Protein 3RHF (pdb70)

Sequence (1104 aa):
VAAVEFAKSPAEVLRVGSGFSLAGVDPESTPGYTGVKADGKALLAAQDARLAELQEKLFAEGKFGNPKRLLLILQADTAGKGGIVSHVVGADPQGVQLTAFKAPTDEEKSHDFLWRIEKQVPAAGVGVFDRSQYEDVLIHRVHGWADAAELERRYAAINDFESRLTEQGTTIVKVLNISKDEQKKRLIARLDDPSKHWKYSRGDLAERAYWDDYDAYSVAFEKTSTEIAPWHVVPANKKWYARIAVQQLLLDALGGLQLDWPKADFDVAAERALVVESAVEFAKSPAEVLRVGSGFSLAGVDPESTPGYTGVKADGKALLAAQDARLAELQEKLFAEGKFGNPKRLLLILQADTAGKGGIVSHVVGADPQGVQLTAFKAPTDEEKSHDFLWRIEKQVPAAGVGVFDRSQYEDVLIHRVHGWADAAELERRYAAINDFESRLTEQGTTIVKVLNISKDEQKKRLIARLDDPSKHWKYSRGDLAERAYWDDYDAYSVAFEKTSTEIAPWHVVPANKKWYARIAVQQLLLDALGGLQLDWPKADFDVAAERALVVESAVEFAKSPAEVLRVGSGFSLAGVDPESTPGYTGVKADGKALLAAQDARLAELQEKLFAEGKFGNPKRLLLILQADTAGKGGIVSHVVGADPQGVQLTAFKAPTDEEKSHDFLWRIEKQVPAAGVGVFDRSQYEDVLIHRVHGWADAAELERRYAAINDFESRLTEQGTTIVKVLNISKDEQKKRLIARLDDPSKHWKYSRGDLAERAYWDDYDAYSVAFEKTSTEIAPWHVVPANKKWYARIAVQQLLLDALGGLQLDWPKADFDVAAERALVVESAVEFAKSPAEVLRVGSGFSLAGVDPESTPGYTGVKADGKALLAAQDARLAELQEKLFAEGKFGNPKRLLLILQADTAGKGGIVSHVVGADPQGVQLTAFKAPTDEEKSHDFLWRIEKQVPAAGVGVFDRSQYEDVLIHRVWADAAELERRYAAINDFESRLTEQGTTIVKVLNISKDEQKKRLIARLDDPSKHWKYSRGDLAERAYWDDYDAYSVAFEKTSTEIAPWHVVPANKKWYARIAVQQLLLDALGGLQLDWPKADFDVAAERALVVES

Secondary structure (DSSP, 8-state):
---PPPSS-HHHHSB--TT--TTS--TT--TT--S-HHHHHHHHHHHHHHHHHHHHHHHHHHHTT---EEEEEE----SSHHHHHHHHHH--GGG-EEEE--SPPHHHHTS-TTHHHHTTPPP---EEEES-GGGGGTHHHHTTSS-HHHHHHHHHHHHHHHHHHHHTTEEEEE--B--HHHHHHHHHHHHH-GGGGGG--HHHHHHHTTTTT--HHHHHHHHH--SSS-BB--B-SSHHHHHHHHHHHHHHHHHTT---PPPPSS-HHHHHHHHHT-/----SS-HHHHSB--TT--GGG--TT--TT--S-HHHHHHHHHHHHHHHHHHHHHHHHHHHTT---EEEEEE----SSHHHHHHHHHH--GGG-EEEE--SPPHHHHTS-TTHHHHTTSPPP--EEEES-GGGGGTHHHHTT-S-HHHHHHHHHHHHHHHHHHHHTTEEEEE--B--HHHHHHHHHHHHH-GGGGGG--HHHHHHHTTTTT--HHHHHHHHH--SSS-BB--B-SSHHHHHHHHHHHHHHHHHTTT--PPPPSS-HHHHHHHHHH-/-PPPSS-HHHHTB--TT--GGG--TT--TT----HHHHHHHHHHHHHHHHHHHHHHHHHHHTT---EEEEEE----SSHHHHHHHHHH--GGG-EEEE--SPPHHHHTS-TTHHHHTTPPP---EEEES-GGGGGSTTTS-TTTTHHHHHHHHHHHHHHHHHHHHTTEEEEE--B--HHHHHHHHHHHHH-GGGGGG--THHHHHHHTTTT--HHHHHHHHH--SSS-BB--B-SSHHHHHHHHHHHHHHHHHHT---PPPPSS-HHHHHHHHHH-/----SS-HHHHTB--TT--TTT--TT--TT--S-HHHHHHHHHHHHHHHHHHHHHHHHHHHTT---EEEEEE----SSHHHHHHHHHH--GGG-EEEE--SPPHHHHTS-TTHHHHTTPPPP--EEEES-GGGGGSTTT--TTHHHHHHHHHHHHHHHHHHHHTTEEEEE--B--HHHHHHHHHHHHH-GGGGGG--HHHHHHHHTTTT--HHHHHHHHH--SSS-BB--B-SSHHHHHHHHHHHHHHHHHTT---PPPPSS-HHHHHHHHHT-

Organism: Paenarthrobacter aurescens (strain TC1) (NCBI:txid290340)

CATH classification: 3.40.50.300

Nearest PDB structures (foldseek):
  3rhf-assembly3_D  TM=9.835E-01  e=1.429E-41  Paenarthrobacter aurescens TC1
  5o6k-assembly1_D  TM=9.361E-01  e=7.328E-24  Meiothermus ruber H328
  5o6k-assembly1_C  TM=9.234E-01  e=4.549E-23  Meiothermus ruber H328
  5o6m-assembly1_C  TM=9.388E-01  e=1.624E-22  Meiothermus ruber H328
  7plj-assembly1_B  TM=8.748E-01  e=2.616E-23  Deinococcus radiodurans R1 = ATCC 13939 = DSM 20539

B-factor: mean 33.6, std 11.19, range [18.37, 85.61]

Structure (mmCIF, N/CA/C/O backbone):
data_3RHF
#
_entry.id   3RHF
#
_cell.length_a   126.353
_cell.length_b   126.353
_cell.length_c   199.064
_cell.angle_alpha   90.00
_cell.angle_beta   90.00
_cell.angle_gamma   90.00
#
_symmetry.space_group_name_H-M   'P 41 21 2'
#
loop_
_entity.id
_entity.type
_entity.pdbx_description
1 polymer 'Putative polyphosphate kinase 2 family protein'
2 non-polymer 'TRIETHYLENE GLYCOL'
3 non-polymer 'CITRATE ANION'
4 non-polymer 'PHOSPHATE ION'
5 non-polymer 'TETRAETHYLENE GLYCOL'
6 non-polymer 'CHLORIDE ION'
7 non-polymer 1,2-ETHANEDIOL
8 water water
#
loop_
_atom_site.group_PDB
_atom_site.id
_atom_site.type_symbol
_atom_site.label_atom_id
_atom_site.label_alt_id
_atom_site.label_comp_id
_atom_site.label_asym_id
_atom_site.label_entity_id
_atom_site.label_seq_id
_atom_site.pdbx_PDB_ins_code
_atom_site.Cartn_x
_atom_site.Cartn_y
_atom_site.Cartn_z
_atom_site.occupancy
_atom_site.B_iso_or_equiv
_atom_site.auth_seq_id
_atom_site.auth_comp_id
_atom_site.auth_asym_id
_atom_site.auth_atom_id
_atom_site.pdbx_PDB_model_num
ATOM 1 N N . VAL A 1 7 ? 52.832 47.377 76.742 1.00 65.06 4 VAL A N 1
ATOM 2 C CA . VAL A 1 7 ? 51.853 46.237 76.900 1.00 62.17 4 VAL A CA 1
ATOM 3 C C . VAL A 1 7 ? 51.862 45.586 78.334 1.00 60.25 4 VAL A C 1
ATOM 4 O O . VAL A 1 7 ? 52.838 45.707 79.084 1.00 60.96 4 VAL A O 1
ATOM 8 N N . ALA A 1 8 ? 50.745 44.920 78.684 1.00 58.06 5 ALA A N 1
ATOM 9 C CA . ALA A 1 8 ? 50.433 44.433 80.048 1.00 56.00 5 ALA A CA 1
ATOM 10 C C . ALA A 1 8 ? 50.657 42.900 80.230 1.00 54.54 5 ALA A C 1
ATOM 11 O O . ALA A 1 8 ? 50.740 42.121 79.219 1.00 55.40 5 ALA A O 1
ATOM 13 N N . ALA A 1 9 ? 50.743 42.479 81.510 1.00 51.87 6 ALA A N 1
ATOM 14 C CA . ALA A 1 9 ? 51.120 41.118 81.861 1.00 48.32 6 ALA A CA 1
ATOM 15 C C . ALA A 1 9 ? 49.975 40.156 81.607 1.00 45.10 6 ALA A C 1
ATOM 16 O O . ALA A 1 9 ? 48.960 40.230 82.270 1.00 45.27 6 ALA A O 1
ATOM 18 N N . VAL A 1 10 ? 50.198 39.256 80.645 1.00 41.57 7 VAL A N 1
ATOM 19 C CA . VAL A 1 10 ? 49.386 38.103 80.395 1.00 38.52 7 VAL A CA 1
ATOM 20 C C . VAL A 1 10 ? 50.072 36.940 81.113 1.00 36.76 7 VAL A C 1
ATOM 21 O O . VAL A 1 10 ? 51.225 36.608 80.846 1.00 35.95 7 VAL A O 1
ATOM 25 N N . GLU A 1 11 ? 49.352 36.353 82.056 1.00 35.59 8 GLU A N 1
ATOM 26 C CA . GLU A 1 11 ? 49.827 35.261 82.876 1.00 33.90 8 GLU A CA 1
ATOM 27 C C . GLU A 1 11 ? 49.617 33.949 82.176 1.00 33.01 8 GLU A C 1
ATOM 28 O O . GLU A 1 11 ? 48.869 33.861 81.219 1.00 33.37 8 GLU A O 1
ATOM 34 N N . PHE A 1 12 ? 50.227 32.901 82.694 1.00 32.30 9 PHE A N 1
ATOM 35 C CA . PHE A 1 12 ? 50.012 31.582 82.153 1.00 31.92 9 PHE A CA 1
ATOM 36 C C . PHE A 1 12 ? 48.536 31.192 82.295 1.00 34.34 9 PHE A C 1
ATOM 37 O O . PHE A 1 12 ? 47.944 31.385 83.363 1.00 35.24 9 PHE A O 1
ATOM 45 N N . ALA A 1 13 ? 47.962 30.641 81.225 1.00 35.93 10 ALA A N 1
ATOM 46 C CA . ALA A 1 13 ? 46.589 30.121 81.263 1.00 39.71 10 ALA A CA 1
ATOM 47 C C . ALA A 1 13 ? 46.611 28.798 81.972 1.00 41.76 10 ALA A C 1
ATOM 48 O O . ALA A 1 13 ? 45.736 28.531 82.771 1.00 45.82 10 ALA A O 1
ATOM 50 N N . LYS A 1 14 ? 47.582 27.950 81.674 1.00 41.04 11 LYS A N 1
ATOM 51 C CA . LYS A 1 14 ? 47.752 26.743 82.458 1.00 42.66 11 LYS A CA 1
ATOM 52 C C . LYS A 1 14 ? 49.195 26.706 83.009 1.00 40.47 11 LYS A C 1
ATOM 53 O O . LYS A 1 14 ? 50.152 27.149 82.343 1.00 39.02 11 LYS A O 1
ATOM 55 N N . SER A 1 15 ? 49.340 26.206 84.233 1.00 40.82 12 SER A N 1
ATOM 56 C CA . SER A 1 15 ? 50.633 26.138 84.888 1.00 39.64 12 SER A CA 1
ATOM 57 C C . SER A 1 15 ? 51.622 25.216 84.164 1.00 37.62 12 SER A C 1
ATOM 58 O O . SER A 1 15 ? 51.277 24.113 83.782 1.00 37.72 12 SER A O 1
ATOM 61 N N . PRO A 1 16 ? 52.873 25.659 84.008 1.00 36.18 13 PRO A N 1
ATOM 62 C CA . PRO A 1 16 ? 53.878 24.788 83.449 1.00 36.13 13 PRO A CA 1
ATOM 63 C C . PRO A 1 16 ? 54.214 23.574 84.317 1.00 38.07 13 PRO A C 1
ATOM 64 O O . PRO A 1 16 ? 54.794 22.634 83.824 1.00 39.15 13 PRO A O 1
ATOM 68 N N . ALA A 1 17 ? 53.885 23.574 85.601 1.00 40.69 14 ALA A N 1
ATOM 69 C CA . ALA A 1 17 ? 54.098 22.364 86.398 1.00 42.55 14 ALA A CA 1
ATOM 70 C C . ALA A 1 17 ? 53.230 21.244 85.812 1.00 43.36 14 ALA A C 1
ATOM 71 O O . ALA A 1 17 ? 53.446 20.069 86.082 1.00 45.05 14 ALA A O 1
ATOM 73 N N . GLU A 1 18 ? 52.263 21.627 84.988 1.00 43.33 15 GLU A N 1
ATOM 74 C CA . GLU A 1 18 ? 51.239 20.721 84.493 1.00 45.47 15 GLU A CA 1
ATOM 75 C C . GLU A 1 18 ? 51.515 20.369 83.058 1.00 43.13 15 GLU A C 1
ATOM 76 O O . GLU A 1 18 ? 51.682 19.211 82.752 1.00 45.08 15 GLU A O 1
ATOM 82 N N . VAL A 1 19 ? 51.592 21.354 82.175 1.00 39.99 16 VAL A N 1
ATOM 83 C CA . VAL A 1 19 ? 51.700 21.062 80.762 1.00 38.04 16 VAL A CA 1
ATOM 84 C C . VAL A 1 19 ? 53.110 20.618 80.393 1.00 37.12 16 VAL A C 1
ATOM 85 O O . VAL A 1 19 ? 53.265 19.920 79.394 1.00 38.27 16 VAL A O 1
ATOM 89 N N . LEU A 1 20 ? 54.142 20.995 81.167 1.00 35.22 17 LEU A N 1
ATOM 90 C CA . LEU A 1 20 ? 55.538 20.689 80.767 1.00 33.98 17 LEU A CA 1
ATOM 91 C C . LEU A 1 20 ? 56.114 19.485 81.480 1.00 34.37 17 LEU A C 1
ATOM 92 O O . LEU A 1 20 ? 57.230 19.070 81.185 1.00 32.01 17 LEU A O 1
ATOM 97 N N . ARG A 1 21 ? 55.331 18.925 82.395 1.00 37.04 18 ARG A N 1
ATOM 98 C CA . ARG A 1 21 ? 55.732 17.752 83.210 1.00 39.87 18 ARG A CA 1
ATOM 99 C C . ARG A 1 21 ? 56.002 16.532 82.336 1.00 40.37 18 ARG A C 1
ATOM 100 O O . ARG A 1 21 ? 55.337 16.336 81.336 1.00 40.75 18 ARG A O 1
ATOM 108 N N . VAL A 1 22 ? 56.986 15.730 82.705 1.00 40.70 19 VAL A N 1
ATOM 109 C CA . VAL A 1 22 ? 57.202 14.437 82.073 1.00 42.41 19 VAL A CA 1
ATOM 110 C C . VAL A 1 22 ? 56.503 13.332 82.879 1.00 44.70 19 VAL A C 1
ATOM 111 O O . VAL A 1 22 ? 56.968 12.917 83.941 1.00 43.82 19 VAL A O 1
ATOM 115 N N . GLY A 1 23 ? 55.368 12.884 82.359 1.00 47.99 20 GLY A N 1
ATOM 116 C CA . GLY A 1 23 ? 54.517 11.921 83.052 1.00 50.80 20 GLY A CA 1
ATOM 117 C C . GLY A 1 23 ? 54.599 10.565 82.400 1.00 53.19 20 GLY A C 1
ATOM 118 O O . GLY A 1 23 ? 55.367 10.360 81.469 1.00 52.55 20 GLY A O 1
ATOM 119 N N . SER A 1 24 ? 53.802 9.622 82.889 1.00 56.32 21 SER A N 1
ATOM 120 C CA . SER A 1 24 ? 53.853 8.257 82.357 1.00 58.49 21 SER A CA 1
ATOM 121 C C . SER A 1 24 ? 53.631 8.252 80.827 1.00 59.26 21 SER A C 1
ATOM 122 O O . SER A 1 24 ? 54.274 7.476 80.101 1.00 59.10 21 SER A O 1
ATOM 125 N N . GLY A 1 25 ? 52.754 9.143 80.343 1.00 59.62 22 GLY A N 1
ATOM 126 C CA . GLY A 1 25 ? 52.502 9.276 78.897 1.00 60.03 22 GLY A CA 1
ATOM 127 C C . GLY A 1 25 ? 53.687 9.724 78.024 1.00 58.48 22 GLY A C 1
ATOM 128 O O . GLY A 1 25 ? 53.691 9.462 76.827 1.00 59.39 22 GLY A O 1
ATOM 129 N N . PHE A 1 26 ? 54.701 10.369 78.629 1.00 56.01 23 PHE A N 1
ATOM 130 C CA . PHE A 1 26 ? 55.636 11.257 77.911 1.00 53.28 23 PHE A CA 1
ATOM 131 C C . PHE A 1 26 ? 56.445 10.618 76.817 1.00 53.18 23 PHE A C 1
ATOM 132 O O . PHE A 1 26 ? 57.016 9.533 77.019 1.00 53.05 23 PHE A O 1
ATOM 140 N N . SER A 1 27 ? 56.539 11.349 75.701 1.00 51.97 24 SER A N 1
ATOM 141 C CA . SER A 1 27 ? 57.585 11.124 74.722 1.00 51.80 24 SER A CA 1
ATOM 142 C C . SER A 1 27 ? 58.205 12.438 74.207 1.00 49.94 24 SER A C 1
ATOM 143 O O . SER A 1 27 ? 57.499 13.399 73.890 1.00 49.44 24 SER A O 1
ATOM 146 N N . LEU A 1 28 ? 59.528 12.455 74.102 1.00 48.44 25 LEU A N 1
ATOM 147 C CA . LEU A 1 28 ? 60.253 13.668 73.742 1.00 47.49 25 LEU A CA 1
ATOM 148 C C . LEU A 1 28 ? 60.088 14.070 72.254 1.00 48.66 25 LEU A C 1
ATOM 149 O O . LEU A 1 28 ? 60.352 15.230 71.873 1.00 47.28 25 LEU A O 1
ATOM 154 N N . ALA A 1 29 ? 59.616 13.137 71.427 1.00 50.50 26 ALA A N 1
ATOM 155 C CA . ALA A 1 29 ? 59.336 13.450 70.018 1.00 51.80 26 ALA A CA 1
ATOM 156 C C . ALA A 1 29 ? 57.994 14.165 69.856 1.00 52.16 26 ALA A C 1
ATOM 157 O O . ALA A 1 29 ? 57.830 14.943 68.931 1.00 52.89 26 ALA A O 1
ATOM 159 N N . GLY A 1 30 ? 57.035 13.914 70.750 1.00 52.30 27 GLY A N 1
ATOM 160 C CA . GLY A 1 30 ? 55.771 14.689 70.782 1.00 52.05 27 GLY A CA 1
ATOM 161 C C . GLY A 1 30 ? 55.962 16.170 71.152 1.00 50.49 27 GLY A C 1
ATOM 162 O O . GLY A 1 30 ? 55.068 16.979 70.939 1.00 51.41 27 GLY A O 1
ATOM 163 N N . VAL A 1 31 ? 57.129 16.537 71.691 1.00 48.03 28 VAL A N 1
ATOM 164 C CA . VAL A 1 31 ? 57.401 17.927 72.057 1.00 45.88 28 VAL A CA 1
ATOM 165 C C . VAL A 1 31 ? 57.802 18.760 70.838 1.00 44.93 28 VAL A C 1
ATOM 166 O O . VAL A 1 31 ? 58.694 18.382 70.094 1.00 44.35 28 VAL A O 1
ATOM 170 N N . ASP A 1 32 ? 57.120 19.890 70.668 1.00 43.87 29 ASP A N 1
ATOM 171 C CA . ASP A 1 32 ? 57.433 20.859 69.649 1.00 43.62 29 ASP A CA 1
ATOM 172 C C . ASP A 1 32 ? 58.251 22.040 70.233 1.00 42.03 29 ASP A C 1
ATOM 173 O O . ASP A 1 32 ? 57.748 22.875 71.018 1.00 41.01 29 ASP A O 1
ATOM 178 N N . PRO A 1 33 ? 59.513 22.144 69.827 1.00 41.00 30 PRO A N 1
ATOM 179 C CA . PRO A 1 33 ? 60.397 23.141 70.387 1.00 39.49 30 PRO A CA 1
ATOM 180 C C . PRO A 1 33 ? 59.956 24.565 70.109 1.00 38.85 30 PRO A C 1
ATOM 181 O O . PRO A 1 33 ? 60.565 25.483 70.646 1.00 38.11 30 PRO A O 1
ATOM 185 N N . GLU A 1 34 ? 58.973 24.740 69.223 1.00 38.50 31 GLU A N 1
ATOM 186 C CA . GLU A 1 34 ? 58.509 26.053 68.797 1.00 37.69 31 GLU A CA 1
ATOM 187 C C . GLU A 1 34 ? 57.276 26.470 69.583 1.00 36.46 31 GLU A C 1
ATOM 188 O O . GLU A 1 34 ? 56.966 27.642 69.637 1.00 36.74 31 GLU A O 1
ATOM 194 N N . SER A 1 35 ? 56.580 25.522 70.203 1.00 35.00 32 SER A N 1
ATOM 195 C CA . SER A 1 35 ? 55.381 25.822 70.992 1.00 33.91 32 SER A CA 1
ATOM 196 C C . SER A 1 35 ? 55.684 26.657 72.252 1.00 31.94 32 SER A C 1
ATOM 197 O O . SER A 1 35 ? 56.861 26.770 72.649 1.00 31.13 32 SER A O 1
ATOM 200 N N . THR A 1 36 ? 54.611 27.234 72.827 1.00 30.50 33 THR A N 1
ATOM 201 C CA . THR A 1 36 ? 54.615 28.025 74.083 1.00 28.98 33 THR A CA 1
ATOM 202 C C . THR A 1 36 ? 53.554 27.457 75.040 1.00 28.94 33 THR A C 1
ATOM 203 O O . THR A 1 36 ? 52.596 28.134 75.422 1.00 28.98 33 THR A O 1
ATOM 207 N N . PRO A 1 37 ? 53.707 26.187 75.421 1.00 28.62 34 PRO A N 1
ATOM 208 C CA . PRO A 1 37 ? 52.647 25.502 76.129 1.00 28.65 34 PRO A CA 1
ATOM 209 C C . PRO A 1 37 ? 52.186 26.184 77.390 1.00 28.72 34 PRO A C 1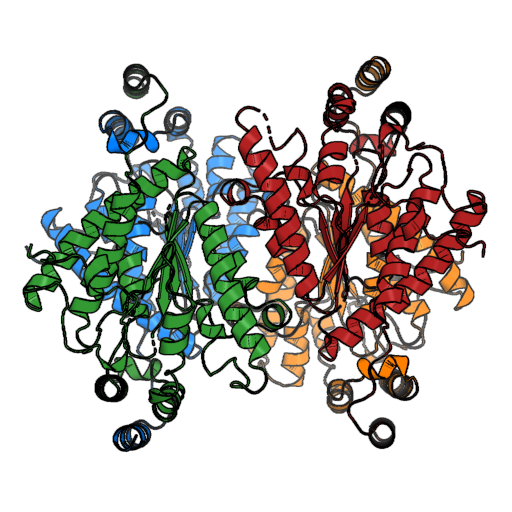
ATOM 210 O O . PRO A 1 37 ? 52.992 26.615 78.210 1.00 27.75 34 PRO A O 1
ATOM 214 N N . GLY A 1 38 ? 50.877 26.249 77.532 1.00 30.05 35 GLY A N 1
ATOM 215 C CA . GLY A 1 38 ? 50.226 26.894 78.648 1.00 30.07 35 GLY A CA 1
ATOM 216 C C . GLY A 1 38 ? 50.131 28.400 78.517 1.00 29.96 35 GLY A C 1
ATOM 217 O O . GLY A 1 38 ? 49.492 29.022 79.366 1.00 31.27 35 GLY A O 1
ATOM 218 N N . TYR A 1 39 ? 50.758 28.995 77.493 1.00 28.69 36 TYR A N 1
ATOM 219 C CA . TYR A 1 39 ? 50.844 30.448 77.423 1.00 28.18 36 TYR A CA 1
ATOM 220 C C . TYR A 1 39 ? 50.132 30.910 76.188 1.00 29.56 36 TYR A C 1
ATOM 221 O O . TYR A 1 39 ? 50.475 30.485 75.083 1.00 28.79 36 TYR A O 1
ATOM 230 N N . THR A 1 40 ? 49.171 31.807 76.374 1.00 30.40 37 THR A N 1
ATOM 231 C CA . THR A 1 40 ? 48.331 32.232 75.290 1.00 31.64 37 THR A CA 1
ATOM 232 C C . THR A 1 40 ? 48.759 33.560 74.753 1.00 31.41 37 THR A C 1
ATOM 233 O O . THR A 1 40 ? 48.120 34.044 73.870 1.00 33.38 37 THR A O 1
ATOM 237 N N . GLY A 1 41 ? 49.778 34.194 75.310 1.00 30.06 38 GLY A N 1
ATOM 238 C CA . GLY A 1 41 ? 50.212 35.502 74.803 1.00 28.83 38 GLY A CA 1
ATOM 239 C C . GLY A 1 41 ? 51.366 35.322 73.840 1.00 28.44 38 GLY A C 1
ATOM 240 O O . GLY A 1 41 ? 51.813 34.204 73.605 1.00 28.59 38 GLY A O 1
ATOM 241 N N . VAL A 1 42 ? 51.898 36.416 73.320 1.00 28.44 39 VAL A N 1
ATOM 242 C CA . VAL A 1 42 ? 53.061 36.354 72.429 1.00 28.71 39 VAL A CA 1
ATOM 243 C C . VAL A 1 42 ? 54.263 37.076 73.078 1.00 28.52 39 VAL A C 1
ATOM 244 O O . VAL A 1 42 ? 54.191 37.497 74.211 1.00 27.27 39 VAL A O 1
ATOM 248 N N . LYS A 1 43 ? 55.353 37.221 72.340 1.00 29.21 40 LYS A N 1
ATOM 249 C CA . LYS A 1 43 ? 56.580 37.790 72.853 1.00 29.26 40 LYS A CA 1
ATOM 250 C C . LYS A 1 43 ? 56.413 39.100 73.622 1.00 28.92 40 LYS A C 1
ATOM 251 O O . LYS A 1 43 ? 56.897 39.211 74.724 1.00 29.01 40 LYS A O 1
ATOM 257 N N . ALA A 1 44 ? 55.721 40.090 73.069 1.00 29.12 41 ALA A N 1
ATOM 258 C CA . ALA A 1 44 ? 55.549 41.362 73.771 1.00 28.54 41 ALA A CA 1
ATOM 259 C C . ALA A 1 44 ? 54.919 41.154 75.148 1.00 28.39 41 ALA A C 1
ATOM 260 O O . ALA A 1 44 ? 55.292 41.844 76.102 1.00 28.25 41 ALA A O 1
ATOM 262 N N . ASP A 1 45 ? 53.971 40.215 75.237 1.00 28.18 42 ASP A N 1
ATOM 263 C CA . ASP A 1 45 ? 53.268 39.904 76.485 1.00 28.35 42 ASP A CA 1
ATOM 264 C C . ASP A 1 45 ? 54.169 39.156 77.485 1.00 28.53 42 ASP A C 1
ATOM 265 O O . ASP A 1 45 ? 54.055 39.278 78.713 1.00 26.69 42 ASP A O 1
ATOM 270 N N . GLY A 1 46 ? 55.044 38.339 76.909 1.00 29.79 43 GLY A N 1
ATOM 271 C CA . GLY A 1 46 ? 55.989 37.518 77.656 1.00 29.76 43 GLY A CA 1
ATOM 272 C C . GLY A 1 46 ? 57.074 38.400 78.251 1.00 29.78 43 GLY A C 1
ATOM 273 O O . GLY A 1 46 ? 57.469 38.189 79.375 1.00 29.13 43 GLY A O 1
ATOM 274 N N . LYS A 1 47 ? 57.569 39.370 77.484 1.00 29.98 44 LYS A N 1
ATOM 275 C CA . LYS A 1 47 ? 58.529 40.310 78.033 1.00 30.27 44 LYS A CA 1
ATOM 276 C C . LYS A 1 47 ? 57.902 41.067 79.166 1.00 28.69 44 LYS A C 1
ATOM 277 O O . LYS A 1 47 ? 58.554 41.358 80.115 1.00 29.95 44 LYS A O 1
ATOM 283 N N . ALA A 1 48 ? 56.631 41.378 79.082 1.00 27.54 45 ALA A N 1
ATOM 284 C CA . ALA A 1 48 ? 56.009 42.102 80.163 1.00 27.00 45 ALA A CA 1
ATOM 285 C C . ALA A 1 48 ? 55.731 41.185 81.360 1.00 25.48 45 ALA A C 1
ATOM 286 O O . ALA A 1 48 ? 55.829 41.622 82.488 1.00 27.17 45 ALA A O 1
ATOM 288 N N . LEU A 1 49 ? 55.411 39.919 81.132 1.00 24.07 46 LEU A N 1
ATOM 289 C CA . LEU A 1 49 ? 55.302 38.970 82.238 1.00 22.90 46 LEU A CA 1
ATOM 290 C C . LEU A 1 49 ? 56.630 38.768 82.922 1.00 22.87 46 LEU A C 1
ATOM 291 O O . LEU A 1 49 ? 56.678 38.687 84.116 1.00 23.36 46 LEU A O 1
ATOM 296 N N . LEU A 1 50 ? 57.705 38.696 82.156 1.00 22.90 47 LEU A N 1
ATOM 297 C CA . LEU A 1 50 ? 58.997 38.459 82.708 1.00 23.24 47 LEU A CA 1
ATOM 298 C C . LEU A 1 50 ? 59.344 39.500 83.768 1.00 24.56 47 LEU A C 1
ATOM 299 O O . LEU A 1 50 ? 59.935 39.154 84.770 1.00 24.32 47 LEU A O 1
ATOM 304 N N . ALA A 1 51 ? 58.990 40.760 83.542 1.00 25.19 48 ALA A N 1
ATOM 305 C CA . ALA A 1 51 ? 59.414 41.831 84.445 1.00 26.63 48 ALA A CA 1
ATOM 306 C C . ALA A 1 51 ? 58.591 41.750 85.722 1.00 27.03 48 ALA A C 1
ATOM 307 O O . ALA A 1 51 ? 59.044 42.124 86.798 1.00 28.18 48 ALA A O 1
ATOM 309 N N . ALA A 1 52 ? 57.361 41.248 85.600 1.00 26.42 49 ALA A N 1
ATOM 310 C CA . ALA A 1 52 ? 56.513 41.110 86.750 1.00 25.15 49 ALA A CA 1
ATOM 311 C C . ALA A 1 52 ? 56.993 39.895 87.564 1.00 24.35 49 ALA A C 1
ATOM 312 O O . ALA A 1 52 ? 56.982 39.898 88.810 1.00 23.74 49 ALA A O 1
ATOM 314 N N . GLN A 1 53 ? 57.371 38.840 86.837 1.00 23.75 50 GLN A N 1
ATOM 315 C CA . GLN A 1 53 ? 57.880 37.613 87.444 1.00 22.66 50 GLN A CA 1
ATOM 316 C C . GLN A 1 53 ? 59.081 37.925 88.307 1.00 23.34 50 GLN A C 1
ATOM 317 O O . GLN A 1 53 ? 59.187 37.382 89.387 1.00 22.45 50 GLN A O 1
ATOM 323 N N . ASP A 1 54 ? 59.942 38.843 87.832 1.00 24.30 51 ASP A N 1
ATOM 324 C CA . ASP A 1 54 ? 61.184 39.197 88.502 1.00 25.71 51 ASP A CA 1
ATOM 325 C C . ASP A 1 54 ? 60.900 39.741 89.904 1.00 26.04 51 ASP A C 1
ATOM 326 O O . ASP A 1 54 ? 61.572 39.362 90.837 1.00 25.52 51 ASP A O 1
ATOM 331 N N . ALA A 1 55 ? 59.958 40.689 89.999 1.00 26.49 52 ALA A N 1
ATOM 332 C CA . ALA A 1 55 ? 59.536 41.266 91.257 1.00 27.58 52 ALA A CA 1
ATOM 333 C C . ALA A 1 55 ? 58.931 40.199 92.143 1.00 27.74 52 ALA A C 1
ATOM 334 O O . ALA A 1 55 ? 59.247 40.124 93.338 1.00 29.49 52 ALA A O 1
ATOM 336 N N . ARG A 1 56 ? 58.079 39.355 91.584 1.00 28.80 53 ARG A N 1
ATOM 337 C CA . ARG A 1 56 ? 57.526 38.260 92.375 1.00 28.17 53 ARG A CA 1
ATOM 338 C C . ARG A 1 56 ? 58.596 37.305 92.952 1.00 27.27 53 ARG A C 1
ATOM 339 O O . ARG A 1 56 ? 58.513 36.907 94.129 1.00 26.36 53 ARG A O 1
ATOM 347 N N . LEU A 1 57 ? 59.565 36.923 92.102 1.00 25.72 54 LEU A N 1
ATOM 348 C CA . LEU A 1 57 ? 60.637 36.035 92.478 1.00 24.94 54 LEU A CA 1
ATOM 349 C C . LEU A 1 57 ? 61.515 36.686 93.564 1.00 24.91 54 LEU A C 1
ATOM 350 O O . LEU A 1 57 ? 61.834 36.042 94.538 1.00 23.55 54 LEU A O 1
ATOM 355 N N . ALA A 1 58 ? 61.854 37.968 93.404 1.00 25.09 55 ALA A N 1
ATOM 356 C CA . ALA A 1 58 ? 62.627 38.700 94.420 1.00 25.90 55 ALA A CA 1
ATOM 357 C C . ALA A 1 58 ? 61.918 38.639 95.791 1.00 25.97 55 ALA A C 1
ATOM 358 O O . ALA A 1 58 ? 62.516 38.350 96.795 1.00 25.31 55 ALA A O 1
ATOM 360 N N . GLU A 1 59 ? 60.622 38.858 95.816 1.00 27.51 56 GLU A N 1
ATOM 361 C CA . GLU A 1 59 ? 59.904 38.776 97.067 1.00 28.98 56 GLU A CA 1
ATOM 362 C C . GLU A 1 59 ? 59.941 37.359 97.599 1.00 27.23 56 GLU A C 1
ATOM 363 O O . GLU A 1 59 ? 60.218 37.154 98.750 1.00 26.78 56 GLU A O 1
ATOM 369 N N . LEU A 1 60 ? 59.661 36.369 96.782 1.00 26.33 57 LEU A N 1
ATOM 370 C CA . LEU A 1 60 ? 59.512 35.036 97.328 1.00 26.35 57 LEU A CA 1
ATOM 371 C C . LEU A 1 60 ? 60.854 34.375 97.729 1.00 26.13 57 LEU A C 1
ATOM 372 O O . LEU A 1 60 ? 60.900 33.562 98.620 1.00 26.21 57 LEU A O 1
ATOM 377 N N . GLN A 1 61 ? 61.937 34.761 97.102 1.00 25.72 58 GLN A N 1
ATOM 378 C CA . GLN A 1 61 ? 63.224 34.255 97.480 1.00 26.97 58 GLN A CA 1
ATOM 379 C C . GLN A 1 61 ? 63.641 34.912 98.790 1.00 27.09 58 GLN A C 1
ATOM 380 O O . GLN A 1 61 ? 64.219 34.289 99.644 1.00 27.50 58 GLN A O 1
ATOM 386 N N . GLU A 1 62 ? 63.335 36.181 98.935 1.00 28.16 59 GLU A N 1
ATOM 387 C CA . GLU A 1 62 ? 63.703 36.901 100.115 1.00 28.93 59 GLU A CA 1
ATOM 388 C C . GLU A 1 62 ? 62.992 36.320 101.304 1.00 27.21 59 GLU A C 1
ATOM 389 O O . GLU A 1 62 ? 63.583 36.233 102.348 1.00 26.64 59 GLU A O 1
ATOM 395 N N . LYS A 1 63 ? 61.759 35.874 101.133 1.00 26.45 60 LYS A N 1
ATOM 396 C CA . LYS A 1 63 ? 61.063 35.157 102.186 1.00 26.67 60 LYS A CA 1
ATOM 397 C C . LYS A 1 63 ? 61.658 33.814 102.502 1.00 25.81 60 LYS A C 1
ATOM 398 O O . LYS A 1 63 ? 61.866 33.499 103.658 1.00 25.69 60 LYS A O 1
ATOM 404 N N . LEU A 1 64 ? 61.938 33.005 101.488 1.00 26.21 61 LEU A N 1
ATOM 405 C CA . LEU A 1 64 ? 62.692 31.747 101.713 1.00 25.18 61 LEU A CA 1
ATOM 406 C C . LEU A 1 64 ? 63.891 31.990 102.606 1.00 23.88 61 LEU A C 1
ATOM 407 O O . LEU A 1 64 ? 64.096 31.330 103.599 1.00 23.00 61 LEU A O 1
ATOM 412 N N . PHE A 1 65 ? 64.692 32.967 102.227 1.00 24.62 62 PHE A N 1
ATOM 413 C CA . PHE A 1 65 ? 65.886 33.344 102.983 1.00 24.51 62 PHE A CA 1
ATOM 414 C C . PHE A 1 65 ? 65.596 33.756 104.429 1.00 24.90 62 PHE A C 1
ATOM 415 O O . PHE A 1 65 ? 66.237 33.317 105.338 1.00 23.54 62 PHE A O 1
ATOM 423 N N . ALA A 1 66 ? 64.609 34.615 104.618 1.00 27.04 63 ALA A N 1
ATOM 424 C CA . ALA A 1 66 ? 64.275 35.159 105.935 1.00 27.50 63 ALA A CA 1
ATOM 425 C C . ALA A 1 66 ? 63.858 34.009 106.799 1.00 28.71 63 ALA A C 1
ATOM 426 O O . ALA A 1 66 ? 64.280 33.910 107.958 1.00 28.33 63 ALA A O 1
ATOM 428 N N . GLU A 1 67 ? 63.041 33.129 106.230 1.00 29.99 64 GLU A N 1
ATOM 429 C CA . GLU A 1 67 ? 62.578 31.950 106.959 1.00 31.76 64 GLU A CA 1
ATOM 430 C C . GLU A 1 67 ? 63.753 31.076 107.333 1.00 31.77 64 GLU A C 1
ATOM 431 O O . GLU A 1 67 ? 63.843 30.584 108.460 1.00 32.78 64 GLU A O 1
ATOM 437 N N . GLY A 1 68 ? 64.648 30.857 106.389 1.00 32.32 65 GLY A N 1
ATOM 438 C CA . GLY A 1 68 ? 65.835 30.075 106.690 1.00 33.52 65 GLY A CA 1
ATOM 439 C C . GLY A 1 68 ? 66.666 30.671 107.832 1.00 34.14 65 GLY A C 1
ATOM 440 O O . GLY A 1 68 ? 67.149 29.950 108.678 1.00 34.77 65 GLY A O 1
ATOM 441 N N . LYS A 1 69 ? 66.813 31.992 107.863 1.00 34.86 66 LYS A N 1
ATOM 442 C CA . LYS A 1 69 ? 67.582 32.667 108.914 1.00 36.15 66 LYS A CA 1
ATOM 443 C C . LYS A 1 69 ? 66.903 32.440 110.266 1.00 35.95 66 LYS A C 1
ATOM 444 O O . LYS A 1 69 ? 67.516 32.593 111.277 1.00 36.67 66 LYS A O 1
ATOM 450 N N . PHE A 1 70 ? 65.651 32.034 110.273 1.00 35.51 67 PHE A N 1
ATOM 451 C CA . PHE A 1 70 ? 64.905 31.875 111.511 1.00 36.33 67 PHE A CA 1
ATOM 452 C C . PHE A 1 70 ? 64.631 30.413 111.795 1.00 36.27 67 PHE A C 1
ATOM 453 O O . PHE A 1 70 ? 63.712 30.093 112.526 1.00 37.05 67 PHE A O 1
ATOM 461 N N . GLY A 1 71 ? 65.428 29.526 111.213 1.00 35.61 68 GLY A N 1
ATOM 462 C CA . GLY A 1 71 ? 65.255 28.075 111.434 1.00 35.44 68 GLY A CA 1
ATOM 463 C C . GLY A 1 71 ? 64.382 27.232 110.511 1.00 34.70 68 GLY A C 1
ATOM 464 O O . GLY A 1 71 ? 64.260 26.031 110.708 1.00 34.44 68 GLY A O 1
ATOM 465 N N . ASN A 1 72 ? 63.779 27.816 109.489 1.00 34.22 69 ASN A N 1
ATOM 466 C CA . ASN A 1 72 ? 63.048 27.000 108.509 1.00 33.90 69 ASN A CA 1
ATOM 467 C C . ASN A 1 72 ? 64.010 26.141 107.702 1.00 32.79 69 ASN A C 1
ATOM 468 O O . ASN A 1 72 ? 65.037 26.623 107.253 1.00 32.47 69 ASN A O 1
ATOM 473 N N . PRO A 1 73 ? 63.696 24.859 107.525 1.00 32.97 70 PRO A N 1
ATOM 474 C CA . PRO A 1 73 ? 64.663 24.095 106.750 1.00 32.25 70 PRO A CA 1
ATOM 475 C C . PRO A 1 73 ? 64.459 24.126 105.239 1.00 31.39 70 PRO A C 1
ATOM 476 O O . PRO A 1 73 ? 65.276 23.553 104.508 1.00 31.76 70 PRO A O 1
ATOM 480 N N . LYS A 1 74 ? 63.422 24.777 104.742 1.00 30.63 71 LYS A N 1
ATOM 481 C CA . LYS A 1 74 ? 63.109 24.627 103.343 1.00 30.42 71 LYS A CA 1
ATOM 482 C C . LYS A 1 74 ? 64.088 25.373 102.468 1.00 29.11 71 LYS A C 1
ATOM 483 O O . LYS A 1 74 ? 64.642 26.370 102.861 1.00 28.11 71 LYS A O 1
ATOM 489 N N . ARG A 1 75 ? 64.313 24.854 101.267 1.00 29.32 72 ARG A N 1
ATOM 490 C CA . ARG A 1 75 ? 65.227 25.447 100.312 1.00 28.91 72 ARG A CA 1
ATOM 491 C C . ARG A 1 75 ? 64.821 24.958 98.936 1.00 28.54 72 ARG A C 1
ATOM 492 O O . ARG A 1 75 ? 63.909 24.170 98.817 1.00 28.94 72 ARG A O 1
ATOM 500 N N . LEU A 1 76 ? 65.506 25.415 97.906 1.00 26.03 73 LEU A N 1
ATOM 501 C CA . LEU A 1 76 ? 65.116 25.109 96.565 1.00 25.22 73 LEU A CA 1
ATOM 502 C C . LEU A 1 76 ? 66.322 24.880 95.687 1.00 23.40 73 LEU A C 1
ATOM 503 O O . LEU A 1 76 ? 67.357 25.467 95.878 1.00 22.51 73 LEU A O 1
ATOM 508 N N . LEU A 1 77 ? 66.168 24.011 94.702 1.00 23.47 74 LEU A N 1
ATOM 509 C CA . LEU A 1 77 ? 67.249 23.620 93.789 1.00 22.69 74 LEU A CA 1
ATOM 510 C C . LEU A 1 77 ? 66.675 23.523 92.373 1.00 23.15 74 LEU A C 1
ATOM 511 O O . LEU A 1 77 ? 65.839 22.642 92.076 1.00 22.46 74 LEU A O 1
ATOM 516 N N . LEU A 1 78 ? 67.135 24.460 91.530 1.00 22.67 75 LEU A N 1
ATOM 517 C CA . LEU A 1 78 ? 66.853 24.492 90.135 1.00 21.77 75 LEU A CA 1
ATOM 518 C C . LEU A 1 78 ? 67.976 23.799 89.400 1.00 22.75 75 LEU A C 1
ATOM 519 O O . LEU A 1 78 ? 69.146 24.220 89.516 1.00 23.12 75 LEU A O 1
ATOM 524 N N . ILE A 1 79 ? 67.620 22.736 88.658 1.00 22.60 76 ILE A N 1
ATOM 525 C CA . ILE A 1 79 ? 68.527 22.025 87.773 1.00 22.43 76 ILE A CA 1
ATOM 526 C C . ILE A 1 79 ? 68.184 22.304 86.322 1.00 23.15 76 ILE A C 1
ATOM 527 O O . ILE A 1 79 ? 67.091 21.941 85.853 1.00 22.83 76 ILE A O 1
ATOM 532 N N . LEU A 1 80 ? 69.155 22.877 85.610 1.00 23.94 77 LEU A N 1
ATOM 533 C CA . LEU A 1 80 ? 69.059 23.050 84.158 1.00 25.50 77 LEU A CA 1
ATOM 534 C C . LEU A 1 80 ? 69.956 22.124 83.349 1.00 26.15 77 LEU A C 1
ATOM 535 O O . LEU A 1 80 ? 71.153 22.087 83.571 1.00 26.70 77 LEU A O 1
ATOM 540 N N . GLN A 1 81 ? 69.363 21.396 82.407 1.00 28.09 78 GLN A N 1
ATOM 541 C CA . GLN A 1 81 ? 70.128 20.688 81.364 1.00 29.47 78 GLN A CA 1
ATOM 542 C C . GLN A 1 81 ? 69.642 21.127 80.010 1.00 30.48 78 GLN A C 1
ATOM 543 O O . GLN A 1 81 ? 68.433 21.393 79.827 1.00 31.82 78 GLN A O 1
ATOM 549 N N . ALA A 1 82 ? 70.576 21.198 79.063 1.00 31.10 79 ALA A N 1
ATOM 550 C CA . ALA A 1 82 ? 70.270 21.499 77.677 1.00 31.78 79 ALA A CA 1
ATOM 551 C C . ALA A 1 82 ? 71.503 21.360 76.799 1.00 32.86 79 ALA A C 1
ATOM 552 O O . ALA A 1 82 ? 72.599 21.468 77.281 1.00 33.89 79 ALA A O 1
ATOM 562 N N . ASP A 1 84 ? 74.162 22.760 73.933 1.00 34.04 81 ASP A N 1
ATOM 563 C CA . ASP A 1 84 ? 74.807 24.060 73.899 1.00 34.94 81 ASP A CA 1
ATOM 564 C C . ASP A 1 84 ? 74.032 24.927 72.963 1.00 34.68 81 ASP A C 1
ATOM 565 O O . ASP A 1 84 ? 73.446 24.415 72.014 1.00 35.61 81 ASP A O 1
ATOM 570 N N . THR A 1 85 ? 73.995 26.242 73.226 1.00 33.59 82 THR A N 1
ATOM 571 C CA . THR A 1 85 ? 73.199 27.136 72.406 1.00 32.42 82 THR A CA 1
ATOM 572 C C . THR A 1 85 ? 71.753 27.239 72.908 1.00 31.82 82 THR A C 1
ATOM 573 O O . THR A 1 85 ? 71.073 28.222 72.616 1.00 32.80 82 THR A O 1
ATOM 577 N N . ALA A 1 86 ? 71.264 26.257 73.668 1.00 31.00 83 ALA A N 1
ATOM 578 C CA . ALA A 1 86 ? 69.823 26.225 74.070 1.00 30.73 83 ALA A CA 1
ATOM 579 C C . ALA A 1 86 ? 69.440 27.351 75.046 1.00 30.83 83 ALA A C 1
ATOM 580 O O . ALA A 1 86 ? 68.259 27.575 75.325 1.00 30.35 83 ALA A O 1
ATOM 582 N N . GLY A 1 87 ? 70.450 28.027 75.599 1.00 30.90 84 GLY A N 1
ATOM 583 C CA . GLY A 1 87 ? 70.230 29.167 76.470 1.00 30.81 84 GLY A CA 1
ATOM 584 C C . GLY A 1 87 ? 70.217 28.925 77.972 1.00 29.84 84 GLY A C 1
ATOM 585 O O . GLY A 1 87 ? 69.544 29.666 78.682 1.00 29.01 84 GLY A O 1
ATOM 586 N N . LYS A 1 88 ? 70.960 27.935 78.481 1.00 29.53 85 LYS A N 1
ATOM 587 C CA . LYS A 1 88 ? 71.004 27.750 79.960 1.00 28.69 85 LYS A CA 1
ATOM 588 C C . LYS A 1 88 ? 71.654 28.983 80.597 1.00 27.49 85 LYS A C 1
ATOM 589 O O . LYS A 1 88 ? 71.164 29.536 81.591 1.00 27.38 85 LYS A O 1
ATOM 595 N N . GLY A 1 89 ? 72.785 29.384 80.025 1.00 26.17 86 GLY A N 1
ATOM 596 C CA . GLY A 1 89 ? 73.541 30.503 80.552 1.00 25.36 86 GLY A CA 1
ATOM 597 C C . GLY A 1 89 ? 72.673 31.727 80.768 1.00 24.37 86 GLY A C 1
ATOM 598 O O . GLY A 1 89 ? 72.695 32.356 81.818 1.00 25.32 86 GLY A O 1
ATOM 599 N N . GLY A 1 90 ? 71.899 32.066 79.759 1.00 23.19 87 GLY A N 1
ATOM 600 C CA . GLY A 1 90 ? 71.043 33.222 79.809 1.00 21.73 87 GLY A CA 1
ATOM 601 C C . GLY A 1 90 ? 69.918 33.070 80.800 1.00 20.34 87 GLY A C 1
ATOM 602 O O . GLY A 1 90 ? 69.534 34.022 81.454 1.00 21.38 87 GLY A O 1
ATOM 603 N N . ILE A 1 91 ? 69.333 31.911 80.879 1.00 20.31 88 ILE A N 1
ATOM 604 C CA . ILE A 1 91 ? 68.275 31.729 81.845 1.00 20.26 88 ILE A CA 1
ATOM 605 C C . ILE A 1 91 ? 68.833 31.818 83.278 1.00 20.25 88 ILE A C 1
ATOM 606 O O . ILE A 1 91 ? 68.214 32.501 84.127 1.00 20.05 88 ILE A O 1
ATOM 611 N N . VAL A 1 92 ? 69.994 31.185 83.527 1.00 20.04 89 VAL A N 1
ATOM 612 C CA . VAL A 1 92 ? 70.595 31.194 84.811 1.00 21.23 89 VAL A CA 1
ATOM 613 C C . VAL A 1 92 ? 70.835 32.605 85.204 1.00 22.84 89 VAL A C 1
ATOM 614 O O . VAL A 1 92 ? 70.411 33.045 86.294 1.00 24.86 89 VAL A O 1
ATOM 618 N N . SER A 1 93 ? 71.451 33.357 84.298 1.00 23.42 90 SER A N 1
ATOM 619 C CA . SER A 1 93 ? 71.721 34.758 84.545 1.00 24.07 90 SER A CA 1
ATOM 620 C C . SER A 1 93 ? 70.484 35.537 84.817 1.00 25.53 90 SER A C 1
ATOM 621 O O . SER A 1 93 ? 70.497 36.491 85.612 1.00 27.08 90 SER A O 1
ATOM 624 N N . HIS A 1 94 ? 69.406 35.224 84.133 1.00 25.59 91 HIS A N 1
ATOM 625 C CA . HIS A 1 94 ? 68.242 36.043 84.373 1.00 26.97 91 HIS A CA 1
ATOM 626 C C . HIS A 1 94 ? 67.631 35.751 85.781 1.00 27.31 91 HIS A C 1
ATOM 627 O O . HIS A 1 94 ? 67.316 36.675 86.558 1.00 27.18 91 HIS A O 1
ATOM 634 N N . VAL A 1 95 ? 67.480 34.464 86.090 1.00 27.00 92 VAL A N 1
ATOM 635 C CA . VAL A 1 95 ? 66.875 34.007 87.326 1.00 26.67 92 VAL A CA 1
ATOM 636 C C . VAL A 1 95 ? 67.710 34.475 88.512 1.00 26.14 92 VAL A C 1
ATOM 637 O O . VAL A 1 95 ? 67.217 35.032 89.460 1.00 26.56 92 VAL A O 1
ATOM 641 N N . VAL A 1 96 ? 69.002 34.252 88.453 1.00 25.77 93 VAL A N 1
ATOM 642 C CA . VAL A 1 96 ? 69.871 34.719 89.506 1.00 25.33 93 VAL A CA 1
ATOM 643 C C . VAL A 1 96 ? 69.820 36.218 89.693 1.00 25.67 93 VAL A C 1
ATOM 644 O O . VAL A 1 96 ? 69.764 36.718 90.832 1.00 27.35 93 VAL A O 1
ATOM 648 N N . GLY A 1 97 ? 69.758 36.947 88.602 1.00 25.15 94 GLY A N 1
ATOM 649 C CA . GLY A 1 97 ? 69.703 38.389 88.679 1.00 25.11 94 GLY A CA 1
ATOM 650 C C . GLY A 1 97 ? 68.421 38.965 89.180 1.00 25.26 94 GLY A C 1
ATOM 651 O O . GLY A 1 97 ? 68.352 40.132 89.491 1.00 27.12 94 GLY A O 1
ATOM 652 N N . ALA A 1 98 ? 67.365 38.186 89.213 1.00 25.83 95 ALA A N 1
ATOM 653 C CA . ALA A 1 98 ? 66.106 38.667 89.788 1.00 25.53 95 ALA A CA 1
ATOM 654 C C . ALA A 1 98 ? 66.198 38.500 91.282 1.00 26.04 95 ALA A C 1
ATOM 655 O O . ALA A 1 98 ? 65.379 39.064 91.990 1.00 26.96 95 ALA A O 1
ATOM 665 N N . ASP A 1 100 ? 68.370 38.139 95.242 1.00 28.20 97 ASP A N 1
ATOM 666 C CA . ASP A 1 100 ? 69.520 38.648 95.978 1.00 29.60 97 ASP A CA 1
ATOM 667 C C . ASP A 1 100 ? 70.586 37.564 95.977 1.00 28.42 97 ASP A C 1
ATOM 668 O O . ASP A 1 100 ? 70.322 36.493 96.451 1.00 26.87 97 ASP A O 1
ATOM 673 N N . PRO A 1 101 ? 71.790 37.866 95.448 1.00 28.81 98 PRO A N 1
ATOM 674 C CA . PRO A 1 101 ? 72.877 36.886 95.312 1.00 29.11 98 PRO A CA 1
ATOM 675 C C . PRO A 1 101 ? 73.336 36.271 96.616 1.00 29.77 98 PRO A C 1
ATOM 676 O O . PRO A 1 101 ? 73.834 35.163 96.617 1.00 30.71 98 PRO A O 1
ATOM 680 N N . GLN A 1 102 ? 73.145 36.953 97.731 1.00 30.87 99 GLN A N 1
ATOM 681 C CA . GLN A 1 102 ? 73.490 36.370 99.004 1.00 31.18 99 GLN A CA 1
ATOM 682 C C . GLN A 1 102 ? 72.506 35.297 99.399 1.00 30.21 99 GLN A C 1
ATOM 683 O O . GLN A 1 102 ? 72.755 34.561 100.342 1.00 31.30 99 GLN A O 1
ATOM 689 N N . GLY A 1 103 ? 71.451 35.124 98.601 1.00 28.56 100 GLY A N 1
ATOM 690 C CA . GLY A 1 103 ? 70.408 34.085 98.829 1.00 27.10 100 GLY A CA 1
ATOM 691 C C . GLY A 1 103 ? 70.453 32.939 97.818 1.00 25.30 100 GLY A C 1
ATOM 692 O O . GLY A 1 103 ? 69.607 32.056 97.854 1.00 21.69 100 GLY A O 1
ATOM 693 N N . VAL A 1 104 ? 71.500 32.946 96.979 1.00 24.64 101 VAL A N 1
ATOM 694 C CA . VAL A 1 104 ? 71.636 32.025 95.844 1.00 24.99 101 VAL A CA 1
ATOM 695 C C . VAL A 1 104 ? 72.962 31.344 95.814 1.00 24.90 101 VAL A C 1
ATOM 696 O O . VAL A 1 104 ? 73.971 31.990 96.044 1.00 26.43 101 VAL A O 1
ATOM 700 N N . GLN A 1 105 ? 72.971 30.047 95.536 1.00 24.99 102 GLN A N 1
ATOM 701 C CA . GLN A 1 105 ? 74.250 29.253 95.393 1.00 25.31 102 GLN A CA 1
ATOM 702 C C . GLN A 1 105 ? 74.187 28.691 93.980 1.00 23.97 102 GLN A C 1
ATOM 703 O O . GLN A 1 105 ? 73.432 27.763 93.706 1.00 23.45 102 GLN A O 1
ATOM 709 N N . LEU A 1 106 ? 74.894 29.346 93.069 1.00 22.37 103 LEU A N 1
ATOM 710 C CA . LEU A 1 106 ? 74.997 28.895 91.709 1.00 21.56 103 LEU A CA 1
ATOM 711 C C . LEU A 1 106 ? 76.263 28.018 91.538 1.00 21.98 103 LEU A C 1
ATOM 712 O O . LEU A 1 106 ? 77.343 28.392 91.969 1.00 21.19 103 LEU A O 1
ATOM 717 N N . THR A 1 107 ? 76.110 26.862 90.901 1.00 21.79 104 THR A N 1
ATOM 718 C CA . THR A 1 107 ? 77.230 26.094 90.418 1.00 22.51 104 THR A CA 1
ATOM 719 C C . THR A 1 107 ? 77.023 25.740 88.924 1.00 22.15 104 THR A C 1
ATOM 720 O O . THR A 1 107 ? 76.003 25.191 88.549 1.00 21.75 104 THR A O 1
ATOM 724 N N . ALA A 1 108 ? 77.993 26.087 88.093 1.00 22.47 105 ALA A N 1
ATOM 725 C CA . ALA A 1 108 ? 78.102 25.612 86.711 1.00 23.38 105 ALA A CA 1
ATOM 726 C C . ALA A 1 108 ? 79.160 24.505 86.683 1.00 24.43 105 ALA A C 1
ATOM 727 O O . ALA A 1 108 ? 80.384 24.770 86.670 1.00 23.19 105 ALA A O 1
ATOM 729 N N . PHE A 1 109 ? 78.683 23.268 86.724 1.00 26.63 106 PHE A N 1
ATOM 730 C CA . PHE A 1 109 ? 79.543 22.084 86.671 1.00 28.50 106 PHE A CA 1
ATOM 731 C C . PHE A 1 109 ? 80.284 22.004 85.339 1.00 30.44 106 PHE A C 1
ATOM 732 O O . PHE A 1 109 ? 79.688 22.059 84.267 1.00 31.06 106 PHE A O 1
ATOM 740 N N . LYS A 1 110 ? 81.608 21.936 85.432 1.00 33.04 107 LYS A N 1
ATOM 741 C CA . LYS A 1 110 ? 82.520 21.898 84.277 1.00 34.72 107 LYS A CA 1
ATOM 742 C C . LYS A 1 110 ? 82.978 20.434 84.167 1.00 35.24 107 LYS A C 1
ATOM 743 O O . LYS A 1 110 ? 82.446 19.593 84.885 1.00 35.25 107 LYS A O 1
ATOM 745 N N . ALA A 1 111 ? 83.958 20.107 83.319 1.00 35.55 108 ALA A N 1
ATOM 746 C CA . ALA A 1 111 ? 84.417 18.682 83.256 1.00 35.81 108 ALA A CA 1
ATOM 747 C C . ALA A 1 111 ? 85.048 18.334 84.608 1.00 34.94 108 ALA A C 1
ATOM 748 O O . ALA A 1 111 ? 85.605 19.186 85.263 1.00 34.44 108 ALA A O 1
ATOM 750 N N . PRO A 1 112 ? 84.940 17.088 85.030 1.00 34.76 109 PRO A N 1
ATOM 751 C CA . PRO A 1 112 ? 85.439 16.757 86.348 1.00 35.01 109 PRO A CA 1
ATOM 752 C C . PRO A 1 112 ? 86.946 16.872 86.455 1.00 35.69 109 PRO A C 1
ATOM 753 O O . PRO A 1 112 ? 87.655 16.471 85.507 1.00 36.08 109 PRO A O 1
ATOM 757 N N . THR A 1 113 ? 87.413 17.371 87.603 1.00 35.61 110 THR A N 1
ATOM 758 C CA . THR A 1 113 ? 88.824 17.301 87.961 1.00 36.65 110 THR A CA 1
ATOM 759 C C . THR A 1 113 ? 89.229 15.868 88.303 1.00 37.25 110 THR A C 1
ATOM 760 O O . THR A 1 113 ? 88.398 15.006 88.541 1.00 34.46 110 THR A O 1
ATOM 764 N N . ASP A 1 114 ? 90.540 15.633 88.286 1.00 40.20 111 ASP A N 1
ATOM 765 C CA . ASP A 1 114 ? 91.108 14.318 88.664 1.00 42.41 111 ASP A CA 1
ATOM 766 C C . ASP A 1 114 ? 90.619 13.919 90.082 1.00 40.96 111 ASP A C 1
ATOM 767 O O . ASP A 1 114 ? 90.056 12.838 90.255 1.00 39.90 111 ASP A O 1
ATOM 772 N N . GLU A 1 115 ? 90.751 14.820 91.061 1.00 39.66 112 GLU A N 1
ATOM 773 C CA . GLU A 1 115 ? 90.084 14.603 92.361 1.00 38.84 112 GLU A CA 1
ATOM 774 C C . GLU A 1 115 ? 88.627 14.146 92.156 1.00 37.39 112 GLU A C 1
ATOM 775 O O . GLU A 1 115 ? 88.220 13.072 92.627 1.00 37.39 112 GLU A O 1
ATOM 781 N N . GLU A 1 116 ? 87.852 14.911 91.406 1.00 35.66 113 GLU A N 1
ATOM 782 C CA . GLU A 1 116 ? 86.463 14.525 91.186 1.00 34.83 113 GLU A CA 1
ATOM 783 C C . GLU A 1 116 ? 86.303 13.178 90.479 1.00 34.61 113 GLU A C 1
ATOM 784 O O . GLU A 1 116 ? 85.417 12.398 90.841 1.00 33.14 113 GLU A O 1
ATOM 790 N N . LYS A 1 117 ? 87.156 12.871 89.501 1.00 35.48 114 LYS A N 1
ATOM 791 C CA . LYS A 1 117 ? 86.992 11.608 88.766 1.00 36.65 114 LYS A CA 1
ATOM 792 C C . LYS A 1 117 ? 87.272 10.401 89.697 1.00 36.81 114 LYS A C 1
ATOM 793 O O . LYS A 1 117 ? 86.853 9.257 89.431 1.00 37.60 114 LYS A O 1
ATOM 799 N N . SER A 1 118 ? 87.974 10.640 90.791 1.00 35.57 115 SER A N 1
ATOM 800 C CA . SER A 1 118 ? 88.358 9.532 91.633 1.00 35.91 115 SER A CA 1
ATOM 801 C C . SER A 1 118 ? 87.339 9.326 92.793 1.00 34.26 115 SER A C 1
ATOM 802 O O . SER A 1 118 ? 87.512 8.450 93.628 1.00 32.93 115 SER A O 1
ATOM 805 N N . HIS A 1 119 ? 86.261 10.120 92.798 1.00 32.71 116 HIS A N 1
ATOM 806 C CA . HIS A 1 119 ? 85.104 9.852 93.650 1.00 31.65 116 HIS A CA 1
ATOM 807 C C . HIS A 1 119 ? 83.932 9.337 92.832 1.00 31.91 116 HIS A C 1
ATOM 808 O O . HIS A 1 119 ? 83.922 9.444 91.619 1.00 31.71 116 HIS A O 1
ATOM 815 N N . ASP A 1 120 ? 82.932 8.811 93.537 1.00 32.02 117 ASP A N 1
ATOM 816 C CA . ASP A 1 120 ? 81.640 8.528 92.961 1.00 31.70 117 ASP A CA 1
ATOM 817 C C . ASP A 1 120 ? 81.093 9.818 92.349 1.00 30.56 117 ASP A C 1
ATOM 818 O O . ASP A 1 120 ? 81.423 10.896 92.795 1.00 29.59 117 ASP A O 1
ATOM 823 N N . PHE A 1 121 ? 80.264 9.686 91.316 1.00 30.08 118 PHE A N 1
ATOM 824 C CA . PHE A 1 121 ? 79.904 10.823 90.475 1.00 28.31 118 PHE A CA 1
ATOM 825 C C . PHE A 1 121 ? 79.069 11.848 91.210 1.00 27.46 118 PHE A C 1
ATOM 826 O O . PHE A 1 121 ? 79.164 13.007 90.884 1.00 28.46 118 PHE A O 1
ATOM 834 N N . LEU A 1 122 ? 78.311 11.433 92.225 1.00 26.55 119 LEU A N 1
ATOM 835 C CA . LEU A 1 122 ? 77.580 12.363 93.103 1.00 25.10 119 LEU A CA 1
ATOM 836 C C . LEU A 1 122 ? 78.386 13.134 94.152 1.00 24.37 119 LEU A C 1
ATOM 837 O O . LEU A 1 122 ? 77.859 14.056 94.769 1.00 24.83 119 LEU A O 1
ATOM 842 N N . TRP A 1 123 ? 79.636 12.799 94.372 1.00 23.76 120 TRP A N 1
ATOM 843 C CA . TRP A 1 123 ? 80.348 13.441 95.458 1.00 23.79 120 TRP A CA 1
ATOM 844 C C . TRP A 1 123 ? 80.408 14.940 95.176 1.00 24.69 120 TRP A C 1
ATOM 845 O O . TRP A 1 123 ? 80.054 15.746 96.023 1.00 25.40 120 TRP A O 1
ATOM 856 N N . ARG A 1 124 ? 80.795 15.332 93.960 1.00 24.56 121 ARG A N 1
ATOM 857 C CA . ARG A 1 124 ? 80.947 16.760 93.668 1.00 23.73 121 ARG A CA 1
ATOM 858 C C . ARG A 1 124 ? 79.637 17.513 93.651 1.00 22.42 121 ARG A C 1
ATOM 859 O O . ARG A 1 124 ? 79.615 18.708 93.890 1.00 21.09 121 ARG A O 1
ATOM 867 N N . ILE A 1 125 ? 78.550 16.797 93.417 1.00 22.36 122 ILE A N 1
ATOM 868 C CA . ILE A 1 125 ? 77.261 17.399 93.353 1.00 22.69 122 ILE A CA 1
ATOM 869 C C . ILE A 1 125 ? 76.704 17.684 94.740 1.00 23.55 122 ILE A C 1
ATOM 870 O O . ILE A 1 125 ? 76.172 18.794 94.984 1.00 23.83 122 ILE A O 1
ATOM 875 N N . GLU A 1 126 ? 76.806 16.682 95.626 1.00 26.40 123 GLU A N 1
ATOM 876 C CA . GLU A 1 126 ? 76.395 16.783 97.029 1.00 27.49 123 GLU A CA 1
ATOM 877 C C . GLU A 1 126 ? 77.093 17.922 97.743 1.00 26.79 123 GLU A C 1
ATOM 878 O O . GLU A 1 126 ? 76.479 18.563 98.586 1.00 25.32 123 GLU A O 1
ATOM 884 N N . LYS A 1 127 ? 78.362 18.161 97.429 1.00 25.93 124 LYS A N 1
ATOM 885 C CA . LYS A 1 127 ? 79.019 19.280 98.032 1.00 27.45 124 LYS A CA 1
ATOM 886 C C . LYS A 1 127 ? 78.267 20.570 97.807 1.00 25.77 124 LYS A C 1
ATOM 887 O O . LYS A 1 127 ? 78.341 21.434 98.632 1.00 25.63 124 LYS A O 1
ATOM 893 N N . GLN A 1 128 ? 77.590 20.710 96.670 1.00 24.58 125 GLN A N 1
ATOM 894 C CA . GLN A 1 128 ? 77.064 22.011 96.253 1.00 23.94 125 GLN A CA 1
ATOM 895 C C . GLN A 1 128 ? 75.587 22.204 96.490 1.00 22.78 125 GLN A C 1
ATOM 896 O O . GLN A 1 128 ? 75.108 23.218 96.157 1.00 21.97 125 GLN A O 1
ATOM 902 N N . VAL A 1 129 ? 74.876 21.247 97.084 1.00 22.82 126 VAL A N 1
ATOM 903 C CA . VAL A 1 129 ? 73.465 21.379 97.318 1.00 22.01 126 VAL A CA 1
ATOM 904 C C . VAL A 1 129 ? 73.150 22.582 98.199 1.00 22.29 126 VAL A C 1
ATOM 905 O O . VAL A 1 129 ? 73.925 22.940 99.058 1.00 23.23 126 VAL A O 1
ATOM 909 N N . PRO A 1 130 ? 72.020 23.254 97.962 1.00 22.51 127 PRO A N 1
ATOM 910 C CA . PRO A 1 130 ? 71.861 24.504 98.659 1.00 22.80 127 PRO A CA 1
ATOM 911 C C . PRO A 1 130 ? 71.611 24.294 100.174 1.00 24.06 127 PRO A C 1
ATOM 912 O O . PRO A 1 130 ? 71.111 23.243 100.603 1.00 23.03 127 PRO A O 1
ATOM 916 N N . ALA A 1 131 ? 72.019 25.278 100.960 1.00 23.77 128 ALA A N 1
ATOM 917 C CA . ALA A 1 131 ? 71.773 25.247 102.386 1.00 25.21 128 ALA A CA 1
ATOM 918 C C . ALA A 1 131 ? 70.319 25.723 102.644 1.00 24.78 128 ALA A C 1
ATOM 919 O O . ALA A 1 131 ? 69.677 26.298 101.751 1.00 23.01 128 ALA A O 1
ATOM 921 N N . ALA A 1 132 ? 69.829 25.462 103.860 1.00 25.09 129 ALA A N 1
ATOM 922 C CA . ALA A 1 132 ? 68.560 26.031 104.370 1.00 25.81 129 ALA A CA 1
ATOM 923 C C . ALA A 1 132 ? 68.355 27.494 103.976 1.00 24.92 129 ALA A C 1
ATOM 924 O O . ALA A 1 132 ? 69.228 28.315 104.121 1.00 25.13 129 ALA A O 1
ATOM 926 N N . GLY A 1 133 ? 67.189 27.801 103.453 1.00 24.21 130 GLY A N 1
ATOM 927 C CA . GLY A 1 133 ? 66.893 29.150 103.062 1.00 24.48 130 GLY A CA 1
ATOM 928 C C . GLY A 1 133 ? 67.523 29.603 101.763 1.00 24.29 130 GLY A C 1
ATOM 929 O O . GLY A 1 133 ? 67.361 30.770 101.387 1.00 24.34 130 GLY A O 1
ATOM 938 N N . VAL A 1 135 ? 68.396 29.374 97.507 1.00 21.34 132 VAL A N 1
ATOM 939 C CA . VAL A 1 135 ? 68.013 28.885 96.176 1.00 20.57 132 VAL A CA 1
ATOM 940 C C . VAL A 1 135 ? 69.262 28.439 95.502 1.00 20.22 132 VAL A C 1
ATOM 941 O O . VAL A 1 135 ? 70.172 29.213 95.265 1.00 20.47 132 VAL A O 1
ATOM 945 N N . GLY A 1 136 ? 69.339 27.176 95.216 1.00 19.99 133 GLY A N 1
ATOM 946 C CA . GLY A 1 136 ? 70.513 26.653 94.515 1.00 20.47 133 GLY A CA 1
ATOM 947 C C . GLY A 1 136 ? 70.226 26.546 93.037 1.00 21.03 133 GLY A C 1
ATOM 948 O O . GLY A 1 136 ? 69.108 26.119 92.630 1.00 22.01 133 GLY A O 1
ATOM 949 N N . VAL A 1 137 ? 71.202 26.942 92.218 1.00 20.91 134 VAL A N 1
ATOM 950 C CA . VAL A 1 137 ? 71.068 26.758 90.775 1.00 20.83 134 VAL A CA 1
ATOM 951 C C . VAL A 1 137 ? 72.221 25.945 90.246 1.00 21.04 134 VAL A C 1
ATOM 952 O O . VAL A 1 137 ? 73.391 26.319 90.408 1.00 19.86 134 VAL A O 1
ATOM 956 N N . PHE A 1 138 ? 71.858 24.823 89.615 1.00 22.06 135 PHE A N 1
ATOM 957 C CA . PHE A 1 138 ? 72.790 23.939 88.899 1.00 22.21 135 PHE A CA 1
ATOM 958 C C . PHE A 1 138 ? 72.673 24.139 87.364 1.00 23.49 135 PHE A C 1
ATOM 959 O O . PHE A 1 138 ? 71.708 23.671 86.719 1.00 21.90 135 PHE A O 1
ATOM 967 N N . ASP A 1 139 ? 73.644 24.880 86.817 1.00 24.39 136 ASP A N 1
ATOM 968 C CA . ASP A 1 139 ? 73.901 24.900 85.378 1.00 26.80 136 ASP A CA 1
ATOM 969 C C . ASP A 1 139 ? 74.740 23.658 85.000 1.00 27.09 136 ASP A C 1
ATOM 970 O O . ASP A 1 139 ? 75.942 23.597 85.246 1.00 25.55 136 ASP A O 1
ATOM 975 N N . ARG A 1 140 ? 74.048 22.706 84.363 1.00 29.07 137 ARG A N 1
ATOM 976 C CA . ARG A 1 140 ? 74.433 21.299 84.278 1.00 29.34 137 ARG A CA 1
ATOM 977 C C . ARG A 1 140 ? 74.429 20.690 85.677 1.00 27.99 137 ARG A C 1
ATOM 978 O O . ARG A 1 140 ? 74.391 21.420 86.656 1.00 28.32 137 ARG A O 1
ATOM 986 N N . SER A 1 141 ? 74.420 19.368 85.746 1.00 26.47 138 SER A N 1
ATOM 987 C CA . SER A 1 141 ? 74.141 18.675 86.981 1.00 25.93 138 SER A CA 1
ATOM 988 C C . SER A 1 141 ? 74.673 17.231 87.034 1.00 25.36 138 SER A C 1
ATOM 989 O O . SER A 1 141 ? 75.604 16.845 86.298 1.00 25.24 138 SER A O 1
ATOM 992 N N . GLN A 1 142 ? 74.098 16.459 87.948 1.00 25.19 139 GLN A N 1
ATOM 993 C CA . GLN A 1 142 ? 74.422 15.044 88.094 1.00 26.27 139 GLN A CA 1
ATOM 994 C C . GLN A 1 142 ? 74.034 14.215 86.846 1.00 27.47 139 GLN A C 1
ATOM 995 O O . GLN A 1 142 ? 74.613 13.154 86.596 1.00 29.32 139 GLN A O 1
ATOM 1001 N N . TYR A 1 143 ? 73.092 14.732 86.066 1.00 27.17 140 TYR A N 1
ATOM 1002 C CA . TYR A 1 143 ? 72.642 14.096 84.863 1.00 27.47 140 TYR A CA 1
ATOM 1003 C C . TYR A 1 143 ? 73.698 14.024 83.772 1.00 28.93 140 TYR A C 1
ATOM 1004 O O . TYR A 1 143 ? 73.639 13.116 82.929 1.00 29.11 140 TYR A O 1
ATOM 1013 N N . GLU A 1 144 ? 74.673 14.925 83.788 1.00 29.83 141 GLU A N 1
ATOM 1014 C CA . GLU A 1 144 ? 75.726 14.863 82.790 1.00 32.03 141 GLU A CA 1
ATOM 1015 C C . GLU A 1 144 ? 76.300 13.460 82.752 1.00 33.45 141 GLU A C 1
ATOM 1016 O O . GLU A 1 144 ? 76.671 12.956 81.653 1.00 32.90 141 GLU A O 1
ATOM 1022 N N . ASP A 1 145 ? 76.330 12.813 83.934 1.00 34.05 142 ASP A N 1
ATOM 1023 C CA . ASP A 1 145 ? 76.945 11.501 84.051 1.00 34.94 142 ASP A CA 1
ATOM 1024 C C . ASP A 1 145 ? 76.074 10.370 83.535 1.00 35.03 142 ASP A C 1
ATOM 1025 O O . ASP A 1 145 ? 76.527 9.256 83.521 1.00 36.23 142 ASP A O 1
ATOM 1030 N N . VAL A 1 146 ? 74.837 10.640 83.122 1.00 34.16 143 VAL A N 1
ATOM 1031 C CA . VAL A 1 146 ? 74.088 9.676 82.313 1.00 33.79 143 VAL A CA 1
ATOM 1032 C C . VAL A 1 146 ? 73.708 10.168 80.906 1.00 34.31 143 VAL A C 1
ATOM 1033 O O . VAL A 1 146 ? 72.825 9.580 80.270 1.00 34.11 143 VAL A O 1
ATOM 1037 N N . LEU A 1 147 ? 74.354 11.231 80.434 1.00 35.11 144 LEU A N 1
ATOM 1038 C CA . LEU A 1 147 ? 74.074 11.772 79.095 1.00 36.82 144 LEU A CA 1
ATOM 1039 C C . LEU A 1 147 ? 75.328 11.670 78.220 1.00 39.11 144 LEU A C 1
ATOM 1040 O O . LEU A 1 147 ? 75.407 10.836 77.364 1.00 39.38 144 LEU A O 1
ATOM 1045 N N . ILE A 1 148 ? 76.305 12.532 78.455 1.00 41.58 145 ILE A N 1
ATOM 1046 C CA . ILE A 1 148 ? 77.489 12.548 77.663 1.00 44.12 145 ILE A CA 1
ATOM 1047 C C . ILE A 1 148 ? 78.110 11.138 77.768 1.00 45.79 145 ILE A C 1
ATOM 1048 O O . ILE A 1 148 ? 78.429 10.512 76.763 1.00 46.08 145 ILE A O 1
ATOM 1053 N N . HIS A 1 149 ? 78.186 10.603 78.978 1.00 47.19 146 HIS A N 1
ATOM 1054 C CA . HIS A 1 149 ? 78.801 9.295 79.202 1.00 49.02 146 HIS A CA 1
ATOM 1055 C C . HIS A 1 149 ? 78.068 8.203 78.433 1.00 49.43 146 HIS A C 1
ATOM 1056 O O . HIS A 1 149 ? 78.674 7.272 77.936 1.00 50.61 146 HIS A O 1
ATOM 1063 N N . ARG A 1 150 ? 76.756 8.311 78.325 1.00 49.11 147 ARG A N 1
ATOM 1064 C CA . ARG A 1 150 ? 76.015 7.325 77.569 1.00 49.31 147 ARG A CA 1
ATOM 1065 C C . ARG A 1 150 ? 76.379 7.393 76.088 1.00 50.66 147 ARG A C 1
ATOM 1066 O O . ARG A 1 150 ? 76.910 6.438 75.528 1.00 52.15 147 ARG A O 1
ATOM 1074 N N . VAL A 1 151 ? 76.108 8.544 75.482 1.00 50.93 148 VAL A N 1
ATOM 1075 C CA . VAL A 1 151 ? 76.410 8.816 74.092 1.00 51.77 148 VAL A CA 1
ATOM 1076 C C . VAL A 1 151 ? 77.755 8.254 73.660 1.00 53.88 148 VAL A C 1
ATOM 1077 O O . VAL A 1 151 ? 77.840 7.576 72.643 1.00 54.95 148 VAL A O 1
ATOM 1081 N N . HIS A 1 152 ? 78.793 8.537 74.430 1.00 55.39 149 HIS A N 1
ATOM 1082 C CA . HIS A 1 152 ? 80.157 8.174 74.057 1.00 57.90 149 HIS A CA 1
ATOM 1083 C C . HIS A 1 152 ? 80.677 6.830 74.615 1.00 59.44 149 HIS A C 1
ATOM 1084 O O . HIS A 1 152 ? 81.876 6.560 74.587 1.00 59.94 149 HIS A O 1
ATOM 1091 N N . GLY A 1 153 ? 79.763 5.978 75.071 1.00 60.61 150 GLY A N 1
ATOM 1092 C CA . GLY A 1 153 ? 80.121 4.651 75.585 1.00 62.38 150 GLY A CA 1
ATOM 1093 C C . GLY A 1 153 ? 81.082 4.640 76.763 1.00 63.31 150 GLY A C 1
ATOM 1094 O O . GLY A 1 153 ? 81.802 3.659 76.962 1.00 64.76 150 GLY A O 1
ATOM 1095 N N . TRP A 1 154 ? 81.099 5.716 77.552 1.00 63.25 151 TRP A N 1
ATOM 1096 C CA . TRP A 1 154 ? 82.019 5.824 78.686 1.00 63.87 151 TRP A CA 1
ATOM 1097 C C . TRP A 1 154 ? 81.476 5.149 79.943 1.00 63.77 151 TRP A C 1
ATOM 1098 O O . TRP A 1 154 ? 82.108 5.210 80.988 1.00 64.18 151 TRP A O 1
ATOM 1109 N N . ALA A 1 155 ? 80.312 4.507 79.854 1.00 63.56 152 ALA A N 1
ATOM 1110 C CA . ALA A 1 155 ? 79.828 3.655 80.942 1.00 63.69 152 ALA A CA 1
ATOM 1111 C C . ALA A 1 155 ? 78.832 2.603 80.389 1.00 64.27 152 ALA A C 1
ATOM 1112 O O . ALA A 1 155 ? 78.032 2.924 79.510 1.00 64.16 152 ALA A O 1
ATOM 1114 N N . ASP A 1 156 ? 78.887 1.357 80.868 1.00 65.18 153 ASP A N 1
ATOM 1115 C CA . ASP A 1 156 ? 78.027 0.284 80.309 1.00 66.00 153 ASP A CA 1
ATOM 1116 C C . ASP A 1 156 ? 76.598 0.349 80.837 1.00 64.88 153 ASP A C 1
ATOM 1117 O O . ASP A 1 156 ? 76.326 1.032 81.829 1.00 64.50 153 ASP A O 1
ATOM 1122 N N . ALA A 1 157 ? 75.693 -0.378 80.185 1.00 64.72 154 ALA A N 1
ATOM 1123 C CA . ALA A 1 157 ? 74.264 -0.384 80.563 1.00 63.97 154 ALA A CA 1
ATOM 1124 C C . ALA A 1 157 ? 74.035 -0.583 82.070 1.00 63.06 154 ALA A C 1
ATOM 1125 O O . ALA A 1 157 ? 73.084 -0.048 82.636 1.00 61.69 154 ALA A O 1
ATOM 1127 N N . ALA A 1 158 ? 74.925 -1.358 82.692 1.00 63.40 155 ALA A N 1
ATOM 1128 C CA . ALA A 1 158 ? 74.865 -1.681 84.131 1.00 63.05 155 ALA A CA 1
ATOM 1129 C C . ALA A 1 158 ? 75.100 -0.438 85.002 1.00 60.59 155 ALA A C 1
ATOM 1130 O O . ALA A 1 158 ? 74.275 -0.125 85.876 1.00 59.36 155 ALA A O 1
ATOM 1132 N N . GLU A 1 159 ? 76.225 0.241 84.742 1.00 58.86 156 GLU A N 1
ATOM 1133 C CA . GLU A 1 159 ? 76.641 1.428 85.500 1.00 57.07 156 GLU A CA 1
ATOM 1134 C C . GLU A 1 159 ? 75.585 2.517 85.328 1.00 54.35 156 GLU A C 1
ATOM 1135 O O . GLU A 1 159 ? 75.076 3.072 86.305 1.00 52.89 156 GLU A O 1
ATOM 1141 N N . LEU A 1 160 ? 75.217 2.767 84.082 1.00 52.39 157 LEU A N 1
ATOM 1142 C CA . LEU A 1 160 ? 74.143 3.682 83.803 1.00 50.60 157 LEU A CA 1
ATOM 1143 C C . LEU A 1 160 ? 72.934 3.369 84.664 1.00 50.25 157 LEU A C 1
ATOM 1144 O O . LEU A 1 160 ? 72.393 4.235 85.342 1.00 49.14 157 LEU A O 1
ATOM 1149 N N . GLU A 1 161 ? 72.513 2.120 84.663 1.00 51.12 158 GLU A N 1
ATOM 1150 C CA . GLU A 1 161 ? 71.382 1.729 85.482 1.00 51.24 158 GLU A CA 1
ATOM 1151 C C . GLU A 1 161 ? 71.607 2.086 86.959 1.00 49.46 158 GLU A C 1
ATOM 1152 O O . GLU A 1 161 ? 70.708 2.629 87.596 1.00 48.37 158 GLU A O 1
ATOM 1158 N N . ARG A 1 162 ? 72.788 1.799 87.500 1.00 47.91 159 ARG A N 1
ATOM 1159 C CA . ARG A 1 162 ? 73.037 2.132 88.887 1.00 47.39 159 ARG A CA 1
ATOM 1160 C C . ARG A 1 162 ? 73.031 3.652 89.092 1.00 44.03 159 ARG A C 1
ATOM 1161 O O . ARG A 1 162 ? 72.616 4.151 90.136 1.00 43.29 159 ARG A O 1
ATOM 1169 N N . ARG A 1 163 ? 73.478 4.393 88.099 1.00 41.88 160 ARG A N 1
ATOM 1170 C CA . ARG 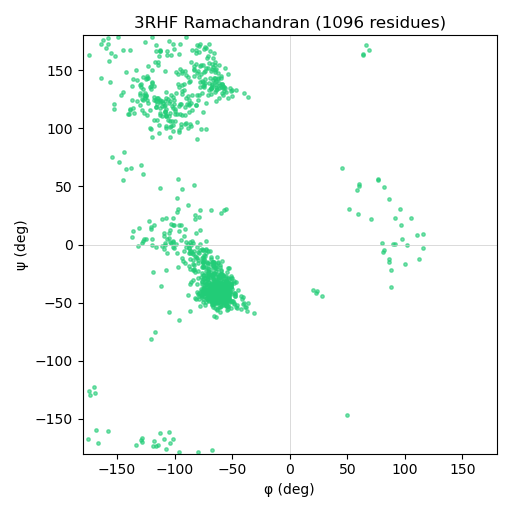A 1 163 ? 73.498 5.833 88.219 1.00 39.72 160 ARG A CA 1
ATOM 1171 C C . ARG A 1 163 ? 72.116 6.432 88.266 1.0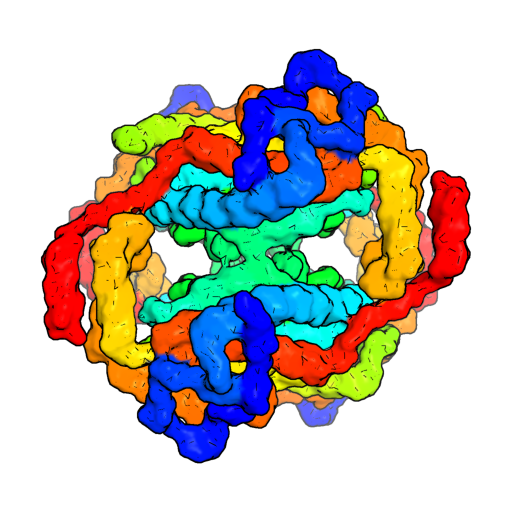0 38.24 160 ARG A C 1
ATOM 1172 O O . ARG A 1 163 ? 71.858 7.344 89.040 1.00 37.61 160 ARG A O 1
ATOM 1180 N N . TYR A 1 164 ? 71.219 5.886 87.471 1.00 37.68 161 TYR A N 1
ATOM 1181 C CA . TYR A 1 164 ? 69.843 6.314 87.506 1.00 36.86 161 TYR A CA 1
ATOM 1182 C C . TYR A 1 164 ? 69.256 6.107 88.897 1.00 36.84 161 TYR A C 1
ATOM 1183 O O . TYR A 1 164 ? 68.542 6.988 89.419 1.00 36.77 161 TYR A O 1
ATOM 1192 N N . ALA A 1 165 ? 69.518 4.939 89.474 1.00 36.27 162 ALA A N 1
ATOM 1193 C CA . ALA A 1 165 ? 68.981 4.625 90.784 1.00 36.30 162 ALA A CA 1
ATOM 1194 C C . ALA A 1 165 ? 69.649 5.511 91.835 1.00 34.46 162 ALA A C 1
ATOM 1195 O O . ALA A 1 165 ? 68.984 5.938 92.764 1.00 34.24 162 ALA A O 1
ATOM 1197 N N . ALA A 1 166 ? 70.931 5.824 91.676 1.00 32.88 163 ALA A N 1
ATOM 1198 C CA . ALA A 1 166 ? 71.606 6.682 92.667 1.00 31.49 163 ALA A CA 1
ATOM 1199 C C . ALA A 1 166 ? 71.049 8.127 92.680 1.00 30.31 163 ALA A C 1
ATOM 1200 O O . ALA A 1 166 ? 70.810 8.734 93.750 1.00 29.45 163 ALA A O 1
ATOM 1202 N N . ILE A 1 167 ? 70.832 8.656 91.475 1.00 29.20 164 ILE A N 1
ATOM 1203 C CA . ILE A 1 167 ? 70.253 9.962 91.272 1.00 27.88 164 ILE A CA 1
ATOM 1204 C C . ILE A 1 167 ? 68.907 10.024 92.004 1.00 27.83 164 ILE A C 1
ATOM 1205 O O . ILE A 1 167 ? 68.681 10.887 92.828 1.00 27.96 164 ILE A O 1
ATOM 1210 N N . ASN A 1 168 ? 68.028 9.074 91.754 1.00 28.37 165 ASN A N 1
ATOM 1211 C CA . ASN A 1 168 ? 66.741 9.064 92.399 1.00 28.71 165 ASN A CA 1
ATOM 1212 C C . ASN A 1 168 ? 66.817 9.006 93.921 1.00 29.59 165 ASN A C 1
ATOM 1213 O O . ASN A 1 168 ? 66.018 9.662 94.604 1.00 30.15 165 ASN A O 1
ATOM 1218 N N . ASP A 1 169 ? 67.782 8.252 94.442 1.00 30.40 166 ASP A N 1
ATOM 1219 C CA . ASP A 1 169 ? 68.002 8.121 95.882 1.00 31.56 166 ASP A CA 1
ATOM 1220 C C . ASP A 1 169 ? 68.510 9.416 96.455 1.00 29.31 166 ASP A C 1
ATOM 1221 O O . ASP A 1 169 ? 68.007 9.873 97.479 1.00 28.82 166 ASP A O 1
ATOM 1226 N N . PHE A 1 170 ? 69.473 10.009 95.761 1.00 27.72 167 PHE A N 1
ATOM 1227 C CA . PHE A 1 170 ? 69.949 11.361 96.023 1.00 26.69 167 PHE A CA 1
ATOM 1228 C C . PHE A 1 170 ? 68.867 12.405 96.020 1.00 26.69 167 PHE A C 1
ATOM 1229 O O . PHE A 1 170 ? 68.667 13.141 97.020 1.00 27.82 167 PHE A O 1
ATOM 1237 N N . GLU A 1 171 ? 68.126 12.505 94.936 1.00 26.14 168 GLU A N 1
ATOM 1238 C CA . GLU A 1 171 ? 67.046 13.509 94.930 1.00 25.62 168 GLU A CA 1
ATOM 1239 C C . GLU A 1 171 ? 66.037 13.247 96.070 1.00 26.69 168 GLU A C 1
ATOM 1240 O O . GLU A 1 171 ? 65.475 14.148 96.654 1.00 26.03 168 GLU A O 1
ATOM 1246 N N . SER A 1 172 ? 65.816 11.982 96.378 1.00 28.47 169 SER A N 1
ATOM 1247 C CA . SER A 1 172 ? 64.920 11.625 97.447 1.00 30.43 169 SER A CA 1
ATOM 1248 C C . SER A 1 172 ? 65.490 12.062 98.824 1.00 30.14 169 SER A C 1
ATOM 1249 O O . SER A 1 172 ? 64.757 12.499 99.703 1.00 30.63 169 SER A O 1
ATOM 1252 N N . ARG A 1 173 ? 66.799 11.989 98.998 1.00 30.15 170 ARG A N 1
ATOM 1253 C CA . ARG A 1 173 ? 67.388 12.423 100.255 1.00 29.65 170 ARG A CA 1
ATOM 1254 C C . ARG A 1 173 ? 67.229 13.931 100.374 1.00 28.63 170 ARG A C 1
ATOM 1255 O O . ARG A 1 173 ? 66.859 14.449 101.442 1.00 27.59 170 ARG A O 1
ATOM 1263 N N . LEU A 1 174 ? 67.496 14.639 99.278 1.00 27.91 171 LEU A N 1
ATOM 1264 C CA . LEU A 1 174 ? 67.432 16.102 99.315 1.00 28.25 171 LEU A CA 1
ATOM 1265 C C . LEU A 1 174 ? 66.035 16.614 99.625 1.00 28.33 171 LEU A C 1
ATOM 1266 O O . LEU A 1 174 ? 65.862 17.557 100.387 1.00 27.81 171 LEU A O 1
ATOM 1271 N N . THR A 1 175 ? 65.053 15.970 99.027 1.00 30.64 172 THR A N 1
ATOM 1272 C CA . THR A 1 175 ? 63.652 16.324 99.215 1.00 31.58 172 THR A CA 1
ATOM 1273 C C . THR A 1 175 ? 63.229 16.095 100.665 1.00 32.58 172 THR A C 1
ATOM 1274 O O . THR A 1 175 ? 62.599 16.906 101.256 1.00 32.74 172 THR A O 1
ATOM 1278 N N . GLU A 1 176 ? 63.649 14.999 101.238 1.00 34.13 173 GLU A N 1
ATOM 1279 C CA . GLU A 1 176 ? 63.372 14.720 102.628 1.00 35.85 173 GLU A CA 1
ATOM 1280 C C . GLU A 1 176 ? 64.037 15.729 103.566 1.00 34.21 173 GLU A C 1
ATOM 1281 O O . GLU A 1 176 ? 63.470 16.119 104.536 1.00 32.95 173 GLU A O 1
ATOM 1287 N N . GLN A 1 177 ? 65.244 16.174 103.225 1.00 33.91 174 GLN A N 1
ATOM 1288 C CA . GLN A 1 177 ? 65.952 17.188 103.997 1.00 32.56 174 GLN A CA 1
ATOM 1289 C C . GLN A 1 177 ? 65.360 18.629 103.833 1.00 31.51 174 GLN A C 1
ATOM 1290 O O . GLN A 1 177 ? 65.896 19.593 104.361 1.00 30.65 174 GLN A O 1
ATOM 1296 N N . GLY A 1 178 ? 64.269 18.797 103.086 1.00 30.77 175 GLY A N 1
ATOM 1297 C CA . GLY A 1 178 ? 63.738 20.166 102.856 1.00 30.69 175 GLY A CA 1
ATOM 1298 C C . GLY A 1 178 ? 63.797 20.799 101.457 1.00 29.67 175 GLY A C 1
ATOM 1299 O O . GLY A 1 178 ? 63.119 21.795 101.206 1.00 29.22 175 GLY A O 1
ATOM 1300 N N . THR A 1 179 ? 64.558 20.198 100.546 1.00 28.73 176 THR A N 1
ATOM 1301 C CA . THR A 1 179 ? 64.777 20.748 99.226 1.00 28.54 176 THR A CA 1
ATOM 1302 C C . THR A 1 179 ? 63.631 20.481 98.301 1.00 27.32 176 THR A C 1
ATOM 1303 O O . THR A 1 179 ? 63.253 19.349 98.145 1.00 28.41 176 THR A O 1
ATOM 1307 N N . THR A 1 180 ? 63.051 21.514 97.712 1.00 25.91 177 THR A N 1
ATOM 1308 C CA . THR A 1 180 ? 62.182 21.318 96.559 1.00 25.44 177 THR A CA 1
ATOM 1309 C C . THR A 1 180 ? 62.996 21.360 95.273 1.00 24.82 177 THR A C 1
ATOM 1310 O O . THR A 1 180 ? 63.630 22.385 94.960 1.00 23.33 177 THR A O 1
ATOM 1314 N N . ILE A 1 181 ? 62.949 20.271 94.499 1.00 24.84 178 ILE A N 1
ATOM 1315 C CA . ILE A 1 181 ? 63.816 20.160 93.319 1.00 24.15 178 ILE A CA 1
ATOM 1316 C C . ILE A 1 181 ? 63.044 20.456 92.083 1.00 23.14 178 ILE A C 1
ATOM 1317 O O . ILE A 1 181 ? 62.129 19.734 91.752 1.00 22.76 178 ILE A O 1
ATOM 1322 N N . VAL A 1 182 ? 63.444 21.507 91.383 1.00 22.52 179 VAL A N 1
ATOM 1323 C CA . VAL A 1 182 ? 62.845 21.868 90.093 1.00 22.20 179 VAL A CA 1
ATOM 1324 C C . VAL A 1 182 ? 63.772 21.520 88.924 1.00 22.60 179 VAL A C 1
ATOM 1325 O O . VAL A 1 182 ? 64.777 22.227 88.712 1.00 22.90 179 VAL A O 1
ATOM 1329 N N . LYS A 1 183 ? 63.439 20.473 88.158 1.00 22.18 180 LYS A N 1
ATOM 1330 C CA . LYS A 1 183 ? 64.304 20.018 87.072 1.00 23.31 180 LYS A CA 1
ATOM 1331 C C . LYS A 1 183 ? 63.769 20.498 85.709 1.00 24.11 180 LYS A C 1
ATOM 1332 O O . LYS A 1 183 ? 62.597 20.304 85.380 1.00 26.05 180 LYS A O 1
ATOM 1338 N N . VAL A 1 184 ? 64.622 21.148 84.937 1.00 24.01 181 VAL A N 1
ATOM 1339 C CA . VAL A 1 184 ? 64.209 21.731 83.681 1.00 25.24 181 VAL A CA 1
ATOM 1340 C C . VAL A 1 184 ? 65.148 21.287 82.577 1.00 26.49 181 VAL A C 1
ATOM 1341 O O . VAL A 1 184 ? 66.395 21.341 82.699 1.00 25.37 181 VAL A O 1
ATOM 1353 N N . LEU A 1 186 ? 65.836 22.353 78.726 1.00 28.31 183 LEU A N 1
ATOM 1354 C CA . LEU A 1 186 ? 65.547 23.279 77.637 1.00 28.42 183 LEU A CA 1
ATOM 1355 C C . LEU A 1 186 ? 65.738 22.589 76.292 1.00 29.04 183 LEU A C 1
ATOM 1356 O O . LEU A 1 186 ? 66.847 22.228 75.943 1.00 30.50 183 LEU A O 1
ATOM 1361 N N . ASN A 1 187 ? 64.666 22.463 75.527 1.00 29.71 184 ASN A N 1
ATOM 1362 C CA . ASN A 1 187 ? 64.660 21.649 74.325 1.00 30.82 184 ASN A CA 1
ATOM 1363 C C . ASN A 1 187 ? 64.624 22.553 73.059 1.00 31.26 184 ASN A C 1
ATOM 1364 O O . ASN A 1 187 ? 63.663 23.302 72.793 1.00 30.72 184 ASN A O 1
ATOM 1369 N N . ILE A 1 188 ? 65.698 22.517 72.296 1.00 31.22 185 ILE A N 1
ATOM 1370 C CA . ILE A 1 188 ? 65.691 23.177 70.996 1.00 31.77 185 ILE A CA 1
ATOM 1371 C C . ILE A 1 188 ? 65.825 22.123 69.932 1.00 32.76 185 ILE A C 1
ATOM 1372 O O . ILE A 1 188 ? 66.344 21.023 70.191 1.00 32.91 185 ILE A O 1
ATOM 1377 N N . SER A 1 189 ? 65.322 22.454 68.749 1.00 33.34 186 SER A N 1
ATOM 1378 C CA . SER A 1 189 ? 65.427 21.577 67.583 1.00 34.65 186 SER A CA 1
ATOM 1379 C C . SER A 1 189 ? 66.850 21.568 67.047 1.00 34.66 186 SER A C 1
ATOM 1380 O O . SER A 1 189 ? 67.595 22.539 67.222 1.00 33.26 186 SER A O 1
ATOM 1383 N N . LYS A 1 190 ? 67.245 20.457 66.416 1.00 36.78 187 LYS A N 1
ATOM 1384 C CA . LYS A 1 190 ? 68.572 20.381 65.736 1.00 37.44 187 LYS A CA 1
ATOM 1385 C C . LYS A 1 190 ? 68.807 21.557 64.769 1.00 36.72 187 LYS A C 1
ATOM 1386 O O . LYS A 1 190 ? 69.915 22.069 64.687 1.00 35.98 187 LYS A O 1
ATOM 1392 N N . ASP A 1 191 ? 67.771 22.052 64.107 1.00 37.18 188 ASP A N 1
ATOM 1393 C CA . ASP A 1 191 ? 67.972 23.223 63.237 1.00 38.13 188 ASP A CA 1
ATOM 1394 C C . ASP A 1 191 ? 68.180 24.544 63.952 1.00 36.88 188 ASP A C 1
ATOM 1395 O O . ASP A 1 191 ? 68.989 25.368 63.513 1.00 36.74 188 ASP A O 1
ATOM 1400 N N . GLU A 1 192 ? 67.419 24.757 65.026 1.00 35.98 189 GLU A N 1
ATOM 1401 C CA . GLU A 1 192 ? 67.639 25.908 65.914 1.00 35.04 189 GLU A CA 1
ATOM 1402 C C . GLU A 1 192 ? 69.093 25.991 66.398 1.00 33.56 189 GLU A C 1
ATOM 1403 O O . GLU A 1 192 ? 69.659 27.084 66.435 1.00 32.38 189 GLU A O 1
ATOM 1409 N N . GLN A 1 193 ? 69.692 24.856 66.758 1.00 32.63 190 GLN A N 1
ATOM 1410 C CA . GLN A 1 193 ? 71.089 24.881 67.166 1.00 32.07 190 GLN A CA 1
ATOM 1411 C C . GLN A 1 193 ? 71.976 25.404 66.021 1.00 32.56 190 GLN A C 1
ATOM 1412 O O . GLN A 1 193 ? 72.862 26.248 66.225 1.00 32.29 190 GLN A O 1
ATOM 1418 N N . LYS A 1 194 ? 71.727 24.882 64.825 1.00 33.77 191 LYS A N 1
ATOM 1419 C CA . LYS A 1 194 ? 72.445 25.302 63.625 1.00 35.01 191 LYS A CA 1
ATOM 1420 C C . LYS A 1 194 ? 72.276 26.801 63.406 1.00 33.85 191 LYS A C 1
ATOM 1421 O O . LYS A 1 194 ? 73.248 27.513 63.206 1.00 32.95 191 LYS A O 1
ATOM 1427 N N . LYS A 1 195 ? 71.040 27.272 63.485 1.00 34.02 192 LYS A N 1
ATOM 1428 C CA . LYS A 1 195 ? 70.754 28.698 63.355 1.00 34.77 192 LYS A CA 1
ATOM 1429 C C . LYS A 1 195 ? 71.541 29.505 64.396 1.00 33.25 192 LYS A C 1
ATOM 1430 O O . LYS A 1 195 ? 72.062 30.573 64.113 1.00 33.64 192 LYS A O 1
ATOM 1436 N N . ARG A 1 196 ? 71.651 28.974 65.606 1.00 32.10 193 ARG A N 1
ATOM 1437 C CA . ARG A 1 196 ? 72.353 29.678 66.654 1.00 31.68 193 ARG A CA 1
ATOM 1438 C C . ARG A 1 196 ? 73.878 29.677 66.466 1.00 31.43 193 ARG A C 1
ATOM 1439 O O . ARG A 1 196 ? 74.505 30.713 66.696 1.00 30.41 193 ARG A O 1
ATOM 1447 N N . LEU A 1 197 ? 74.472 28.556 66.059 1.00 31.93 194 LEU A N 1
ATOM 1448 C CA . LEU A 1 197 ? 75.926 28.538 65.846 1.00 32.62 194 LEU A CA 1
ATOM 1449 C C . LEU A 1 197 ? 76.287 29.451 64.686 1.00 33.57 194 LEU A C 1
ATOM 1450 O O . LEU A 1 197 ? 77.299 30.172 64.734 1.00 34.21 194 LEU A O 1
ATOM 1455 N N . ILE A 1 198 ? 75.448 29.455 63.657 1.00 34.18 195 ILE A N 1
ATOM 1456 C CA . ILE A 1 198 ? 75.676 30.351 62.534 1.00 35.42 195 ILE A CA 1
ATOM 1457 C C . ILE A 1 198 ? 75.638 31.798 62.982 1.00 34.93 195 ILE A C 1
ATOM 1458 O O . ILE A 1 198 ? 76.478 32.595 62.586 1.00 33.89 195 ILE A O 1
ATOM 1463 N N . ALA A 1 199 ? 74.646 32.136 63.811 1.00 35.14 196 ALA A N 1
ATOM 1464 C CA . ALA A 1 199 ? 74.564 33.502 64.373 1.00 35.50 196 ALA A CA 1
ATOM 1465 C C . ALA A 1 199 ? 75.819 33.869 65.191 1.00 36.12 196 ALA A C 1
ATOM 1466 O O . ALA A 1 199 ? 76.299 35.001 65.126 1.00 37.03 196 ALA A O 1
ATOM 1468 N N . ARG A 1 200 ? 76.432 32.923 65.879 1.00 34.74 197 ARG A N 1
ATOM 1469 C CA . ARG A 1 200 ? 77.685 33.288 66.552 1.00 35.32 197 ARG A CA 1
ATOM 1470 C C . ARG A 1 200 ? 78.790 33.643 65.570 1.00 36.87 197 ARG A C 1
ATOM 1471 O O . ARG A 1 200 ? 79.567 34.598 65.788 1.00 37.76 197 ARG A O 1
ATOM 1479 N N . LEU A 1 201 ? 78.876 32.884 64.484 1.00 37.60 198 LEU A N 1
ATOM 1480 C CA . LEU A 1 201 ? 79.899 33.166 63.473 1.00 38.86 198 LEU A CA 1
ATOM 1481 C C . LEU A 1 201 ? 79.631 34.488 62.714 1.00 41.15 198 LEU A C 1
ATOM 1482 O O . LEU A 1 201 ? 80.558 35.218 62.414 1.00 42.63 198 LEU A O 1
ATOM 1487 N N . ASP A 1 202 ? 78.357 34.814 62.470 1.00 42.49 199 ASP A N 1
ATOM 1488 C CA . ASP A 1 202 ? 77.963 36.069 61.808 1.00 45.00 199 ASP A CA 1
ATOM 1489 C C . ASP A 1 202 ? 78.060 37.333 62.709 1.00 45.30 199 ASP A C 1
ATOM 1490 O O . ASP A 1 202 ? 78.052 38.444 62.215 1.00 46.64 199 ASP A O 1
ATOM 1495 N N . ASP A 1 203 ? 78.154 37.185 64.026 1.00 44.02 200 ASP A N 1
ATOM 1496 C CA . ASP A 1 203 ? 78.265 38.360 64.885 1.00 44.70 200 ASP A CA 1
ATOM 1497 C C . ASP A 1 203 ? 79.629 38.378 65.506 1.00 43.66 200 ASP A C 1
ATOM 1498 O O . ASP A 1 203 ? 79.932 37.502 66.284 1.00 41.57 200 ASP A O 1
ATOM 1503 N N . PRO A 1 204 ? 80.465 39.375 65.144 1.00 45.59 201 PRO A N 1
ATOM 1504 C CA . PRO A 1 204 ? 81.831 39.562 65.682 1.00 45.41 201 PRO A CA 1
ATOM 1505 C C . PRO A 1 204 ? 81.878 39.626 67.193 1.00 43.57 201 PRO A C 1
ATOM 1506 O O . PRO A 1 204 ? 82.818 39.143 67.809 1.00 43.48 201 PRO A O 1
ATOM 1510 N N . SER A 1 205 ? 80.880 40.253 67.777 1.00 43.31 202 SER A N 1
ATOM 1511 C CA . SER A 1 205 ? 80.776 40.302 69.215 1.00 42.93 202 SER A CA 1
ATOM 1512 C C . SER A 1 205 ? 80.662 38.901 69.810 1.00 40.79 202 SER A C 1
ATOM 1513 O O . SER A 1 205 ? 80.885 38.736 70.996 1.00 40.65 202 SER A O 1
ATOM 1516 N N . LYS A 1 206 ? 80.314 37.906 69.003 1.00 39.54 203 LYS A N 1
ATOM 1517 C CA . LYS A 1 206 ? 80.137 36.531 69.518 1.00 38.65 203 LYS A CA 1
ATOM 1518 C C . LYS A 1 206 ? 81.160 35.494 69.098 1.00 36.87 203 LYS A C 1
ATOM 1519 O O . LYS A 1 206 ? 81.061 34.363 69.522 1.00 35.88 203 LYS A O 1
ATOM 1525 N N . HIS A 1 207 ? 82.144 35.858 68.280 1.00 37.24 204 HIS A N 1
ATOM 1526 C CA . HIS A 1 207 ? 83.209 34.921 67.916 1.00 36.55 204 HIS A CA 1
ATOM 1527 C C . HIS A 1 207 ? 83.892 34.292 69.116 1.00 36.29 204 HIS A C 1
ATOM 1528 O O . HIS A 1 207 ? 84.130 33.106 69.112 1.00 35.26 204 HIS A O 1
ATOM 1535 N N . TRP A 1 208 ? 84.175 35.076 70.166 1.00 37.15 205 TRP A N 1
ATOM 1536 C CA . TRP A 1 208 ? 84.837 34.514 71.355 1.00 37.53 205 TRP A CA 1
ATOM 1537 C C . TRP A 1 208 ? 84.102 33.298 71.948 1.00 37.70 205 TRP A C 1
ATOM 1538 O O . TRP A 1 208 ? 84.729 32.486 72.623 1.00 38.04 205 TRP A O 1
ATOM 1549 N N . LYS A 1 209 ? 82.800 33.173 71.704 1.00 37.08 206 LYS A N 1
ATOM 1550 C CA . LYS A 1 209 ? 82.035 32.065 72.275 1.00 38.79 206 LYS A CA 1
ATOM 1551 C C . LYS A 1 209 ? 81.984 30.842 71.394 1.00 38.84 206 LYS A C 1
ATOM 1552 O O . LYS A 1 209 ? 81.547 29.808 71.849 1.00 39.47 206 LYS A O 1
ATOM 1558 N N . TYR A 1 210 ? 82.320 30.959 70.117 1.00 39.03 207 TYR A N 1
ATOM 1559 C CA . TYR A 1 210 ? 82.096 29.828 69.220 1.00 39.14 207 TYR A CA 1
ATOM 1560 C C . TYR A 1 210 ? 83.054 28.689 69.586 1.00 40.79 207 TYR A C 1
ATOM 1561 O O . TYR A 1 210 ? 84.227 28.917 69.833 1.00 40.90 207 TYR A O 1
ATOM 1570 N N . SER A 1 211 ? 82.539 27.472 69.646 1.00 41.87 208 SER A N 1
ATOM 1571 C CA . SER A 1 211 ? 83.377 26.325 69.957 1.00 44.16 208 SER A CA 1
ATOM 1572 C C . SER A 1 211 ? 83.199 25.235 68.909 1.00 44.62 208 SER A C 1
ATOM 1573 O O . SER A 1 211 ? 82.073 24.799 68.644 1.00 43.91 208 SER A O 1
ATOM 1576 N N . ARG A 1 212 ? 84.305 24.813 68.303 1.00 46.48 209 ARG A N 1
ATOM 1577 C CA . ARG A 1 212 ? 84.264 23.714 67.360 1.00 47.72 209 ARG A CA 1
ATOM 1578 C C . ARG A 1 212 ? 83.600 22.497 68.001 1.00 48.63 209 ARG A C 1
ATOM 1579 O O . ARG A 1 212 ? 82.887 21.755 67.321 1.00 48.18 209 ARG A O 1
ATOM 1587 N N . GLY A 1 213 ? 83.856 22.289 69.297 1.00 49.82 210 GLY A N 1
ATOM 1588 C CA . GLY A 1 213 ? 83.230 21.221 70.053 1.00 51.30 210 GLY A CA 1
ATOM 1589 C C . GLY A 1 213 ? 81.715 21.114 69.907 1.00 51.11 210 GLY A C 1
ATOM 1590 O O . GLY A 1 213 ? 81.158 20.005 69.993 1.00 52.41 210 GLY A O 1
ATOM 1591 N N . ASP A 1 214 ? 81.034 22.239 69.695 1.00 49.63 211 ASP A N 1
ATOM 1592 C CA . ASP A 1 214 ? 79.589 22.206 69.484 1.00 49.61 211 ASP A CA 1
ATOM 1593 C C . ASP A 1 214 ? 79.223 21.653 68.115 1.00 49.39 211 ASP A C 1
ATOM 1594 O O . ASP A 1 214 ? 78.170 21.050 67.944 1.00 50.20 211 ASP A O 1
ATOM 1599 N N . LEU A 1 215 ? 80.074 21.877 67.133 1.00 49.43 212 LEU A N 1
ATOM 1600 C CA . LEU A 1 215 ? 79.841 21.331 65.809 1.00 49.85 212 LEU A CA 1
ATOM 1601 C C . LEU A 1 215 ? 80.098 19.801 65.846 1.00 51.98 212 LEU A C 1
ATOM 1602 O O . LEU A 1 215 ? 79.254 19.017 65.399 1.00 51.54 212 LEU A O 1
ATOM 1607 N N . ALA A 1 216 ? 81.250 19.399 66.407 1.00 53.96 213 ALA A N 1
ATOM 1608 C CA . ALA A 1 216 ? 81.558 17.988 66.674 1.00 56.19 213 ALA A CA 1
ATOM 1609 C C . ALA A 1 216 ? 80.311 17.239 67.127 1.00 56.29 213 ALA A C 1
ATOM 1610 O O . ALA A 1 216 ? 79.895 16.283 66.497 1.00 57.73 213 ALA A O 1
ATOM 1612 N N . GLU A 1 217 ? 79.682 17.704 68.192 1.00 56.19 214 GLU A N 1
ATOM 1613 C CA . GLU A 1 217 ? 78.635 16.927 68.841 1.00 57.07 214 GLU A CA 1
ATOM 1614 C C . GLU A 1 217 ? 77.300 16.921 68.099 1.00 54.95 214 GLU A C 1
ATOM 1615 O O . GLU A 1 217 ? 76.447 16.113 68.438 1.00 56.32 214 GLU A O 1
ATOM 1621 N N . ARG A 1 218 ? 77.108 17.780 67.093 1.00 52.27 215 ARG A N 1
ATOM 1622 C CA . ARG A 1 218 ? 75.895 17.693 66.257 1.00 50.50 215 ARG A CA 1
ATOM 1623 C C . ARG A 1 218 ? 75.805 16.313 65.610 1.00 50.83 215 ARG A C 1
ATOM 1624 O O . ARG A 1 218 ? 74.722 15.769 65.416 1.00 50.66 215 ARG A O 1
ATOM 1632 N N . ALA A 1 219 ? 76.961 15.758 65.268 1.00 51.05 216 ALA A N 1
ATOM 1633 C CA . ALA A 1 219 ? 77.034 14.424 64.714 1.00 50.93 216 ALA A CA 1
ATOM 1634 C C . ALA A 1 219 ? 76.359 13.426 65.674 1.00 50.55 216 ALA A C 1
ATOM 1635 O O . ALA A 1 219 ? 75.795 12.434 65.235 1.00 50.60 216 ALA A O 1
ATOM 1637 N N . TYR A 1 220 ? 76.362 13.722 66.976 1.00 49.20 217 TYR A N 1
ATOM 1638 C CA . TYR A 1 220 ? 75.758 12.835 67.943 1.00 48.67 217 TYR A CA 1
ATOM 1639 C C . TYR A 1 220 ? 74.381 13.268 68.425 1.00 46.85 217 TYR A C 1
ATOM 1640 O O . TYR A 1 220 ? 73.852 12.715 69.392 1.00 46.44 217 TYR A O 1
ATOM 1649 N N . TRP A 1 221 ? 73.749 14.172 67.700 1.00 45.37 218 TRP A N 1
ATOM 1650 C CA . TRP A 1 221 ? 72.508 14.768 68.171 1.00 44.59 218 TRP A CA 1
ATOM 1651 C C . TRP A 1 221 ? 71.392 13.785 68.564 1.00 45.18 218 TRP A C 1
ATOM 1652 O O . TRP A 1 221 ? 70.705 13.996 69.567 1.00 44.79 218 TRP A O 1
ATOM 1663 N N . ASP A 1 222 ? 71.163 12.744 67.775 1.00 45.97 219 ASP A N 1
ATOM 1664 C CA . ASP A 1 222 ? 70.015 11.890 68.058 1.00 46.30 219 ASP A CA 1
ATOM 1665 C C . ASP A 1 222 ? 70.332 10.969 69.225 1.00 45.13 219 ASP A C 1
ATOM 1666 O O . ASP A 1 222 ? 69.413 10.569 69.918 1.00 45.02 219 ASP A O 1
ATOM 1671 N N . ASP A 1 223 ? 71.613 10.635 69.423 1.00 44.30 220 ASP A N 1
ATOM 1672 C CA . ASP A 1 223 ? 72.058 9.824 70.567 1.00 44.08 220 ASP A CA 1
ATOM 1673 C C . ASP A 1 223 ? 71.756 10.613 71.881 1.00 43.15 220 ASP A C 1
ATOM 1674 O O . ASP A 1 223 ? 71.139 10.082 72.833 1.00 42.94 220 ASP A O 1
ATOM 1679 N N . TYR A 1 224 ? 72.135 11.899 71.895 1.00 42.00 221 TYR A N 1
ATOM 1680 C CA . TYR A 1 224 ? 71.762 12.790 72.978 1.00 40.32 221 TYR A CA 1
ATOM 1681 C C . TYR A 1 224 ? 70.274 12.857 73.202 1.00 39.82 221 TYR A C 1
ATOM 1682 O O . TYR A 1 224 ? 69.860 12.761 74.317 1.00 39.41 221 TYR A O 1
ATOM 1699 N N . ASP A 1 226 ? 68.171 10.582 72.687 1.00 43.02 223 ASP A N 1
ATOM 1700 C CA . ASP A 1 226 ? 67.834 9.261 73.248 1.00 43.67 223 ASP A CA 1
ATOM 1701 C C . ASP A 1 226 ? 68.249 9.194 74.754 1.00 41.40 223 ASP A C 1
ATOM 1702 O O . ASP A 1 226 ? 67.500 8.703 75.619 1.00 39.91 223 ASP A O 1
ATOM 1707 N N . ALA A 1 227 ? 69.449 9.691 75.032 1.00 39.41 224 ALA A N 1
ATOM 1708 C CA . ALA A 1 227 ? 69.968 9.728 76.379 1.00 38.55 224 ALA A CA 1
ATOM 1709 C C . ALA A 1 227 ? 69.013 10.487 77.291 1.00 37.49 224 ALA A C 1
ATOM 1710 O O . ALA A 1 227 ? 68.708 10.045 78.400 1.00 36.56 224 ALA A O 1
ATOM 1712 N N . TYR A 1 228 ? 68.541 11.626 76.805 1.00 36.59 225 TYR A N 1
ATOM 1713 C CA . TYR A 1 228 ? 67.650 12.447 77.578 1.00 36.41 225 TYR A CA 1
ATOM 1714 C C . TYR A 1 228 ? 66.377 11.684 77.836 1.00 37.33 225 TYR A C 1
ATOM 1715 O O . TYR A 1 228 ? 65.891 11.634 78.964 1.00 37.31 225 TYR A O 1
ATOM 1724 N N . SER A 1 229 ? 65.823 11.096 76.780 1.00 38.30 226 SER A N 1
ATOM 1725 C CA . SER A 1 229 ? 64.508 10.516 76.884 1.00 38.99 226 SER A CA 1
ATOM 1726 C C . SER A 1 229 ? 64.561 9.333 77.808 1.00 38.65 226 SER A C 1
ATOM 1727 O O . SER A 1 229 ? 63.646 9.132 78.567 1.00 38.16 226 SER A O 1
ATOM 1730 N N . VAL A 1 230 ? 65.654 8.577 77.781 1.00 39.49 227 VAL A N 1
ATOM 1731 C CA . VAL A 1 230 ? 65.809 7.450 78.699 1.00 39.96 227 VAL A CA 1
ATOM 1732 C C . VAL A 1 230 ? 65.956 7.953 80.128 1.00 39.12 227 VAL A C 1
ATOM 1733 O O . VAL A 1 230 ? 65.201 7.525 81.021 1.00 39.52 227 VAL A O 1
ATOM 1737 N N . ALA A 1 231 ? 66.889 8.877 80.323 1.00 38.14 228 ALA A N 1
ATOM 1738 C CA . ALA A 1 231 ? 67.033 9.623 81.590 1.00 37.62 228 ALA A CA 1
ATOM 1739 C C . ALA A 1 231 ? 65.698 10.066 82.171 1.00 37.70 228 ALA A C 1
ATOM 1740 O O . ALA A 1 231 ? 65.491 9.929 83.375 1.00 36.68 228 ALA A O 1
ATOM 1742 N N . PHE A 1 232 ? 64.797 10.587 81.333 1.00 38.66 229 PHE A N 1
ATOM 1743 C CA . PHE A 1 232 ? 63.473 11.002 81.833 1.00 39.97 229 PHE A CA 1
ATOM 1744 C C . PHE A 1 232 ? 62.594 9.814 82.205 1.00 42.21 229 PHE A C 1
ATOM 1745 O O . PHE A 1 232 ? 61.857 9.898 83.176 1.00 43.34 229 PHE A O 1
ATOM 1753 N N . GLU A 1 233 ? 62.635 8.720 81.454 1.00 44.27 230 GLU A N 1
ATOM 1754 C CA . GLU A 1 233 ? 61.851 7.540 81.844 1.00 46.11 230 GLU A CA 1
ATOM 1755 C C . GLU A 1 233 ? 62.366 7.029 83.165 1.00 45.17 230 GLU A C 1
ATOM 1756 O O . GLU A 1 233 ? 61.625 6.475 83.931 1.00 45.27 230 GLU A O 1
ATOM 1762 N N . LYS A 1 234 ? 63.658 7.182 83.412 1.00 44.57 231 LYS A N 1
ATOM 1763 C CA . LYS A 1 234 ? 64.279 6.582 84.590 1.00 44.45 231 LYS A CA 1
ATOM 1764 C C . LYS A 1 234 ? 64.167 7.463 85.834 1.00 43.30 231 LYS A C 1
ATOM 1765 O O . LYS A 1 234 ? 64.052 6.915 86.920 1.00 43.26 231 LYS A O 1
ATOM 1771 N N . THR A 1 235 ? 64.175 8.803 85.671 1.00 41.68 232 THR A N 1
ATOM 1772 C CA . THR A 1 235 ? 64.413 9.743 86.785 1.00 40.20 232 THR A CA 1
ATOM 1773 C C . THR A 1 235 ? 63.379 10.852 86.997 1.00 39.35 232 THR A C 1
ATOM 1774 O O . THR A 1 235 ? 63.556 11.692 87.901 1.00 38.67 232 THR A O 1
ATOM 1778 N N . SER A 1 236 ? 62.303 10.851 86.200 1.00 38.19 233 SER A N 1
ATOM 1779 C CA . SER A 1 236 ? 61.188 11.737 86.445 1.00 36.68 233 SER A CA 1
ATOM 1780 C C . SER A 1 236 ? 60.205 11.113 87.454 1.00 36.59 233 SER A C 1
ATOM 1781 O O . SER A 1 236 ? 59.378 10.278 87.108 1.00 36.21 233 SER A O 1
ATOM 1784 N N . THR A 1 237 ? 60.271 11.575 88.703 1.00 35.69 234 THR A N 1
ATOM 1785 C CA . THR A 1 237 ? 59.469 11.027 89.770 1.00 35.37 234 THR A CA 1
ATOM 1786 C C . THR A 1 237 ? 58.414 11.997 90.312 1.00 35.40 234 THR A C 1
ATOM 1787 O O . THR A 1 237 ? 58.414 13.179 89.996 1.00 35.48 234 THR A O 1
ATOM 1791 N N . GLU A 1 238 ? 57.490 11.474 91.106 1.00 35.49 235 GLU A N 1
ATOM 1792 C CA . GLU A 1 238 ? 56.532 12.300 91.808 1.00 35.75 235 GLU A CA 1
ATOM 1793 C C . GLU A 1 238 ? 57.215 13.414 92.661 1.00 34.97 235 GLU A C 1
ATOM 1794 O O . GLU A 1 238 ? 56.765 14.538 92.632 1.00 35.39 235 GLU A O 1
ATOM 1796 N N . ILE A 1 239 ? 58.290 13.114 93.397 1.00 34.51 236 ILE A N 1
ATOM 1797 C CA . ILE A 1 239 ? 58.955 14.142 94.220 1.00 33.80 236 ILE A CA 1
ATOM 1798 C C . ILE A 1 239 ? 59.953 15.018 93.434 1.00 32.53 236 ILE A C 1
ATOM 1799 O O . ILE A 1 239 ? 60.294 16.123 93.877 1.00 31.98 236 ILE A O 1
ATOM 1804 N N . ALA A 1 240 ? 60.439 14.542 92.287 1.00 30.84 237 ALA A N 1
ATOM 1805 C CA . ALA A 1 240 ? 61.278 15.379 91.477 1.00 29.35 237 ALA A CA 1
ATOM 1806 C C . ALA A 1 240 ? 60.990 15.113 89.994 1.00 29.30 237 ALA A C 1
ATOM 1807 O O . ALA A 1 240 ? 61.739 14.405 89.303 1.00 28.42 237 ALA A O 1
ATOM 1809 N N . PRO A 1 241 ? 59.897 15.708 89.499 1.00 28.65 238 PRO A N 1
ATOM 1810 C CA . PRO A 1 241 ? 59.510 15.549 88.131 1.00 28.68 238 PRO A CA 1
ATOM 1811 C C . PRO A 1 241 ? 60.496 16.230 87.240 1.00 28.25 238 PRO A C 1
ATOM 1812 O O . PRO A 1 241 ? 61.062 17.249 87.654 1.00 28.58 238 PRO A O 1
ATOM 1816 N N . TRP A 1 242 ? 60.674 15.698 86.024 1.00 27.67 239 TRP A N 1
ATOM 1817 C CA . TRP A 1 242 ? 61.346 16.447 84.959 1.00 27.27 239 TRP A CA 1
ATOM 1818 C C . TRP A 1 242 ? 60.370 17.383 84.248 1.00 26.54 239 TRP A C 1
ATOM 1819 O O . TRP A 1 242 ? 59.198 17.117 84.200 1.00 26.84 239 TRP A O 1
ATOM 1830 N N . HIS A 1 243 ? 60.853 18.492 83.737 1.00 25.25 240 HIS A N 1
ATOM 1831 C CA . HIS A 1 243 ? 60.049 19.316 82.893 1.00 25.57 240 HIS A CA 1
ATOM 1832 C C . HIS A 1 243 ? 60.859 19.590 81.655 1.00 25.54 240 HIS A C 1
ATOM 1833 O O . HIS A 1 243 ? 62.032 19.890 81.743 1.00 25.15 240 HIS A O 1
ATOM 1840 N N . VAL A 1 244 ? 60.220 19.488 80.508 1.00 26.51 241 VAL A N 1
ATOM 1841 C CA . VAL A 1 244 ? 60.854 19.760 79.236 1.00 26.65 241 VAL A CA 1
ATOM 1842 C C . VAL A 1 244 ? 60.126 20.970 78.653 1.00 26.80 241 VAL A C 1
ATOM 1843 O O . VAL A 1 244 ? 58.919 20.920 78.422 1.00 26.00 241 VAL A O 1
ATOM 1847 N N . VAL A 1 245 ? 60.895 22.045 78.469 1.00 26.47 242 VAL A N 1
ATOM 1848 C CA . VAL A 1 245 ? 60.428 23.365 78.174 1.00 25.92 242 VAL A CA 1
ATOM 1849 C C . VAL A 1 245 ? 60.876 23.704 76.752 1.00 26.91 242 VAL A C 1
ATOM 1850 O O . VAL A 1 245 ? 62.083 23.871 76.486 1.00 26.94 242 VAL A O 1
ATOM 1854 N N . PRO A 1 246 ? 59.921 23.808 75.815 1.00 27.01 243 PRO A N 1
ATOM 1855 C CA . PRO A 1 246 ? 60.235 24.215 74.457 1.00 27.12 243 PRO A CA 1
ATOM 1856 C C . PRO A 1 246 ? 61.003 25.533 74.490 1.00 26.57 243 PRO A C 1
ATOM 1857 O O . PRO A 1 246 ? 60.556 26.473 75.137 1.00 26.64 243 PRO A O 1
ATOM 1861 N N . ALA A 1 247 ? 62.176 25.573 73.861 1.00 25.94 244 ALA A N 1
ATOM 1862 C CA . ALA A 1 247 ? 63.102 26.689 74.056 1.00 25.30 244 ALA A CA 1
ATOM 1863 C C . ALA A 1 247 ? 63.559 27.360 72.762 1.00 25.47 244 ALA A C 1
ATOM 1864 O O . ALA A 1 247 ? 64.408 28.246 72.808 1.00 24.08 244 ALA A O 1
ATOM 1866 N N . ASN A 1 248 ? 63.025 26.946 71.619 1.00 26.36 245 ASN A N 1
ATOM 1867 C CA . ASN A 1 248 ? 63.351 27.645 70.365 1.00 28.08 245 ASN A CA 1
ATOM 1868 C C . ASN A 1 248 ? 63.045 29.132 70.490 1.00 27.39 245 ASN A C 1
ATOM 1869 O O . ASN A 1 248 ? 63.745 29.929 69.923 1.00 27.10 245 ASN A O 1
ATOM 1874 N N . LYS A 1 249 ? 61.998 29.474 71.239 1.00 27.46 246 LYS A N 1
ATOM 1875 C CA . LYS A 1 249 ? 61.746 30.852 71.592 1.00 27.69 246 LYS A CA 1
ATOM 1876 C C . LYS A 1 249 ? 62.365 31.192 72.933 1.00 27.31 246 LYS A C 1
ATOM 1877 O O . LYS A 1 249 ? 61.894 30.723 73.950 1.00 27.16 246 LYS A O 1
ATOM 1883 N N . LYS A 1 250 ? 63.402 32.028 72.958 1.00 27.66 247 LYS A N 1
ATOM 1884 C CA . LYS A 1 250 ? 64.060 32.324 74.222 1.00 27.35 247 LYS A CA 1
ATOM 1885 C C . LYS A 1 250 ? 63.101 32.958 75.224 1.00 26.65 247 LYS A C 1
ATOM 1886 O O . LYS A 1 250 ? 63.086 32.594 76.391 1.00 26.11 247 LYS A O 1
ATOM 1892 N N . TRP A 1 251 ? 62.269 33.885 74.756 1.00 26.74 248 TRP A N 1
ATOM 1893 C CA . TRP A 1 251 ? 61.347 34.596 75.620 1.00 25.83 248 TRP A CA 1
ATOM 1894 C C . TRP A 1 251 ? 60.435 33.640 76.309 1.00 24.60 248 TRP A C 1
ATOM 1895 O O . TRP A 1 251 ? 60.084 33.864 77.458 1.00 25.06 248 TRP A O 1
ATOM 1906 N N . TYR A 1 252 ? 60.012 32.584 75.633 1.00 23.73 249 TYR A N 1
ATOM 1907 C CA . TYR A 1 252 ? 59.068 31.646 76.295 1.00 22.60 249 TYR A CA 1
ATOM 1908 C C . TYR A 1 252 ? 59.748 30.807 77.382 1.00 21.88 249 TYR A C 1
ATOM 1909 O O . TYR A 1 252 ? 59.199 30.614 78.479 1.00 20.49 249 TYR A O 1
ATOM 1918 N N . ALA A 1 253 ? 60.915 30.278 77.044 1.00 21.91 250 ALA A N 1
ATOM 1919 C CA . ALA A 1 253 ? 61.696 29.506 78.012 1.00 22.88 250 ALA A CA 1
ATOM 1920 C C . ALA A 1 253 ? 61.972 30.345 79.259 1.00 23.23 250 ALA A C 1
ATOM 1921 O O . ALA A 1 253 ? 61.862 29.841 80.359 1.00 25.05 250 ALA A O 1
ATOM 1923 N N . ARG A 1 254 ? 62.300 31.618 79.106 1.00 22.91 251 ARG A N 1
ATOM 1924 C CA . ARG A 1 254 ? 62.537 32.417 80.269 1.00 23.18 251 ARG A CA 1
ATOM 1925 C C . ARG A 1 254 ? 61.327 32.465 81.194 1.00 23.90 251 ARG A C 1
ATOM 1926 O O . ARG A 1 254 ? 61.507 32.338 82.413 1.00 25.86 251 ARG A O 1
ATOM 1934 N N . ILE A 1 255 ? 60.126 32.710 80.665 1.00 22.97 252 ILE A N 1
ATOM 1935 C CA . ILE A 1 255 ? 58.960 32.799 81.517 1.00 22.59 252 ILE A CA 1
ATOM 1936 C C . ILE A 1 255 ? 58.471 31.443 81.999 1.00 22.66 252 ILE A C 1
ATOM 1937 O O . ILE A 1 255 ? 57.760 31.355 82.984 1.00 21.27 252 ILE A O 1
ATOM 1942 N N . ALA A 1 256 ? 58.859 30.377 81.317 1.00 23.09 253 ALA A N 1
ATOM 1943 C CA . ALA A 1 256 ? 58.397 29.040 81.727 1.00 23.18 253 ALA A CA 1
ATOM 1944 C C . ALA A 1 256 ? 59.269 28.596 82.905 1.00 22.38 253 ALA A C 1
ATOM 1945 O O . ALA A 1 256 ? 58.770 28.085 83.913 1.00 21.49 253 ALA A O 1
ATOM 1947 N N . VAL A 1 257 ? 60.568 28.849 82.788 1.00 22.38 254 VAL A N 1
ATOM 1948 C CA . VAL A 1 257 ? 61.464 28.551 83.875 1.00 22.10 254 VAL A CA 1
ATOM 1949 C C . VAL A 1 257 ? 61.068 29.389 85.057 1.00 22.83 254 VAL A C 1
ATOM 1950 O O . VAL A 1 257 ? 60.843 28.859 86.160 1.00 22.49 254 VAL A O 1
ATOM 1954 N N . GLN A 1 258 ? 60.895 30.686 84.851 1.00 23.54 255 GLN A N 1
ATOM 1955 C CA . GLN A 1 258 ? 60.524 31.507 86.008 1.00 24.23 255 GLN A CA 1
ATOM 1956 C C . GLN A 1 258 ? 59.222 31.111 86.671 1.00 23.09 255 GLN A C 1
ATOM 1957 O O . GLN A 1 258 ? 59.145 31.097 87.906 1.00 22.56 255 GLN A O 1
ATOM 1963 N N . GLN A 1 259 ? 58.216 30.738 85.894 1.00 22.95 256 GLN A N 1
ATOM 1964 C CA . GLN A 1 259 ? 56.908 30.414 86.506 1.00 23.12 256 GLN A CA 1
ATOM 1965 C C . GLN A 1 259 ? 57.015 29.123 87.254 1.00 22.81 256 GLN A C 1
ATOM 1966 O O . GLN A 1 259 ? 56.374 28.942 88.274 1.00 24.54 256 GLN A O 1
ATOM 1972 N N . LEU A 1 260 ? 57.884 28.241 86.798 1.00 23.21 257 LEU A N 1
ATOM 1973 C CA . LEU A 1 260 ? 58.134 26.967 87.510 1.00 23.12 257 LEU A CA 1
ATOM 1974 C C . LEU A 1 260 ? 58.703 27.189 88.897 1.00 21.65 257 LEU A C 1
ATOM 1975 O O . LEU A 1 260 ? 58.259 26.566 89.874 1.00 20.19 257 LEU A O 1
ATOM 1980 N N . LEU A 1 261 ? 59.702 28.071 88.940 1.00 22.92 258 LEU A N 1
ATOM 1981 C CA . LEU A 1 261 ? 60.274 28.572 90.180 1.00 23.14 258 LEU A CA 1
ATOM 1982 C C . LEU A 1 261 ? 59.269 29.186 91.103 1.00 22.65 258 LEU A C 1
ATOM 1983 O O . LEU A 1 261 ? 59.246 28.852 92.269 1.00 21.94 258 LEU A O 1
ATOM 1988 N N . LEU A 1 262 ? 58.461 30.111 90.586 1.00 23.84 259 LEU A N 1
ATOM 1989 C CA . LEU A 1 262 ? 57.458 30.819 91.440 1.00 25.49 259 LEU A CA 1
ATOM 1990 C C . LEU A 1 262 ? 56.403 29.872 91.996 1.00 26.48 259 LEU A C 1
ATOM 1991 O O . LEU A 1 262 ? 55.989 30.032 93.133 1.00 26.56 259 LEU A O 1
ATOM 1996 N N . ASP A 1 263 ? 55.951 28.928 91.156 1.00 27.53 260 ASP A N 1
ATOM 1997 C CA . ASP A 1 263 ? 54.919 27.985 91.544 1.00 28.44 260 ASP A CA 1
ATOM 1998 C C . ASP A 1 263 ? 55.489 26.997 92.592 1.00 27.55 260 ASP A C 1
ATOM 1999 O O . ASP A 1 263 ? 54.799 26.643 93.518 1.00 28.45 260 ASP A O 1
ATOM 2004 N N . ALA A 1 264 ? 56.747 26.576 92.436 1.00 25.98 261 ALA A N 1
ATOM 2005 C CA . ALA A 1 264 ? 57.447 25.744 93.434 1.00 25.71 261 ALA A CA 1
ATOM 2006 C C . ALA A 1 264 ? 57.590 26.499 94.782 1.00 25.53 261 ALA A C 1
ATOM 2007 O O . ALA A 1 264 ? 57.323 25.945 95.840 1.00 25.75 261 ALA A O 1
ATOM 2009 N N . LEU A 1 265 ? 57.982 27.762 94.712 1.00 24.86 262 LEU A N 1
ATOM 2010 C CA . LEU A 1 265 ? 58.122 28.587 95.875 1.00 25.34 262 LEU A CA 1
ATOM 2011 C C . LEU A 1 265 ? 56.796 28.913 96.519 1.00 27.16 262 LEU A C 1
ATOM 2012 O O . LEU A 1 265 ? 56.719 29.027 97.723 1.00 28.03 262 LEU A O 1
ATOM 2017 N N . GLY A 1 266 ? 55.754 29.077 95.718 1.00 29.87 263 GLY A N 1
ATOM 2018 C CA . GLY A 1 266 ? 54.392 29.355 96.219 1.00 31.79 263 GLY A CA 1
ATOM 2019 C C . GLY A 1 266 ? 53.790 28.147 96.919 1.00 33.90 263 GLY A C 1
ATOM 2020 O O . GLY A 1 266 ? 52.900 28.272 97.749 1.00 35.75 263 GLY A O 1
ATOM 2021 N N . GLY A 1 267 ? 54.295 26.967 96.578 1.00 34.92 264 GLY A N 1
ATOM 2022 C CA . GLY A 1 267 ? 53.870 25.734 97.198 1.00 36.29 264 GLY A CA 1
ATOM 2023 C C . GLY A 1 267 ? 54.524 25.580 98.550 1.00 36.94 264 GLY A C 1
ATOM 2024 O O . GLY A 1 267 ? 54.195 24.672 99.277 1.00 39.71 264 GLY A O 1
ATOM 2025 N N . LEU A 1 268 ? 55.453 26.448 98.923 1.00 36.06 265 LEU A N 1
ATOM 2026 C CA . LEU A 1 268 ? 56.104 26.276 100.221 1.00 35.94 265 LEU A CA 1
ATOM 2027 C C . LEU A 1 268 ? 55.447 27.027 101.386 1.00 36.01 265 LEU A C 1
ATOM 2028 O O . LEU A 1 268 ? 55.856 26.821 102.489 1.00 36.23 265 LEU A O 1
ATOM 2033 N N . GLN A 1 269 ? 54.432 27.862 101.137 1.00 36.47 266 GLN A N 1
ATOM 2034 C CA . GLN A 1 269 ? 53.687 28.572 102.186 1.00 37.63 266 GLN A CA 1
ATOM 2035 C C . GLN A 1 269 ? 54.633 29.449 103.016 1.00 35.66 266 GLN A C 1
ATOM 2036 O O . GLN A 1 269 ? 54.597 29.446 104.235 1.00 34.25 266 GLN A O 1
ATOM 2042 N N . LEU A 1 270 ? 55.476 30.188 102.316 1.00 34.36 267 LEU A N 1
ATOM 2043 C CA . LEU A 1 270 ? 56.434 31.104 102.912 1.00 33.54 267 LEU A CA 1
ATOM 2044 C C . LEU A 1 270 ? 55.695 32.392 103.342 1.00 33.67 267 LEU A C 1
ATOM 2045 O O . LEU A 1 270 ? 54.797 32.852 102.677 1.00 32.73 267 LEU A O 1
ATOM 2050 N N . ASP A 1 271 ? 56.061 32.906 104.503 1.00 34.35 268 ASP A N 1
ATOM 2051 C CA . ASP A 1 271 ? 55.705 34.232 104.906 1.00 35.00 268 ASP A CA 1
ATOM 2052 C C . ASP A 1 271 ? 56.857 34.782 105.694 1.00 33.20 268 ASP A C 1
ATOM 2053 O O . ASP A 1 271 ? 57.740 34.059 106.097 1.00 34.03 268 ASP A O 1
ATOM 2058 N N . TRP A 1 272 ? 56.806 36.069 105.928 1.00 31.81 269 TRP A N 1
ATOM 2059 C CA . TRP A 1 272 ? 57.807 36.760 106.687 1.00 30.81 269 TRP A CA 1
ATOM 2060 C C . TRP A 1 272 ? 57.778 36.325 108.124 1.00 30.24 269 TRP A C 1
ATOM 2061 O O . TRP A 1 272 ? 56.708 36.224 108.726 1.00 29.30 269 TRP A O 1
ATOM 2072 N N . PRO A 1 273 ? 58.959 36.110 108.694 1.00 30.00 270 PRO A N 1
ATOM 2073 C CA . PRO A 1 273 ? 59.053 35.797 110.129 1.00 31.19 270 PRO A CA 1
ATOM 2074 C C . PRO A 1 273 ? 58.596 36.931 111.036 1.00 31.18 270 PRO A C 1
ATOM 2075 O O . PRO A 1 273 ? 58.843 38.105 110.747 1.00 30.57 270 PRO A O 1
ATOM 2079 N N . LYS A 1 274 ? 57.901 36.557 112.093 1.00 33.00 271 LYS A N 1
ATOM 2080 C CA . LYS A 1 274 ? 57.601 37.451 113.216 1.00 34.12 271 LYS A CA 1
ATOM 2081 C C . LYS A 1 274 ? 58.890 37.867 113.920 1.00 32.08 271 LYS A C 1
ATOM 2082 O O . LYS A 1 274 ? 59.843 37.138 113.954 1.00 32.78 271 LYS A O 1
ATOM 2088 N N . ALA A 1 275 ? 58.890 39.038 114.516 1.00 31.07 272 ALA A N 1
ATOM 2089 C CA . ALA A 1 275 ? 60.009 39.500 115.329 1.00 29.75 272 ALA A CA 1
ATOM 2090 C C . ALA A 1 275 ? 60.259 38.520 116.456 1.00 30.69 272 ALA A C 1
ATOM 2091 O O . ALA A 1 275 ? 59.341 38.075 117.088 1.00 31.37 272 ALA A O 1
ATOM 2093 N N . ASP A 1 276 ? 61.512 38.162 116.692 1.00 32.75 273 ASP A N 1
ATOM 2094 C CA . ASP A 1 276 ? 61.934 37.446 117.919 1.00 35.03 273 ASP A CA 1
ATOM 2095 C C . ASP A 1 276 ? 62.287 38.398 119.062 1.00 33.60 273 ASP A C 1
ATOM 2096 O O . ASP A 1 276 ? 63.162 38.094 119.854 1.00 34.19 273 ASP A O 1
ATOM 2101 N N . PHE A 1 277 ? 61.597 39.533 119.145 1.00 30.85 274 PHE A N 1
ATOM 2102 C CA . PHE A 1 277 ? 61.831 40.532 120.171 1.00 29.74 274 PHE A CA 1
ATOM 2103 C C . PHE A 1 277 ? 60.604 41.455 120.177 1.00 28.09 274 PHE A C 1
ATOM 2104 O O . PHE A 1 277 ? 59.741 41.345 119.330 1.00 26.44 274 PHE A O 1
ATOM 2112 N N . ASP A 1 278 ? 60.542 42.361 121.146 1.00 27.85 275 ASP A N 1
ATOM 2113 C CA . ASP A 1 278 ? 59.428 43.273 121.267 1.00 26.89 275 ASP A CA 1
ATOM 2114 C C . ASP A 1 278 ? 59.702 44.580 120.489 1.00 25.06 275 ASP A C 1
ATOM 2115 O O . ASP A 1 278 ? 60.636 45.332 120.790 1.00 23.40 275 ASP A O 1
ATOM 2120 N N . VAL A 1 279 ? 58.838 44.804 119.505 1.00 23.88 276 VAL A N 1
ATOM 2121 C CA . VAL A 1 279 ? 58.974 45.830 118.484 1.00 22.19 276 VAL A CA 1
ATOM 2122 C C . VAL A 1 279 ? 58.584 47.151 119.074 1.00 22.46 276 VAL A C 1
ATOM 2123 O O . VAL A 1 279 ? 59.363 48.118 119.024 1.00 21.27 276 VAL A O 1
ATOM 2127 N N . ALA A 1 280 ? 57.391 47.195 119.667 1.00 22.74 277 ALA A N 1
ATOM 2128 C CA . ALA A 1 280 ? 56.969 48.438 120.309 1.00 24.48 277 ALA A CA 1
ATOM 2129 C C . ALA A 1 280 ? 58.094 48.984 121.192 1.00 24.52 277 ALA A C 1
ATOM 2130 O O . ALA A 1 280 ? 58.395 50.184 121.111 1.00 25.23 277 ALA A O 1
ATOM 2132 N N . ALA A 1 281 ? 58.768 48.100 121.944 1.00 24.31 278 ALA A N 1
ATOM 2133 C CA . ALA A 1 281 ? 59.764 48.547 122.901 1.00 24.03 278 ALA A CA 1
ATOM 2134 C C . ALA A 1 281 ? 61.014 48.946 122.164 1.00 23.30 278 ALA A C 1
ATOM 2135 O O . ALA A 1 281 ? 61.645 49.995 122.445 1.00 23.26 278 ALA A O 1
ATOM 2137 N N . GLU A 1 282 ? 61.357 48.156 121.172 1.00 23.63 279 GLU A N 1
ATOM 2138 C CA . GLU A 1 282 ? 62.586 48.418 120.431 1.00 24.00 279 GLU A CA 1
ATOM 2139 C C . GLU A 1 282 ? 62.459 49.726 119.627 1.00 24.46 279 GLU A C 1
ATOM 2140 O O . GLU A 1 282 ? 63.415 50.536 119.510 1.00 24.63 279 GLU A O 1
ATOM 2146 N N . ARG A 1 283 ? 61.251 49.974 119.124 1.00 25.45 280 ARG A N 1
ATOM 2147 C CA . ARG A 1 283 ? 60.966 51.239 118.431 1.00 26.46 280 ARG A CA 1
ATOM 2148 C C . ARG A 1 283 ? 61.178 52.413 119.346 1.00 27.02 280 ARG A C 1
ATOM 2149 O O . ARG A 1 283 ? 61.730 53.423 118.934 1.00 29.24 280 ARG A O 1
ATOM 2157 N N . ALA A 1 284 ? 60.766 52.309 120.595 1.00 26.39 281 ALA A N 1
ATOM 2158 C CA . ALA A 1 284 ? 60.970 53.417 121.500 1.00 26.46 281 ALA A CA 1
ATOM 2159 C C . ALA A 1 284 ? 62.476 53.622 121.772 1.00 26.15 281 ALA A C 1
ATOM 2160 O O . ALA A 1 284 ? 62.971 54.764 121.847 1.00 27.22 281 ALA A O 1
ATOM 2162 N N . LEU A 1 285 ? 63.200 52.523 121.939 1.00 24.07 282 LEU A N 1
ATOM 2163 C CA . LEU A 1 285 ? 64.614 52.615 122.182 1.00 24.23 282 LEU A CA 1
ATOM 2164 C C . LEU A 1 285 ? 65.322 53.329 121.018 1.00 24.34 282 LEU A C 1
ATOM 2165 O O . LEU A 1 285 ? 66.205 54.165 121.210 1.00 24.87 282 LEU A O 1
ATOM 2170 N N . VAL A 1 286 ? 64.932 53.001 119.809 1.00 23.79 283 VAL A N 1
ATOM 2171 C CA . VAL A 1 286 ? 65.517 53.672 118.677 1.00 24.19 283 VAL A CA 1
ATOM 2172 C C . VAL A 1 286 ? 65.119 55.129 118.694 1.00 25.43 283 VAL A C 1
ATOM 2173 O O . VAL A 1 286 ? 65.934 55.984 118.491 1.00 25.03 283 VAL A O 1
ATOM 2177 N N . VAL A 1 287 ? 63.865 55.418 118.993 1.00 27.56 284 VAL A N 1
ATOM 2178 C CA . VAL A 1 287 ? 63.413 56.783 118.923 1.00 29.91 284 VAL A CA 1
ATOM 2179 C C . VAL A 1 287 ? 64.145 57.596 119.952 1.00 32.26 284 VAL A C 1
ATOM 2180 O O . VAL A 1 287 ? 64.313 58.753 119.752 1.00 34.23 284 VAL A O 1
ATOM 2184 N N . GLU A 1 288 ? 64.624 57.003 121.032 1.00 34.31 285 GLU A N 1
ATOM 2185 C CA . GLU A 1 288 ? 65.493 57.744 121.973 1.00 37.22 285 GLU A CA 1
ATOM 2186 C C . GLU A 1 288 ? 66.985 57.657 121.672 1.00 37.55 285 GLU A C 1
ATOM 2187 O O . GLU A 1 288 ? 67.751 58.256 122.404 1.00 37.54 285 GLU A O 1
ATOM 2193 N N . SER A 1 289 ? 67.383 56.899 120.629 1.00 37.28 286 SER A N 1
ATOM 2194 C CA . SER A 1 289 ? 68.801 56.670 120.272 1.00 37.17 286 SER A CA 1
ATOM 2195 C C . SER A 1 289 ? 69.519 57.914 119.695 1.00 39.13 286 SER A C 1
ATOM 2196 O O . SER A 1 289 ? 68.907 58.757 118.994 1.00 41.33 286 SER A O 1
ATOM 2198 N N . ALA B 1 9 ? 108.124 -11.469 116.640 1.00 44.47 6 ALA B N 1
ATOM 2199 C CA . ALA B 1 9 ? 106.938 -10.702 117.149 1.00 43.44 6 ALA B CA 1
ATOM 2200 C C . ALA B 1 9 ? 105.809 -11.671 117.552 1.00 40.97 6 ALA B C 1
ATOM 2201 O O . ALA B 1 9 ? 105.569 -12.666 116.839 1.00 42.29 6 ALA B O 1
ATOM 2203 N N . VAL B 1 10 ? 105.094 -11.389 118.648 1.00 38.30 7 VAL B N 1
ATOM 2204 C CA . VAL B 1 10 ? 103.916 -12.187 118.998 1.00 34.96 7 VAL B CA 1
ATOM 2205 C C . VAL B 1 10 ? 102.663 -11.644 118.320 1.00 33.28 7 VAL B C 1
ATOM 2206 O O . VAL B 1 10 ? 102.201 -10.571 118.634 1.00 32.21 7 VAL B O 1
ATOM 2210 N N . GLU B 1 11 ? 102.100 -12.436 117.410 1.00 31.93 8 GLU B N 1
ATOM 2211 C CA . GLU B 1 11 ? 100.931 -12.053 116.657 1.00 30.70 8 GLU B CA 1
ATOM 2212 C C . GLU B 1 11 ? 99.621 -12.251 117.434 1.00 29.56 8 GLU B C 1
ATOM 2213 O O . GLU B 1 11 ? 99.574 -12.890 118.467 1.00 28.69 8 GLU B O 1
ATOM 2219 N N . PHE B 1 12 ? 98.533 -11.752 116.858 1.00 29.19 9 PHE B N 1
ATOM 2220 C CA . PHE B 1 12 ? 97.216 -12.016 117.383 1.00 28.54 9 PHE B CA 1
ATOM 2221 C C . PHE B 1 12 ? 96.941 -13.497 117.295 1.00 30.22 9 PHE B C 1
ATOM 2222 O O . PHE B 1 12 ? 97.192 -14.131 116.272 1.00 30.52 9 PHE B O 1
ATOM 2230 N N . ALA B 1 13 ? 96.425 -14.042 118.388 1.00 31.03 10 ALA B N 1
ATOM 2231 C CA . ALA B 1 13 ? 96.024 -15.424 118.416 1.00 34.11 10 ALA B CA 1
ATOM 2232 C C . ALA B 1 13 ? 94.714 -15.528 117.674 1.00 35.08 10 ALA B C 1
ATOM 2233 O O . ALA B 1 13 ? 94.519 -16.451 116.942 1.00 36.84 10 ALA B O 1
ATOM 2235 N N . LYS B 1 14 ? 93.805 -14.591 117.930 1.00 34.98 11 LYS B N 1
ATOM 2236 C CA . LYS B 1 14 ? 92.486 -14.506 117.254 1.00 36.68 11 LYS B CA 1
ATOM 2237 C C . LYS B 1 14 ? 92.347 -13.118 116.653 1.00 33.36 11 LYS B C 1
ATOM 2238 O O . LYS B 1 14 ? 92.594 -12.147 117.306 1.00 31.36 11 LYS B O 1
ATOM 2244 N N . SER B 1 15 ? 92.020 -13.034 115.383 1.00 34.40 12 SER B N 1
ATOM 2245 C CA . SER B 1 15 ? 91.934 -11.747 114.717 1.00 34.13 12 SER B CA 1
ATOM 2246 C C . SER B 1 15 ? 90.930 -10.837 115.380 1.00 32.55 12 SER B C 1
ATOM 2247 O O . SER B 1 15 ? 89.837 -11.238 115.756 1.00 31.76 12 SER B O 1
ATOM 2250 N N . PRO B 1 16 ? 91.286 -9.584 115.522 1.00 32.17 13 PRO B N 1
ATOM 2251 C CA . PRO B 1 16 ? 90.366 -8.745 116.245 1.00 32.26 13 PRO B CA 1
ATOM 2252 C C . PRO B 1 16 ? 89.029 -8.493 115.563 1.00 33.10 13 PRO B C 1
ATOM 2253 O O . PRO B 1 16 ? 88.127 -8.033 116.234 1.00 33.02 13 PRO B O 1
ATOM 2257 N N . ALA B 1 17 ? 88.915 -8.779 114.268 1.00 35.31 14 ALA B N 1
ATOM 2258 C CA . ALA B 1 17 ? 87.672 -8.644 113.544 1.00 37.44 14 ALA B CA 1
ATOM 2259 C C . ALA B 1 17 ? 86.664 -9.630 114.068 1.00 38.86 14 ALA B C 1
ATOM 2260 O O . ALA B 1 17 ? 85.449 -9.398 114.027 1.00 39.88 14 ALA B O 1
ATOM 2262 N N . GLU B 1 18 ? 87.180 -10.747 114.537 1.00 40.11 15 GLU B N 1
ATOM 2263 C CA . GLU B 1 18 ? 86.358 -11.795 115.094 1.00 42.42 15 GLU B CA 1
ATOM 2264 C C . GLU B 1 18 ? 85.990 -11.452 116.528 1.00 39.84 15 GLU B C 1
ATOM 2265 O O . GLU B 1 18 ? 84.909 -11.788 116.977 1.00 41.63 15 GLU B O 1
ATOM 2271 N N . VAL B 1 19 ? 86.882 -10.798 117.258 1.00 35.92 16 VAL B N 1
ATOM 2272 C CA . VAL B 1 19 ? 86.760 -10.812 118.719 1.00 35.08 16 VAL B CA 1
ATOM 2273 C C . VAL B 1 19 ? 86.296 -9.497 119.352 1.00 33.40 16 VAL B C 1
ATOM 2274 O O . VAL B 1 19 ? 85.719 -9.513 120.443 1.00 34.09 16 VAL B O 1
ATOM 2278 N N . LEU B 1 20 ? 86.480 -8.385 118.643 1.00 30.33 17 LEU B N 1
ATOM 2279 C CA . LEU B 1 20 ? 86.005 -7.119 119.104 1.00 29.59 17 LEU B CA 1
ATOM 2280 C C . LEU B 1 20 ? 84.754 -6.693 118.394 1.00 29.80 17 LEU B C 1
ATOM 2281 O O . LEU B 1 20 ? 84.222 -5.649 118.660 1.00 28.84 17 LEU B O 1
ATOM 2286 N N . ARG B 1 21 ? 84.272 -7.524 117.500 1.00 32.36 18 ARG B N 1
ATOM 2287 C CA . ARG B 1 21 ? 83.089 -7.228 116.679 1.00 34.02 18 ARG B CA 1
ATOM 2288 C C . ARG B 1 21 ? 81.852 -7.113 117.543 1.00 34.77 18 ARG B C 1
ATOM 2289 O O . ARG B 1 21 ? 81.724 -7.845 118.499 1.00 35.63 18 ARG B O 1
ATOM 2297 N N . VAL B 1 22 ? 80.938 -6.204 117.205 1.00 35.53 19 VAL B N 1
ATOM 2298 C CA . VAL B 1 22 ? 79.646 -6.126 117.856 1.00 36.75 19 VAL B CA 1
ATOM 2299 C C . VAL B 1 22 ? 78.600 -6.898 117.055 1.00 39.80 19 VAL B C 1
ATOM 2300 O O . VAL B 1 22 ? 78.241 -6.496 115.948 1.00 40.38 19 VAL B O 1
ATOM 2304 N N . GLY B 1 23 ? 78.105 -7.999 117.615 1.00 47.56 20 GLY B N 1
ATOM 2305 C CA . GLY B 1 23 ? 77.166 -8.873 116.933 1.00 50.47 20 GLY B CA 1
ATOM 2306 C C . GLY B 1 23 ? 75.834 -8.853 117.638 1.00 53.28 20 GLY B C 1
ATOM 2307 O O . GLY B 1 23 ? 75.614 -8.078 118.564 1.00 52.75 20 GLY B O 1
ATOM 2308 N N . SER B 1 24 ? 74.961 -9.732 117.182 1.00 57.05 21 SER B N 1
ATOM 2309 C CA . SER B 1 24 ? 73.627 -9.945 117.742 1.00 60.43 21 SER B CA 1
ATOM 2310 C C . SER B 1 24 ? 73.451 -9.693 119.260 1.00 61.04 21 SER B C 1
ATOM 2311 O O . SER B 1 24 ? 72.605 -8.873 119.653 1.00 62.44 21 SER B O 1
ATOM 2314 N N . GLY B 1 25 ? 74.199 -10.408 120.100 1.00 60.69 22 GLY B N 1
ATOM 2315 C CA . GLY B 1 25 ? 73.973 -10.357 121.547 1.00 60.86 22 GLY B CA 1
ATOM 2316 C C . GLY B 1 25 ? 75.106 -9.715 122.304 1.00 58.95 22 GLY B C 1
ATOM 2317 O O . GLY B 1 25 ? 75.584 -10.252 123.278 1.00 59.43 22 GLY B O 1
ATOM 2318 N N . PHE B 1 26 ? 75.533 -8.555 121.829 1.00 56.56 23 PHE B N 1
ATOM 2319 C CA . PHE B 1 26 ? 76.656 -7.809 122.394 1.00 53.87 23 PHE B CA 1
ATOM 2320 C C . PHE B 1 26 ? 76.188 -6.886 123.497 1.00 53.08 23 PHE B C 1
ATOM 2321 O O . PHE B 1 26 ? 75.147 -6.266 123.389 1.00 52.92 23 PHE B O 1
ATOM 2329 N N . SER B 1 27 ? 77.003 -6.730 124.525 1.00 51.87 24 SER B N 1
ATOM 2330 C CA . SER B 1 27 ? 76.703 -5.770 125.564 1.00 51.23 24 SER B CA 1
ATOM 2331 C C . SER B 1 27 ? 77.956 -5.026 125.941 1.00 49.01 24 SER B C 1
ATOM 2332 O O . SER B 1 27 ? 78.965 -5.643 126.323 1.00 49.18 24 SER B O 1
ATOM 2335 N N . LEU B 1 28 ? 77.886 -3.701 125.851 1.00 46.91 25 LEU B N 1
ATOM 2336 C CA . LEU B 1 28 ? 78.989 -2.837 126.290 1.00 45.01 25 LEU B CA 1
ATOM 2337 C C . LEU B 1 28 ? 79.345 -3.006 127.787 1.00 46.04 25 LEU B C 1
ATOM 2338 O O . LEU B 1 28 ? 80.486 -2.776 128.194 1.00 45.27 25 LEU B O 1
ATOM 2343 N N . ALA B 1 29 ? 78.376 -3.416 128.607 1.00 47.92 26 ALA B N 1
ATOM 2344 C CA . ALA B 1 29 ? 78.668 -3.660 130.006 1.00 48.69 26 ALA B CA 1
ATOM 2345 C C . ALA B 1 29 ? 79.541 -4.916 130.117 1.00 48.62 26 ALA B C 1
ATOM 2346 O O . ALA B 1 29 ? 80.413 -4.998 130.969 1.00 48.88 26 ALA B O 1
ATOM 2348 N N . GLY B 1 30 ? 79.344 -5.868 129.213 1.00 48.37 27 GLY B N 1
ATOM 2349 C CA . GLY B 1 30 ? 80.138 -7.089 129.201 1.00 48.14 27 GLY B CA 1
ATOM 2350 C C . GLY B 1 30 ? 81.597 -6.941 128.806 1.00 46.00 27 GLY B C 1
ATOM 2351 O O . GLY B 1 30 ? 82.329 -7.901 128.864 1.00 46.36 27 GLY B O 1
ATOM 2352 N N . VAL B 1 31 ? 82.027 -5.756 128.388 1.00 43.96 28 VAL B N 1
ATOM 2353 C CA . VAL B 1 31 ? 83.423 -5.550 127.996 1.00 41.56 28 VAL B CA 1
ATOM 2354 C C . VAL B 1 31 ? 84.354 -5.144 129.146 1.00 40.53 28 VAL B C 1
ATOM 2355 O O . VAL B 1 31 ? 84.087 -4.193 129.863 1.00 40.90 28 VAL B O 1
ATOM 2359 N N . ASP B 1 32 ? 85.460 -5.857 129.304 1.00 39.53 29 ASP B N 1
ATOM 2360 C CA . ASP B 1 32 ? 86.486 -5.493 130.275 1.00 38.76 29 ASP B CA 1
ATOM 2361 C C . ASP B 1 32 ? 87.499 -4.581 129.558 1.00 35.80 29 ASP B C 1
ATOM 2362 O O . ASP B 1 32 ? 88.246 -5.050 128.717 1.00 34.15 29 ASP B O 1
ATOM 2367 N N . PRO B 1 33 ? 87.547 -3.286 129.927 1.00 34.80 30 PRO B N 1
ATOM 2368 C CA . PRO B 1 33 ? 88.469 -2.332 129.323 1.00 32.88 30 PRO B CA 1
ATOM 2369 C C . PRO B 1 33 ? 89.904 -2.653 129.629 1.00 32.51 30 PRO B C 1
ATOM 2370 O O . PRO B 1 33 ? 90.803 -2.097 129.008 1.00 32.11 30 PRO B O 1
ATOM 2374 N N . GLU B 1 34 ? 90.138 -3.502 130.628 1.00 33.04 31 GLU B N 1
ATOM 2375 C CA . GLU B 1 34 ? 91.507 -3.957 130.932 1.00 31.89 31 GLU B CA 1
ATOM 2376 C C . GLU B 1 34 ? 91.915 -5.178 130.099 1.00 29.95 31 GLU B C 1
ATOM 2377 O O . GLU B 1 34 ? 93.050 -5.547 130.132 1.00 30.14 31 GLU B O 1
ATOM 2383 N N . SER B 1 35 ? 91.014 -5.755 129.356 1.00 28.44 32 SER B N 1
ATOM 2384 C CA . SER B 1 35 ? 91.346 -6.892 128.547 1.00 27.64 32 SER B CA 1
ATOM 2385 C C . SER B 1 35 ? 92.080 -6.667 127.244 1.00 25.61 32 SER B C 1
ATOM 2386 O O . SER B 1 35 ? 92.277 -5.593 126.767 1.00 25.93 32 SER B O 1
ATOM 2389 N N . THR B 1 36 ? 92.459 -7.757 126.662 1.00 25.44 33 THR B N 1
ATOM 2390 C CA . THR B 1 36 ? 93.398 -7.754 125.611 1.00 24.00 33 THR B CA 1
ATOM 2391 C C . THR B 1 36 ? 92.987 -8.843 124.656 1.00 24.11 33 THR B C 1
ATOM 2392 O O . THR B 1 36 ? 93.713 -9.709 124.381 1.00 24.30 33 THR B O 1
ATOM 2396 N N . PRO B 1 37 ? 91.778 -8.800 124.170 1.00 22.68 34 PRO B N 1
ATOM 2397 C CA . PRO B 1 37 ? 91.230 -9.924 123.426 1.00 23.41 34 PRO B CA 1
ATOM 2398 C C . PRO B 1 37 ? 91.913 -10.280 122.120 1.00 22.33 34 PRO B C 1
ATOM 2399 O O . PRO B 1 37 ? 92.272 -9.402 121.421 1.00 22.16 34 PRO B O 1
ATOM 2403 N N . GLY B 1 38 ? 92.085 -11.539 121.773 1.00 22.94 35 GLY B N 1
ATOM 2404 C CA . GLY B 1 38 ? 92.810 -11.782 120.540 1.00 23.62 35 GLY B CA 1
ATOM 2405 C C . GLY B 1 38 ? 94.309 -11.868 120.754 1.00 24.05 35 GLY B C 1
ATOM 2406 O O . GLY B 1 38 ? 94.993 -12.662 120.110 1.00 24.15 35 GLY B O 1
ATOM 2407 N N . TYR B 1 39 ? 94.820 -11.045 121.664 1.00 24.35 36 TYR B N 1
ATOM 2408 C CA . TYR B 1 39 ? 96.246 -11.026 121.965 1.00 23.88 36 TYR B CA 1
ATOM 2409 C C . TYR B 1 39 ? 96.563 -11.866 123.197 1.00 24.73 36 TYR B C 1
ATOM 2410 O O . TYR B 1 39 ? 95.758 -11.955 124.124 1.00 23.71 36 TYR B O 1
ATOM 2419 N N . THR B 1 40 ? 97.741 -12.482 123.201 1.00 26.06 37 THR B N 1
ATOM 2420 C CA . THR B 1 40 ? 98.168 -13.314 124.319 1.00 26.58 37 THR B CA 1
ATOM 2421 C C . THR B 1 40 ? 99.434 -12.762 124.964 1.00 26.15 37 THR B C 1
ATOM 2422 O O . THR B 1 40 ? 99.716 -13.031 126.132 1.00 26.75 37 THR B O 1
ATOM 2426 N N . GLY B 1 41 ? 100.194 -11.988 124.196 1.00 25.45 38 GLY B N 1
ATOM 2427 C CA . GLY B 1 41 ? 101.418 -11.401 124.685 1.00 24.89 38 GLY B CA 1
ATOM 2428 C C . GLY B 1 41 ? 101.158 -10.357 125.762 1.00 24.41 38 GLY B C 1
ATOM 2429 O O . GLY B 1 41 ? 100.019 -10.107 126.135 1.00 25.19 38 GLY B O 1
ATOM 2430 N N . VAL B 1 42 ? 102.226 -9.716 126.220 1.00 24.18 39 VAL B N 1
ATOM 2431 C CA . VAL B 1 42 ? 102.129 -8.556 127.112 1.00 23.32 39 VAL B CA 1
ATOM 2432 C C . VAL B 1 42 ? 102.738 -7.294 126.501 1.00 23.56 39 VAL B C 1
ATOM 2433 O O . VAL B 1 42 ? 103.165 -7.303 125.365 1.00 22.66 39 VAL B O 1
ATOM 2437 N N . LYS B 1 43 ? 102.819 -6.218 127.283 1.00 24.63 40 LYS B N 1
ATOM 2438 C CA . LYS B 1 43 ? 103.207 -4.924 126.740 1.00 26.07 40 LYS B CA 1
ATOM 2439 C C . LYS B 1 43 ? 104.513 -4.953 125.908 1.00 26.32 40 LYS B C 1
ATOM 2440 O O . LYS B 1 43 ? 104.582 -4.297 124.917 1.00 27.39 40 LYS B O 1
ATOM 2446 N N . ALA B 1 44 ? 105.509 -5.741 126.277 1.00 26.92 41 ALA B N 1
ATOM 2447 C CA . ALA B 1 44 ? 106.801 -5.757 125.569 1.00 26.46 41 ALA B CA 1
ATOM 2448 C C . ALA B 1 44 ? 106.623 -6.419 124.198 1.00 26.37 41 ALA B C 1
ATOM 2449 O O . ALA B 1 44 ? 107.193 -5.975 123.182 1.00 26.64 41 ALA B O 1
ATOM 2451 N N . ASP B 1 45 ? 105.809 -7.459 124.177 1.00 26.88 42 ASP B N 1
ATOM 2452 C CA . ASP B 1 45 ? 105.438 -8.139 122.955 1.00 26.60 42 ASP B CA 1
ATOM 2453 C C . ASP B 1 45 ? 104.612 -7.187 122.091 1.00 26.93 42 ASP B C 1
ATOM 2454 O O . ASP B 1 45 ? 104.928 -6.989 120.929 1.00 27.27 42 ASP B O 1
ATOM 2459 N N . GLY B 1 46 ? 103.560 -6.580 122.665 1.00 27.13 43 GLY B N 1
ATOM 2460 C CA . GLY B 1 46 ? 102.810 -5.526 122.003 1.00 26.99 43 GLY B CA 1
ATOM 2461 C C . GLY B 1 46 ? 103.646 -4.483 121.242 1.00 28.10 43 GLY B C 1
ATOM 2462 O O . GLY B 1 46 ? 103.325 -4.151 120.082 1.00 27.48 43 GLY B O 1
ATOM 2463 N N . LYS B 1 47 ? 104.708 -3.985 121.888 1.00 28.39 44 LYS B N 1
ATOM 2464 C CA . LYS B 1 47 ? 105.523 -2.925 121.359 1.00 29.46 44 LYS B CA 1
ATOM 2465 C C . LYS B 1 47 ? 106.292 -3.407 120.148 1.00 29.07 44 LYS B C 1
ATOM 2466 O O . LYS B 1 47 ? 106.353 -2.726 119.112 1.00 28.34 44 LYS B O 1
ATOM 2472 N N . ALA B 1 48 ? 106.901 -4.579 120.289 1.00 28.63 45 ALA B N 1
ATOM 2473 C CA . ALA B 1 48 ? 107.516 -5.267 119.146 1.00 28.17 45 ALA B CA 1
ATOM 2474 C C . ALA B 1 48 ? 106.492 -5.505 118.000 1.00 26.52 45 ALA B C 1
ATOM 2475 O O . ALA B 1 48 ? 106.809 -5.269 116.847 1.00 28.09 45 ALA B O 1
ATOM 2477 N N . LEU B 1 49 ? 105.276 -5.933 118.292 1.00 24.82 46 LEU B N 1
ATOM 2478 C CA . LEU B 1 49 ? 104.310 -6.174 117.196 1.00 24.38 46 LEU B CA 1
ATOM 2479 C C . LEU B 1 49 ? 103.924 -4.880 116.494 1.00 24.10 46 LEU B C 1
ATOM 2480 O O . LEU B 1 49 ? 103.720 -4.878 115.293 1.00 24.22 46 LEU B O 1
ATOM 2485 N N . LEU B 1 50 ? 103.814 -3.791 117.259 1.00 24.25 47 LEU B N 1
ATOM 2486 C CA . LEU B 1 50 ? 103.465 -2.503 116.700 1.00 24.62 47 LEU B CA 1
ATOM 2487 C C . LEU B 1 50 ? 104.511 -2.136 115.682 1.00 25.78 47 LEU B C 1
ATOM 2488 O O . LEU B 1 50 ? 104.173 -1.719 114.594 1.00 27.01 47 LEU B O 1
ATOM 2493 N N . ALA B 1 51 ? 105.783 -2.301 116.016 1.00 26.70 48 ALA B N 1
ATOM 2494 C CA . ALA B 1 51 ? 106.843 -1.977 115.047 1.00 27.25 48 ALA B CA 1
ATOM 2495 C C . ALA B 1 51 ? 106.759 -2.848 113.799 1.00 26.55 48 ALA B C 1
ATOM 2496 O O . ALA B 1 51 ? 107.049 -2.348 112.717 1.00 27.45 48 ALA B O 1
ATOM 2498 N N . ALA B 1 52 ? 106.388 -4.128 113.919 1.00 25.88 49 ALA B N 1
ATOM 2499 C CA . ALA B 1 52 ? 106.203 -4.971 112.676 1.00 25.53 49 ALA B CA 1
ATOM 2500 C C . ALA B 1 52 ? 104.956 -4.510 111.882 1.00 25.23 49 ALA B C 1
ATOM 2501 O O . ALA B 1 52 ? 104.990 -4.439 110.659 1.00 25.99 49 ALA B O 1
ATOM 2503 N N . GLN B 1 53 ? 103.858 -4.221 112.580 1.00 24.85 50 GLN B N 1
ATOM 2504 C CA . GLN B 1 53 ? 102.629 -3.728 111.901 1.00 23.90 50 GLN B CA 1
ATOM 2505 C C . GLN B 1 53 ? 102.910 -2.473 111.094 1.00 23.39 50 GLN B C 1
ATOM 2506 O O . GLN B 1 53 ? 102.453 -2.330 109.997 1.00 23.38 50 GLN B O 1
ATOM 2512 N N . ASP B 1 54 ? 103.720 -1.587 111.622 1.00 24.25 51 ASP B N 1
ATOM 2513 C CA . ASP B 1 54 ? 104.039 -0.343 110.932 1.00 25.60 51 ASP B CA 1
ATOM 2514 C C . ASP B 1 54 ? 104.560 -0.559 109.521 1.00 25.45 51 ASP B C 1
ATOM 2515 O O . ASP B 1 54 ? 104.005 -0.022 108.593 1.00 26.11 51 ASP B O 1
ATOM 2520 N N . ALA B 1 55 ? 105.618 -1.340 109.370 1.00 25.22 52 ALA B N 1
ATOM 2521 C CA . ALA B 1 55 ? 106.126 -1.705 108.065 1.00 25.09 52 ALA B CA 1
ATOM 2522 C C . ALA B 1 55 ? 105.088 -2.431 107.209 1.00 24.70 52 ALA B C 1
ATOM 2523 O O . ALA B 1 55 ? 105.046 -2.250 105.978 1.00 25.21 52 ALA B O 1
ATOM 2525 N N . ARG B 1 56 ? 104.258 -3.257 107.827 1.00 23.31 53 ARG B N 1
ATOM 2526 C CA . ARG B 1 56 ? 103.294 -3.982 107.038 1.00 23.89 53 ARG B CA 1
ATOM 2527 C C . ARG B 1 56 ? 102.283 -3.013 106.488 1.00 23.10 53 ARG B C 1
ATOM 2528 O O . ARG B 1 56 ? 101.861 -3.082 105.362 1.00 21.68 53 ARG B O 1
ATOM 2536 N N . LEU B 1 57 ? 101.897 -2.091 107.335 1.00 23.62 54 LEU B N 1
ATOM 2537 C CA . LEU B 1 57 ? 100.897 -1.159 106.972 1.00 23.72 54 LEU B CA 1
ATOM 2538 C C . LEU B 1 57 ? 101.433 -0.218 105.917 1.00 23.71 54 LEU B C 1
ATOM 2539 O O . LEU B 1 57 ? 100.715 0.080 104.968 1.00 24.30 54 LEU B O 1
ATOM 2544 N N . ALA B 1 58 ? 102.664 0.248 106.047 1.00 23.24 55 ALA B N 1
ATOM 2545 C CA . ALA B 1 58 ? 103.211 1.118 104.977 1.00 24.71 55 ALA B CA 1
ATOM 2546 C C . ALA B 1 58 ? 103.074 0.410 103.604 1.00 25.51 55 ALA B C 1
ATOM 2547 O O . ALA B 1 58 ? 102.667 1.027 102.596 1.00 25.49 55 ALA B O 1
ATOM 2549 N N . GLU B 1 59 ? 103.421 -0.873 103.577 1.00 25.66 56 GLU B N 1
ATOM 2550 C CA . GLU B 1 59 ? 103.397 -1.602 102.342 1.00 26.98 56 GLU B CA 1
ATOM 2551 C C . GLU B 1 59 ? 101.965 -1.717 101.802 1.00 26.40 56 GLU B C 1
ATOM 2552 O O . GLU B 1 59 ? 101.702 -1.325 100.657 1.00 28.14 56 GLU B O 1
ATOM 2558 N N . LEU B 1 60 ? 101.033 -2.228 102.596 1.00 24.94 57 LEU B N 1
ATOM 2559 C CA . LEU B 1 60 ? 99.637 -2.366 102.116 1.00 24.08 57 LEU B CA 1
ATOM 2560 C C . LEU B 1 60 ? 98.979 -1.041 101.700 1.00 22.82 57 LEU B C 1
ATOM 2561 O O . LEU B 1 60 ? 98.227 -1.007 100.770 1.00 21.22 57 LEU B O 1
ATOM 2566 N N . GLN B 1 61 ? 99.231 0.041 102.412 1.00 22.96 58 GLN B N 1
ATOM 2567 C CA . GLN B 1 61 ? 98.623 1.330 102.062 1.00 23.70 58 GLN B CA 1
ATOM 2568 C C . GLN B 1 61 ? 99.157 1.838 100.713 1.00 24.59 58 GLN B C 1
ATOM 2569 O O . GLN B 1 61 ? 98.415 2.371 99.876 1.00 24.18 58 GLN B O 1
ATOM 2575 N N . GLU B 1 62 ? 100.454 1.691 100.512 1.00 24.83 59 GLU B N 1
ATOM 2576 C CA . GLU B 1 62 ? 101.038 2.101 99.262 1.00 25.88 59 GLU B CA 1
ATOM 2577 C C . GLU B 1 62 ? 100.480 1.273 98.129 1.00 25.29 59 GLU B C 1
ATOM 2578 O O . GLU B 1 62 ? 100.211 1.792 97.060 1.00 24.14 59 GLU B O 1
ATOM 2584 N N . LYS B 1 63 ? 100.311 -0.019 98.361 1.00 25.33 60 LYS B N 1
ATOM 2585 C CA . LYS B 1 63 ? 99.619 -0.860 97.389 1.00 26.17 60 LYS B CA 1
ATOM 2586 C C . LYS B 1 63 ? 98.239 -0.349 97.088 1.00 25.53 60 LYS B C 1
ATOM 2587 O O . LYS B 1 63 ? 97.841 -0.323 95.918 1.00 25.75 60 LYS B O 1
ATOM 2593 N N . LEU B 1 64 ? 97.496 0.058 98.116 1.00 23.72 61 LEU B N 1
ATOM 2594 C CA . LEU B 1 64 ? 96.135 0.562 97.882 1.00 22.24 61 LEU B CA 1
ATOM 2595 C C . LEU B 1 64 ? 96.195 1.781 96.977 1.00 22.35 61 LEU B C 1
ATOM 2596 O O . LEU B 1 64 ? 95.401 1.934 96.069 1.00 21.89 61 LEU B O 1
ATOM 2601 N N . PHE B 1 65 ? 97.128 2.674 97.277 1.00 22.29 62 PHE B N 1
ATOM 2602 C CA . PHE B 1 65 ? 97.333 3.869 96.533 1.00 22.24 62 PHE B CA 1
ATOM 2603 C C . PHE B 1 65 ? 97.772 3.563 95.108 1.00 23.36 62 PHE B C 1
ATOM 2604 O O . PHE B 1 65 ? 97.230 4.126 94.192 1.00 23.87 62 PHE B O 1
ATOM 2612 N N . ALA B 1 66 ? 98.760 2.697 94.915 1.00 23.20 63 ALA B N 1
ATOM 2613 C CA . ALA B 1 66 ? 99.219 2.356 93.574 1.00 23.81 63 ALA B CA 1
ATOM 2614 C C . ALA B 1 66 ? 98.067 1.811 92.758 1.00 24.61 63 ALA B C 1
ATOM 2615 O O . ALA B 1 66 ? 97.825 2.262 91.623 1.00 25.30 63 ALA B O 1
ATOM 2617 N N . GLU B 1 67 ? 97.327 0.878 93.326 1.00 25.55 64 GLU B N 1
ATOM 2618 C CA . GLU B 1 67 ? 96.167 0.335 92.662 1.00 27.13 64 GLU B CA 1
ATOM 2619 C C . GLU B 1 67 ? 95.147 1.441 92.323 1.00 27.93 64 GLU B C 1
ATOM 2620 O O . GLU B 1 67 ? 94.542 1.408 91.248 1.00 28.80 64 GLU B O 1
ATOM 2626 N N . GLY B 1 68 ? 94.975 2.428 93.198 1.00 27.60 65 GLY B N 1
ATOM 2627 C CA . GLY B 1 68 ? 94.077 3.538 92.883 1.00 28.56 65 GLY B CA 1
ATOM 2628 C C . GLY B 1 68 ? 94.554 4.369 91.711 1.00 29.87 65 GLY B C 1
ATOM 2629 O O . GLY B 1 68 ? 93.807 4.677 90.813 1.00 29.97 65 GLY B O 1
ATOM 2630 N N . LYS B 1 69 ? 95.827 4.704 91.702 1.00 31.98 66 LYS B N 1
ATOM 2631 C CA . LYS B 1 69 ? 96.415 5.475 90.617 1.00 34.20 66 LYS B CA 1
ATOM 2632 C C . LYS B 1 69 ? 96.067 4.848 89.258 1.00 34.58 66 LYS B C 1
ATOM 2633 O O . LYS B 1 69 ? 95.902 5.550 88.282 1.00 34.85 66 LYS B O 1
ATOM 2639 N N . PHE B 1 70 ? 95.936 3.520 89.223 1.00 34.63 67 PHE B N 1
ATOM 2640 C CA . PHE B 1 70 ? 95.707 2.748 87.990 1.00 34.45 67 PHE B CA 1
ATOM 2641 C C . PHE B 1 70 ? 94.274 2.311 87.866 1.00 33.68 67 PHE B C 1
ATOM 2642 O O . PHE B 1 70 ? 93.959 1.359 87.172 1.00 33.25 67 PHE B O 1
ATOM 2650 N N . GLY B 1 71 ? 93.402 2.955 88.615 1.00 33.29 68 GLY B N 1
ATOM 2651 C CA . GLY B 1 71 ? 91.983 2.778 88.383 1.00 33.46 68 GLY B CA 1
ATOM 2652 C C . GLY B 1 71 ? 91.259 1.794 89.248 1.00 32.97 68 GLY B C 1
ATOM 2653 O O . GLY B 1 71 ? 90.110 1.565 89.026 1.00 33.06 68 GLY B O 1
ATOM 2654 N N . ASN B 1 72 ? 91.908 1.213 90.239 1.00 33.02 69 ASN B N 1
ATOM 2655 C CA . ASN B 1 72 ? 91.180 0.410 91.207 1.00 32.79 69 ASN B CA 1
ATOM 2656 C C . ASN B 1 72 ? 90.266 1.304 92.084 1.00 31.37 69 ASN B C 1
ATOM 2657 O O . ASN B 1 72 ? 90.681 2.360 92.531 1.00 30.27 69 ASN B O 1
ATOM 2662 N N . PRO B 1 73 ? 89.013 0.896 92.298 1.00 31.73 70 PRO B N 1
ATOM 2663 C CA . PRO B 1 73 ? 88.145 1.750 93.136 1.00 31.58 70 PRO B CA 1
ATOM 2664 C C . PRO B 1 73 ? 88.196 1.526 94.659 1.00 30.26 70 PRO B C 1
ATOM 2665 O O . PRO B 1 73 ? 87.498 2.188 95.384 1.00 30.22 70 PRO B O 1
ATOM 2669 N N . LYS B 1 74 ? 89.022 0.624 95.140 1.00 29.84 71 LYS B N 1
ATOM 2670 C CA . LYS B 1 74 ? 89.025 0.309 96.549 1.00 28.49 71 LYS B CA 1
ATOM 2671 C C . LYS B 1 74 ? 89.669 1.421 97.352 1.00 27.28 71 LYS B C 1
ATOM 2672 O O . LYS B 1 74 ? 90.639 2.078 96.909 1.00 26.78 71 LYS B O 1
ATOM 2678 N N . ARG B 1 75 ? 89.088 1.647 98.514 1.00 25.37 72 ARG B N 1
ATOM 2679 C CA . ARG B 1 75 ? 89.614 2.577 99.443 1.00 25.46 72 ARG B CA 1
ATOM 2680 C C . ARG B 1 75 ? 89.150 2.206 100.825 1.00 24.89 72 ARG B C 1
ATOM 2681 O O . ARG B 1 75 ? 88.207 1.437 100.994 1.00 26.77 72 ARG B O 1
ATOM 2689 N N . LEU B 1 76 ? 89.781 2.765 101.835 1.00 23.06 73 LEU B N 1
ATOM 2690 C CA . LEU B 1 76 ? 89.474 2.354 103.177 1.00 21.72 73 LEU B CA 1
ATOM 2691 C C . LEU B 1 76 ? 89.144 3.578 104.041 1.00 21.13 73 LEU B C 1
ATOM 2692 O O . LEU B 1 76 ? 89.705 4.668 103.846 1.00 20.81 73 LEU B O 1
ATOM 2697 N N . LEU B 1 77 ? 88.201 3.395 104.954 1.00 20.30 74 LEU B N 1
ATOM 2698 C CA . LEU B 1 77 ? 87.789 4.431 105.883 1.00 20.37 74 LEU B CA 1
ATOM 2699 C C . LEU B 1 77 ? 87.834 3.904 107.325 1.00 20.35 74 LEU B C 1
ATOM 2700 O O . LEU B 1 77 ? 87.110 3.001 107.698 1.00 20.40 74 LEU B O 1
ATOM 2705 N N . LEU B 1 78 ? 88.703 4.503 108.119 1.00 20.31 75 LEU B N 1
ATOM 2706 C CA . LEU B 1 78 ? 88.850 4.166 109.528 1.00 20.80 75 LEU B CA 1
ATOM 2707 C C . LEU B 1 78 ? 88.105 5.228 110.313 1.00 21.01 75 LEU B C 1
ATOM 2708 O O . LEU B 1 78 ? 88.412 6.404 110.149 1.00 21.48 75 LEU B O 1
ATOM 2713 N N . ILE B 1 79 ? 87.114 4.812 111.092 1.00 21.08 76 ILE B N 1
ATOM 2714 C CA . ILE B 1 79 ? 86.349 5.716 111.920 1.00 22.46 76 ILE B CA 1
ATOM 2715 C C . ILE B 1 79 ? 86.605 5.380 113.393 1.00 22.98 76 ILE B C 1
ATOM 2716 O O . ILE B 1 79 ? 86.398 4.239 113.813 1.00 22.90 76 ILE B O 1
ATOM 2721 N N . LEU B 1 80 ? 87.006 6.391 114.149 1.00 24.06 77 LEU B N 1
ATOM 2722 C CA . LEU B 1 80 ? 87.332 6.293 115.572 1.00 24.84 77 LEU B CA 1
ATOM 2723 C C . LEU B 1 80 ? 86.399 7.157 116.381 1.00 25.94 77 LEU B C 1
ATOM 2724 O O . LEU B 1 80 ? 86.250 8.379 116.105 1.00 27.04 77 LEU B O 1
ATOM 2729 N N . GLN B 1 81 ? 85.779 6.553 117.384 1.00 26.71 78 GLN B N 1
ATOM 2730 C CA . GLN B 1 81 ? 84.973 7.273 118.367 1.00 27.06 78 GLN B CA 1
ATOM 2731 C C . GLN B 1 81 ? 85.464 6.838 119.738 1.00 27.77 78 GLN B C 1
ATOM 2732 O O . GLN B 1 81 ? 85.727 5.644 119.939 1.00 28.96 78 GLN B O 1
ATOM 2738 N N . ALA B 1 82 ? 85.599 7.780 120.670 1.00 27.91 79 ALA B N 1
ATOM 2739 C CA . ALA B 1 82 ? 85.968 7.472 122.055 1.00 28.87 79 ALA B CA 1
ATOM 2740 C C . ALA B 1 82 ? 85.796 8.674 122.991 1.00 30.13 79 ALA B C 1
ATOM 2741 O O . ALA B 1 82 ? 85.865 9.833 122.567 1.00 29.23 79 ALA B O 1
ATOM 2751 N N . ASP B 1 84 ? 86.900 11.376 125.755 1.00 33.13 81 ASP B N 1
ATOM 2752 C CA . ASP B 1 84 ? 88.106 12.116 125.858 1.00 33.36 81 ASP B CA 1
ATOM 2753 C C . ASP B 1 84 ? 89.039 11.433 126.794 1.00 32.37 81 ASP B C 1
ATOM 2754 O O . ASP B 1 84 ? 88.662 10.984 127.828 1.00 33.58 81 ASP B O 1
ATOM 2759 N N . THR B 1 85 ? 90.279 11.355 126.400 1.00 31.40 82 THR B N 1
ATOM 2760 C CA . THR B 1 85 ? 91.282 10.730 127.191 1.00 30.61 82 THR B CA 1
ATOM 2761 C C . THR B 1 85 ? 91.592 9.307 126.732 1.00 30.07 82 THR B C 1
ATOM 2762 O O . THR B 1 85 ? 92.614 8.780 127.042 1.00 29.28 82 THR B O 1
ATOM 2766 N N . ALA B 1 86 ? 90.718 8.711 125.948 1.00 29.39 83 ALA B N 1
ATOM 2767 C CA . ALA B 1 86 ? 90.882 7.330 125.561 1.00 29.16 83 ALA B CA 1
ATOM 2768 C C . ALA B 1 86 ? 91.976 7.024 124.551 1.00 30.38 83 ALA B C 1
ATOM 2769 O O . ALA B 1 86 ? 92.228 5.902 124.288 1.00 29.32 83 ALA B O 1
ATOM 2771 N N . GLY B 1 87 ? 92.644 8.047 124.050 1.00 32.10 84 GLY B N 1
ATOM 2772 C CA . GLY B 1 87 ? 93.799 7.925 123.111 1.00 32.14 84 GLY B CA 1
ATOM 2773 C C . GLY B 1 87 ? 93.511 7.934 121.595 1.00 31.62 84 GLY B C 1
ATOM 2774 O O . GLY B 1 87 ? 94.288 7.416 120.815 1.00 32.71 84 GLY B O 1
ATOM 2775 N N . LYS B 1 88 ? 92.393 8.496 121.188 1.00 30.30 85 LYS B N 1
ATOM 2776 C CA . LYS B 1 88 ? 92.038 8.634 119.784 1.00 29.69 85 LYS B CA 1
ATOM 2777 C C . LYS B 1 88 ? 93.144 9.365 119.020 1.00 27.99 85 LYS B C 1
ATOM 2778 O O . LYS B 1 88 ? 93.618 8.935 117.962 1.00 28.01 85 LYS B O 1
ATOM 2784 N N . GLY B 1 89 ? 93.578 10.462 119.576 1.00 26.95 86 GLY B N 1
ATOM 2785 C CA . GLY B 1 89 ? 94.481 11.378 118.890 1.00 26.11 86 GLY B CA 1
ATOM 2786 C C . GLY B 1 89 ? 95.806 10.679 118.702 1.00 26.50 86 GLY B C 1
ATOM 2787 O O . GLY B 1 89 ? 96.413 10.806 117.640 1.00 26.67 86 GLY B O 1
ATOM 2788 N N . GLY B 1 90 ? 96.209 9.878 119.702 1.00 25.88 87 GLY B N 1
ATOM 2789 C CA . GLY B 1 90 ? 97.495 9.186 119.699 1.00 24.98 87 GLY B CA 1
ATOM 2790 C C . GLY B 1 90 ? 97.529 7.985 118.753 1.00 24.65 87 GLY B C 1
ATOM 2791 O O . GLY B 1 90 ? 98.556 7.703 118.111 1.00 24.92 87 GLY B O 1
ATOM 2792 N N . ILE B 1 91 ? 96.419 7.263 118.680 1.00 23.59 88 ILE B N 1
ATOM 2793 C CA . ILE B 1 91 ? 96.276 6.222 117.701 1.00 23.95 88 ILE B CA 1
ATOM 2794 C C . ILE B 1 91 ? 96.207 6.769 116.269 1.00 24.12 88 ILE B C 1
ATOM 2795 O O . ILE B 1 91 ? 96.951 6.292 115.426 1.00 25.47 88 ILE B O 1
ATOM 2800 N N . VAL B 1 92 ? 95.358 7.765 116.016 1.00 24.10 89 VAL B N 1
ATOM 2801 C CA . VAL B 1 92 ? 95.322 8.467 114.757 1.00 24.98 89 VAL B CA 1
ATOM 2802 C C . VAL B 1 92 ? 96.721 8.839 114.363 1.00 25.21 89 VAL B C 1
ATOM 2803 O O . VAL B 1 92 ? 97.117 8.659 113.238 1.00 25.43 89 VAL B O 1
ATOM 2807 N N . SER B 1 93 ? 97.491 9.333 115.308 1.00 25.77 90 SER B N 1
ATOM 2808 C CA . SER B 1 93 ? 98.747 9.904 114.951 1.00 26.08 90 SER B CA 1
ATOM 2809 C C . SER B 1 93 ? 99.676 8.800 114.589 1.00 26.41 90 SER B C 1
ATOM 2810 O O . SER B 1 93 ? 100.529 8.948 113.701 1.00 28.42 90 SER B O 1
ATOM 2813 N N . HIS B 1 94 ? 99.527 7.674 115.262 1.00 25.86 91 HIS B N 1
ATOM 2814 C CA . HIS B 1 94 ? 100.410 6.572 115.020 1.00 24.85 91 HIS B CA 1
ATOM 2815 C C . HIS B 1 94 ? 100.092 5.886 113.684 1.00 24.30 91 HIS B C 1
ATOM 2816 O O . HIS B 1 94 ? 100.975 5.536 112.915 1.00 23.70 91 HIS B O 1
ATOM 2823 N N . VAL B 1 95 ? 98.829 5.679 113.431 1.00 22.94 92 VAL B N 1
ATOM 2824 C CA . VAL B 1 95 ? 98.432 4.982 112.258 1.00 23.22 92 VAL B CA 1
ATOM 2825 C C . VAL B 1 95 ? 98.783 5.804 111.013 1.00 24.11 92 VAL B C 1
ATOM 2826 O O . VAL B 1 95 ? 99.399 5.329 110.028 1.00 24.87 92 VAL B O 1
ATOM 2830 N N . VAL B 1 96 ? 98.361 7.047 111.035 1.00 24.19 93 VAL B N 1
ATOM 2831 C CA . VAL B 1 96 ? 98.659 7.943 109.952 1.00 25.04 93 VAL B CA 1
ATOM 2832 C C . VAL B 1 96 ? 100.161 8.089 109.719 1.00 25.46 93 VAL B C 1
ATOM 2833 O O . VAL B 1 96 ? 100.590 8.263 108.587 1.00 25.95 93 VAL B O 1
ATOM 2837 N N . GLY B 1 97 ? 100.948 8.040 110.788 1.00 25.71 94 GLY B N 1
ATOM 2838 C CA . GLY B 1 97 ? 102.405 8.182 110.690 1.00 25.76 94 GLY B CA 1
ATOM 2839 C C . GLY B 1 97 ? 103.135 6.965 110.160 1.00 25.40 94 GLY B C 1
ATOM 2840 O O . GLY B 1 97 ? 104.273 7.060 109.706 1.00 25.62 94 GLY B O 1
ATOM 2841 N N . ALA B 1 98 ? 102.479 5.820 110.205 1.00 24.41 95 ALA B N 1
ATOM 2842 C CA . ALA B 1 98 ? 103.017 4.619 109.614 1.00 24.88 95 ALA B CA 1
ATOM 2843 C C . ALA B 1 98 ? 102.791 4.676 108.089 1.00 25.62 95 ALA B C 1
ATOM 2844 O O . ALA B 1 98 ? 103.377 3.907 107.361 1.00 24.48 95 ALA B O 1
ATOM 2854 N N . ASP B 1 100 ? 102.085 6.817 104.156 1.00 29.79 97 ASP B N 1
ATOM 2855 C CA . ASP B 1 100 ? 102.570 7.952 103.338 1.00 30.42 97 ASP B CA 1
ATOM 2856 C C . ASP B 1 100 ? 101.466 8.993 103.368 1.00 29.53 97 ASP B C 1
ATOM 2857 O O . ASP B 1 100 ? 100.360 8.701 102.980 1.00 27.97 97 ASP B O 1
ATOM 2862 N N . PRO B 1 101 ? 101.769 10.204 103.833 1.00 29.83 98 PRO B N 1
ATOM 2863 C CA . PRO B 1 101 ? 100.689 11.169 104.060 1.00 29.90 98 PRO B CA 1
ATOM 2864 C C . PRO B 1 101 ? 99.991 11.579 102.778 1.00 29.81 98 PRO B C 1
ATOM 2865 O O . PRO B 1 101 ? 98.830 11.991 102.826 1.00 31.34 98 PRO B O 1
ATOM 2869 N N . GLN B 1 102 ? 100.640 11.390 101.644 1.00 29.07 99 GLN B N 1
ATOM 2870 C CA . GLN B 1 102 ? 99.991 11.651 100.380 1.00 29.18 99 GLN B CA 1
ATOM 2871 C C . GLN B 1 102 ? 98.938 10.632 100.027 1.00 28.34 99 GLN B C 1
ATOM 2872 O O . GLN B 1 102 ? 98.063 10.907 99.172 1.00 29.73 99 GLN B O 1
ATOM 2878 N N . GLY B 1 103 ? 98.947 9.499 100.715 1.00 26.37 100 GLY B N 1
ATOM 2879 C CA . GLY B 1 103 ? 97.859 8.545 100.570 1.00 25.60 100 GLY B CA 1
ATOM 2880 C C . GLY B 1 103 ? 96.821 8.479 101.705 1.00 24.81 100 GLY B C 1
ATOM 2881 O O . GLY B 1 103 ? 95.992 7.551 101.719 1.00 22.87 100 GLY B O 1
ATOM 2882 N N . VAL B 1 104 ? 96.830 9.463 102.606 1.00 23.95 101 VAL B N 1
ATOM 2883 C CA . VAL B 1 104 ? 95.841 9.520 103.701 1.00 24.43 101 VAL B CA 1
ATOM 2884 C C . VAL B 1 104 ? 94.973 10.809 103.713 1.00 24.44 101 VAL B C 1
ATOM 2885 O O . VAL B 1 104 ? 95.514 11.887 103.529 1.00 26.11 101 VAL B O 1
ATOM 2889 N N . GLN B 1 105 ? 93.663 10.697 103.936 1.00 26.28 102 GLN B N 1
ATOM 2890 C CA . GLN B 1 105 ? 92.773 11.850 104.122 1.00 26.71 102 GLN B CA 1
ATOM 2891 C C . GLN B 1 105 ? 92.273 11.799 105.563 1.00 25.80 102 GLN B C 1
ATOM 2892 O O . GLN B 1 105 ? 91.370 10.991 105.913 1.00 25.72 102 GLN B O 1
ATOM 2898 N N . LEU B 1 106 ? 92.864 12.649 106.407 1.00 24.39 103 LEU B N 1
ATOM 2899 C CA . LEU B 1 106 ? 92.556 12.650 107.816 1.00 22.64 103 LEU B CA 1
ATOM 2900 C C . LEU B 1 106 ? 91.675 13.819 108.048 1.00 23.15 103 LEU B C 1
ATOM 2901 O O . LEU B 1 106 ? 92.056 14.939 107.688 1.00 24.10 103 LEU B O 1
ATOM 2906 N N . THR B 1 107 ? 90.538 13.595 108.702 1.00 22.48 104 THR B N 1
ATOM 2907 C CA . THR B 1 107 ? 89.704 14.705 109.191 1.00 22.44 104 THR B CA 1
ATOM 2908 C C . THR B 1 107 ? 89.336 14.496 110.651 1.00 21.89 104 THR B C 1
ATOM 2909 O O . THR B 1 107 ? 88.859 13.483 111.020 1.00 20.29 104 THR B O 1
ATOM 2913 N N . ALA B 1 108 ? 89.544 15.511 111.448 1.00 24.04 105 ALA B N 1
ATOM 2914 C CA . ALA B 1 108 ? 89.110 15.523 112.849 1.00 25.53 105 ALA B CA 1
ATOM 2915 C C . ALA B 1 108 ? 87.921 16.468 112.956 1.00 26.10 105 ALA B C 1
ATOM 2916 O O . ALA B 1 108 ? 88.076 17.675 112.987 1.00 26.23 105 ALA B O 1
ATOM 2918 N N . PHE B 1 109 ? 86.737 15.891 113.028 1.00 27.66 106 PHE B N 1
ATOM 2919 C CA . PHE B 1 109 ? 85.503 16.657 113.074 1.00 28.63 106 PHE B CA 1
ATOM 2920 C C . PHE B 1 109 ? 85.290 17.343 114.389 1.00 30.83 106 PHE B C 1
ATOM 2921 O O . PHE B 1 109 ? 85.194 16.717 115.436 1.00 33.78 106 PHE B O 1
ATOM 2929 N N . LYS B 1 110 ? 85.164 18.652 114.310 1.00 33.39 107 LYS B N 1
ATOM 2930 C CA . LYS B 1 110 ? 84.911 19.513 115.462 1.00 36.04 107 LYS B CA 1
ATOM 2931 C C . LYS B 1 110 ? 83.443 19.922 115.547 1.00 35.28 107 LYS B C 1
ATOM 2932 O O . LYS B 1 110 ? 82.586 19.333 114.887 1.00 34.09 107 LYS B O 1
ATOM 2938 N N . ALA B 1 111 ? 83.126 20.904 116.380 1.00 36.83 108 ALA B N 1
ATOM 2939 C CA . ALA B 1 111 ? 81.737 21.404 116.406 1.00 36.43 108 ALA B CA 1
ATOM 2940 C C . ALA B 1 111 ? 81.392 22.072 115.068 1.00 34.54 108 ALA B C 1
ATOM 2941 O O . ALA B 1 111 ? 82.221 22.737 114.439 1.00 33.01 108 ALA B O 1
ATOM 2943 N N . PRO B 1 112 ? 80.160 21.883 114.640 1.00 34.64 109 PRO B N 1
ATOM 2944 C CA . PRO B 1 112 ? 79.727 22.323 113.340 1.00 34.26 109 PRO B CA 1
ATOM 2945 C C . PRO B 1 112 ? 79.682 23.841 113.180 1.00 35.24 109 PRO B C 1
ATOM 2946 O O . PRO B 1 112 ? 79.241 24.556 114.090 1.00 35.47 109 PRO B O 1
ATOM 2950 N N . THR B 1 113 ? 80.139 24.304 112.019 1.00 35.66 110 THR B N 1
ATOM 2951 C CA . THR B 1 113 ? 80.063 25.720 111.648 1.00 37.53 110 THR B CA 1
ATOM 2952 C C . THR B 1 113 ? 78.639 26.082 111.328 1.00 36.79 110 THR B C 1
ATOM 2953 O O . THR B 1 113 ? 77.797 25.238 111.180 1.00 35.06 110 THR B O 1
ATOM 2957 N N . ASP B 1 114 ? 78.372 27.355 111.188 1.00 39.76 111 ASP B N 1
ATOM 2958 C CA . ASP B 1 114 ? 77.006 27.802 110.902 1.00 40.43 111 ASP B CA 1
ATOM 2959 C C . ASP B 1 114 ? 76.569 27.217 109.582 1.00 39.00 111 ASP B C 1
ATOM 2960 O O . ASP B 1 114 ? 75.437 26.745 109.458 1.00 38.75 111 ASP B O 1
ATOM 2965 N N . GLU B 1 115 ? 77.479 27.221 108.607 1.00 39.32 112 GLU B N 1
ATOM 2966 C CA . GLU B 1 115 ? 77.189 26.663 107.295 1.00 38.75 112 GLU B CA 1
ATOM 2967 C C . GLU B 1 115 ? 76.772 25.212 107.435 1.00 36.24 112 GLU B C 1
ATOM 2968 O O . GLU B 1 115 ? 75.700 24.837 106.928 1.00 36.47 112 GLU B O 1
ATOM 2974 N N . GLU B 1 116 ? 77.566 24.421 108.167 1.00 33.79 113 GLU B N 1
ATOM 2975 C CA . GLU B 1 116 ? 77.270 22.996 108.337 1.00 32.06 113 GLU B CA 1
ATOM 2976 C C . GLU B 1 116 ? 75.970 22.777 109.118 1.00 30.26 113 GLU B C 1
ATOM 2977 O O . GLU B 1 116 ? 75.208 21.866 108.857 1.00 29.40 113 GLU B O 1
ATOM 2983 N N . LYS B 1 117 ? 75.715 23.611 110.092 1.00 30.82 114 LYS B N 1
ATOM 2984 C CA . LYS B 1 117 ? 74.469 23.497 110.846 1.00 32.00 114 LYS B CA 1
ATOM 2985 C C . LYS B 1 117 ? 73.293 23.835 109.913 1.00 30.69 114 LYS B C 1
ATOM 2986 O O . LYS B 1 117 ? 72.162 23.498 110.189 1.00 29.71 114 LYS B O 1
ATOM 2992 N N . SER B 1 118 ? 73.532 24.505 108.801 1.00 29.57 115 SER B N 1
ATOM 2993 C CA . SER B 1 118 ? 72.402 24.732 107.922 1.00 29.67 115 SER B CA 1
ATOM 2994 C C . SER B 1 118 ? 72.281 23.689 106.758 1.00 28.15 115 SER B C 1
ATOM 2995 O O . SER B 1 118 ? 71.492 23.866 105.849 1.00 27.57 115 SER B O 1
ATOM 2998 N N . HIS B 1 119 ? 73.044 22.598 106.826 1.00 27.39 116 HIS B N 1
ATOM 2999 C CA . HIS B 1 119 ? 72.800 21.403 106.009 1.00 26.99 116 HIS B CA 1
ATOM 3000 C C . HIS B 1 119 ? 72.445 20.202 106.858 1.00 27.17 116 HIS B C 1
ATOM 3001 O O . HIS B 1 119 ? 72.677 20.182 108.063 1.00 28.03 116 HIS B O 1
ATOM 3008 N N . ASP B 1 120 ? 71.937 19.168 106.205 1.00 27.26 117 ASP B N 1
ATOM 3009 C CA . ASP B 1 120 ? 71.774 17.884 106.823 1.00 27.72 117 ASP B CA 1
ATOM 3010 C C . ASP B 1 120 ? 73.129 17.430 107.416 1.00 27.07 117 ASP B C 1
ATOM 3011 O O . ASP B 1 120 ? 74.207 17.769 106.895 1.00 26.27 117 ASP B O 1
ATOM 3016 N N . PHE B 1 121 ? 73.043 16.697 108.533 1.00 26.07 118 PHE B N 1
ATOM 3017 C CA . PHE B 1 121 ? 74.208 16.357 109.347 1.00 23.92 118 PHE B CA 1
ATOM 3018 C C . PHE B 1 121 ? 75.270 15.590 108.608 1.00 22.65 118 PHE B C 1
ATOM 3019 O O . PHE B 1 121 ? 76.414 15.758 108.969 1.00 23.60 118 PHE B O 1
ATOM 3027 N N . LEU B 1 122 ? 74.907 14.802 107.588 1.00 20.83 119 LEU B N 1
ATOM 3028 C CA . LEU B 1 122 ? 75.871 13.988 106.798 1.00 20.69 119 LEU B CA 1
ATOM 3029 C C . LEU B 1 122 ? 76.578 14.738 105.657 1.00 20.88 119 LEU B C 1
ATOM 3030 O O . LEU B 1 122 ? 77.519 14.220 105.077 1.00 21.16 119 LEU B O 1
ATOM 3035 N N . TRP B 1 123 ? 76.151 15.961 105.370 1.00 21.60 120 TRP B N 1
ATOM 3036 C CA . TRP B 1 123 ? 76.680 16.735 104.245 1.00 21.77 120 TRP B CA 1
ATOM 3037 C C . TRP B 1 123 ? 78.187 16.950 104.428 1.00 22.46 120 TRP B C 1
ATOM 3038 O O . TRP B 1 123 ? 79.014 16.644 103.556 1.00 21.80 120 TRP B O 1
ATOM 3049 N N . ARG B 1 124 ? 78.519 17.493 105.591 1.00 22.58 121 ARG B N 1
ATOM 3050 C CA . ARG B 1 124 ? 79.898 17.779 105.918 1.00 22.43 121 ARG B CA 1
ATOM 3051 C C . ARG B 1 124 ? 80.675 16.479 106.114 1.00 22.61 121 ARG B C 1
ATOM 3052 O O . ARG B 1 124 ? 81.899 16.510 106.091 1.00 22.64 121 ARG B O 1
ATOM 3060 N N . ILE B 1 125 ? 79.990 15.358 106.310 1.00 22.53 122 ILE B N 1
ATOM 3061 C CA . ILE B 1 125 ? 80.718 14.104 106.402 1.00 24.86 122 ILE B CA 1
ATOM 3062 C C . ILE B 1 125 ? 81.047 13.585 105.005 1.00 26.25 122 ILE B C 1
ATOM 3063 O O . ILE B 1 125 ? 82.151 13.154 104.727 1.00 26.11 122 ILE B O 1
ATOM 3068 N N . GLU B 1 126 ? 80.034 13.619 104.163 1.00 27.74 123 GLU B N 1
ATOM 3069 C CA . GLU B 1 126 ? 80.139 13.248 102.779 1.00 30.10 123 GLU B CA 1
ATOM 3070 C C . GLU B 1 126 ? 81.227 14.000 102.061 1.00 30.22 123 GLU B C 1
ATOM 3071 O O . GLU B 1 126 ? 81.963 13.385 101.327 1.00 32.24 123 GLU B O 1
ATOM 3077 N N . LYS B 1 127 ? 81.437 15.279 102.326 1.00 27.45 124 LYS B N 1
ATOM 3078 C CA . LYS B 1 127 ? 82.590 15.980 101.698 1.00 28.42 124 LYS B CA 1
ATOM 3079 C C . LYS B 1 127 ? 83.953 15.325 101.887 1.00 27.58 124 LYS B C 1
ATOM 3080 O O . LYS B 1 127 ? 84.853 15.470 101.058 1.00 28.35 124 LYS B O 1
ATOM 3086 N N . GLN B 1 128 ? 84.109 14.615 102.987 1.00 26.35 125 GLN B N 1
ATOM 3087 C CA . GLN B 1 128 ? 85.409 14.240 103.460 1.00 25.09 125 GLN B CA 1
ATOM 3088 C C . GLN B 1 128 ? 85.683 12.778 103.271 1.00 23.16 125 GLN B C 1
ATOM 3089 O O . GLN B 1 128 ? 86.749 12.316 103.631 1.00 22.57 125 GLN B O 1
ATOM 3095 N N . VAL B 1 129 ? 84.750 12.010 102.727 1.00 22.57 126 VAL B N 1
ATOM 3096 C CA . VAL B 1 129 ? 85.003 10.569 102.545 1.00 20.87 126 VAL B CA 1
ATOM 3097 C C . VAL B 1 129 ? 86.193 10.432 101.607 1.00 21.85 126 VAL B C 1
ATOM 3098 O O . VAL B 1 129 ? 86.432 11.307 100.826 1.00 22.37 126 VAL B O 1
ATOM 3102 N N . PRO B 1 130 ? 86.951 9.332 101.666 1.00 22.69 127 PRO B N 1
ATOM 3103 C CA . PRO B 1 130 ? 88.156 9.241 100.813 1.00 22.82 127 PRO B CA 1
ATOM 3104 C C . PRO B 1 130 ? 87.906 8.873 99.383 1.00 23.00 127 PRO B C 1
ATOM 3105 O O . PRO B 1 130 ? 86.977 8.107 99.085 1.00 22.68 127 PRO B O 1
ATOM 3109 N N . ALA B 1 131 ? 88.771 9.373 98.516 1.00 23.42 128 ALA B N 1
ATOM 3110 C CA . ALA B 1 131 ? 88.826 8.971 97.095 1.00 24.42 128 ALA B CA 1
ATOM 3111 C C . ALA B 1 131 ? 89.441 7.586 96.857 1.00 24.84 128 ALA B C 1
ATOM 3112 O O . ALA B 1 131 ? 90.075 6.997 97.752 1.00 25.13 128 ALA B O 1
ATOM 3114 N N . ALA B 1 132 ? 89.291 7.085 95.628 1.00 24.99 129 ALA B N 1
ATOM 3115 C CA . ALA B 1 132 ? 89.916 5.832 95.212 1.00 24.26 129 ALA B CA 1
ATOM 3116 C C . ALA B 1 132 ? 91.368 5.820 95.643 1.00 24.29 129 ALA B C 1
ATOM 3117 O O . ALA B 1 132 ? 92.103 6.814 95.490 1.00 24.69 129 ALA B O 1
ATOM 3119 N N . GLY B 1 133 ? 91.778 4.702 96.241 1.00 24.16 130 GLY B N 1
ATOM 3120 C CA . GLY B 1 133 ? 93.215 4.465 96.546 1.00 23.48 130 GLY B CA 1
ATOM 3121 C C . GLY B 1 133 ? 93.691 5.130 97.824 1.00 22.50 130 GLY B C 1
ATOM 3122 O O . GLY B 1 133 ? 94.883 4.989 98.210 1.00 21.23 130 GLY B O 1
ATOM 3131 N N . VAL B 1 135 ? 93.456 6.142 102.071 1.00 20.24 132 VAL B N 1
ATOM 3132 C CA . VAL B 1 135 ? 93.001 5.687 103.383 1.00 19.90 132 VAL B CA 1
ATOM 3133 C C . VAL B 1 135 ? 92.403 6.880 104.055 1.00 19.90 132 VAL B C 1
ATOM 3134 O O . VAL B 1 135 ? 93.090 7.863 104.333 1.00 20.18 132 VAL B O 1
ATOM 3138 N N . GLY B 1 136 ? 91.115 6.835 104.327 1.00 19.67 133 GLY B N 1
ATOM 3139 C CA . GLY B 1 136 ? 90.517 7.915 105.108 1.00 19.69 133 GLY B CA 1
ATOM 3140 C C . GLY B 1 136 ? 90.508 7.649 106.596 1.00 20.25 133 GLY B C 1
ATOM 3141 O O . GLY B 1 136 ? 90.216 6.538 107.024 1.00 22.28 133 GLY B O 1
ATOM 3142 N N . VAL B 1 137 ? 90.810 8.646 107.409 1.00 20.92 134 VAL B N 1
ATOM 3143 C CA . VAL B 1 137 ? 90.661 8.488 108.845 1.00 20.65 134 VAL B CA 1
ATOM 3144 C C . VAL B 1 137 ? 89.784 9.615 109.382 1.00 21.06 134 VAL B C 1
ATOM 3145 O O . VAL B 1 137 ? 90.076 10.762 109.095 1.00 21.23 134 VAL B O 1
ATOM 3149 N N . PHE B 1 138 ? 88.718 9.255 110.111 1.00 20.40 135 PHE B N 1
ATOM 3150 C CA . PHE B 1 138 ? 87.807 10.168 110.754 1.00 20.55 135 PHE B CA 1
ATOM 3151 C C . PHE B 1 138 ? 88.046 10.129 112.260 1.00 22.44 135 PHE B C 1
ATOM 3152 O O . PHE B 1 138 ? 87.838 9.095 112.937 1.00 21.78 135 PHE B O 1
ATOM 3160 N N . ASP B 1 139 ? 88.466 11.253 112.803 1.00 23.74 136 ASP B N 1
ATOM 3161 C CA . ASP B 1 139 ? 88.587 11.345 114.209 1.00 26.24 136 ASP B CA 1
ATOM 3162 C C . ASP B 1 139 ? 87.343 12.073 114.646 1.00 27.16 136 ASP B C 1
ATOM 3163 O O . ASP B 1 139 ? 87.219 13.287 114.474 1.00 27.14 136 ASP B O 1
ATOM 3168 N N . ARG B 1 140 ? 86.439 11.285 115.237 1.00 27.55 137 ARG B N 1
ATOM 3169 C CA . ARG B 1 140 ? 85.021 11.623 115.384 1.00 27.47 137 ARG B CA 1
ATOM 3170 C C . ARG B 1 140 ? 84.444 11.574 113.976 1.00 26.77 137 ARG B C 1
ATOM 3171 O O . ARG B 1 140 ? 85.200 11.495 112.970 1.00 26.02 137 ARG B O 1
ATOM 3179 N N . SER B 1 141 ? 83.118 11.596 113.881 1.00 25.90 138 SER B N 1
ATOM 3180 C CA . SER B 1 141 ? 82.483 11.204 112.644 1.00 24.77 138 SER B CA 1
ATOM 3181 C C . SER B 1 141 ? 80.993 11.562 112.606 1.00 24.71 138 SER B C 1
ATOM 3182 O O . SER B 1 141 ? 80.514 12.396 113.369 1.00 25.36 138 SER B O 1
ATOM 3185 N N . GLN B 1 142 ? 80.253 10.895 111.736 1.00 24.03 139 GLN B N 1
ATOM 3186 C CA . GLN B 1 142 ? 78.800 11.044 111.701 1.00 23.54 139 GLN B CA 1
ATOM 3187 C C . GLN B 1 142 ? 78.125 10.629 113.007 1.00 24.11 139 GLN B C 1
ATOM 3188 O O . GLN B 1 142 ? 76.996 11.063 113.291 1.00 24.72 139 GLN B O 1
ATOM 3194 N N . TYR B 1 143 ? 78.823 9.846 113.827 1.00 24.65 140 TYR B N 1
ATOM 3195 C CA . TYR B 1 143 ? 78.218 9.320 115.021 1.00 25.16 140 TYR B CA 1
ATOM 3196 C C . TYR B 1 143 ? 78.029 10.368 116.091 1.00 26.98 140 TYR B C 1
ATOM 3197 O O . TYR B 1 143 ? 77.167 10.229 116.940 1.00 29.21 140 TYR B O 1
ATOM 3206 N N . GLU B 1 144 ? 78.777 11.440 116.056 1.00 28.45 141 GLU B N 1
ATOM 3207 C CA . GLU B 1 144 ? 78.619 12.492 117.072 1.00 30.15 141 GLU B CA 1
ATOM 3208 C C . GLU B 1 144 ? 77.195 13.008 117.155 1.00 31.03 141 GLU B C 1
ATOM 3209 O O . GLU B 1 144 ? 76.695 13.378 118.235 1.00 31.77 141 GLU B O 1
ATOM 3215 N N . ASP B 1 145 ? 76.521 12.987 116.016 1.00 30.84 142 ASP B N 1
ATOM 3216 C CA . ASP B 1 145 ? 75.160 13.468 115.951 1.00 31.10 142 ASP B CA 1
ATOM 3217 C C . ASP B 1 145 ? 74.126 12.493 116.533 1.00 31.73 142 ASP B C 1
ATOM 3218 O O . ASP B 1 145 ? 72.948 12.816 116.613 1.00 30.96 142 ASP B O 1
ATOM 3223 N N . VAL B 1 146 ? 74.554 11.307 116.946 1.00 31.55 143 VAL B N 1
ATOM 3224 C CA . VAL B 1 146 ? 73.657 10.435 117.664 1.00 32.42 143 VAL B CA 1
ATOM 3225 C C . VAL B 1 146 ? 74.220 10.114 119.057 1.00 33.45 143 VAL B C 1
ATOM 3226 O O . VAL B 1 146 ? 73.772 9.205 119.709 1.00 33.03 143 VAL B O 1
ATOM 3230 N N . LEU B 1 147 ? 75.202 10.887 119.491 1.00 34.66 144 LEU B N 1
ATOM 3231 C CA . LEU B 1 147 ? 75.884 10.632 120.735 1.00 36.03 144 LEU B CA 1
ATOM 3232 C C . LEU B 1 147 ? 75.714 11.859 121.630 1.00 37.95 144 LEU B C 1
ATOM 3233 O O . LEU B 1 147 ? 74.820 11.859 122.431 1.00 38.10 144 LEU B O 1
ATOM 3238 N N . ILE B 1 148 ? 76.499 12.919 121.469 1.00 40.01 145 ILE B N 1
ATOM 3239 C CA . ILE B 1 148 ? 76.262 14.129 122.239 1.00 43.13 145 ILE B CA 1
ATOM 3240 C C . ILE B 1 148 ? 74.804 14.624 122.115 1.00 44.87 145 ILE B C 1
ATOM 3241 O O . ILE B 1 148 ? 74.213 15.155 123.059 1.00 45.90 145 ILE B O 1
ATOM 3246 N N . HIS B 1 149 ? 74.223 14.470 120.944 1.00 45.97 146 HIS B N 1
ATOM 3247 C CA . HIS B 1 149 ? 72.886 14.998 120.716 1.00 47.40 146 HIS B CA 1
ATOM 3248 C C . HIS B 1 149 ? 71.832 14.156 121.454 1.00 47.72 146 HIS B C 1
ATOM 3249 O O . HIS B 1 149 ? 70.725 14.616 121.657 1.00 48.03 146 HIS B O 1
ATOM 3256 N N . ARG B 1 150 ? 72.163 12.922 121.826 1.00 47.69 147 ARG B N 1
ATOM 3257 C CA . ARG B 1 150 ? 71.235 12.100 122.585 1.00 48.01 147 ARG B CA 1
ATOM 3258 C C . ARG B 1 150 ? 71.427 12.366 124.056 1.00 49.03 147 ARG B C 1
ATOM 3259 O O . ARG B 1 150 ? 70.451 12.507 124.782 1.00 49.49 147 ARG B O 1
ATOM 3267 N N . VAL B 1 151 ? 72.678 12.454 124.497 1.00 49.43 148 VAL B N 1
ATOM 3268 C CA . VAL B 1 151 ? 72.966 12.698 125.909 1.00 50.56 148 VAL B CA 1
ATOM 3269 C C . VAL B 1 151 ? 72.391 14.029 126.377 1.00 51.98 148 VAL B C 1
ATOM 3270 O O . VAL B 1 151 ? 71.859 14.120 127.460 1.00 52.13 148 VAL B O 1
ATOM 3274 N N . HIS B 1 152 ? 72.498 15.053 125.553 1.00 53.13 149 HIS B N 1
ATOM 3275 C CA . HIS B 1 152 ? 71.969 16.353 125.915 1.00 55.13 149 HIS B CA 1
ATOM 3276 C C . HIS B 1 152 ? 70.571 16.610 125.358 1.00 55.96 149 HIS B C 1
ATOM 3277 O O . HIS B 1 152 ? 70.126 17.740 125.322 1.00 57.55 149 HIS B O 1
ATOM 3284 N N . GLY B 1 153 ? 69.867 15.565 124.935 1.00 56.61 150 GLY B N 1
ATOM 3285 C CA . GLY B 1 153 ? 68.501 15.715 124.420 1.00 56.84 150 GLY B CA 1
ATOM 3286 C C . GLY B 1 153 ? 68.297 16.766 123.332 1.00 56.58 150 GLY B C 1
ATOM 3287 O O . GLY B 1 153 ? 67.221 17.340 123.248 1.00 56.58 150 GLY B O 1
ATOM 3288 N N . TRP B 1 154 ? 69.314 17.013 122.500 1.00 56.13 151 TRP B N 1
ATOM 3289 C CA . TRP B 1 154 ? 69.196 17.983 121.380 1.00 56.43 151 TRP B CA 1
ATOM 3290 C C . TRP B 1 154 ? 68.386 17.474 120.178 1.00 55.42 151 TRP B C 1
ATOM 3291 O O . TRP B 1 154 ? 67.987 18.254 119.330 1.00 55.09 151 TRP B O 1
ATOM 3302 N N . ALA B 1 155 ? 68.145 16.176 120.111 1.00 55.06 152 ALA B N 1
ATOM 3303 C CA . ALA B 1 155 ? 67.257 15.596 119.096 1.00 54.89 152 ALA B CA 1
ATOM 3304 C C . ALA B 1 155 ? 66.301 14.598 119.773 1.00 55.40 152 ALA B C 1
ATOM 3305 O O . ALA B 1 155 ? 66.6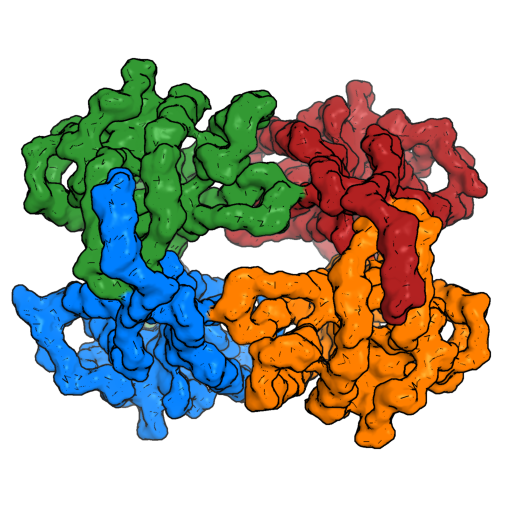37 13.995 120.806 1.00 56.26 152 ALA B O 1
ATOM 3307 N N . ASP B 1 156 ? 65.103 14.443 119.228 1.00 55.23 153 ASP B N 1
ATOM 3308 C CA . ASP B 1 156 ? 64.105 13.575 119.873 1.00 55.48 153 ASP B CA 1
ATOM 3309 C C . ASP B 1 156 ? 64.130 12.188 119.253 1.00 53.55 153 ASP B C 1
ATOM 3310 O O . ASP B 1 156 ? 64.665 12.008 118.181 1.00 52.68 153 ASP B O 1
ATOM 3315 N N . ALA B 1 157 ? 63.540 11.210 119.922 1.00 52.66 154 ALA B N 1
ATOM 3316 C CA . ALA B 1 157 ? 63.609 9.820 119.439 1.00 51.38 154 ALA B CA 1
ATOM 3317 C C . ALA B 1 157 ? 63.450 9.721 117.920 1.00 49.54 154 ALA B C 1
ATOM 3318 O O . ALA B 1 157 ? 64.203 9.020 117.248 1.00 48.25 154 ALA B O 1
ATOM 3320 N N . ALA B 1 158 ? 62.481 10.450 117.391 1.00 48.78 155 ALA B N 1
ATOM 3321 C CA . ALA B 1 158 ? 62.184 10.425 115.961 1.00 47.97 155 ALA B CA 1
ATOM 3322 C C . ALA B 1 158 ? 63.377 10.873 115.103 1.00 46.23 155 ALA B C 1
ATOM 3323 O O . ALA B 1 158 ? 63.688 10.216 114.117 1.00 45.74 155 ALA B O 1
ATOM 3325 N N . GLU B 1 159 ? 64.007 11.985 115.474 1.00 45.30 156 GLU B N 1
ATOM 3326 C CA . GLU B 1 159 ? 65.126 12.539 114.724 1.00 45.16 156 GLU B CA 1
ATOM 3327 C C . GLU B 1 159 ? 66.338 11.631 114.881 1.00 44.52 156 GLU B C 1
ATOM 3328 O O . GLU B 1 159 ? 67.013 11.298 113.906 1.00 43.33 156 GLU B O 1
ATOM 3334 N N . LEU B 1 160 ? 66.564 11.190 116.110 1.00 44.52 157 LEU B N 1
ATOM 3335 C CA . LEU B 1 160 ? 67.594 10.186 116.373 1.00 44.83 157 LEU B CA 1
ATOM 3336 C C . LEU B 1 160 ? 67.360 8.964 115.531 1.00 44.49 157 LEU B C 1
ATOM 3337 O O . LEU B 1 160 ? 68.293 8.404 114.972 1.00 45.57 157 LEU B O 1
ATOM 3342 N N . GLU B 1 161 ? 66.115 8.559 115.419 1.00 44.47 158 GLU B N 1
ATOM 3343 C CA . GLU B 1 161 ? 65.834 7.341 114.719 1.00 44.38 158 GLU B CA 1
ATOM 3344 C C . GLU B 1 161 ? 66.061 7.512 113.217 1.00 42.62 158 GLU B C 1
ATOM 3345 O O . GLU B 1 161 ? 66.549 6.587 112.575 1.00 42.90 158 GLU B O 1
ATOM 3351 N N . ARG B 1 162 ? 65.774 8.678 112.659 1.00 40.90 159 ARG B N 1
ATOM 3352 C CA . ARG B 1 162 ? 66.039 8.877 111.240 1.00 39.85 159 ARG B CA 1
ATOM 3353 C C . ARG B 1 162 ? 67.547 8.995 110.940 1.00 36.61 159 ARG B C 1
ATOM 3354 O O . ARG B 1 162 ? 67.989 8.585 109.868 1.00 34.21 159 ARG B O 1
ATOM 3362 N N . ARG B 1 163 ? 68.324 9.505 111.902 1.00 34.51 160 ARG B N 1
ATOM 3363 C CA . ARG B 1 163 ? 69.776 9.616 111.734 1.00 33.03 160 ARG B CA 1
ATOM 3364 C C . ARG B 1 163 ? 70.458 8.238 111.719 1.00 31.43 160 ARG B C 1
ATOM 3365 O O . ARG B 1 163 ? 71.295 7.960 110.860 1.00 31.24 160 ARG B O 1
ATOM 3373 N N . TYR B 1 164 ? 70.088 7.362 112.632 1.00 29.41 161 TYR B N 1
ATOM 3374 C CA . TYR B 1 164 ? 70.578 5.984 112.512 1.00 28.06 161 TYR B CA 1
ATOM 3375 C C . TYR B 1 164 ? 70.340 5.469 111.095 1.00 27.52 161 TYR B C 1
ATOM 3376 O O . TYR B 1 164 ? 71.217 4.877 110.471 1.00 27.15 161 TYR B O 1
ATOM 3385 N N . ALA B 1 165 ? 69.127 5.653 110.598 1.00 27.38 162 ALA B N 1
ATOM 3386 C CA . ALA B 1 165 ? 68.773 5.150 109.291 1.00 27.59 162 ALA B CA 1
ATOM 3387 C C . ALA B 1 165 ? 69.692 5.788 108.247 1.00 26.52 162 ALA B C 1
ATOM 3388 O O . ALA B 1 165 ? 70.279 5.088 107.429 1.00 25.85 162 ALA B O 1
ATOM 3390 N N . ALA B 1 166 ? 69.853 7.114 108.324 1.00 27.05 163 ALA B N 1
ATOM 3391 C CA . ALA B 1 166 ? 70.722 7.871 107.405 1.00 25.95 163 ALA B CA 1
ATOM 3392 C C . ALA B 1 166 ? 72.173 7.367 107.494 1.00 25.96 163 ALA B C 1
ATOM 3393 O O . ALA B 1 166 ? 72.835 7.241 106.485 1.00 25.50 163 ALA B O 1
ATOM 3395 N N . ILE B 1 167 ? 72.642 7.059 108.704 1.00 25.85 164 ILE B N 1
ATOM 3396 C CA . ILE B 1 167 ? 74.010 6.608 108.884 1.00 25.90 164 ILE B CA 1
ATOM 3397 C C . ILE B 1 167 ? 74.240 5.276 108.155 1.00 26.79 164 ILE B C 1
ATOM 3398 O O . ILE B 1 167 ? 75.173 5.157 107.359 1.00 26.29 164 ILE B O 1
ATOM 3403 N N . ASN B 1 168 ? 73.367 4.309 108.391 1.00 28.36 165 ASN B N 1
ATOM 3404 C CA . ASN B 1 168 ? 73.416 3.014 107.694 1.00 29.47 165 ASN B CA 1
ATOM 3405 C C . ASN B 1 168 ? 73.340 3.113 106.182 1.00 30.15 165 ASN B C 1
ATOM 3406 O O . ASN B 1 168 ? 74.067 2.400 105.521 1.00 30.39 165 ASN B O 1
ATOM 3411 N N . ASP B 1 169 ? 72.430 3.952 105.653 1.00 30.87 166 ASP B N 1
ATOM 3412 C CA . ASP B 1 169 ? 72.247 4.134 104.208 1.00 31.71 166 ASP B CA 1
ATOM 3413 C C . ASP B 1 169 ? 73.552 4.721 103.573 1.00 30.42 166 ASP B C 1
ATOM 3414 O O . ASP B 1 169 ? 74.063 4.214 102.539 1.00 31.24 166 ASP B O 1
ATOM 3419 N N . PHE B 1 170 ? 74.073 5.771 104.207 1.00 28.09 167 PHE B N 1
ATOM 3420 C CA . PHE B 1 170 ? 75.345 6.400 103.860 1.00 26.94 167 PHE B CA 1
ATOM 3421 C C . PHE B 1 170 ? 76.486 5.404 103.816 1.00 25.83 167 PHE B C 1
ATOM 3422 O O . PHE B 1 170 ? 77.151 5.306 102.818 1.00 24.52 167 PHE B O 1
ATOM 3430 N N . GLU B 1 171 ? 76.656 4.649 104.893 1.00 25.30 168 GLU B N 1
ATOM 3431 C CA . GLU B 1 171 ? 77.680 3.621 104.976 1.00 25.14 168 GLU B CA 1
ATOM 3432 C C . GLU B 1 171 ? 77.483 2.585 103.902 1.00 25.62 168 GLU B C 1
ATOM 3433 O O . GLU B 1 171 ? 78.432 2.141 103.272 1.00 24.34 168 GLU B O 1
ATOM 3439 N N . SER B 1 172 ? 76.238 2.262 103.614 1.00 27.21 169 SER B N 1
ATOM 3440 C CA . SER B 1 172 ? 75.971 1.269 102.600 1.00 28.39 169 SER B CA 1
ATOM 3441 C C . SER B 1 172 ? 76.337 1.875 101.229 1.00 28.52 169 SER B C 1
ATOM 3442 O O . SER B 1 172 ? 76.904 1.206 100.372 1.00 29.59 169 SER B O 1
ATOM 3445 N N . ARG B 1 173 ? 76.073 3.146 101.028 1.00 27.90 170 ARG B N 1
ATOM 3446 C CA . ARG B 1 173 ? 76.460 3.778 99.745 1.00 28.23 170 ARG B CA 1
ATOM 3447 C C . ARG B 1 173 ? 77.966 3.814 99.559 1.00 27.53 170 ARG B C 1
ATOM 3448 O O . ARG B 1 173 ? 78.442 3.527 98.478 1.00 27.02 170 ARG B O 1
ATOM 3456 N N . LEU B 1 174 ? 78.704 4.214 100.591 1.00 26.90 171 LEU B N 1
ATOM 3457 C CA . LEU B 1 174 ? 80.161 4.221 100.510 1.00 27.84 171 LEU B CA 1
ATOM 3458 C C . LEU B 1 174 ? 80.754 2.832 100.255 1.00 27.77 171 LEU B C 1
ATOM 3459 O O . LEU B 1 174 ? 81.739 2.708 99.575 1.00 28.22 171 LEU B O 1
ATOM 3464 N N . THR B 1 175 ? 80.175 1.796 100.841 1.00 28.10 172 THR B N 1
ATOM 3465 C CA . THR B 1 175 ? 80.623 0.444 100.585 1.00 29.20 172 THR B CA 1
ATOM 3466 C C . THR B 1 175 ? 80.386 0.019 99.131 1.00 30.04 172 THR B C 1
ATOM 3467 O O . THR B 1 175 ? 81.239 -0.580 98.546 1.00 29.88 172 THR B O 1
ATOM 3471 N N . GLU B 1 176 ? 79.246 0.354 98.574 1.00 31.24 173 GLU B N 1
ATOM 3472 C CA . GLU B 1 176 ? 78.929 0.038 97.182 1.00 34.31 173 GLU B CA 1
ATOM 3473 C C . GLU B 1 176 ? 79.880 0.775 96.253 1.00 33.04 173 GLU B C 1
ATOM 3474 O O . GLU B 1 176 ? 80.262 0.262 95.201 1.00 33.13 173 GLU B O 1
ATOM 3480 N N . GLN B 1 177 ? 80.273 1.967 96.666 1.00 31.42 174 GLN B N 1
ATOM 3481 C CA . GLN B 1 177 ? 81.226 2.775 95.899 1.00 30.82 174 GLN B CA 1
ATOM 3482 C C . GLN B 1 177 ? 82.680 2.307 95.991 1.00 30.13 174 GLN B C 1
ATOM 3483 O O . GLN B 1 177 ? 83.532 2.912 95.347 1.00 30.65 174 GLN B O 1
ATOM 3489 N N . GLY B 1 178 ? 82.972 1.289 96.809 1.00 29.51 175 GLY B N 1
ATOM 3490 C CA . GLY B 1 178 ? 84.350 0.736 96.963 1.00 29.09 175 GLY B CA 1
ATOM 3491 C C . GLY B 1 178 ? 85.040 0.852 98.319 1.00 28.19 175 GLY B C 1
ATOM 3492 O O . GLY B 1 178 ? 86.129 0.328 98.493 1.00 27.67 175 GLY B O 1
ATOM 3493 N N . THR B 1 179 ? 84.399 1.499 99.289 1.00 27.51 176 THR B N 1
ATOM 3494 C CA . THR B 1 179 ? 85.027 1.786 100.577 1.00 27.24 176 THR B CA 1
ATOM 3495 C C . THR B 1 179 ? 84.833 0.615 101.558 1.00 27.49 176 THR B C 1
ATOM 3496 O O . THR B 1 179 ? 83.690 0.211 101.797 1.00 28.45 176 THR B O 1
ATOM 3500 N N . THR B 1 180 ? 85.928 0.081 102.108 1.00 26.03 177 THR B N 1
ATOM 3501 C CA . THR B 1 180 ? 85.864 -0.813 103.264 1.00 25.20 177 THR B CA 1
ATOM 3502 C C . THR B 1 180 ? 85.847 0.103 104.485 1.00 23.92 177 THR B C 1
ATOM 3503 O O . THR B 1 180 ? 86.771 0.945 104.651 1.00 23.66 177 THR B O 1
ATOM 3507 N N . ILE B 1 181 ? 84.804 -0.012 105.310 1.00 22.10 178 ILE B N 1
ATOM 3508 C CA . ILE B 1 181 ? 84.623 0.891 106.469 1.00 20.90 178 ILE B CA 1
ATOM 3509 C C . ILE B 1 181 ? 85.004 0.129 107.725 1.00 20.35 178 ILE B C 1
ATOM 3510 O O . ILE B 1 181 ? 84.450 -0.975 108.020 1.00 20.24 178 ILE B O 1
ATOM 3515 N N . VAL B 1 182 ? 85.952 0.706 108.463 1.00 19.80 179 VAL B N 1
ATOM 3516 C CA . VAL B 1 182 ? 86.435 0.095 109.703 1.00 19.35 179 VAL B CA 1
ATOM 3517 C C . VAL B 1 182 ? 86.083 0.978 110.879 1.00 19.37 179 VAL B C 1
ATOM 3518 O O . VAL B 1 182 ? 86.688 2.033 111.056 1.00 20.14 179 VAL B O 1
ATOM 3522 N N . LYS B 1 183 ? 85.104 0.553 111.689 1.00 19.52 180 LYS B N 1
ATOM 3523 C CA . LYS B 1 183 ? 84.663 1.364 112.839 1.00 19.59 180 LYS B CA 1
ATOM 3524 C C . LYS B 1 183 ? 85.106 0.778 114.161 1.00 20.11 180 LYS B C 1
ATOM 3525 O O . LYS B 1 183 ? 84.869 -0.432 114.477 1.00 20.12 180 LYS B O 1
ATOM 3531 N N . VAL B 1 184 ? 85.684 1.677 114.961 1.00 20.51 181 VAL B N 1
ATOM 3532 C CA . VAL B 1 184 ? 86.361 1.338 116.162 1.00 20.81 181 VAL B CA 1
ATOM 3533 C C . VAL B 1 184 ? 85.894 2.285 117.259 1.00 23.48 181 VAL B C 1
ATOM 3534 O O . VAL B 1 184 ? 86.011 3.511 117.124 1.00 23.88 181 VAL B O 1
ATOM 3546 N N . LEU B 1 186 ? 87.018 3.012 121.096 1.00 26.80 183 LEU B N 1
ATOM 3547 C CA . LEU B 1 186 ? 87.982 2.777 122.161 1.00 26.61 183 LEU B CA 1
ATOM 3548 C C . LEU B 1 186 ? 87.259 2.941 123.502 1.00 28.05 183 LEU B C 1
ATOM 3549 O O . LEU B 1 186 ? 86.685 4.002 123.793 1.00 28.21 183 LEU B O 1
ATOM 3554 N N . ASN B 1 187 ? 87.268 1.877 124.296 1.00 29.03 184 ASN B N 1
ATOM 3555 C CA . ASN B 1 187 ? 86.511 1.780 125.531 1.00 29.24 184 ASN B CA 1
ATOM 3556 C C . ASN B 1 187 ? 87.430 1.874 126.707 1.00 28.58 184 ASN B C 1
ATOM 3557 O O . ASN B 1 187 ? 88.271 0.951 126.923 1.00 27.55 184 ASN B O 1
ATOM 3562 N N . ILE B 1 188 ? 87.311 2.983 127.448 1.00 27.77 185 ILE B N 1
ATOM 3563 C CA . ILE B 1 188 ? 88.006 3.086 128.721 1.00 28.23 185 ILE B CA 1
ATOM 3564 C C . ILE B 1 188 ? 87.012 3.146 129.874 1.00 29.22 185 ILE B C 1
ATOM 3565 O O . ILE B 1 188 ? 85.847 3.486 129.688 1.00 31.34 185 ILE B O 1
ATOM 3570 N N . SER B 1 189 ? 87.464 2.784 131.061 1.00 29.69 186 SER B N 1
ATOM 3571 C CA . SER B 1 189 ? 86.574 2.746 132.193 1.00 30.64 186 SER B CA 1
ATOM 3572 C C . SER B 1 189 ? 86.476 4.143 132.689 1.00 30.91 186 SER B C 1
ATOM 3573 O O . SER B 1 189 ? 87.393 4.926 132.498 1.00 30.07 186 SER B O 1
ATOM 3576 N N . LYS B 1 190 ? 85.388 4.451 133.362 1.00 33.00 187 LYS B N 1
ATOM 3577 C CA . LYS B 1 190 ? 85.273 5.759 134.008 1.00 34.87 187 LYS B CA 1
ATOM 3578 C C . LYS B 1 190 ? 86.433 6.057 135.006 1.00 34.22 187 LYS B C 1
ATOM 3579 O O . LYS B 1 190 ? 86.880 7.193 135.099 1.00 32.87 187 LYS B O 1
ATOM 3585 N N . ASP B 1 191 ? 86.952 5.046 135.691 1.00 35.20 188 ASP B N 1
ATOM 3586 C CA . ASP B 1 191 ? 88.150 5.242 136.536 1.00 36.73 188 ASP B CA 1
ATOM 3587 C C . ASP B 1 191 ? 89.406 5.549 135.724 1.00 35.22 188 ASP B C 1
ATOM 3588 O O . ASP B 1 191 ? 90.274 6.326 136.151 1.00 35.10 188 ASP B O 1
ATOM 3593 N N . GLU B 1 192 ? 89.541 4.902 134.573 1.00 34.50 189 GLU B N 1
ATOM 3594 C CA . GLU B 1 192 ? 90.750 5.092 133.768 1.00 34.11 189 GLU B CA 1
ATOM 3595 C C . GLU B 1 192 ? 90.778 6.537 133.264 1.00 32.94 189 GLU B C 1
ATOM 3596 O O . GLU B 1 192 ? 91.817 7.156 133.162 1.00 32.42 189 GLU B O 1
ATOM 3602 N N . GLN B 1 193 ? 89.599 7.070 133.005 1.00 32.89 190 GLN B N 1
ATOM 3603 C CA . GLN B 1 193 ? 89.471 8.446 132.590 1.00 33.27 190 GLN B CA 1
ATOM 3604 C C . GLN B 1 193 ? 89.941 9.387 133.668 1.00 33.42 190 GLN B C 1
ATOM 3605 O O . GLN B 1 193 ? 90.705 10.318 133.382 1.00 34.23 190 GLN B O 1
ATOM 3611 N N . LYS B 1 194 ? 89.475 9.161 134.890 1.00 33.83 191 LYS B N 1
ATOM 3612 C CA . LYS B 1 194 ? 89.872 9.978 136.016 1.00 34.41 191 LYS B CA 1
ATOM 3613 C C . LYS B 1 194 ? 91.358 9.979 136.184 1.00 33.90 191 LYS B C 1
ATOM 3614 O O . LYS B 1 194 ? 91.976 11.034 136.378 1.00 33.19 191 LYS B O 1
ATOM 3620 N N . LYS B 1 195 ? 91.936 8.796 136.072 1.00 34.54 192 LYS B N 1
ATOM 3621 C CA . LYS B 1 195 ? 93.358 8.612 136.297 1.00 35.99 192 LYS B CA 1
ATOM 3622 C C . LYS B 1 195 ? 94.099 9.464 135.280 1.00 34.77 192 LYS B C 1
ATOM 3623 O O . LYS B 1 195 ? 95.080 10.106 135.590 1.00 35.14 192 LYS B O 1
ATOM 3629 N N . ARG B 1 196 ? 93.586 9.484 134.064 1.00 33.70 193 ARG B N 1
ATOM 3630 C CA . ARG B 1 196 ? 94.284 10.111 132.965 1.00 33.30 193 ARG B CA 1
ATOM 3631 C C . ARG B 1 196 ? 94.209 11.638 133.027 1.00 33.18 193 ARG B C 1
ATOM 3632 O O . ARG B 1 196 ? 95.153 12.324 132.573 1.00 32.36 193 ARG B O 1
ATOM 3640 N N . LEU B 1 197 ? 93.104 12.146 133.608 1.00 32.53 194 LEU B N 1
ATOM 3641 C CA . LEU B 1 197 ? 92.931 13.573 133.844 1.00 32.53 194 LEU B CA 1
ATOM 3642 C C . LEU B 1 197 ? 93.792 14.042 135.021 1.00 32.36 194 LEU B C 1
ATOM 3643 O O . LEU B 1 197 ? 94.350 15.133 135.008 1.00 31.64 194 LEU B O 1
ATOM 3648 N N . ILE B 1 198 ? 93.903 13.201 136.042 1.00 32.92 195 ILE B N 1
ATOM 3649 C CA . ILE B 1 198 ? 94.835 13.474 137.126 1.00 33.19 195 ILE B CA 1
ATOM 3650 C C . ILE B 1 198 ? 96.221 13.562 136.518 1.00 33.68 195 ILE B C 1
ATOM 3651 O O . ILE B 1 198 ? 96.870 14.611 136.636 1.00 33.59 195 ILE B O 1
ATOM 3656 N N . ALA B 1 199 ? 96.615 12.530 135.752 1.00 33.73 196 ALA B N 1
ATOM 3657 C CA . ALA B 1 199 ? 97.944 12.494 135.126 1.00 34.62 196 ALA B CA 1
ATOM 3658 C C . ALA B 1 199 ? 98.198 13.752 134.292 1.00 34.98 196 ALA B C 1
ATOM 3659 O O . ALA B 1 199 ? 99.304 14.273 134.255 1.00 36.22 196 ALA B O 1
ATOM 3661 N N . ARG B 1 200 ? 97.158 14.253 133.645 1.00 35.24 197 ARG B N 1
ATOM 3662 C CA . ARG B 1 200 ? 97.299 15.454 132.855 1.00 35.95 197 ARG B CA 1
ATOM 3663 C C . ARG B 1 200 ? 97.584 16.623 133.734 1.00 36.92 197 ARG B C 1
ATOM 3664 O O . ARG B 1 200 ? 98.321 17.506 133.322 1.00 37.07 197 ARG B O 1
ATOM 3672 N N . LEU B 1 201 ? 96.969 16.643 134.925 1.00 37.57 198 LEU B N 1
ATOM 3673 C CA . LEU B 1 201 ? 97.207 17.723 135.899 1.00 38.83 198 LEU B CA 1
ATOM 3674 C C . LEU B 1 201 ? 98.546 17.570 136.653 1.00 40.38 198 LEU B C 1
ATOM 3675 O O . LEU B 1 201 ? 99.249 18.550 136.883 1.00 41.14 198 LEU B O 1
ATOM 3680 N N . ASP B 1 202 ? 98.911 16.345 136.996 1.00 41.75 199 ASP B N 1
ATOM 3681 C CA . ASP B 1 202 ? 100.228 16.083 137.595 1.00 44.55 199 ASP B CA 1
ATOM 3682 C C . ASP B 1 202 ? 101.447 16.316 136.697 1.00 46.52 199 ASP B C 1
ATOM 3683 O O . ASP B 1 202 ? 102.551 16.422 137.205 1.00 47.66 199 ASP B O 1
ATOM 3688 N N . ASP B 1 203 ? 101.247 16.383 135.383 1.00 48.41 200 ASP B N 1
ATOM 3689 C CA . ASP B 1 203 ? 102.347 16.567 134.452 1.00 50.47 200 ASP B CA 1
ATOM 3690 C C . ASP B 1 203 ? 102.313 17.971 133.855 1.00 49.39 200 ASP B C 1
ATOM 3691 O O . ASP B 1 203 ? 101.393 18.282 133.116 1.00 49.03 200 ASP B O 1
ATOM 3696 N N . PRO B 1 204 ? 103.321 18.808 134.140 1.00 50.25 201 PRO B N 1
ATOM 3697 C CA . PRO B 1 204 ? 103.231 20.204 133.675 1.00 49.35 201 PRO B CA 1
ATOM 3698 C C . PRO B 1 204 ? 103.276 20.334 132.192 1.00 47.87 201 PRO B C 1
ATOM 3699 O O . PRO B 1 204 ? 102.734 21.272 131.661 1.00 47.85 201 PRO B O 1
ATOM 3703 N N . SER B 1 205 ? 103.906 19.388 131.529 1.00 47.78 202 SER B N 1
ATOM 3704 C CA . SER B 1 205 ? 103.952 19.383 130.095 1.00 47.10 202 SER B CA 1
ATOM 3705 C C . SER B 1 205 ? 102.609 18.958 129.482 1.00 46.11 202 SER B C 1
ATOM 3706 O O . SER B 1 205 ? 102.437 19.034 128.261 1.00 46.57 202 SER B O 1
ATOM 3709 N N . LYS B 1 206 ? 101.674 18.483 130.302 1.00 44.99 203 LYS B N 1
ATOM 3710 C CA . LYS B 1 206 ? 100.355 18.145 129.795 1.00 44.22 203 LYS B CA 1
ATOM 3711 C C . LYS B 1 206 ? 99.248 19.143 130.240 1.00 42.09 203 LYS B C 1
ATOM 3712 O O . LYS B 1 206 ? 98.094 18.983 129.825 1.00 41.67 203 LYS B O 1
ATOM 3718 N N . HIS B 1 207 ? 99.594 20.199 130.999 1.00 40.51 204 HIS B N 1
ATOM 3719 C CA . HIS B 1 207 ? 98.592 21.193 131.495 1.00 38.78 204 HIS B CA 1
ATOM 3720 C C . HIS B 1 207 ? 97.844 21.914 130.392 1.00 37.15 204 HIS B C 1
ATOM 3721 O O . HIS B 1 207 ? 96.697 22.290 130.546 1.00 36.28 204 HIS B O 1
ATOM 3728 N N . TRP B 1 208 ? 98.539 22.181 129.307 1.00 36.93 205 TRP B N 1
ATOM 3729 C CA . TRP B 1 208 ? 97.963 22.886 128.186 1.00 36.86 205 TRP B CA 1
ATOM 3730 C C . TRP B 1 208 ? 96.792 22.133 127.546 1.00 37.32 205 TRP B C 1
ATOM 3731 O O . TRP B 1 208 ? 95.896 22.755 126.969 1.00 37.07 205 TRP B O 1
ATOM 3742 N N . LYS B 1 209 ? 96.799 20.807 127.674 1.00 38.73 206 LYS B N 1
ATOM 3743 C CA . LYS B 1 209 ? 95.757 19.940 127.120 1.00 40.84 206 LYS B CA 1
ATOM 3744 C C . LYS B 1 209 ? 94.545 19.834 128.029 1.00 41.08 206 LYS B C 1
ATOM 3745 O O . LYS B 1 209 ? 93.470 19.447 127.554 1.00 41.54 206 LYS B O 1
ATOM 3751 N N . TYR B 1 210 ? 94.715 20.110 129.332 1.00 40.82 207 TYR B N 1
ATOM 3752 C CA . TYR B 1 210 ? 93.641 19.846 130.283 1.00 40.97 207 TYR B CA 1
ATOM 3753 C C . TYR B 1 210 ? 92.484 20.795 130.034 1.00 41.74 207 TYR B C 1
ATOM 3754 O O . TYR B 1 210 ? 92.667 22.015 129.953 1.00 41.30 207 TYR B O 1
ATOM 3763 N N . SER B 1 211 ? 91.301 20.196 129.930 1.00 42.60 208 SER B N 1
ATOM 3764 C CA . SER B 1 211 ? 90.077 20.900 129.646 1.00 43.97 208 SER B CA 1
ATOM 3765 C C . SER B 1 211 ? 89.004 20.587 130.679 1.00 44.32 208 SER B C 1
ATOM 3766 O O . SER B 1 211 ? 88.676 19.424 130.913 1.00 44.59 208 SER B O 1
ATOM 3769 N N . ARG B 1 212 ? 88.414 21.646 131.223 1.00 45.16 209 ARG B N 1
ATOM 3770 C CA . ARG B 1 212 ? 87.330 21.543 132.183 1.00 45.54 209 ARG B CA 1
ATOM 3771 C C . ARG B 1 212 ? 86.140 20.814 131.557 1.00 45.50 209 ARG B C 1
ATOM 3772 O O . ARG B 1 212 ? 85.442 20.057 132.231 1.00 45.57 209 ARG B O 1
ATOM 3780 N N . GLY B 1 213 ? 85.930 21.052 130.269 1.00 45.74 210 GLY B N 1
ATOM 3781 C CA . GLY B 1 213 ? 84.935 20.362 129.499 1.00 46.69 210 GLY B CA 1
ATOM 3782 C C . GLY B 1 213 ? 84.956 18.866 129.718 1.00 46.86 210 GLY B C 1
ATOM 3783 O O . GLY B 1 213 ? 83.915 18.238 129.670 1.00 47.71 210 GLY B O 1
ATOM 3784 N N . ASP B 1 214 ? 86.117 18.273 129.985 1.00 46.30 211 ASP B N 1
ATOM 3785 C CA . ASP B 1 214 ? 86.161 16.826 130.175 1.00 46.80 211 ASP B CA 1
ATOM 3786 C C . ASP B 1 214 ? 85.647 16.411 131.530 1.00 46.45 211 ASP B C 1
ATOM 3787 O O . ASP B 1 214 ? 84.948 15.419 131.650 1.00 47.41 211 ASP B O 1
ATOM 3792 N N . LEU B 1 215 ? 86.000 17.181 132.543 1.00 46.17 212 LEU B N 1
ATOM 3793 C CA . LEU B 1 215 ? 85.452 17.031 133.893 1.00 46.03 212 LEU B CA 1
ATOM 3794 C C . LEU B 1 215 ? 83.940 17.209 133.922 1.00 46.65 212 LEU B C 1
ATOM 3795 O O . LEU B 1 215 ? 83.250 16.444 134.582 1.00 46.11 212 LEU B O 1
ATOM 3800 N N . ALA B 1 216 ? 83.434 18.200 133.189 1.00 47.69 213 ALA B N 1
ATOM 3801 C CA . ALA B 1 216 ? 81.979 18.402 133.061 1.00 49.49 213 ALA B CA 1
ATOM 3802 C C . ALA B 1 216 ? 81.310 17.132 132.566 1.00 50.28 213 ALA B C 1
ATOM 3803 O O . ALA B 1 216 ? 80.352 16.666 133.165 1.00 51.34 213 ALA B O 1
ATOM 3805 N N . GLU B 1 217 ? 81.839 16.544 131.498 1.00 50.92 214 GLU B N 1
ATOM 3806 C CA . GLU B 1 217 ? 81.187 15.383 130.895 1.00 52.44 214 GLU B CA 1
ATOM 3807 C C . GLU B 1 217 ? 81.248 14.054 131.728 1.00 51.18 214 GLU B C 1
ATOM 3808 O O . GLU B 1 217 ? 80.421 13.159 131.500 1.00 52.17 214 GLU B O 1
ATOM 3814 N N . ARG B 1 218 ? 82.179 13.916 132.677 1.00 48.85 215 ARG B N 1
ATOM 3815 C CA . ARG B 1 218 ? 82.179 12.736 133.555 1.00 47.66 215 ARG B CA 1
ATOM 3816 C C . ARG B 1 218 ? 80.829 12.597 134.193 1.00 47.83 215 ARG B C 1
ATOM 3817 O O . ARG B 1 218 ? 80.313 11.508 134.356 1.00 47.66 215 ARG B O 1
ATOM 3825 N N . ALA B 1 219 ? 80.252 13.728 134.562 1.00 48.47 216 ALA B N 1
ATOM 3826 C CA . ALA B 1 219 ? 78.895 13.754 135.110 1.00 49.49 216 ALA B CA 1
ATOM 3827 C C . ALA B 1 219 ? 77.866 12.973 134.238 1.00 49.79 216 ALA B C 1
ATOM 3828 O O . ALA B 1 219 ? 76.904 12.449 134.759 1.00 51.31 216 ALA B O 1
ATOM 3830 N N . TYR B 1 220 ? 78.101 12.888 132.930 1.00 47.95 217 TYR B N 1
ATOM 3831 C CA . TYR B 1 220 ? 77.165 12.287 131.963 1.00 47.05 217 TYR B CA 1
ATOM 3832 C C . TYR B 1 220 ? 77.650 10.940 131.403 1.00 44.55 217 TYR B C 1
ATOM 3833 O O . TYR B 1 220 ? 77.085 10.374 130.459 1.00 44.16 217 TYR B O 1
ATOM 3842 N N . TRP B 1 221 ? 78.700 10.422 132.004 1.00 42.40 218 TRP B N 1
ATOM 3843 C CA . TRP B 1 221 ? 79.378 9.267 131.500 1.00 40.47 218 TRP B CA 1
ATOM 3844 C C . TRP B 1 221 ? 78.452 8.127 131.142 1.00 40.48 218 TRP B C 1
ATOM 3845 O O . TRP B 1 221 ? 78.664 7.445 130.133 1.00 40.49 218 TRP B O 1
ATOM 3856 N N . ASP B 1 222 ? 77.457 7.882 131.975 1.00 40.56 219 ASP B N 1
ATOM 3857 C CA . ASP B 1 222 ? 76.607 6.744 131.784 1.00 40.72 219 ASP B CA 1
ATOM 3858 C C . ASP B 1 222 ? 75.602 6.951 130.670 1.00 40.13 219 ASP B C 1
ATOM 3859 O O . ASP B 1 222 ? 75.194 6.014 130.026 1.00 39.35 219 ASP B O 1
ATOM 3864 N N . ASP B 1 223 ? 75.173 8.178 130.469 1.00 40.60 220 ASP B N 1
ATOM 3865 C CA . ASP B 1 223 ? 74.290 8.494 129.363 1.00 41.37 220 ASP B CA 1
ATOM 3866 C C . ASP B 1 223 ? 75.031 8.231 128.006 1.00 39.36 220 ASP B C 1
ATOM 3867 O O . ASP B 1 223 ? 74.488 7.612 127.086 1.00 38.84 220 ASP 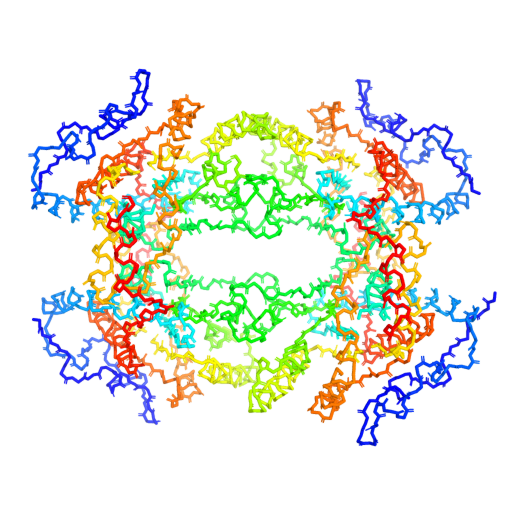B O 1
ATOM 3872 N N . TYR B 1 224 ? 76.287 8.653 127.932 1.00 37.90 221 TYR B N 1
ATOM 3873 C CA . TYR B 1 224 ? 77.158 8.331 126.786 1.00 37.13 221 TYR B CA 1
ATOM 3874 C C . TYR B 1 224 ? 77.280 6.858 126.577 1.00 36.19 221 TYR B C 1
ATOM 3875 O O . TYR B 1 224 ? 77.184 6.378 125.478 1.00 35.52 221 TYR B O 1
ATOM 3892 N N . ASP B 1 226 ? 75.215 4.689 127.229 1.00 36.86 223 ASP B N 1
ATOM 3893 C CA . ASP B 1 226 ? 73.936 4.203 126.750 1.00 36.59 223 ASP B CA 1
ATOM 3894 C C . ASP B 1 226 ? 73.758 4.604 125.295 1.00 34.29 223 ASP B C 1
ATOM 3895 O O . ASP B 1 226 ? 73.298 3.777 124.489 1.00 32.84 223 ASP B O 1
ATOM 3900 N N . ALA B 1 227 ? 74.150 5.842 124.968 1.00 31.53 224 ALA B N 1
ATOM 3901 C CA . ALA B 1 227 ? 74.132 6.318 123.564 1.00 30.77 224 ALA B CA 1
ATOM 3902 C C . ALA B 1 227 ? 74.970 5.420 122.623 1.00 29.09 224 ALA B C 1
ATOM 3903 O O . ALA B 1 227 ? 74.529 5.066 121.522 1.00 27.83 224 ALA B O 1
ATOM 3905 N N . TYR B 1 228 ? 76.179 5.070 123.069 1.00 28.31 225 TYR B N 1
ATOM 3906 C CA . TYR B 1 228 ? 77.048 4.147 122.312 1.00 28.35 225 TYR B CA 1
ATOM 3907 C C . TYR B 1 228 ? 76.292 2.805 122.174 1.00 29.17 225 TYR B C 1
ATOM 3908 O O . TYR B 1 228 ? 76.217 2.174 121.100 1.00 28.60 225 TYR B O 1
ATOM 3917 N N . SER B 1 229 ? 75.659 2.407 123.260 1.00 29.78 226 SER B N 1
ATOM 3918 C CA . SER B 1 229 ? 75.082 1.094 123.286 1.00 30.86 226 SER B CA 1
ATOM 3919 C C . SER B 1 229 ? 73.969 1.060 122.279 1.00 30.57 226 SER B C 1
ATOM 3920 O O . SER B 1 229 ? 73.866 0.126 121.486 1.00 30.51 226 SER B O 1
ATOM 3923 N N . VAL B 1 230 ? 73.141 2.095 122.294 1.00 30.50 227 VAL B N 1
ATOM 3924 C CA . VAL B 1 230 ? 72.051 2.165 121.341 1.00 30.23 227 VAL B CA 1
ATOM 3925 C C . VAL B 1 230 ? 72.624 2.295 119.922 1.00 29.46 227 VAL B C 1
ATOM 3926 O O . VAL B 1 230 ? 72.218 1.556 119.021 1.00 28.12 227 VAL B O 1
ATOM 3930 N N . ALA B 1 231 ? 73.604 3.192 119.753 1.00 28.67 228 ALA B N 1
ATOM 3931 C CA . ALA B 1 231 ? 74.256 3.375 118.472 1.00 28.46 228 ALA B CA 1
ATOM 3932 C C . ALA B 1 231 ? 74.749 2.061 117.847 1.00 28.98 228 ALA B C 1
ATOM 3933 O O . ALA B 1 231 ? 74.520 1.828 116.648 1.00 29.42 228 ALA B O 1
ATOM 3935 N N . PHE B 1 232 ? 75.346 1.188 118.666 1.00 29.62 229 PHE B N 1
ATOM 3936 C CA . PHE B 1 232 ? 75.857 -0.097 118.215 1.00 30.01 229 PHE B CA 1
ATOM 3937 C C . PHE B 1 232 ? 74.750 -1.053 117.825 1.00 32.03 229 PHE B C 1
ATOM 3938 O O . PHE B 1 232 ? 74.843 -1.819 116.853 1.00 32.28 229 PHE B O 1
ATOM 3946 N N . GLU B 1 233 ? 73.690 -1.034 118.591 1.00 34.11 230 GLU B N 1
ATOM 3947 C CA . GLU B 1 233 ? 72.536 -1.898 118.302 1.00 36.36 230 GLU B CA 1
ATOM 3948 C C . GLU B 1 233 ? 71.901 -1.435 116.972 1.00 35.63 230 GLU B C 1
ATOM 3949 O O . GLU B 1 233 ? 71.433 -2.245 116.165 1.00 34.96 230 GLU B O 1
ATOM 3955 N N . LYS B 1 234 ? 71.915 -0.131 116.728 1.00 34.90 231 LYS B N 1
ATOM 3956 C CA . LYS B 1 234 ? 71.188 0.414 115.574 1.00 35.65 231 LYS B CA 1
ATOM 3957 C C . LYS B 1 234 ? 72.038 0.371 114.328 1.00 34.44 231 LYS B C 1
ATOM 3958 O O . LYS B 1 234 ? 71.498 0.183 113.234 1.00 34.55 231 LYS B O 1
ATOM 3964 N N . THR B 1 235 ? 73.357 0.555 114.482 1.00 32.52 232 THR B N 1
ATOM 3965 C CA . THR B 1 235 ? 74.207 0.672 113.316 1.00 31.39 232 THR B CA 1
ATOM 3966 C C . THR B 1 235 ? 75.343 -0.368 113.165 1.00 32.01 232 THR B C 1
ATOM 3967 O O . THR B 1 235 ? 76.229 -0.176 112.334 1.00 32.12 232 THR B O 1
ATOM 3971 N N . SER B 1 236 ? 75.359 -1.471 113.914 1.00 32.10 233 SER B N 1
ATOM 3972 C CA . SER B 1 236 ? 76.423 -2.412 113.638 1.00 32.27 233 SER B CA 1
ATOM 3973 C C . SER B 1 236 ? 75.941 -3.412 112.611 1.00 33.14 233 SER B C 1
ATOM 3974 O O . SER B 1 236 ? 75.214 -4.364 112.908 1.00 33.36 233 SER B O 1
ATOM 3977 N N . THR B 1 237 ? 76.397 -3.213 111.396 1.00 33.11 234 THR B N 1
ATOM 3978 C CA . THR B 1 237 ? 75.841 -3.896 110.282 1.00 34.03 234 THR B CA 1
ATOM 3979 C C . THR B 1 237 ? 76.891 -4.856 109.712 1.00 35.13 234 THR B C 1
ATOM 3980 O O . THR B 1 237 ? 78.097 -4.744 109.983 1.00 33.91 234 THR B O 1
ATOM 3984 N N . GLU B 1 238 ? 76.409 -5.807 108.925 1.00 36.45 235 GLU B N 1
ATOM 3985 C CA . GLU B 1 238 ? 77.260 -6.794 108.291 1.00 37.80 235 GLU B CA 1
ATOM 3986 C C . GLU B 1 238 ? 78.314 -6.114 107.419 1.00 36.21 235 GLU B C 1
ATOM 3987 O O . GLU B 1 238 ? 79.451 -6.537 107.414 1.00 35.83 235 GLU B O 1
ATOM 3993 N N . ILE B 1 239 ? 77.934 -5.074 106.674 1.00 34.81 236 ILE B N 1
ATOM 3994 C CA . ILE B 1 239 ? 78.882 -4.414 105.780 1.00 34.56 236 ILE B CA 1
ATOM 3995 C C . ILE B 1 239 ? 79.775 -3.375 106.470 1.00 32.97 236 ILE B C 1
ATOM 3996 O O . ILE B 1 239 ? 80.808 -2.979 105.912 1.00 31.91 236 ILE B O 1
ATOM 4001 N N . ALA B 1 240 ? 79.370 -2.938 107.665 1.00 30.84 237 ALA B N 1
ATOM 4002 C CA . ALA B 1 240 ? 80.127 -1.970 108.443 1.00 29.38 237 ALA B CA 1
ATOM 4003 C C . ALA B 1 240 ? 79.924 -2.252 109.957 1.00 27.73 237 ALA B C 1
ATOM 4004 O O . ALA B 1 240 ? 79.266 -1.512 110.680 1.00 26.13 237 ALA B O 1
ATOM 4006 N N . PRO B 1 241 ? 80.513 -3.343 110.430 1.00 26.94 238 PRO B N 1
ATOM 4007 C CA . PRO B 1 241 ? 80.364 -3.725 111.820 1.00 26.62 238 PRO B CA 1
ATOM 4008 C C . PRO B 1 241 ? 81.102 -2.781 112.726 1.00 26.26 238 PRO B C 1
ATOM 4009 O O . PRO B 1 241 ? 82.039 -2.055 112.279 1.00 28.15 238 PRO B O 1
ATOM 4013 N N . TRP B 1 242 ? 80.657 -2.734 113.968 1.00 24.77 239 TRP B N 1
ATOM 4014 C CA . TRP B 1 242 ? 81.333 -1.953 114.959 1.00 24.30 239 TRP B CA 1
ATOM 4015 C C . TRP B 1 242 ? 82.370 -2.837 115.637 1.00 23.92 239 TRP B C 1
ATOM 4016 O O . TRP B 1 242 ? 82.162 -4.049 115.763 1.00 23.87 239 TRP B O 1
ATOM 4027 N N . HIS B 1 243 ? 83.470 -2.226 116.077 1.00 22.80 240 HIS B N 1
ATOM 4028 C CA . HIS B 1 243 ? 84.423 -2.912 116.936 1.00 22.13 240 HIS B CA 1
ATOM 4029 C C . HIS B 1 243 ? 84.639 -2.089 118.181 1.00 22.39 240 HIS B C 1
ATOM 4030 O O . HIS B 1 243 ? 84.859 -0.874 118.101 1.00 21.16 240 HIS B O 1
ATOM 4037 N N . VAL B 1 244 ? 84.537 -2.764 119.328 1.00 22.53 241 VAL B N 1
ATOM 4038 C CA . VAL B 1 244 ? 84.769 -2.139 120.578 1.00 22.57 241 VAL B CA 1
ATOM 4039 C C . VAL B 1 244 ? 86.085 -2.725 121.074 1.00 22.86 241 VAL B C 1
ATOM 4040 O O . VAL B 1 244 ? 86.220 -3.939 121.287 1.00 22.83 241 VAL B O 1
ATOM 4044 N N . VAL B 1 245 ? 87.027 -1.814 121.243 1.00 22.30 242 VAL B N 1
ATOM 4045 C CA . VAL B 1 245 ? 88.373 -2.094 121.555 1.00 22.34 242 VAL B CA 1
ATOM 4046 C C . VAL B 1 245 ? 88.680 -1.687 123.002 1.00 23.27 242 VAL B C 1
ATOM 4047 O O . VAL B 1 245 ? 88.731 -0.503 123.326 1.00 22.73 242 VAL B O 1
ATOM 4051 N N . PRO B 1 246 ? 88.969 -2.672 123.876 1.00 24.02 243 PRO B N 1
ATOM 4052 C CA . PRO B 1 246 ? 89.379 -2.295 125.225 1.00 23.98 243 PRO B CA 1
ATOM 4053 C C . PRO B 1 246 ? 90.587 -1.431 125.198 1.00 23.40 243 PRO B C 1
ATOM 4054 O O . PRO B 1 246 ? 91.553 -1.809 124.572 1.00 23.12 243 PRO B O 1
ATOM 4058 N N . ALA B 1 247 ? 90.541 -0.291 125.882 1.00 23.90 244 ALA B N 1
ATOM 4059 C CA . ALA B 1 247 ? 91.554 0.762 125.701 1.00 23.98 244 ALA B CA 1
ATOM 4060 C C . ALA B 1 247 ? 92.260 1.225 126.941 1.00 24.15 244 ALA B C 1
ATOM 4061 O O . ALA B 1 247 ? 93.041 2.129 126.874 1.00 22.26 244 ALA B O 1
ATOM 4063 N N . ASN B 1 248 ? 91.997 0.609 128.080 1.00 26.34 245 ASN B N 1
ATOM 4064 C CA . ASN B 1 248 ? 92.689 1.010 129.288 1.00 27.43 245 ASN B CA 1
ATOM 4065 C C . ASN B 1 248 ? 94.182 0.754 129.131 1.00 27.70 245 ASN B C 1
ATOM 4066 O O . ASN B 1 248 ? 94.984 1.437 129.720 1.00 28.84 245 ASN B O 1
ATOM 4071 N N . LYS B 1 249 ? 94.556 -0.274 128.377 1.00 27.23 246 LYS B N 1
ATOM 4072 C CA . LYS B 1 249 ? 95.929 -0.428 127.971 1.00 27.53 246 LYS B CA 1
ATOM 4073 C C . LYS B 1 249 ? 96.200 0.196 126.566 1.00 27.13 246 LYS B C 1
ATOM 4074 O O . LYS B 1 249 ? 95.860 -0.357 125.539 1.00 28.07 246 LYS B O 1
ATOM 4080 N N . LYS B 1 250 ? 96.782 1.375 126.521 1.00 27.44 247 LYS B N 1
ATOM 4081 C CA . LYS B 1 250 ? 97.009 2.086 125.271 1.00 26.55 247 LYS B CA 1
ATOM 4082 C C . LYS B 1 250 ? 97.743 1.198 124.278 1.00 26.00 247 LYS B C 1
ATOM 4083 O O . LYS B 1 250 ? 97.359 1.108 123.107 1.00 25.79 247 LYS B O 1
ATOM 4089 N N . TRP B 1 251 ? 98.789 0.513 124.748 1.00 24.78 248 TRP B N 1
ATOM 4090 C CA . TRP B 1 251 ? 99.561 -0.367 123.872 1.00 23.66 248 TRP B CA 1
ATOM 4091 C C . TRP B 1 251 ? 98.715 -1.431 123.193 1.00 22.35 248 TRP B C 1
ATOM 4092 O O . TRP B 1 251 ? 98.996 -1.838 122.057 1.00 22.52 248 TRP B O 1
ATOM 4103 N N . TYR B 1 252 ? 97.706 -1.913 123.900 1.00 21.38 249 TYR B N 1
ATOM 4104 C CA . TYR B 1 252 ? 96.782 -2.874 123.307 1.00 21.03 249 TYR B CA 1
ATOM 4105 C C . TYR B 1 252 ? 95.962 -2.201 122.265 1.00 20.79 249 TYR B C 1
ATOM 4106 O O . TYR B 1 252 ? 95.812 -2.730 121.174 1.00 21.08 249 TYR B O 1
ATOM 4115 N N . ALA B 1 253 ? 95.444 -1.029 122.591 1.00 21.67 250 ALA B N 1
ATOM 4116 C CA . ALA B 1 253 ? 94.479 -0.371 121.700 1.00 22.19 250 ALA B CA 1
ATOM 4117 C C . ALA B 1 253 ? 95.194 -0.065 120.370 1.00 22.83 250 ALA B C 1
ATOM 4118 O O . ALA B 1 253 ? 94.596 -0.237 119.272 1.00 24.68 250 ALA B O 1
ATOM 4120 N N . ARG B 1 254 ? 96.476 0.275 120.468 1.00 21.31 251 ARG B N 1
ATOM 4121 C CA . ARG B 1 254 ? 97.272 0.531 119.289 1.00 21.33 251 ARG B CA 1
ATOM 4122 C C . ARG B 1 254 ? 97.371 -0.657 118.362 1.00 21.68 251 ARG B C 1
ATOM 4123 O O . ARG B 1 254 ? 97.070 -0.534 117.197 1.00 23.83 251 ARG B O 1
ATOM 4131 N N . ILE B 1 255 ? 97.874 -1.781 118.840 1.00 20.98 252 ILE B N 1
ATOM 4132 C CA . ILE B 1 255 ? 98.033 -2.940 117.961 1.00 20.37 252 ILE B CA 1
ATOM 4133 C C . ILE B 1 255 ? 96.655 -3.487 117.529 1.00 20.12 252 ILE B C 1
ATOM 4134 O O . ILE B 1 255 ? 96.581 -4.101 116.498 1.00 21.58 252 ILE B O 1
ATOM 4139 N N . ALA B 1 256 ? 95.585 -3.312 118.281 1.00 19.96 253 ALA B N 1
ATOM 4140 C CA . ALA B 1 256 ? 94.287 -3.910 117.807 1.00 20.07 253 ALA B CA 1
ATOM 4141 C C . ALA B 1 256 ? 93.744 -3.125 116.624 1.00 20.13 253 ALA B C 1
ATOM 4142 O O . ALA B 1 256 ? 93.283 -3.718 115.635 1.00 20.61 253 ALA B O 1
ATOM 4144 N N . VAL B 1 257 ? 93.766 -1.800 116.760 1.00 19.84 254 VAL B N 1
ATOM 4145 C CA . VAL B 1 257 ? 93.365 -0.931 115.686 1.00 20.20 254 VAL B CA 1
ATOM 4146 C C . VAL B 1 257 ? 94.234 -1.134 114.427 1.00 21.58 254 VAL B C 1
ATOM 4147 O O . VAL B 1 257 ? 93.692 -1.340 113.345 1.00 20.32 254 VAL B O 1
ATOM 4151 N N . GLN B 1 258 ? 95.561 -1.123 114.558 1.00 22.43 255 GLN B N 1
ATOM 4152 C CA . GLN B 1 258 ? 96.365 -1.477 113.388 1.00 24.02 255 GLN B CA 1
ATOM 4153 C C . GLN B 1 258 ? 96.095 -2.874 112.852 1.00 23.03 255 GLN B C 1
ATOM 4154 O O . GLN B 1 258 ? 96.132 -3.122 111.633 1.00 22.26 255 GLN B O 1
ATOM 4160 N N . GLN B 1 259 ? 95.801 -3.800 113.725 1.00 22.79 256 GLN B N 1
ATOM 4161 C CA . GLN B 1 259 ? 95.546 -5.153 113.202 1.00 23.26 256 GLN B CA 1
ATOM 4162 C C . GLN B 1 259 ? 94.257 -5.146 112.398 1.00 22.35 256 GLN B C 1
ATOM 4163 O O . GLN B 1 259 ? 94.210 -5.705 111.338 1.00 21.99 256 GLN B O 1
ATOM 4169 N N . LEU B 1 260 ? 93.233 -4.453 112.877 1.00 22.99 257 LEU B N 1
ATOM 4170 C CA . LEU B 1 260 ? 92.016 -4.258 112.089 1.00 23.62 257 LEU B CA 1
ATOM 4171 C C . LEU B 1 260 ? 92.285 -3.636 110.723 1.00 24.47 257 LEU B C 1
ATOM 4172 O O . LEU B 1 260 ? 91.787 -4.138 109.711 1.00 26.82 257 LEU B O 1
ATOM 4177 N N . LEU B 1 261 ? 93.068 -2.563 110.673 1.00 24.48 258 LEU B N 1
ATOM 4178 C CA . LEU B 1 261 ? 93.439 -1.976 109.415 1.00 25.58 258 LEU B CA 1
ATOM 4179 C C . LEU B 1 261 ? 94.090 -3.014 108.509 1.00 25.57 258 LEU B C 1
ATOM 4180 O O . LEU B 1 261 ? 93.648 -3.206 107.388 1.00 26.52 258 LEU B O 1
ATOM 4185 N N . LEU B 1 262 ? 95.094 -3.713 109.021 1.00 24.12 259 LEU B N 1
ATOM 4186 C CA . LEU B 1 262 ? 95.797 -4.680 108.249 1.00 23.61 259 LEU B CA 1
ATOM 4187 C C . LEU B 1 262 ? 94.917 -5.834 107.774 1.00 23.52 259 LEU B C 1
ATOM 4188 O O . LEU B 1 262 ? 95.082 -6.298 106.654 1.00 21.75 259 LEU B O 1
ATOM 4193 N N . ASP B 1 263 ? 93.955 -6.282 108.573 1.00 23.36 260 ASP B N 1
ATOM 4194 C CA . ASP B 1 263 ? 93.195 -7.416 108.127 1.00 24.05 260 ASP B CA 1
ATOM 4195 C C . ASP B 1 263 ? 92.196 -6.940 107.055 1.00 24.27 260 ASP B C 1
ATOM 4196 O O . ASP B 1 263 ? 91.930 -7.648 106.105 1.00 23.65 260 ASP B O 1
ATOM 4201 N N . ALA B 1 264 ? 91.707 -5.706 107.174 1.00 22.92 261 ALA B N 1
ATOM 4202 C CA . ALA B 1 264 ? 90.826 -5.113 106.162 1.00 21.90 261 ALA B CA 1
ATOM 4203 C C . ALA B 1 264 ? 91.542 -4.910 104.841 1.00 21.27 261 ALA B C 1
ATOM 4204 O O . ALA B 1 264 ? 91.067 -5.323 103.808 1.00 20.90 261 ALA B O 1
ATOM 4206 N N . LEU B 1 265 ? 92.707 -4.311 104.875 1.00 22.05 262 LEU B N 1
ATOM 4207 C CA . LEU B 1 265 ? 93.489 -4.127 103.651 1.00 22.61 262 LEU B CA 1
ATOM 4208 C C . LEU B 1 265 ? 93.893 -5.504 103.115 1.00 24.10 262 LEU B C 1
ATOM 4209 O O . LEU B 1 265 ? 94.018 -5.713 101.906 1.00 24.23 262 LEU B O 1
ATOM 4214 N N . GLY B 1 266 ? 94.107 -6.455 104.023 1.00 25.60 263 GLY B N 1
ATOM 4215 C CA . GLY B 1 266 ? 94.579 -7.765 103.617 1.00 27.69 263 GLY B CA 1
ATOM 4216 C C . GLY B 1 266 ? 93.499 -8.503 102.836 1.00 29.57 263 GLY B C 1
ATOM 4217 O O . GLY B 1 266 ? 93.805 -9.384 102.046 1.00 31.55 263 GLY B O 1
ATOM 4218 N N . GLY B 1 267 ? 92.240 -8.148 103.099 1.00 30.00 264 GLY B N 1
ATOM 4219 C CA . GLY B 1 267 ? 91.078 -8.706 102.445 1.00 31.81 264 GLY B CA 1
ATOM 4220 C C . GLY B 1 267 ? 90.806 -8.094 101.080 1.00 33.05 264 GLY B C 1
ATOM 4221 O O . GLY B 1 267 ? 90.017 -8.649 100.340 1.00 34.43 264 GLY B O 1
ATOM 4222 N N . LEU B 1 268 ? 91.464 -6.984 100.714 1.00 32.19 265 LEU B N 1
ATOM 4223 C CA . LEU B 1 268 ? 91.191 -6.359 99.392 1.00 32.93 265 LEU B CA 1
ATOM 4224 C C . LEU B 1 268 ? 92.016 -7.001 98.267 1.00 34.59 265 LEU B C 1
ATOM 4225 O O . LEU B 1 268 ? 91.829 -6.720 97.080 1.00 34.12 265 LEU B O 1
ATOM 4230 N N . GLN B 1 269 ? 92.928 -7.884 98.660 1.00 36.55 266 GLN B N 1
ATOM 4231 C CA . GLN B 1 269 ? 93.697 -8.689 97.698 1.00 39.36 266 GLN B CA 1
ATOM 4232 C C . GLN B 1 269 ? 94.491 -7.785 96.801 1.00 37.26 266 GLN B C 1
ATOM 4233 O O . GLN B 1 269 ? 94.467 -7.911 95.604 1.00 38.44 266 GLN B O 1
ATOM 4239 N N . LEU B 1 270 ? 95.206 -6.870 97.409 1.00 35.83 267 LEU B N 1
ATOM 4240 C CA . LEU B 1 270 ? 95.898 -5.831 96.671 1.00 34.98 267 LEU B CA 1
ATOM 4241 C C . LEU B 1 270 ? 97.212 -6.395 96.181 1.00 36.37 267 LEU B C 1
ATOM 4242 O O . LEU B 1 270 ? 97.755 -7.303 96.784 1.00 36.95 267 LEU B O 1
ATOM 4247 N N . ASP B 1 271 ? 97.687 -5.881 95.053 1.00 37.00 268 ASP B N 1
ATOM 4248 C CA . ASP B 1 271 ? 99.027 -6.129 94.619 1.00 37.50 268 ASP B CA 1
ATOM 4249 C C . ASP B 1 271 ? 99.523 -4.976 93.777 1.00 36.32 268 ASP B C 1
ATOM 4250 O O . ASP B 1 271 ? 98.737 -4.164 93.284 1.00 36.25 268 ASP B O 1
ATOM 4255 N N . TRP B 1 272 ? 100.837 -4.915 93.629 1.00 35.69 269 TRP B N 1
ATOM 4256 C CA . TRP B 1 272 ? 101.472 -3.892 92.836 1.00 34.90 269 TRP B CA 1
ATOM 4257 C C . TRP B 1 272 ? 100.921 -3.953 91.429 1.00 34.90 269 TRP B C 1
ATOM 4258 O O . TRP B 1 272 ? 100.858 -5.034 90.865 1.00 35.11 269 TRP B O 1
ATOM 4269 N N . PRO B 1 273 ? 100.526 -2.801 90.861 1.00 34.07 270 PRO B N 1
ATOM 4270 C CA . PRO B 1 273 ? 100.064 -2.808 89.483 1.00 34.67 270 PRO B CA 1
ATOM 4271 C C . PRO B 1 273 ? 101.166 -3.123 88.482 1.00 34.61 270 PRO B C 1
ATOM 4272 O O . PRO B 1 273 ? 102.342 -2.833 88.713 1.00 33.41 270 PRO B O 1
ATOM 4276 N N . LYS B 1 274 ? 100.742 -3.714 87.376 1.00 36.07 271 LYS B N 1
ATOM 4277 C CA . LYS B 1 274 ? 101.625 -4.078 86.275 1.00 37.40 271 LYS B CA 1
ATOM 4278 C C . LYS B 1 274 ? 101.889 -2.843 85.426 1.00 35.29 271 LYS B C 1
ATOM 4279 O O . LYS B 1 274 ? 101.049 -1.984 85.320 1.00 33.90 271 LYS B O 1
ATOM 4285 N N . ALA B 1 275 ? 103.076 -2.746 84.838 1.00 34.68 272 ALA B N 1
ATOM 4286 C CA . ALA B 1 275 ? 103.393 -1.559 83.986 1.00 34.34 272 ALA B CA 1
ATOM 4287 C C . ALA B 1 275 ? 102.416 -1.435 82.825 1.00 36.24 272 ALA B C 1
ATOM 4288 O O . ALA B 1 275 ? 102.082 -2.454 82.158 1.00 37.06 272 ALA B O 1
ATOM 4290 N N . ASP B 1 276 ? 101.934 -0.228 82.577 1.00 36.15 273 ASP B N 1
ATOM 4291 C CA . ASP B 1 276 ? 101.130 -0.010 81.358 1.00 39.05 273 ASP B CA 1
ATOM 4292 C C . ASP B 1 276 ? 101.962 0.604 80.165 1.00 37.10 273 ASP B C 1
ATOM 4293 O O . ASP B 1 276 ? 101.491 1.486 79.434 1.00 37.83 273 ASP B O 1
ATOM 4298 N N . PHE B 1 277 ? 103.188 0.115 80.012 1.00 33.31 274 PHE B N 1
ATOM 4299 C CA . PHE B 1 277 ? 104.092 0.539 78.989 1.00 31.92 274 PHE B CA 1
ATOM 4300 C C . PHE B 1 277 ? 105.042 -0.584 78.905 1.00 30.37 274 PHE B C 1
ATOM 4301 O O . PHE B 1 277 ? 105.009 -1.416 79.793 1.00 30.12 274 PHE B O 1
ATOM 4309 N N . ASP B 1 278 ? 105.904 -0.627 77.888 1.00 29.36 275 ASP B N 1
ATOM 4310 C CA . ASP B 1 278 ? 106.844 -1.759 77.767 1.00 28.76 275 ASP B CA 1
ATOM 4311 C C . ASP B 1 278 ? 108.137 -1.478 78.574 1.00 26.44 275 ASP B C 1
ATOM 4312 O O . ASP B 1 278 ? 108.861 -0.511 78.339 1.00 24.34 275 ASP B O 1
ATOM 4317 N N . VAL B 1 279 ? 108.405 -2.342 79.537 1.00 25.04 276 VAL B N 1
ATOM 4318 C CA . VAL B 1 279 ? 109.412 -2.036 80.476 1.00 23.83 276 VAL B CA 1
ATOM 4319 C C . VAL B 1 279 ? 110.747 -2.233 79.813 1.00 23.07 276 VAL B C 1
ATOM 4320 O O . VAL B 1 279 ? 111.609 -1.359 79.875 1.00 22.71 276 VAL B O 1
ATOM 4324 N N . ALA B 1 280 ? 110.939 -3.361 79.173 1.00 23.84 277 ALA B N 1
ATOM 4325 C CA . ALA B 1 280 ? 112.251 -3.593 78.526 1.00 24.50 277 ALA B CA 1
ATOM 4326 C C . ALA B 1 280 ? 112.671 -2.425 77.606 1.00 23.89 277 ALA B C 1
ATOM 4327 O O . ALA B 1 280 ? 113.860 -1.996 77.615 1.00 24.09 277 ALA B O 1
ATOM 4329 N N . ALA B 1 281 ? 111.700 -1.884 76.851 1.00 25.34 278 ALA B N 1
ATOM 4330 C CA . ALA B 1 281 ? 111.999 -0.806 75.935 1.00 24.85 278 ALA B CA 1
ATOM 4331 C C . ALA B 1 281 ? 112.221 0.514 76.686 1.00 24.36 278 ALA B C 1
ATOM 4332 O O . ALA B 1 281 ? 113.069 1.332 76.295 1.00 23.22 278 ALA B O 1
ATOM 4334 N N . GLU B 1 282 ? 111.456 0.753 77.740 1.00 24.38 279 GLU B N 1
ATOM 4335 C CA . GLU B 1 282 ? 111.707 1.952 78.523 1.00 23.90 279 GLU B CA 1
ATOM 4336 C C . GLU B 1 282 ? 113.103 1.853 79.140 1.00 22.90 279 GLU B C 1
ATOM 4337 O O . GLU B 1 282 ? 113.871 2.814 79.089 1.00 22.31 279 GLU B O 1
ATOM 4343 N N . ARG B 1 283 ? 113.488 0.692 79.648 1.00 22.91 280 ARG B N 1
ATOM 4344 C CA . ARG B 1 283 ? 114.870 0.576 80.212 1.00 23.46 280 ARG B CA 1
ATOM 4345 C C . ARG B 1 283 ? 115.979 1.034 79.228 1.00 23.80 280 ARG B C 1
ATOM 4346 O O . ARG B 1 283 ? 116.884 1.819 79.586 1.00 23.90 280 ARG B O 1
ATOM 4354 N N . ALA B 1 284 ? 115.882 0.557 77.983 1.00 23.95 281 ALA B N 1
ATOM 4355 C CA . ALA B 1 284 ? 116.848 0.876 76.947 1.00 24.74 281 ALA B CA 1
ATOM 4356 C C . ALA B 1 284 ? 116.853 2.364 76.680 1.00 24.89 281 ALA B C 1
ATOM 4357 O O . ALA B 1 284 ? 117.903 2.992 76.543 1.00 25.46 281 ALA B O 1
ATOM 4359 N N . LEU B 1 285 ? 115.669 2.958 76.617 1.00 24.79 282 LEU B N 1
ATOM 4360 C CA . LEU B 1 285 ? 115.607 4.395 76.400 1.00 24.26 282 LEU B CA 1
ATOM 4361 C C . LEU B 1 285 ? 116.362 5.068 77.521 1.00 24.45 282 LEU B C 1
ATOM 4362 O O . LEU B 1 285 ? 117.140 5.944 77.277 1.00 26.10 282 LEU B O 1
ATOM 4367 N N . VAL B 1 286 ? 116.178 4.611 78.747 1.00 25.04 283 VAL B N 1
ATOM 4368 C CA . VAL B 1 286 ? 116.777 5.244 79.899 1.00 24.94 283 VAL B CA 1
ATOM 4369 C C . VAL B 1 286 ? 118.233 4.973 79.854 1.00 26.64 283 VAL B C 1
ATOM 4370 O O . VAL B 1 286 ? 119.022 5.865 80.119 1.00 27.92 283 VAL B O 1
ATOM 4374 N N . VAL B 1 287 ? 118.634 3.765 79.479 1.00 28.82 284 VAL B N 1
ATOM 4375 C CA . VAL B 1 287 ? 120.075 3.503 79.412 1.00 30.94 284 VAL B CA 1
ATOM 4376 C C . VAL B 1 287 ? 120.759 4.435 78.403 1.00 34.40 284 VAL B C 1
ATOM 4377 O O . VAL B 1 287 ? 121.882 4.939 78.659 1.00 36.06 284 VAL B O 1
ATOM 4381 N N . GLU B 1 288 ? 120.071 4.745 77.312 1.00 36.51 285 GLU B N 1
ATOM 4382 C CA . GLU B 1 288 ? 120.624 5.645 76.284 1.00 40.55 285 GLU B CA 1
ATOM 4383 C C . GLU B 1 288 ? 120.489 7.147 76.538 1.00 42.38 285 GLU B C 1
ATOM 4384 O O . GLU B 1 288 ? 121.081 7.892 75.795 1.00 45.17 285 GLU B O 1
ATOM 4390 N N . SER B 1 289 ? 119.717 7.581 77.544 1.00 42.19 286 SER B N 1
ATOM 4391 C CA . SER B 1 289 ? 119.571 9.021 77.922 1.00 43.42 286 SER B CA 1
ATOM 4392 C C . SER B 1 289 ? 120.728 9.663 78.765 1.00 44.84 286 SER B C 1
ATOM 4393 O O . SER B 1 289 ? 121.492 8.986 79.500 1.00 45.57 286 SER B O 1
ATOM 4395 N N . ALA C 1 9 ? 67.825 59.874 78.864 1.00 58.46 6 ALA C N 1
ATOM 4396 C CA . ALA C 1 9 ? 69.088 59.454 79.563 1.00 56.50 6 ALA C CA 1
ATOM 4397 C C . ALA C 1 9 ? 69.862 60.679 80.084 1.00 54.63 6 ALA C C 1
ATOM 4398 O O . ALA C 1 9 ? 70.742 61.173 79.372 1.00 55.55 6 ALA C O 1
ATOM 4400 N N . VAL C 1 10 ? 69.568 61.172 81.299 1.00 51.91 7 VAL C N 1
ATOM 4401 C CA . VAL C 1 10 ? 70.403 62.254 81.878 1.00 49.41 7 VAL C CA 1
ATOM 4402 C C . VAL C 1 10 ? 71.663 61.651 82.495 1.00 46.99 7 VAL C C 1
ATOM 4403 O O . VAL C 1 10 ? 71.584 60.842 83.397 1.00 45.41 7 VAL C O 1
ATOM 4407 N N . GLU C 1 11 ? 72.819 62.069 81.997 1.00 46.37 8 GLU C N 1
ATOM 4408 C CA . GLU C 1 11 ? 74.105 61.510 82.387 1.00 45.33 8 GLU C CA 1
ATOM 4409 C C . GLU C 1 11 ? 74.796 62.435 83.369 1.00 44.48 8 GLU C C 1
ATOM 4410 O O . GLU C 1 11 ? 74.348 63.581 83.595 1.00 44.90 8 GLU C O 1
ATOM 4416 N N . PHE C 1 12 ? 75.911 61.935 83.913 1.00 42.60 9 PHE C N 1
ATOM 4417 C CA . PHE C 1 12 ? 76.794 62.707 84.766 1.00 41.47 9 PHE C CA 1
ATOM 4418 C C . PHE C 1 12 ? 77.390 63.930 84.031 1.00 42.88 9 PHE C C 1
ATOM 4419 O O . PHE C 1 12 ? 77.920 63.831 82.947 1.00 42.39 9 PHE C O 1
ATOM 4427 N N . ALA C 1 13 ? 77.205 65.096 84.639 1.00 44.42 10 ALA C N 1
ATOM 4428 C CA . ALA C 1 13 ? 77.857 66.344 84.242 1.00 46.59 10 ALA C CA 1
ATOM 4429 C C . ALA C 1 13 ? 79.369 66.209 84.435 1.00 47.61 10 ALA C C 1
ATOM 4430 O O . ALA C 1 13 ? 80.106 66.337 83.479 1.00 50.07 10 ALA C O 1
ATOM 4432 N N . LYS C 1 14 ? 79.818 66.001 85.674 1.00 47.26 11 LYS C N 1
ATOM 4433 C CA . LYS C 1 14 ? 81.229 65.696 86.005 1.00 48.17 11 LYS C CA 1
ATOM 4434 C C . LYS C 1 14 ? 81.324 64.208 86.429 1.00 45.72 11 LYS C C 1
ATOM 4435 O O . LYS C 1 14 ? 80.387 63.654 86.986 1.00 44.39 11 LYS C O 1
ATOM 4441 N N . SER C 1 15 ? 82.448 63.553 86.172 1.00 45.40 12 SER C N 1
ATOM 4442 C CA . SER C 1 15 ? 82.561 62.135 86.481 1.00 43.17 12 SER C CA 1
ATOM 4443 C C . SER C 1 15 ? 82.721 61.920 87.992 1.00 40.23 12 SER C C 1
ATOM 4444 O O . SER C 1 15 ? 83.444 62.648 88.674 1.00 40.24 12 SER C O 1
ATOM 4447 N N . PRO C 1 16 ? 82.015 60.936 88.527 1.00 37.16 13 PRO C N 1
ATOM 4448 C CA . PRO C 1 16 ? 82.157 60.680 89.937 1.00 35.93 13 PRO C CA 1
ATOM 4449 C C . PRO C 1 16 ? 83.602 60.380 90.376 1.00 35.96 13 PRO C C 1
ATOM 4450 O O . PRO C 1 16 ? 83.939 60.657 91.494 1.00 34.66 13 PRO C O 1
ATOM 4454 N N . ALA C 1 17 ? 84.446 59.851 89.495 1.00 36.78 14 ALA C N 1
ATOM 4455 C CA . ALA C 1 17 ? 85.845 59.650 89.823 1.00 37.78 14 ALA C CA 1
ATOM 4456 C C . ALA C 1 17 ? 86.586 60.964 90.118 1.00 39.20 14 ALA C C 1
ATOM 4457 O O . ALA C 1 17 ? 87.708 60.955 90.627 1.00 41.94 14 ALA C O 1
ATOM 4459 N N . GLU C 1 18 ? 85.992 62.085 89.753 1.00 39.01 15 GLU C N 1
ATOM 4460 C CA . GLU C 1 18 ? 86.578 63.389 89.971 1.00 40.80 15 GLU C CA 1
ATOM 4461 C C . GLU C 1 18 ? 85.950 63.912 91.280 1.00 37.39 15 GLU C C 1
ATOM 4462 O O . GLU C 1 18 ? 86.612 64.026 92.302 1.00 37.84 15 GLU C O 1
ATOM 4468 N N . VAL C 1 19 ? 84.644 64.138 91.243 1.00 33.80 16 VAL C N 1
ATOM 4469 C CA . VAL C 1 19 ? 83.928 64.794 92.328 1.00 30.91 16 VAL C CA 1
ATOM 4470 C C . VAL C 1 19 ? 83.779 63.956 93.617 1.00 29.19 16 VAL C C 1
ATOM 4471 O O . VAL C 1 19 ? 83.631 64.516 94.708 1.00 28.43 16 VAL C O 1
ATOM 4475 N N . LEU C 1 20 ? 83.800 62.632 93.493 1.00 27.63 17 LEU C N 1
ATOM 4476 C CA . LEU C 1 20 ? 83.621 61.771 94.652 1.00 27.32 17 LEU C CA 1
ATOM 4477 C C . LEU C 1 20 ? 84.911 61.249 95.235 1.00 28.08 17 LEU C C 1
ATOM 4478 O O . LEU C 1 20 ? 84.910 60.698 96.301 1.00 27.97 17 LEU C O 1
ATOM 4483 N N . ARG C 1 21 ? 86.007 61.496 94.567 1.00 30.45 18 ARG C N 1
ATOM 4484 C CA . ARG C 1 21 ? 87.330 60.987 94.949 1.00 32.64 18 ARG C CA 1
ATOM 4485 C C . ARG C 1 21 ? 87.812 61.549 96.281 1.00 32.29 18 ARG C C 1
ATOM 4486 O O . ARG C 1 21 ? 87.411 62.645 96.681 1.00 33.02 18 ARG C O 1
ATOM 4494 N N . VAL C 1 22 ? 88.688 60.807 96.954 1.00 30.86 19 VAL C N 1
ATOM 4495 C CA . VAL C 1 22 ? 89.288 61.252 98.207 1.00 31.13 19 VAL C CA 1
ATOM 4496 C C . VAL C 1 22 ? 90.716 61.698 97.940 1.00 33.19 19 VAL C C 1
ATOM 4497 O O . VAL C 1 22 ? 91.643 60.901 97.961 1.00 33.85 19 VAL C O 1
ATOM 4501 N N . GLY C 1 23 ? 90.910 62.978 97.686 1.00 36.12 20 GLY C N 1
ATOM 4502 C CA . GLY C 1 23 ? 92.260 63.522 97.510 1.00 38.35 20 GLY C CA 1
ATOM 4503 C C . GLY C 1 23 ? 92.826 64.341 98.671 1.00 40.98 20 GLY C C 1
ATOM 4504 O O . GLY C 1 23 ? 92.361 64.291 99.818 1.00 40.10 20 GLY C O 1
ATOM 4505 N N . SER C 1 24 ? 93.845 65.117 98.323 1.00 44.24 21 SER C N 1
ATOM 4506 C CA . SER C 1 24 ? 94.622 65.894 99.261 1.00 46.76 21 SER C CA 1
ATOM 4507 C C . SER C 1 24 ? 93.790 66.694 100.273 1.00 47.43 21 SER C C 1
ATOM 4508 O O . SER C 1 24 ? 93.973 66.548 101.491 1.00 48.88 21 SER C O 1
ATOM 4511 N N . GLY C 1 25 ? 92.855 67.500 99.804 1.00 47.28 22 GLY C N 1
ATOM 4512 C CA . GLY C 1 25 ? 92.060 68.299 100.743 1.00 48.25 22 GLY C CA 1
ATOM 4513 C C . GLY C 1 25 ? 90.906 67.671 101.549 1.00 46.72 22 GLY C C 1
ATOM 4514 O O . GLY C 1 25 ? 90.109 68.392 102.159 1.00 48.30 22 GLY C O 1
ATOM 4515 N N . PHE C 1 26 ? 90.789 66.353 101.572 1.00 44.70 23 PHE C N 1
ATOM 4516 C CA . PHE C 1 26 ? 89.501 65.734 101.904 1.00 42.05 23 PHE C CA 1
ATOM 4517 C C . PHE C 1 26 ? 89.071 65.793 103.381 1.00 42.63 23 PHE C C 1
ATOM 4518 O O . PHE C 1 26 ? 89.868 65.573 104.300 1.00 42.23 23 PHE C O 1
ATOM 4526 N N . SER C 1 27 ? 87.779 66.053 103.585 1.00 42.38 24 SER C N 1
ATOM 4527 C CA . SER C 1 27 ? 87.203 66.011 104.909 1.00 42.76 24 SER C CA 1
ATOM 4528 C C . SER C 1 27 ? 85.863 65.272 104.883 1.00 41.20 24 SER C C 1
ATOM 4529 O O . SER C 1 27 ? 84.899 65.781 104.312 1.00 42.42 24 SER C O 1
ATOM 4532 N N . LEU C 1 28 ? 85.755 64.107 105.519 1.00 39.16 25 LEU C N 1
ATOM 4533 C CA . LEU C 1 28 ? 84.423 63.439 105.601 1.00 37.48 25 LEU C CA 1
ATOM 4534 C C . LEU C 1 28 ? 83.318 64.383 106.115 1.00 37.82 25 LEU C C 1
ATOM 4535 O O . LEU C 1 28 ? 82.160 64.334 105.698 1.00 36.95 25 LEU C O 1
ATOM 4540 N N . ALA C 1 29 ? 83.693 65.283 107.004 1.00 39.00 26 ALA C N 1
ATOM 4541 C CA . ALA C 1 29 ? 82.719 66.150 107.628 1.00 39.80 26 ALA C CA 1
ATOM 4542 C C . ALA C 1 29 ? 82.104 67.090 106.615 1.00 39.88 26 ALA C C 1
ATOM 4543 O O . ALA C 1 29 ? 80.995 67.585 106.847 1.00 40.81 26 ALA C O 1
ATOM 4545 N N . GLY C 1 30 ? 82.822 67.358 105.521 1.00 38.49 27 GLY C N 1
ATOM 4546 C CA . GLY C 1 30 ? 82.311 68.246 104.492 1.00 38.10 27 GLY C CA 1
ATOM 4547 C C . GLY C 1 30 ? 81.477 67.581 103.404 1.00 36.80 27 GLY C C 1
ATOM 4548 O O . GLY C 1 30 ? 81.034 68.252 102.438 1.00 36.58 27 GLY C O 1
ATOM 4549 N N . VAL C 1 31 ? 81.292 66.259 103.512 1.00 34.40 28 VAL C N 1
ATOM 4550 C CA . VAL C 1 31 ? 80.510 65.542 102.532 1.00 31.62 28 VAL C CA 1
ATOM 4551 C C . VAL C 1 31 ? 79.081 65.669 102.972 1.00 31.84 28 VAL C C 1
ATOM 4552 O O . VAL C 1 31 ? 78.779 65.430 104.135 1.00 32.88 28 VAL C O 1
ATOM 4556 N N . ASP C 1 32 ? 78.210 66.088 102.061 1.00 31.26 29 ASP C N 1
ATOM 4557 C CA . ASP C 1 32 ? 76.821 66.205 102.354 1.00 30.99 29 ASP C CA 1
ATOM 4558 C C . ASP C 1 32 ? 76.126 64.938 101.832 1.00 29.09 29 ASP C C 1
ATOM 4559 O O . ASP C 1 32 ? 76.045 64.741 100.631 1.00 29.88 29 ASP C O 1
ATOM 4564 N N . PRO C 1 33 ? 75.613 64.080 102.719 1.00 27.93 30 PRO C N 1
ATOM 4565 C CA . PRO C 1 33 ? 74.986 62.817 102.327 1.00 27.19 30 PRO C CA 1
ATOM 4566 C C . PRO C 1 33 ? 73.699 62.920 101.553 1.00 27.49 30 PRO C C 1
ATOM 4567 O O . PRO C 1 33 ? 73.224 61.928 101.030 1.00 27.85 30 PRO C O 1
ATOM 4571 N N . GLU C 1 34 ? 73.105 64.099 101.566 1.00 28.61 31 GLU C N 1
ATOM 4572 C CA . GLU C 1 34 ? 71.946 64.469 100.744 1.00 28.72 31 GLU C CA 1
ATOM 4573 C C . GLU C 1 34 ? 72.312 65.018 99.348 1.00 28.38 31 GLU C C 1
ATOM 4574 O O . GLU C 1 34 ? 71.445 65.217 98.552 1.00 29.42 31 GLU C O 1
ATOM 4580 N N . SER C 1 35 ? 73.575 65.262 99.042 1.00 27.93 32 SER C N 1
ATOM 4581 C CA . SER C 1 35 ? 73.908 65.813 97.749 1.00 28.32 32 SER C CA 1
ATOM 4582 C C . SER C 1 35 ? 73.949 64.721 96.701 1.00 28.53 32 SER C C 1
ATOM 4583 O O . SER C 1 35 ? 73.970 63.538 97.004 1.00 27.77 32 SER C O 1
ATOM 4586 N N . THR C 1 36 ? 73.983 65.137 95.449 1.00 29.47 33 THR C N 1
ATOM 4587 C CA . THR C 1 36 ? 74.164 64.231 94.325 1.00 28.97 33 THR C CA 1
ATOM 4588 C C . THR C 1 36 ? 75.305 64.783 93.458 1.00 28.88 33 THR C C 1
ATOM 4589 O O . THR C 1 36 ? 75.076 65.280 92.364 1.00 29.82 33 THR C O 1
ATOM 4593 N N . PRO C 1 37 ? 76.532 64.759 93.968 1.00 28.81 34 PRO C N 1
ATOM 4594 C CA . PRO C 1 37 ? 77.659 65.333 93.255 1.00 28.55 34 PRO C CA 1
ATOM 4595 C C . PRO C 1 37 ? 77.836 64.853 91.814 1.00 29.02 34 PRO C C 1
ATOM 4596 O O . PRO C 1 37 ? 77.726 63.641 91.512 1.00 26.43 34 PRO C O 1
ATOM 4600 N N . GLY C 1 38 ? 78.076 65.830 90.935 1.00 30.11 35 GLY C N 1
ATOM 4601 C CA . GLY C 1 38 ? 78.371 65.562 89.556 1.00 30.30 35 GLY C CA 1
ATOM 4602 C C . GLY C 1 38 ? 77.124 65.312 88.744 1.00 31.53 35 GLY C C 1
ATOM 4603 O O . GLY C 1 38 ? 77.210 65.151 87.505 1.00 31.73 35 GLY C O 1
ATOM 4604 N N . TYR C 1 39 ? 75.970 65.271 89.428 1.00 31.20 36 TYR C N 1
ATOM 4605 C CA . TYR C 1 39 ? 74.691 65.028 88.792 1.00 31.76 36 TYR C CA 1
ATOM 4606 C C . TYR C 1 39 ? 73.734 66.207 88.993 1.00 33.36 36 TYR C C 1
ATOM 4607 O O . TYR C 1 39 ? 73.612 66.774 90.094 1.00 33.65 36 TYR C O 1
ATOM 4616 N N . THR C 1 40 ? 73.020 66.519 87.926 1.00 34.94 37 THR C N 1
ATOM 4617 C CA . THR C 1 40 ? 72.143 67.672 87.866 1.00 36.76 37 THR C CA 1
ATOM 4618 C C . THR C 1 40 ? 70.709 67.253 87.599 1.00 37.16 37 THR C C 1
ATOM 4619 O O . THR C 1 40 ? 69.861 68.102 87.546 1.00 39.82 37 THR C O 1
ATOM 4623 N N . GLY C 1 41 ? 70.437 65.966 87.451 1.00 36.36 38 GLY C N 1
ATOM 4624 C CA . GLY C 1 41 ? 69.076 65.457 87.307 1.00 37.22 38 GLY C CA 1
ATOM 4625 C C . GLY C 1 41 ? 68.449 65.108 88.645 1.00 37.62 38 GLY C C 1
ATOM 4626 O O . GLY C 1 41 ? 69.081 65.259 89.695 1.00 38.05 38 GLY C O 1
ATOM 4627 N N . VAL C 1 42 ? 67.194 64.660 88.614 1.00 38.34 39 VAL C N 1
ATOM 4628 C CA . VAL C 1 42 ? 66.444 64.339 89.829 1.00 37.98 39 VAL C CA 1
ATOM 4629 C C . VAL C 1 42 ? 66.046 62.850 89.810 1.00 36.91 39 VAL C C 1
ATOM 4630 O O . VAL C 1 42 ? 66.370 62.136 88.870 1.00 36.50 39 VAL C O 1
ATOM 4634 N N . LYS C 1 43 ? 65.377 62.382 90.859 1.00 36.13 40 LYS C N 1
ATOM 4635 C CA . LYS C 1 43 ? 65.128 60.967 90.998 1.00 35.87 40 LYS C CA 1
ATOM 4636 C C . LYS C 1 43 ? 64.748 60.243 89.685 1.00 35.61 40 LYS C C 1
ATOM 4637 O O . LYS C 1 43 ? 65.381 59.260 89.347 1.00 34.32 40 LYS C O 1
ATOM 4643 N N . ALA C 1 44 ? 63.767 60.751 88.940 1.00 36.48 41 ALA C N 1
ATOM 4644 C CA . ALA C 1 44 ? 63.275 60.105 87.696 1.00 37.50 41 ALA C CA 1
ATOM 4645 C C . ALA C 1 44 ? 64.362 59.998 86.598 1.00 37.54 41 ALA C C 1
ATOM 4646 O O . ALA C 1 44 ? 64.390 59.038 85.801 1.00 37.85 41 ALA C O 1
ATOM 4648 N N . ASP C 1 45 ? 65.247 60.979 86.567 1.00 37.50 42 ASP C N 1
ATOM 4649 C CA . ASP C 1 45 ? 66.386 60.959 85.666 1.00 38.28 42 ASP C CA 1
ATOM 4650 C C . ASP C 1 45 ? 67.467 59.919 86.049 1.00 37.44 42 ASP C C 1
ATOM 4651 O O . ASP C 1 45 ? 68.041 59.233 85.171 1.00 35.75 42 ASP C O 1
ATOM 4656 N N . GLY C 1 46 ? 67.763 59.842 87.358 1.00 36.76 43 GLY C N 1
ATOM 4657 C CA . GLY C 1 46 ? 68.677 58.824 87.873 1.00 35.48 43 GLY C CA 1
ATOM 4658 C C . GLY C 1 46 ? 68.156 57.435 87.607 1.00 35.34 43 GLY C C 1
ATOM 4659 O O . GLY C 1 46 ? 68.929 56.546 87.326 1.00 34.10 43 GLY C O 1
ATOM 4660 N N . LYS C 1 47 ? 66.830 57.268 87.659 1.00 36.97 44 LYS C N 1
ATOM 4661 C CA . LYS C 1 47 ? 66.201 55.945 87.527 1.00 38.00 44 LYS C CA 1
ATOM 4662 C C . LYS C 1 47 ? 66.246 55.448 86.105 1.00 38.64 44 LYS C C 1
ATOM 4663 O O . LYS C 1 47 ? 66.303 54.228 85.870 1.00 39.93 44 LYS C O 1
ATOM 4669 N N . ALA C 1 48 ? 66.246 56.376 85.157 1.00 38.75 45 ALA C N 1
ATOM 4670 C CA . ALA C 1 48 ? 66.384 55.982 83.766 1.00 38.80 45 ALA C CA 1
ATOM 4671 C C . ALA C 1 48 ? 67.856 55.816 83.415 1.00 36.97 45 ALA C C 1
ATOM 4672 O O . ALA C 1 48 ? 68.183 54.988 82.577 1.00 37.08 45 ALA C O 1
ATOM 4674 N N . LEU C 1 49 ? 68.738 56.589 84.061 1.00 34.82 46 LEU C N 1
ATOM 4675 C CA . LEU C 1 49 ? 70.175 56.492 83.793 1.00 32.80 46 LEU C CA 1
ATOM 4676 C C . LEU C 1 49 ? 70.596 55.108 84.229 1.00 32.69 46 LEU C C 1
ATOM 4677 O O . LEU C 1 49 ? 71.297 54.427 83.482 1.00 31.44 46 LEU C O 1
ATOM 4682 N N . LEU C 1 50 ? 70.089 54.667 85.395 1.00 32.63 47 LEU C N 1
ATOM 4683 C CA . LEU C 1 50 ? 70.399 53.299 85.883 1.00 32.22 47 LEU C CA 1
ATOM 4684 C C . LEU C 1 50 ? 70.025 52.225 84.853 1.00 32.73 47 LEU C C 1
ATOM 4685 O O . LEU C 1 50 ? 70.779 51.300 84.587 1.00 32.61 47 LEU C O 1
ATOM 4690 N N . ALA C 1 51 ? 68.830 52.340 84.299 1.00 33.60 48 ALA C N 1
ATOM 4691 C CA . ALA C 1 51 ? 68.366 51.349 83.336 1.00 33.87 48 ALA C CA 1
ATOM 4692 C C . ALA C 1 51 ? 69.393 51.292 82.158 1.00 33.18 48 ALA C C 1
ATOM 4693 O O . ALA C 1 51 ? 69.817 50.207 81.751 1.00 31.74 48 ALA C O 1
ATOM 4695 N N . ALA C 1 52 ? 69.823 52.469 81.684 1.00 31.73 49 ALA C N 1
ATOM 4696 C CA . ALA C 1 52 ? 70.855 52.569 80.673 1.00 31.09 49 ALA C CA 1
ATOM 4697 C C . ALA C 1 52 ? 72.177 51.968 81.185 1.00 29.95 49 ALA C C 1
ATOM 4698 O O . ALA C 1 52 ? 72.743 51.085 80.529 1.00 31.08 49 ALA C O 1
ATOM 4700 N N . GLN C 1 53 ? 72.662 52.419 82.347 1.00 28.26 50 GLN C N 1
ATOM 4701 C CA . GLN C 1 53 ? 73.889 51.870 82.937 1.00 27.10 50 GLN C CA 1
ATOM 4702 C C . GLN C 1 53 ? 73.909 50.336 83.024 1.00 27.31 50 GLN C C 1
ATOM 4703 O O . GLN C 1 53 ? 74.951 49.721 82.782 1.00 26.63 50 GLN C O 1
ATOM 4709 N N . ASP C 1 54 ? 72.779 49.703 83.331 1.00 28.47 51 ASP C N 1
ATOM 4710 C CA . ASP C 1 54 ? 72.768 48.204 83.436 1.00 30.02 51 ASP C CA 1
ATOM 4711 C C . ASP C 1 54 ? 73.202 47.506 82.138 1.00 30.57 51 ASP C C 1
ATOM 4712 O O . ASP C 1 54 ? 74.025 46.603 82.144 1.00 29.38 51 ASP C O 1
ATOM 4717 N N . ALA C 1 55 ? 72.633 47.972 81.027 1.00 32.06 52 ALA C N 1
ATOM 4718 C CA . ALA C 1 55 ? 72.948 47.458 79.694 1.00 32.65 52 ALA C CA 1
ATOM 4719 C C . ALA C 1 55 ? 74.408 47.709 79.352 1.00 31.52 52 ALA C C 1
ATOM 4720 O O . ALA C 1 55 ? 75.057 46.860 78.745 1.00 32.52 52 ALA C O 1
ATOM 4722 N N . ARG C 1 56 ? 74.946 48.854 79.752 1.00 30.39 53 ARG C N 1
ATOM 4723 C CA . ARG C 1 56 ? 76.365 49.132 79.494 1.00 29.54 53 ARG C CA 1
ATOM 4724 C C . ARG C 1 56 ? 77.231 48.236 80.365 1.00 27.74 53 ARG C C 1
ATOM 4725 O O . ARG C 1 56 ? 78.292 47.748 79.933 1.00 28.06 53 ARG C O 1
ATOM 4733 N N . LEU C 1 57 ? 76.792 48.014 81.595 1.00 25.79 54 LEU C N 1
ATOM 4734 C CA . LEU C 1 57 ? 77.594 47.218 82.486 1.00 24.32 54 LEU C CA 1
ATOM 4735 C C . LEU C 1 57 ? 77.661 45.790 81.971 1.00 24.28 54 LEU C C 1
ATOM 4736 O O . LEU C 1 57 ? 78.720 45.189 81.975 1.00 23.56 54 LEU C O 1
ATOM 4741 N N . ALA C 1 58 ? 76.539 45.281 81.489 1.00 25.19 55 ALA C N 1
ATOM 4742 C CA . ALA C 1 58 ? 76.474 43.949 80.934 1.00 27.09 55 ALA C CA 1
ATOM 4743 C C . ALA C 1 58 ? 77.497 43.746 79.765 1.00 28.30 55 ALA C C 1
ATOM 4744 O O . ALA C 1 58 ? 78.135 42.681 79.636 1.00 28.21 55 ALA C O 1
ATOM 4746 N N . GLU C 1 59 ? 77.638 44.767 78.934 1.00 28.42 56 GLU C N 1
ATOM 4747 C CA . GLU C 1 59 ? 78.462 44.625 77.761 1.00 30.09 56 GLU C CA 1
ATOM 4748 C C . GLU C 1 59 ? 79.913 44.698 78.146 1.00 27.78 56 GLU C C 1
ATOM 4749 O O . GLU C 1 59 ? 80.717 43.914 77.641 1.00 26.97 56 GLU C O 1
ATOM 4755 N N . LEU C 1 60 ? 80.267 45.666 78.995 1.00 26.18 57 LEU C N 1
ATOM 4756 C CA . LEU C 1 60 ? 81.658 45.833 79.381 1.00 25.12 57 LEU C CA 1
ATOM 4757 C C . LEU C 1 60 ? 82.169 44.617 80.181 1.00 24.98 57 LEU C C 1
ATOM 4758 O O . LEU C 1 60 ? 83.311 44.164 79.961 1.00 24.64 57 LEU C O 1
ATOM 4763 N N . GLN C 1 61 ? 81.326 44.082 81.078 1.00 24.15 58 GLN C N 1
ATOM 4764 C CA . GLN C 1 61 ? 81.690 42.909 81.859 1.00 23.83 58 GLN C CA 1
ATOM 4765 C C . GLN C 1 61 ? 81.896 41.698 80.959 1.00 25.23 58 GLN C C 1
ATOM 4766 O O . GLN C 1 61 ? 82.836 40.925 81.152 1.00 25.08 58 GLN C O 1
ATOM 4772 N N . GLU C 1 62 ? 81.009 41.502 80.000 1.00 26.88 59 GLU C N 1
ATOM 4773 C CA . GLU C 1 62 ? 81.137 40.363 79.067 1.00 28.83 59 GLU C CA 1
ATOM 4774 C C . GLU C 1 62 ? 82.421 40.493 78.240 1.00 28.03 59 GLU C C 1
ATOM 4775 O O . GLU C 1 62 ? 83.153 39.520 78.039 1.00 28.46 59 GLU C O 1
ATOM 4781 N N . LYS C 1 63 ? 82.726 41.698 77.796 1.00 27.27 60 LYS C N 1
ATOM 4782 C CA . LYS C 1 63 ? 84.016 41.951 77.126 1.00 27.54 60 LYS C CA 1
ATOM 4783 C C . LYS C 1 63 ? 85.175 41.629 78.051 1.00 26.08 60 LYS C C 1
ATOM 4784 O O . LYS C 1 63 ? 86.140 41.003 77.641 1.00 26.48 60 LYS C O 1
ATOM 4790 N N . LEU C 1 64 ? 85.116 42.085 79.299 1.00 25.18 61 LEU C N 1
ATOM 4791 C CA . LEU C 1 64 ? 86.204 41.766 80.240 1.00 23.81 61 LEU C CA 1
ATOM 4792 C C . LEU C 1 64 ? 86.460 40.278 80.289 1.00 22.77 61 LEU C C 1
ATOM 4793 O O . LEU C 1 64 ? 87.589 39.818 80.223 1.00 20.91 61 LEU C O 1
ATOM 4798 N N . PHE C 1 65 ? 85.375 39.547 80.421 1.00 22.78 62 PHE C N 1
ATOM 4799 C CA . PHE C 1 65 ? 85.404 38.120 80.513 1.00 23.62 62 PHE C CA 1
ATOM 4800 C C . PHE C 1 65 ? 85.912 37.479 79.236 1.00 25.32 62 PHE C C 1
ATOM 4801 O O . PHE C 1 65 ? 86.809 36.643 79.285 1.00 25.58 62 PHE C O 1
ATOM 4809 N N . ALA C 1 66 ? 85.353 37.853 78.089 1.00 27.22 63 ALA C N 1
ATOM 4810 C CA . ALA C 1 66 ? 85.890 37.341 76.806 1.00 29.09 63 ALA C CA 1
ATOM 4811 C C . ALA C 1 66 ? 87.394 37.604 76.717 1.00 29.40 63 ALA C C 1
ATOM 4812 O O . ALA C 1 66 ? 88.146 36.732 76.330 1.00 29.90 63 ALA C O 1
ATOM 4814 N N . GLU C 1 67 ? 87.855 38.784 77.104 1.00 30.97 64 GLU C N 1
ATOM 4815 C CA . GLU C 1 67 ? 89.283 39.044 76.991 1.00 32.21 64 GLU C CA 1
ATOM 4816 C C . GLU C 1 67 ? 90.053 38.137 77.911 1.00 32.15 64 GLU C C 1
ATOM 4817 O O . GLU C 1 67 ? 91.124 37.648 77.576 1.00 30.95 64 GLU C O 1
ATOM 4823 N N . GLY C 1 68 ? 89.460 37.856 79.060 1.00 33.24 65 GLY C N 1
ATOM 4824 C CA . GLY C 1 68 ? 90.117 37.017 80.032 1.00 33.83 65 GLY C CA 1
ATOM 4825 C C . GLY C 1 68 ? 90.252 35.612 79.500 1.00 35.15 65 GLY C C 1
ATOM 4826 O O . GLY C 1 68 ? 91.310 35.003 79.639 1.00 35.18 65 GLY C O 1
ATOM 4827 N N . LYS C 1 69 ? 89.161 35.104 78.918 1.00 36.09 66 LYS C N 1
ATOM 4828 C CA . LYS C 1 69 ? 89.126 33.763 78.342 1.00 37.90 66 LYS C CA 1
ATOM 4829 C C . LYS C 1 69 ? 90.246 33.599 77.308 1.00 37.00 66 LYS C C 1
ATOM 4830 O O . LYS C 1 69 ? 90.778 32.532 77.147 1.00 36.07 66 LYS C O 1
ATOM 4836 N N . PHE C 1 70 ? 90.616 34.687 76.653 1.00 36.89 67 PHE C N 1
ATOM 4837 C CA . PHE C 1 70 ? 91.660 34.676 75.625 1.00 37.39 67 PHE C CA 1
ATOM 4838 C C . PHE C 1 70 ? 93.018 35.169 76.117 1.00 35.85 67 PHE C C 1
ATOM 4839 O O . PHE C 1 70 ? 93.864 35.514 75.312 1.00 35.97 67 PHE C O 1
ATOM 4847 N N . GLY C 1 71 ? 93.215 35.219 77.431 1.00 34.05 68 GLY C N 1
ATOM 4848 C CA . GLY C 1 71 ? 94.529 35.434 78.017 1.00 33.04 68 GLY C CA 1
ATOM 4849 C C . GLY C 1 71 ? 94.839 36.871 78.400 1.00 32.38 68 GLY C C 1
ATOM 4850 O O . GLY C 1 71 ? 95.989 37.230 78.604 1.00 31.45 68 GLY C O 1
ATOM 4851 N N . ASN C 1 72 ? 93.831 37.725 78.503 1.00 31.43 69 ASN C N 1
ATOM 4852 C CA . ASN C 1 72 ? 94.074 39.061 79.061 1.00 30.51 69 ASN C CA 1
ATOM 4853 C C . ASN C 1 72 ? 94.177 38.970 80.610 1.00 28.90 69 ASN C C 1
ATOM 4854 O O . ASN C 1 72 ? 93.414 38.254 81.218 1.00 28.60 69 ASN C O 1
ATOM 4859 N N . PRO C 1 73 ? 95.154 39.637 81.246 1.00 27.91 70 PRO C N 1
ATOM 4860 C CA . PRO C 1 73 ? 95.193 39.525 82.706 1.00 28.09 70 PRO C CA 1
ATOM 4861 C C . PRO C 1 73 ? 94.297 40.532 83.456 1.00 27.71 70 PRO C C 1
ATOM 4862 O O . PRO C 1 73 ? 94.247 40.519 84.676 1.00 27.62 70 PRO C O 1
ATOM 4866 N N . LYS C 1 74 ? 93.592 41.385 82.741 1.00 27.13 71 LYS C N 1
ATOM 4867 C CA . LYS C 1 74 ? 92.828 42.422 83.391 1.00 27.05 71 LYS C CA 1
ATOM 4868 C C . LYS C 1 74 ? 91.624 41.878 84.155 1.00 25.49 71 LYS C C 1
ATOM 4869 O O . LYS C 1 74 ? 90.940 40.964 83.708 1.00 23.64 71 LYS C O 1
ATOM 4875 N N . ARG C 1 75 ? 91.411 42.454 85.334 1.00 23.92 72 ARG C N 1
ATOM 4876 C CA . ARG C 1 75 ? 90.196 42.199 86.091 1.00 23.65 72 ARG C CA 1
ATOM 4877 C C . ARG C 1 75 ? 89.802 43.424 86.935 1.00 22.10 72 ARG C C 1
ATOM 4878 O O . ARG C 1 75 ? 90.501 44.442 86.972 1.00 21.45 72 ARG C O 1
ATOM 4886 N N . LEU C 1 76 ? 88.696 43.306 87.646 1.00 20.60 73 LEU C N 1
ATOM 4887 C CA . LEU C 1 76 ? 88.192 44.420 88.385 1.00 20.50 73 LEU C CA 1
ATOM 4888 C C . LEU C 1 76 ? 87.752 43.981 89.766 1.00 20.31 73 LEU C C 1
ATOM 4889 O O . LEU C 1 76 ? 87.240 42.888 89.948 1.00 20.28 73 LEU C O 1
ATOM 4894 N N . LEU C 1 77 ? 87.976 44.810 90.760 1.00 20.26 74 LEU C N 1
ATOM 4895 C CA . LEU C 1 77 ? 87.528 44.493 92.119 1.00 20.13 74 LEU C CA 1
ATOM 4896 C C . LEU C 1 77 ? 86.792 45.717 92.627 1.00 20.09 74 LEU C C 1
ATOM 4897 O O . LEU C 1 77 ? 87.387 46.800 92.690 1.00 20.23 74 LEU C O 1
ATOM 4902 N N . LEU C 1 78 ? 85.510 45.552 92.978 1.00 19.97 75 LEU C N 1
ATOM 4903 C CA . LEU C 1 78 ? 84.751 46.624 93.553 1.00 19.97 75 LEU C CA 1
ATOM 4904 C C . LEU C 1 78 ? 84.725 46.361 95.040 1.00 19.88 75 LEU C C 1
ATOM 4905 O O . LEU C 1 78 ? 84.358 45.284 95.455 1.00 20.02 75 LEU C O 1
ATOM 4910 N N . ILE C 1 79 ? 85.161 47.316 95.850 1.00 19.97 76 ILE C N 1
ATOM 4911 C CA . ILE C 1 79 ? 85.107 47.166 97.306 1.00 19.95 76 ILE C CA 1
ATOM 4912 C C . ILE C 1 79 ? 84.107 48.155 97.845 1.00 19.97 76 ILE C C 1
ATOM 4913 O O . ILE C 1 79 ? 84.206 49.360 97.570 1.00 20.14 76 ILE C O 1
ATOM 4918 N N . LEU C 1 80 ? 83.125 47.666 98.586 1.00 19.99 77 LEU C N 1
ATOM 4919 C CA . LEU C 1 80 ? 82.097 48.499 99.142 1.00 21.23 77 LEU C CA 1
ATOM 4920 C C . LEU C 1 80 ? 82.132 48.482 100.620 1.00 21.15 77 LEU C C 1
ATOM 4921 O O . LEU C 1 80 ? 81.962 47.429 101.194 1.00 21.83 77 LEU C O 1
ATOM 4926 N N . GLN C 1 81 ? 82.234 49.642 101.253 1.00 21.40 78 GLN C N 1
ATOM 4927 C CA . GLN C 1 81 ? 82.102 49.721 102.718 1.00 21.43 78 GLN C CA 1
ATOM 4928 C C . GLN C 1 81 ? 80.944 50.623 103.055 1.00 21.63 78 GLN C C 1
ATOM 4929 O O . GLN C 1 81 ? 80.655 51.530 102.277 1.00 23.70 78 GLN C O 1
ATOM 4935 N N . ALA C 1 82 ? 80.269 50.386 104.175 1.00 20.81 79 ALA C N 1
ATOM 4936 C CA . ALA C 1 82 ? 79.217 51.265 104.648 1.00 21.17 79 ALA C CA 1
ATOM 4937 C C . ALA C 1 82 ? 78.677 50.851 106.020 1.00 21.96 79 ALA C C 1
ATOM 4938 O O . ALA C 1 82 ? 78.704 49.691 106.365 1.00 21.50 79 ALA C O 1
ATOM 4948 N N . ASP C 1 84 ? 75.597 49.852 108.503 1.00 22.20 81 ASP C N 1
ATOM 4949 C CA . ASP C 1 84 ? 74.368 49.132 108.227 1.00 22.39 81 ASP C CA 1
ATOM 4950 C C . ASP C 1 84 ? 73.270 50.136 107.953 1.00 21.73 81 ASP C C 1
ATOM 4951 O O . ASP C 1 84 ? 73.298 51.263 108.440 1.00 20.89 81 ASP C O 1
ATOM 4956 N N . THR C 1 85 ? 72.318 49.698 107.131 1.00 22.05 82 THR C N 1
ATOM 4957 C CA . THR C 1 85 ? 71.206 50.519 106.703 1.00 22.59 82 THR C CA 1
ATOM 4958 C C . THR C 1 85 ? 71.461 51.392 105.473 1.00 22.46 82 THR C C 1
ATOM 4959 O O . THR C 1 85 ? 70.532 51.990 104.877 1.00 22.27 82 THR C O 1
ATOM 4963 N N . ALA C 1 86 ? 72.730 51.483 105.099 1.00 22.33 83 ALA C N 1
ATOM 4964 C CA . ALA C 1 86 ? 73.168 52.452 104.113 1.00 22.83 83 ALA C CA 1
ATOM 4965 C C . ALA C 1 86 ? 73.004 52.014 102.671 1.00 23.18 83 ALA C C 1
ATOM 4966 O O . ALA C 1 86 ? 73.306 52.782 101.796 1.00 25.32 83 ALA C O 1
ATOM 4968 N N . GLY C 1 87 ? 72.469 50.827 102.410 1.00 23.24 84 GLY C N 1
ATOM 4969 C CA . GLY C 1 87 ? 72.126 50.412 101.047 1.00 23.16 84 GLY C CA 1
ATOM 4970 C C . GLY C 1 87 ? 73.107 49.451 100.351 1.00 23.18 84 GLY C C 1
ATOM 4971 O O . GLY C 1 87 ? 72.897 49.065 99.199 1.00 23.76 84 GLY C O 1
ATOM 4972 N N . LYS C 1 88 ? 74.174 49.087 101.036 1.00 22.67 85 LYS C N 1
ATOM 4973 C CA . LYS C 1 88 ? 75.298 48.308 100.462 1.00 23.47 85 LYS C CA 1
ATOM 4974 C C . LYS C 1 88 ? 74.851 46.967 99.816 1.00 22.62 85 LYS C C 1
ATOM 4975 O O . LYS C 1 88 ? 75.124 46.713 98.624 1.00 23.25 85 LYS C O 1
ATOM 4981 N N . GLY C 1 89 ? 74.096 46.150 100.554 1.00 21.00 86 GLY C N 1
ATOM 4982 C CA . GLY C 1 89 ? 73.550 44.923 100.005 1.00 20.51 86 GLY C CA 1
ATOM 4983 C C . GLY C 1 89 ? 72.677 45.142 98.787 1.00 20.75 86 GLY C C 1
ATOM 4984 O O . GLY C 1 89 ? 72.769 44.456 97.796 1.00 20.94 86 GLY C O 1
ATOM 4985 N N . GLY C 1 90 ? 71.802 46.110 98.870 1.00 20.89 87 GLY C N 1
ATOM 4986 C CA . GLY C 1 90 ? 70.979 46.491 97.745 1.00 21.22 87 GLY C CA 1
ATOM 4987 C C . GLY C 1 90 ? 71.791 46.866 96.553 1.00 21.15 87 GLY C C 1
ATOM 4988 O O . GLY C 1 90 ? 71.525 46.358 95.482 1.00 21.38 87 GLY C O 1
ATOM 4989 N N . ILE C 1 91 ? 72.805 47.706 96.731 1.00 20.89 88 ILE C N 1
ATOM 4990 C CA . ILE C 1 91 ? 73.650 48.071 95.616 1.00 20.87 88 ILE C CA 1
ATOM 4991 C C . ILE C 1 91 ? 74.446 46.888 95.058 1.00 21.25 88 ILE C C 1
ATOM 4992 O O . ILE C 1 91 ? 74.583 46.732 93.853 1.00 22.35 88 ILE C O 1
ATOM 4997 N N . VAL C 1 92 ? 74.975 46.052 95.935 1.00 21.12 89 VAL C N 1
ATOM 4998 C CA . VAL C 1 92 ? 75.645 44.861 95.484 1.00 21.44 89 VAL C CA 1
ATOM 4999 C C . VAL C 1 92 ? 74.673 43.976 94.680 1.00 23.81 89 VAL C C 1
ATOM 5000 O O . VAL C 1 92 ? 75.038 43.421 93.626 1.00 23.41 89 VAL C O 1
ATOM 5004 N N . SER C 1 93 ? 73.446 43.845 95.190 1.00 24.31 90 SER C N 1
ATOM 5005 C CA . SER C 1 93 ? 72.466 43.042 94.510 1.00 26.41 90 SER C CA 1
ATOM 5006 C C . SER C 1 93 ? 72.290 43.569 93.084 1.00 27.67 90 SER C C 1
ATOM 5007 O O . SER C 1 93 ? 72.303 42.811 92.137 1.00 28.22 90 SER C O 1
ATOM 5010 N N . HIS C 1 94 ? 72.170 44.873 92.945 1.00 27.95 91 HIS C N 1
ATOM 5011 C CA . HIS C 1 94 ? 71.754 45.413 91.683 1.00 29.19 91 HIS C CA 1
ATOM 5012 C C . HIS C 1 94 ? 72.883 45.364 90.660 1.00 29.51 91 HIS C C 1
ATOM 5013 O O . HIS C 1 94 ? 72.655 45.039 89.498 1.00 30.56 91 HIS C O 1
ATOM 5020 N N . VAL C 1 95 ? 74.087 45.719 91.092 1.00 28.41 92 VAL C N 1
ATOM 5021 C CA . VAL C 1 95 ? 75.259 45.669 90.254 1.00 27.68 92 VAL C CA 1
ATOM 5022 C C . VAL C 1 95 ? 75.554 44.242 89.810 1.00 26.38 92 VAL C C 1
ATOM 5023 O O . VAL C 1 95 ? 75.732 43.947 88.631 1.00 27.67 92 VAL C O 1
ATOM 5027 N N . VAL C 1 96 ? 75.563 43.318 90.726 1.00 24.49 93 VAL C N 1
ATOM 5028 C CA . VAL C 1 96 ? 75.749 41.912 90.321 1.00 23.15 93 VAL C CA 1
ATOM 5029 C C . VAL C 1 96 ? 74.646 41.406 89.380 1.00 23.76 93 VAL C C 1
ATOM 5030 O O . VAL C 1 96 ? 74.913 40.593 88.487 1.00 24.33 93 VAL C O 1
ATOM 5034 N N . GLY C 1 97 ? 73.424 41.892 89.549 1.00 24.13 94 GLY C N 1
ATOM 5035 C CA . GLY C 1 97 ? 72.308 41.420 88.727 1.00 25.24 94 GLY C CA 1
ATOM 5036 C C . GLY C 1 97 ? 72.346 41.995 87.306 1.00 25.93 94 GLY C C 1
ATOM 5037 O O . GLY C 1 97 ? 71.633 41.551 86.432 1.00 26.86 94 GLY C O 1
ATOM 5038 N N . ALA C 1 98 ? 73.141 43.036 87.102 1.00 25.58 95 ALA C N 1
ATOM 5039 C CA . ALA C 1 98 ? 73.261 43.653 85.840 1.00 25.56 95 ALA C CA 1
ATOM 5040 C C . ALA C 1 98 ? 74.261 42.815 85.046 1.00 26.44 95 ALA C C 1
ATOM 5041 O O . ALA C 1 98 ? 74.231 42.896 83.827 1.00 28.11 95 ALA C O 1
ATOM 5051 N N . ASP C 1 100 ? 76.538 38.955 84.168 1.00 25.82 97 ASP C N 1
ATOM 5052 C CA . ASP C 1 100 ? 76.355 37.505 84.112 1.00 28.03 97 ASP C CA 1
ATOM 5053 C C . ASP C 1 100 ? 77.032 36.898 85.340 1.00 27.52 97 ASP C C 1
ATOM 5054 O O . ASP C 1 100 ? 78.206 37.073 85.521 1.00 26.74 97 ASP C O 1
ATOM 5059 N N . PRO C 1 101 ? 76.316 36.119 86.133 1.00 28.21 98 PRO C N 1
ATOM 5060 C CA . PRO C 1 101 ? 76.927 35.739 87.369 1.00 28.23 98 PRO C CA 1
ATOM 5061 C C . PRO C 1 101 ? 78.141 34.810 87.210 1.00 28.46 98 PRO C C 1
ATOM 5062 O O . PRO C 1 101 ? 78.973 34.696 88.140 1.00 28.77 98 PRO C O 1
ATOM 5066 N N . GLN C 1 102 ? 78.331 34.215 86.042 1.00 28.39 99 GLN C N 1
ATOM 5067 C CA . GLN C 1 102 ? 79.545 33.407 85.867 1.00 28.20 99 GLN C CA 1
ATOM 5068 C C . GLN C 1 102 ? 80.775 34.253 85.578 1.00 26.69 99 GLN C C 1
ATOM 5069 O O . GLN C 1 102 ? 81.909 33.726 85.549 1.00 27.89 99 GLN C O 1
ATOM 5075 N N . GLY C 1 103 ? 80.563 35.556 85.403 1.00 24.15 100 GLY C N 1
ATOM 5076 C CA . GLY C 1 103 ? 81.640 36.497 85.234 1.00 23.59 100 GLY C CA 1
ATOM 5077 C C . GLY C 1 103 ? 81.930 37.272 86.512 1.00 23.27 100 GLY C C 1
ATOM 5078 O O . GLY C 1 103 ? 82.803 38.122 86.506 1.00 22.16 100 GLY C O 1
ATOM 5079 N N . VAL C 1 104 ? 81.225 36.959 87.606 1.00 23.85 101 VAL C N 1
ATOM 5080 C CA . VAL C 1 104 ? 81.323 37.710 88.872 1.00 24.36 101 VAL C CA 1
ATOM 5081 C C . VAL C 1 104 ? 81.781 36.856 90.033 1.00 24.89 101 VAL C C 1
ATOM 5082 O O . VAL C 1 104 ? 81.370 35.703 90.126 1.00 26.29 101 VAL C O 1
ATOM 5086 N N . GLN C 1 105 ? 82.651 37.382 90.903 1.00 25.50 102 GLN C N 1
ATOM 5087 C CA . GLN C 1 105 ? 83.010 36.680 92.189 1.00 25.37 102 GLN C CA 1
ATOM 5088 C C . GLN C 1 105 ? 82.660 37.549 93.360 1.00 24.20 102 GLN C C 1
ATOM 5089 O O . GLN C 1 105 ? 83.396 38.480 93.713 1.00 24.74 102 GLN C O 1
ATOM 5095 N N . LEU C 1 106 ? 81.524 37.272 93.971 1.00 23.22 103 LEU C N 1
ATOM 5096 C CA . LEU C 1 106 ? 81.052 38.109 95.082 1.00 21.06 103 LEU C CA 1
ATOM 5097 C C . LEU C 1 106 ? 81.417 37.437 96.402 1.00 20.88 103 LEU C C 1
ATOM 5098 O O . LEU C 1 106 ? 81.111 36.265 96.593 1.00 20.65 103 LEU C O 1
ATOM 5103 N N . THR C 1 107 ? 82.035 38.189 97.318 1.00 20.13 104 THR C N 1
ATOM 5104 C CA . THR C 1 107 ? 82.224 37.696 98.662 1.00 20.21 104 THR C CA 1
ATOM 5105 C C . THR C 1 107 ? 81.653 38.705 99.646 1.00 20.22 104 THR C C 1
ATOM 5106 O O . THR C 1 107 ? 82.014 39.877 99.594 1.00 20.04 104 THR C O 1
ATOM 5110 N N . ALA C 1 108 ? 80.791 38.247 100.559 1.00 20.65 105 ALA C N 1
ATOM 5111 C CA . ALA C 1 108 ? 80.312 39.122 101.618 1.00 21.28 105 ALA C CA 1
ATOM 5112 C C . ALA C 1 108 ? 81.080 38.688 102.849 1.00 21.79 105 ALA C C 1
ATOM 5113 O O . ALA C 1 108 ? 80.717 37.702 103.448 1.00 23.44 105 ALA C O 1
ATOM 5115 N N . PHE C 1 109 ? 82.118 39.416 103.241 1.00 21.94 106 PHE C N 1
ATOM 5116 C CA . PHE C 1 109 ? 82.905 39.044 104.434 1.00 22.27 106 PHE C CA 1
ATOM 5117 C C . PHE C 1 109 ? 82.169 39.272 105.722 1.00 24.60 106 PHE C C 1
ATOM 5118 O O . PHE C 1 109 ? 81.634 40.367 105.955 1.00 25.65 106 PHE C O 1
ATOM 5126 N N . LYS C 1 110 ? 82.150 38.225 106.544 1.00 26.18 107 LYS C N 1
ATOM 5127 C CA . LYS C 1 110 ? 81.594 38.277 107.878 1.00 28.56 107 LYS C CA 1
ATOM 5128 C C . LYS C 1 110 ? 82.665 38.206 109.015 1.00 28.49 107 LYS C C 1
ATOM 5129 O O . LYS C 1 110 ? 83.832 38.446 108.790 1.00 28.72 107 LYS C O 1
ATOM 5135 N N . ALA C 1 111 ? 82.252 37.987 110.257 1.00 28.90 108 ALA C N 1
ATOM 5136 C CA . ALA C 1 111 ? 83.198 37.894 111.350 1.00 28.80 108 ALA C CA 1
ATOM 5137 C C . ALA C 1 111 ? 84.132 36.694 111.079 1.00 28.25 108 ALA C C 1
ATOM 5138 O O . ALA C 1 111 ? 83.690 35.670 110.586 1.00 27.41 108 ALA C O 1
ATOM 5140 N N . PRO C 1 112 ? 85.427 36.855 111.350 1.00 27.51 109 PRO C N 1
ATOM 5141 C CA . PRO C 1 112 ? 86.355 35.802 111.113 1.00 27.88 109 PRO C CA 1
ATOM 5142 C C . PRO C 1 112 ? 86.037 34.524 111.878 1.00 29.23 109 PRO C C 1
ATOM 5143 O O . PRO C 1 112 ? 85.696 34.563 113.049 1.00 30.06 109 PRO C O 1
ATOM 5147 N N . THR C 1 113 ? 86.190 33.393 111.205 1.00 30.13 110 THR C N 1
ATOM 5148 C CA . THR C 1 113 ? 86.209 32.106 111.874 1.00 31.00 110 THR C CA 1
ATOM 5149 C C . THR C 1 113 ? 87.473 31.988 112.681 1.00 30.79 110 THR C C 1
ATOM 5150 O O . THR C 1 113 ? 88.373 32.780 112.571 1.00 28.45 110 THR C O 1
ATOM 5154 N N . ASP C 1 114 ? 87.501 30.998 113.546 1.00 32.89 111 ASP C N 1
ATOM 5155 C CA . ASP C 1 114 ? 88.709 30.701 114.316 1.00 34.22 111 ASP C CA 1
ATOM 5156 C C . ASP C 1 114 ? 89.886 30.351 113.387 1.00 32.71 111 ASP C C 1
ATOM 5157 O O . ASP C 1 114 ? 91.003 30.777 113.646 1.00 32.46 111 ASP C O 1
ATOM 5162 N N . GLU C 1 115 ? 89.638 29.607 112.314 1.00 31.50 112 GLU C N 1
ATOM 5163 C CA . GLU C 1 115 ? 90.713 29.324 111.381 1.00 31.26 112 GLU C CA 1
ATOM 5164 C C . GLU C 1 115 ? 91.297 30.645 110.847 1.00 29.25 112 GLU C C 1
ATOM 5165 O O . GLU C 1 115 ? 92.487 30.875 110.865 1.00 28.04 112 GLU C O 1
ATOM 5171 N N . GLU C 1 116 ? 90.420 31.519 110.412 1.00 28.25 113 GLU C N 1
ATOM 5172 C CA . GLU C 1 116 ? 90.808 32.818 109.951 1.00 26.81 113 GLU C CA 1
ATOM 5173 C C . GLU C 1 116 ? 91.532 33.648 110.996 1.00 26.63 113 GLU C C 1
ATOM 5174 O O . GLU C 1 116 ? 92.545 34.285 110.656 1.00 27.01 113 GLU C O 1
ATOM 5180 N N . LYS C 1 117 ? 91.058 33.676 112.248 1.00 27.05 114 LYS C N 1
ATOM 5181 C CA . LYS C 1 117 ? 91.722 34.486 113.327 1.00 26.68 114 LYS C CA 1
ATOM 5182 C C . LYS C 1 117 ? 93.137 33.974 113.614 1.00 25.59 114 LYS C C 1
ATOM 5183 O O . LYS C 1 117 ? 93.991 34.703 114.168 1.00 26.61 114 LYS C O 1
ATOM 5189 N N . SER C 1 118 ? 93.437 32.741 113.226 1.00 23.37 115 SER C N 1
ATOM 5190 C CA . SER C 1 118 ? 94.790 32.240 113.428 1.00 23.15 115 SER C CA 1
ATOM 5191 C C . SER C 1 118 ? 95.731 32.506 112.220 1.00 21.89 115 SER C C 1
ATOM 5192 O O . SER C 1 118 ? 96.771 31.929 112.104 1.00 22.38 115 SER C O 1
ATOM 5195 N N . HIS C 1 119 ? 95.343 33.354 111.299 1.00 21.07 116 HIS C N 1
ATOM 5196 C CA . HIS C 1 119 ? 96.195 33.766 110.205 1.00 20.86 116 HIS C CA 1
ATOM 5197 C C . HIS C 1 119 ? 96.277 35.273 110.184 1.00 20.69 116 HIS C C 1
ATOM 5198 O O . HIS C 1 119 ? 95.536 35.923 110.831 1.00 20.81 116 HIS C O 1
ATOM 5205 N N . ASP C 1 120 ? 97.091 35.836 109.339 1.00 20.70 117 ASP C N 1
ATOM 5206 C CA . ASP C 1 120 ? 97.094 37.268 109.193 1.00 21.21 117 ASP C CA 1
ATOM 5207 C C . ASP C 1 120 ? 95.762 37.746 108.575 1.00 21.17 117 ASP C C 1
ATOM 5208 O O . ASP C 1 120 ? 95.107 36.991 107.841 1.00 21.39 117 ASP C O 1
ATOM 5213 N N . PHE C 1 121 ? 95.370 38.994 108.872 1.00 20.42 118 PHE C N 1
ATOM 5214 C CA . PHE C 1 121 ? 94.039 39.475 108.521 1.00 20.27 118 PHE C CA 1
ATOM 5215 C C . PHE C 1 121 ? 93.751 39.442 107.035 1.00 20.89 118 PHE C C 1
ATOM 5216 O O . PHE C 1 121 ? 92.584 39.351 106.634 1.00 21.61 118 PHE C O 1
ATOM 5224 N N . LEU C 1 122 ? 94.794 39.543 106.221 1.00 21.42 119 LEU C N 1
ATOM 5225 C CA . LEU C 1 122 ? 94.637 39.523 104.748 1.00 21.08 119 LEU C CA 1
ATOM 5226 C C . LEU C 1 122 ? 94.569 38.145 104.135 1.00 20.59 119 LEU C C 1
ATOM 5227 O O . LEU C 1 122 ? 94.180 37.990 102.992 1.00 21.47 119 LEU C O 1
ATOM 5232 N N . TRP C 1 123 ? 94.971 37.127 104.853 1.00 20.35 120 TRP C N 1
ATOM 5233 C CA . TRP C 1 123 ? 94.975 35.779 104.277 1.00 20.40 120 TRP C CA 1
ATOM 5234 C C . TRP C 1 123 ? 93.629 35.389 103.684 1.00 20.30 120 TRP C C 1
ATOM 5235 O O . TRP C 1 123 ? 93.532 34.873 102.573 1.00 20.42 120 TRP C O 1
ATOM 5246 N N . ARG C 1 124 ? 92.590 35.650 104.432 1.00 20.16 121 ARG C N 1
ATOM 5247 C CA . ARG C 1 124 ? 91.284 35.297 103.997 1.00 20.14 121 ARG C CA 1
ATOM 5248 C C . ARG C 1 124 ? 90.759 36.215 102.897 1.00 19.99 121 ARG C C 1
ATOM 5249 O O . ARG C 1 124 ? 89.804 35.839 102.199 1.00 20.02 121 ARG C O 1
ATOM 5257 N N . ILE C 1 125 ? 91.340 37.410 102.756 1.00 19.89 122 ILE C N 1
ATOM 5258 C CA . ILE C 1 125 ? 90.876 38.369 101.770 1.00 19.80 122 ILE C CA 1
ATOM 5259 C C . ILE C 1 125 ? 91.492 38.001 100.432 1.00 19.93 122 ILE C C 1
ATOM 5260 O O . ILE C 1 125 ? 90.848 38.002 99.396 1.00 19.92 122 ILE C O 1
ATOM 5265 N N . GLU C 1 126 ? 92.784 37.731 100.499 1.00 21.24 123 GLU C N 1
ATOM 5266 C CA . GLU C 1 126 ? 93.613 37.196 99.409 1.00 23.15 123 GLU C CA 1
ATOM 5267 C C . GLU C 1 126 ? 93.002 35.983 98.684 1.00 22.86 123 GLU C C 1
ATOM 5268 O O . GLU C 1 126 ? 92.992 35.912 97.445 1.00 22.69 123 GLU C O 1
ATOM 5274 N N . LYS C 1 127 ? 92.457 35.049 99.459 1.00 22.56 124 LYS C N 1
ATOM 5275 C CA . LYS C 1 127 ? 91.761 33.899 98.934 1.00 22.37 124 LYS C CA 1
ATOM 5276 C C . LYS C 1 127 ? 90.710 34.284 97.915 1.00 21.74 124 LYS C C 1
ATOM 5277 O O . LYS C 1 127 ? 90.541 33.581 96.938 1.00 22.72 124 LYS C O 1
ATOM 5283 N N . GLN C 1 128 ? 90.032 35.423 98.099 1.00 20.48 125 GLN C N 1
ATOM 5284 C CA . GLN C 1 128 ? 88.844 35.733 97.336 1.00 20.27 125 GLN C CA 1
ATOM 5285 C C . GLN C 1 128 ? 89.001 36.777 96.219 1.00 20.21 125 GLN C C 1
ATOM 5286 O O . GLN C 1 128 ? 87.996 37.218 95.655 1.00 20.13 125 GLN C O 1
ATOM 5292 N N . VAL C 1 129 ? 90.221 37.230 95.947 1.00 21.58 126 VAL C N 1
ATOM 5293 C CA . VAL C 1 129 ? 90.421 38.284 94.956 1.00 21.25 126 VAL C CA 1
ATOM 5294 C C . VAL C 1 129 ? 90.072 37.711 93.591 1.00 21.31 126 VAL C C 1
ATOM 5295 O O . VAL C 1 129 ? 90.108 36.492 93.417 1.00 21.67 126 VAL C O 1
ATOM 5299 N N . PRO C 1 130 ? 89.697 38.564 92.623 1.00 21.02 127 PRO C N 1
ATOM 5300 C CA . PRO C 1 130 ? 89.135 38.016 91.398 1.00 21.08 127 PRO C CA 1
ATOM 5301 C C . PRO C 1 130 ? 90.209 37.476 90.476 1.00 21.36 127 PRO C C 1
ATOM 5302 O O . PRO C 1 130 ? 91.287 37.970 90.467 1.00 21.42 127 PRO C O 1
ATOM 5306 N N . ALA C 1 131 ? 89.898 36.397 89.789 1.00 21.62 128 ALA C N 1
ATOM 5307 C CA . ALA C 1 131 ? 90.660 35.884 88.655 1.00 21.91 128 ALA C CA 1
ATOM 5308 C C . ALA C 1 131 ? 90.635 36.814 87.408 1.00 21.68 128 ALA C C 1
ATOM 5309 O O . ALA C 1 131 ? 89.744 37.684 87.268 1.00 21.34 128 ALA C O 1
ATOM 5311 N N . ALA C 1 132 ? 91.615 36.616 86.516 1.00 21.95 129 ALA C N 1
ATOM 5312 C CA . ALA C 1 132 ? 91.589 37.176 85.138 1.00 21.89 129 ALA C CA 1
ATOM 5313 C C . ALA C 1 132 ? 90.227 37.193 84.557 1.00 21.70 129 ALA C C 1
ATOM 5314 O O . ALA C 1 132 ? 89.562 36.195 84.543 1.00 21.84 129 ALA C O 1
ATOM 5316 N N . GLY C 1 133 ? 89.774 38.328 84.080 1.00 21.45 130 GLY C N 1
ATOM 5317 C CA . GLY C 1 133 ? 88.528 38.337 83.367 1.00 21.39 130 GLY C CA 1
ATOM 5318 C C . GLY C 1 133 ? 87.268 38.471 84.167 1.00 21.65 130 GLY C C 1
ATOM 5319 O O . GLY C 1 133 ? 86.182 38.627 83.579 1.00 22.40 130 GLY C O 1
ATOM 5328 N N . VAL C 1 135 ? 84.851 40.090 87.426 1.00 20.72 132 VAL C N 1
ATOM 5329 C CA . VAL C 1 135 ? 84.591 41.241 88.278 1.00 20.56 132 VAL C CA 1
ATOM 5330 C C . VAL C 1 135 ? 84.429 40.715 89.666 1.00 20.54 132 VAL C C 1
ATOM 5331 O O . VAL C 1 135 ? 83.535 39.906 89.901 1.00 21.83 132 VAL C O 1
ATOM 5335 N N . GLY C 1 136 ? 85.303 41.118 90.586 1.00 20.41 133 GLY C N 1
ATOM 5336 C CA . GLY C 1 136 ? 85.165 40.710 91.979 1.00 20.42 133 GLY C CA 1
ATOM 5337 C C . GLY C 1 136 ? 84.394 41.771 92.707 1.00 20.34 133 GLY C C 1
ATOM 5338 O O . GLY C 1 136 ? 84.605 42.960 92.473 1.00 20.25 133 GLY C O 1
ATOM 5339 N N . VAL C 1 137 ? 83.459 41.369 93.565 1.00 20.44 134 VAL C N 1
ATOM 5340 C CA . VAL C 1 137 ? 82.809 42.347 94.460 1.00 20.42 134 VAL C CA 1
ATOM 5341 C C . VAL C 1 137 ? 82.973 41.927 95.914 1.00 20.45 134 VAL C C 1
ATOM 5342 O O . VAL C 1 137 ? 82.649 40.792 96.288 1.00 20.64 134 VAL C O 1
ATOM 5346 N N . PHE C 1 138 ? 83.530 42.827 96.704 1.00 20.33 135 PHE C N 1
ATOM 5347 C CA . PHE C 1 138 ? 83.703 42.631 98.151 1.00 20.37 135 PHE C CA 1
ATOM 5348 C C . PHE C 1 138 ? 82.636 43.471 98.869 1.00 20.45 135 PHE C C 1
ATOM 5349 O O . PHE C 1 138 ? 82.707 44.675 98.874 1.00 20.39 135 PHE C O 1
ATOM 5357 N N . ASP C 1 139 ? 81.613 42.800 99.413 1.00 21.45 136 ASP C N 1
ATOM 5358 C CA . ASP C 1 139 ? 80.676 43.429 100.319 1.00 22.46 136 ASP C CA 1
ATOM 5359 C C . ASP C 1 139 ? 81.270 43.318 101.731 1.00 22.71 136 ASP C C 1
ATOM 5360 O O . ASP C 1 139 ? 81.237 42.236 102.365 1.00 21.91 136 ASP C O 1
ATOM 5365 N N . ARG C 1 140 ? 81.800 44.468 102.184 1.00 22.71 137 ARG C N 1
ATOM 5366 C CA . ARG C 1 140 ? 82.815 44.570 103.257 1.00 23.72 137 ARG C CA 1
ATOM 5367 C C . ARG C 1 140 ? 84.100 43.931 102.771 1.00 23.55 137 ARG C C 1
ATOM 5368 O O . ARG C 1 140 ? 84.079 43.290 101.707 1.00 26.25 137 ARG C O 1
ATOM 5376 N N . SER C 1 141 ? 85.194 44.073 103.528 1.00 21.70 138 SER C N 1
ATOM 5377 C CA . SER C 1 141 ? 86.494 43.845 102.987 1.00 20.83 138 SER C CA 1
ATOM 5378 C C . SER C 1 141 ? 87.553 43.966 104.072 1.00 21.43 138 SER C C 1
ATOM 5379 O O . SER C 1 141 ? 87.243 44.022 105.257 1.00 21.79 138 SER C O 1
ATOM 5382 N N . GLN C 1 142 ? 88.811 44.038 103.635 1.00 21.91 139 GLN C N 1
ATOM 5383 C CA . GLN C 1 142 ? 89.969 44.264 104.506 1.00 22.48 139 GLN C CA 1
ATOM 5384 C C . GLN C 1 142 ? 89.861 45.512 105.401 1.00 22.75 139 GLN C C 1
ATOM 5385 O O . GLN C 1 142 ? 90.573 45.626 106.418 1.00 24.52 139 GLN C O 1
ATOM 5391 N N . TYR C 1 143 ? 88.999 46.445 105.023 1.00 21.36 140 TYR C N 1
ATOM 5392 C CA . TYR C 1 143 ? 88.867 47.640 105.780 1.00 21.37 140 TYR C CA 1
ATOM 5393 C C . TYR C 1 143 ? 88.209 47.386 107.088 1.00 22.02 140 TYR C C 1
ATOM 5394 O O . TYR C 1 143 ? 88.475 48.101 108.027 1.00 22.16 140 TYR C O 1
ATOM 5403 N N . GLU C 1 144 ? 87.374 46.348 107.169 1.00 22.25 141 GLU C N 1
ATOM 5404 C CA . GLU C 1 144 ? 86.727 46.058 108.419 1.00 22.82 141 GLU C CA 1
ATOM 5405 C C . GLU C 1 144 ? 87.785 45.918 109.499 1.00 22.32 141 GLU C C 1
ATOM 5406 O O . GLU C 1 144 ? 87.544 46.313 110.596 1.00 21.64 141 GLU C O 1
ATOM 5412 N N . ASP C 1 145 ? 88.963 45.437 109.154 1.00 22.56 142 ASP C N 1
ATOM 5413 C CA . ASP C 1 145 ? 90.009 45.196 110.132 1.00 24.45 142 ASP C CA 1
ATOM 5414 C C . ASP C 1 145 ? 90.792 46.435 110.630 1.00 23.83 142 ASP C C 1
ATOM 5415 O O . ASP C 1 145 ? 91.730 46.330 111.414 1.00 24.13 142 ASP C O 1
ATOM 5420 N N . VAL C 1 146 ? 90.436 47.597 110.136 1.00 23.08 143 VAL C N 1
ATOM 5421 C CA . VAL C 1 146 ? 90.931 48.831 110.673 1.00 23.22 143 VAL C CA 1
ATOM 5422 C C . VAL C 1 146 ? 89.729 49.727 111.128 1.00 24.85 143 VAL C C 1
ATOM 5423 O O . VAL C 1 146 ? 89.865 50.919 111.290 1.00 22.01 143 VAL C O 1
ATOM 5427 N N . LEU C 1 147 ? 88.567 49.105 111.341 1.00 27.71 144 LEU C N 1
ATOM 5428 C CA . LEU C 1 147 ? 87.432 49.753 111.994 1.00 30.75 144 LEU C CA 1
ATOM 5429 C C . LEU C 1 147 ? 87.276 49.250 113.428 1.00 33.94 144 LEU C C 1
ATOM 5430 O O . LEU C 1 147 ? 88.018 48.362 113.867 1.00 36.64 144 LEU C O 1
ATOM 5435 N N . ILE C 1 148 ? 86.346 49.812 114.181 1.00 37.17 145 ILE C N 1
ATOM 5436 C CA . ILE C 1 148 ? 86.532 49.826 115.631 1.00 39.65 145 ILE C CA 1
ATOM 5437 C C . ILE C 1 148 ? 86.326 48.447 116.303 1.00 42.91 145 ILE C C 1
ATOM 5438 O O . ILE C 1 148 ? 86.917 48.156 117.361 1.00 43.38 145 ILE C O 1
ATOM 5443 N N . HIS C 1 149 ? 85.527 47.600 115.669 1.00 53.26 146 HIS C N 1
ATOM 5444 C CA . HIS C 1 149 ? 85.069 46.340 116.295 1.00 57.84 146 HIS C CA 1
ATOM 5445 C C . HIS C 1 149 ? 86.117 45.189 116.266 1.00 57.79 146 HIS C C 1
ATOM 5446 O O . HIS C 1 149 ? 85.952 44.199 116.974 1.00 59.50 146 HIS C O 1
ATOM 5453 N N . ARG C 1 150 ? 87.182 45.315 115.473 1.00 57.01 147 ARG C N 1
ATOM 5454 C CA . ARG C 1 150 ? 88.291 44.333 115.518 1.00 56.95 147 ARG C CA 1
ATOM 5455 C C . ARG C 1 150 ? 89.658 44.971 115.898 1.00 56.77 147 ARG C C 1
ATOM 5456 O O . ARG C 1 150 ? 90.716 44.321 115.893 1.00 56.00 147 ARG C O 1
ATOM 5464 N N . VAL C 1 151 ? 89.623 46.253 116.219 1.00 57.62 148 VAL C N 1
ATOM 5465 C CA . VAL C 1 151 ? 90.729 46.875 116.889 1.00 58.10 148 VAL C CA 1
ATOM 5466 C C . VAL C 1 151 ? 90.468 46.734 118.397 1.00 60.32 148 VAL C C 1
ATOM 5467 O O . VAL C 1 151 ? 89.319 46.718 118.835 1.00 61.75 148 VAL C O 1
ATOM 5469 N N . HIS C 1 152 ? 91.550 46.566 119.164 1.00 61.36 149 HIS C N 1
ATOM 5470 C CA . HIS C 1 152 ? 91.604 46.883 120.608 1.00 63.41 149 HIS C CA 1
ATOM 5471 C C . HIS C 1 152 ? 91.897 48.408 120.768 1.00 63.02 149 HIS C C 1
ATOM 5472 O O . HIS C 1 152 ? 92.829 48.798 121.503 1.00 63.74 149 HIS C O 1
ATOM 5479 N N . GLY C 1 153 ? 91.109 49.243 120.066 1.00 61.77 150 GLY C N 1
ATOM 5480 C CA . GLY C 1 153 ? 91.385 50.671 119.857 1.00 60.84 150 GLY C CA 1
ATOM 5481 C C . GLY C 1 153 ? 92.797 50.940 119.370 1.00 58.91 150 GLY C C 1
ATOM 5482 O O . GLY C 1 153 ? 93.371 50.137 118.653 1.00 58.15 150 GLY C O 1
ATOM 5483 N N . TRP C 1 154 ? 93.359 52.068 119.779 1.00 58.97 151 TRP C N 1
ATOM 5484 C CA . TRP C 1 154 ? 94.758 52.405 119.522 1.00 58.02 151 TRP C CA 1
ATOM 5485 C C . TRP C 1 154 ? 95.736 52.095 120.714 1.00 58.48 151 TRP C C 1
ATOM 5486 O O . TRP C 1 154 ? 96.788 52.747 120.861 1.00 58.23 151 TRP C O 1
ATOM 5497 N N . ALA C 1 155 ? 95.398 51.107 121.546 1.00 58.49 152 ALA C N 1
ATOM 5498 C CA . ALA C 1 155 ? 96.295 50.641 122.610 1.00 59.85 152 ALA C CA 1
ATOM 5499 C C . ALA C 1 155 ? 97.586 49.990 122.075 1.00 59.11 152 ALA C C 1
ATOM 5500 O O . ALA C 1 155 ? 98.654 50.075 122.735 1.00 61.10 152 ALA C O 1
ATOM 5502 N N . ASP C 1 156 ? 97.455 49.291 120.933 1.00 56.50 153 ASP C N 1
ATOM 5503 C CA . ASP C 1 156 ? 98.582 48.959 120.037 1.00 54.24 153 ASP C CA 1
ATOM 5504 C C . ASP C 1 156 ? 98.288 49.593 118.685 1.00 49.66 153 ASP C C 1
ATOM 5505 O O . ASP C 1 156 ? 97.607 49.040 117.845 1.00 48.00 153 ASP C O 1
ATOM 5510 N N . ALA C 1 157 ? 98.805 50.807 118.554 1.00 46.92 154 ALA C N 1
ATOM 5511 C CA . ALA C 1 157 ? 98.689 51.632 117.387 1.00 43.05 154 ALA C CA 1
ATOM 5512 C C . ALA C 1 157 ? 99.711 51.177 116.340 1.00 40.09 154 ALA C C 1
ATOM 5513 O O . ALA C 1 157 ? 99.562 51.425 115.152 1.00 38.31 154 ALA C O 1
ATOM 5515 N N . ALA C 1 158 ? 100.771 50.515 116.787 1.00 38.92 155 ALA C N 1
ATOM 5516 C CA . ALA C 1 158 ? 101.730 49.928 115.870 1.00 37.62 155 ALA C CA 1
ATOM 5517 C C . ALA C 1 158 ? 101.021 48.859 114.961 1.00 36.26 155 ALA C C 1
ATOM 5518 O O . ALA C 1 158 ? 101.360 48.721 113.789 1.00 35.58 155 ALA C O 1
ATOM 5520 N N . GLU C 1 159 ? 100.033 48.141 115.506 1.00 35.42 156 GLU C N 1
ATOM 5521 C CA . GLU C 1 159 ? 99.353 47.088 114.763 1.00 34.72 156 GLU C CA 1
ATOM 5522 C C . GLU C 1 159 ? 98.523 47.695 113.639 1.00 32.62 156 GLU C C 1
ATOM 5523 O O . GLU C 1 159 ? 98.628 47.285 112.485 1.00 31.95 156 GLU C O 1
ATOM 5529 N N . LEU C 1 160 ? 97.752 48.712 114.001 1.00 31.65 157 LEU C N 1
ATOM 5530 C CA . LEU C 1 160 ? 96.974 49.494 113.063 1.00 30.79 157 LEU C CA 1
ATOM 5531 C C . LEU C 1 160 ? 97.769 50.121 111.921 1.00 30.16 157 LEU C C 1
ATOM 5532 O O . LEU C 1 160 ? 97.323 50.125 110.777 1.00 30.41 157 LEU C O 1
ATOM 5537 N N . GLU C 1 161 ? 98.892 50.721 112.261 1.00 29.87 158 GLU C N 1
ATOM 5538 C CA . GLU C 1 161 ? 99.727 51.349 111.301 1.00 30.66 158 GLU C CA 1
ATOM 5539 C C . GLU C 1 161 ? 100.244 50.302 110.386 1.00 29.13 158 GLU C C 1
ATOM 5540 O O . GLU C 1 161 ? 100.325 50.522 109.198 1.00 28.15 158 GLU C O 1
ATOM 5546 N N . ARG C 1 162 ? 100.597 49.153 110.950 1.00 28.17 159 ARG C N 1
ATOM 5547 C CA . ARG C 1 162 ? 101.047 48.037 110.161 1.00 28.62 159 ARG C CA 1
ATOM 5548 C C . ARG C 1 162 ? 99.949 47.634 109.133 1.00 26.03 159 ARG C C 1
ATOM 5549 O O . ARG C 1 162 ? 100.225 47.322 107.995 1.00 26.09 159 ARG C O 1
ATOM 5557 N N . ARG C 1 163 ? 98.709 47.692 109.560 1.00 25.16 160 ARG C N 1
ATOM 5558 C CA . ARG C 1 163 ? 97.615 47.239 108.755 1.00 24.37 160 ARG C CA 1
ATOM 5559 C C . ARG C 1 163 ? 97.311 48.148 107.596 1.00 24.28 160 ARG C C 1
ATOM 5560 O O . ARG C 1 163 ? 97.052 47.654 106.484 1.00 24.36 160 ARG C O 1
ATOM 5568 N N . TYR C 1 164 ? 97.320 49.455 107.831 1.00 23.94 161 TYR C N 1
ATOM 5569 C CA . TYR C 1 164 ? 97.086 50.382 106.745 1.00 23.87 161 TYR C CA 1
ATOM 5570 C C . TYR C 1 164 ? 98.151 50.094 105.697 1.00 23.30 161 TYR C C 1
ATOM 5571 O O . TYR C 1 164 ? 97.868 49.998 104.509 1.00 23.63 161 TYR C O 1
ATOM 5580 N N . ALA C 1 165 ? 99.367 49.885 106.151 1.00 22.62 162 ALA C N 1
ATOM 5581 C CA . ALA C 1 165 ? 100.492 49.667 105.225 1.00 22.97 162 ALA C CA 1
ATOM 5582 C C . ALA C 1 165 ? 100.372 48.328 104.495 1.00 21.55 162 ALA C C 1
ATOM 5583 O O . ALA C 1 165 ? 100.684 48.258 103.287 1.00 21.99 162 ALA C O 1
ATOM 5585 N N . ALA C 1 166 ? 99.953 47.292 105.224 1.00 21.23 163 ALA C N 1
ATOM 5586 C CA . ALA C 1 166 ? 99.628 46.005 104.646 1.00 20.81 163 ALA C CA 1
ATOM 5587 C C . ALA C 1 166 ? 98.566 46.186 103.537 1.00 20.47 163 ALA C C 1
ATOM 5588 O O . ALA C 1 166 ? 98.686 45.605 102.459 1.00 20.37 163 ALA C O 1
ATOM 5590 N N . ILE C 1 167 ? 97.563 47.041 103.784 1.00 20.38 164 ILE C N 1
ATOM 5591 C CA . ILE C 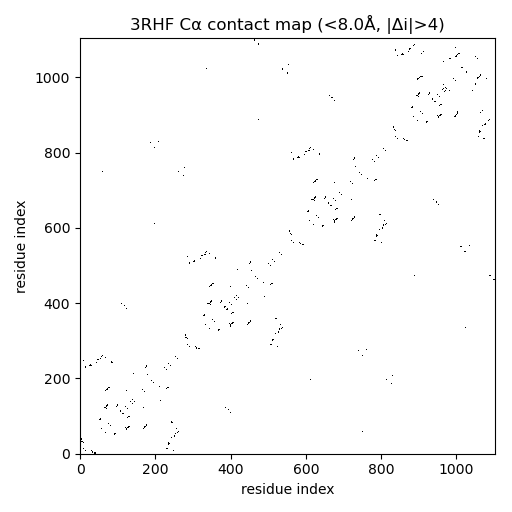1 167 ? 96.450 47.171 102.870 1.00 20.09 164 ILE C CA 1
ATOM 5592 C C . ILE C 1 167 ? 96.966 47.809 101.597 1.00 20.29 164 ILE C C 1
ATOM 5593 O O . ILE C 1 167 ? 96.654 47.348 100.509 1.00 20.12 164 ILE C O 1
ATOM 5598 N N . ASN C 1 168 ? 97.806 48.830 101.724 1.00 21.36 165 ASN C N 1
ATOM 5599 C CA . ASN C 1 168 ? 98.394 49.481 100.556 1.00 22.54 165 ASN C CA 1
ATOM 5600 C C . ASN C 1 168 ? 99.219 48.516 99.758 1.00 23.35 165 ASN C C 1
ATOM 5601 O O . ASN C 1 168 ? 99.042 48.454 98.539 1.00 23.93 165 ASN C O 1
ATOM 5606 N N . ASP C 1 169 ? 100.078 47.724 100.422 1.00 24.27 166 ASP C N 1
ATOM 5607 C CA . ASP C 1 169 ? 100.929 46.797 99.687 1.00 25.18 166 ASP C CA 1
ATOM 5608 C C . ASP C 1 169 ? 100.075 45.751 98.939 1.00 23.31 166 ASP C C 1
ATOM 5609 O O . ASP C 1 169 ? 100.305 45.443 97.801 1.00 23.39 166 ASP C O 1
ATOM 5614 N N . PHE C 1 170 ? 99.070 45.240 99.616 1.00 21.16 167 PHE C N 1
ATOM 5615 C CA . PHE C 1 170 ? 98.134 44.331 99.034 1.00 20.40 167 PHE C CA 1
ATOM 5616 C C . PHE C 1 170 ? 97.450 44.906 97.800 1.00 20.11 167 PHE C C 1
ATOM 5617 O O . PHE C 1 170 ? 97.374 44.261 96.775 1.00 20.15 167 PHE C O 1
ATOM 5625 N N . GLU C 1 171 ? 96.975 46.127 97.900 1.00 20.12 168 GLU C N 1
ATOM 5626 C CA . GLU C 1 171 ? 96.262 46.709 96.790 1.00 20.12 168 GLU C CA 1
ATOM 5627 C C . GLU C 1 171 ? 97.292 46.980 95.705 1.00 20.79 168 GLU C C 1
ATOM 5628 O O . GLU C 1 171 ? 97.002 46.811 94.526 1.00 20.56 168 GLU C O 1
ATOM 5634 N N . SER C 1 172 ? 98.524 47.304 96.095 1.00 22.19 169 SER C N 1
ATOM 5635 C CA . SER C 1 172 ? 99.564 47.508 95.073 1.00 24.32 169 SER C CA 1
ATOM 5636 C C . SER C 1 172 ? 99.908 46.208 94.325 1.00 25.23 169 SER C C 1
ATOM 5637 O O . SER C 1 172 ? 100.008 46.207 93.098 1.00 25.80 169 SER C O 1
ATOM 5640 N N . ARG C 1 173 ? 100.065 45.100 95.051 1.00 25.26 170 ARG C N 1
ATOM 5641 C CA . ARG C 1 173 ? 100.256 43.820 94.387 1.00 26.16 170 ARG C CA 1
ATOM 5642 C C . ARG C 1 173 ? 99.083 43.482 93.442 1.00 25.71 170 ARG C C 1
ATOM 5643 O O . ARG C 1 173 ? 99.320 43.063 92.298 1.00 27.35 170 ARG C O 1
ATOM 5651 N N . LEU C 1 174 ? 97.840 43.609 93.914 1.00 24.63 171 LEU C N 1
ATOM 5652 C CA . LEU C 1 174 ? 96.694 43.233 93.086 1.00 24.39 171 LEU C CA 1
ATOM 5653 C C . LEU C 1 174 ? 96.694 44.015 91.759 1.00 25.57 171 LEU C C 1
ATOM 5654 O O . LEU C 1 174 ? 96.298 43.488 90.714 1.00 26.89 171 LEU C O 1
ATOM 5659 N N . THR C 1 175 ? 97.144 45.259 91.803 1.00 25.24 172 THR C N 1
ATOM 5660 C CA . THR C 1 175 ? 97.110 46.132 90.666 1.00 25.41 172 THR C CA 1
ATOM 5661 C C . THR C 1 175 ? 98.247 45.794 89.725 1.00 26.65 172 THR C C 1
ATOM 5662 O O . THR C 1 175 ? 98.072 45.750 88.516 1.00 24.94 172 THR C O 1
ATOM 5666 N N . GLU C 1 176 ? 99.404 45.529 90.293 1.00 27.64 173 GLU C N 1
ATOM 5667 C CA . GLU C 1 176 ? 100.479 44.946 89.522 1.00 29.50 173 GLU C CA 1
ATOM 5668 C C . GLU C 1 176 ? 100.027 43.654 88.777 1.00 28.48 173 GLU C C 1
ATOM 5669 O O . GLU C 1 176 ? 100.353 43.440 87.632 1.00 28.21 173 GLU C O 1
ATOM 5675 N N . GLN C 1 177 ? 99.263 42.792 89.433 1.00 28.26 174 GLN C N 1
ATOM 5676 C CA . GLN C 1 177 ? 98.733 41.560 88.791 1.00 27.41 174 GLN C CA 1
ATOM 5677 C C . GLN C 1 177 ? 97.637 41.805 87.731 1.00 26.70 174 GLN C C 1
ATOM 5678 O O . GLN C 1 177 ? 97.168 40.879 87.058 1.00 27.26 174 GLN C O 1
ATOM 5684 N N . GLY C 1 178 ? 97.205 43.038 87.579 1.00 26.68 175 GLY C N 1
ATOM 5685 C CA . GLY C 1 178 ? 96.124 43.374 86.598 1.00 26.86 175 GLY C CA 1
ATOM 5686 C C . GLY C 1 178 ? 94.739 43.796 87.088 1.00 25.88 175 GLY C C 1
ATOM 5687 O O . GLY C 1 178 ? 93.821 43.928 86.263 1.00 25.36 175 GLY C O 1
ATOM 5688 N N . THR C 1 179 ? 94.584 44.022 88.406 1.00 25.37 176 THR C N 1
ATOM 5689 C CA . THR C 1 179 ? 93.266 44.373 88.981 1.00 24.71 176 THR C CA 1
ATOM 5690 C C . THR C 1 179 ? 93.069 45.856 88.996 1.00 24.82 176 THR C C 1
ATOM 5691 O O . THR C 1 179 ? 93.912 46.578 89.525 1.00 25.94 176 THR C O 1
ATOM 5695 N N . THR C 1 180 ? 91.975 46.346 88.431 1.00 24.11 177 THR C N 1
ATOM 5696 C CA . THR C 1 180 ? 91.579 47.703 88.752 1.00 23.94 177 THR C CA 1
ATOM 5697 C C . THR C 1 180 ? 90.724 47.656 89.992 1.00 22.15 177 THR C C 1
ATOM 5698 O O . THR C 1 180 ? 89.679 46.976 89.990 1.00 20.43 177 THR C O 1
ATOM 5702 N N . ILE C 1 181 ? 91.163 48.356 91.040 1.00 20.75 178 ILE C N 1
ATOM 5703 C CA . ILE C 1 181 ? 90.450 48.373 92.343 1.00 20.07 178 ILE C CA 1
ATOM 5704 C C . ILE C 1 181 ? 89.612 49.637 92.478 1.00 20.30 178 ILE C C 1
ATOM 5705 O O . ILE C 1 181 ? 90.142 50.759 92.488 1.00 21.12 178 ILE C O 1
ATOM 5710 N N . VAL C 1 182 ? 88.300 49.458 92.521 1.00 20.05 179 VAL C N 1
ATOM 5711 C CA . VAL C 1 182 ? 87.354 50.558 92.701 1.00 20.14 179 VAL C CA 1
ATOM 5712 C C . VAL C 1 182 ? 86.838 50.535 94.125 1.00 19.96 179 VAL C C 1
ATOM 5713 O O . VAL C 1 182 ? 86.159 49.584 94.465 1.00 20.80 179 VAL C O 1
ATOM 5717 N N . LYS C 1 183 ? 87.154 51.524 94.962 1.00 20.02 180 LYS C N 1
ATOM 5718 C CA . LYS C 1 183 ? 86.802 51.457 96.400 1.00 19.90 180 LYS C CA 1
ATOM 5719 C C . LYS C 1 183 ? 85.736 52.486 96.708 1.00 20.10 180 LYS C C 1
ATOM 5720 O O . LYS C 1 183 ? 85.934 53.666 96.477 1.00 20.36 180 LYS C O 1
ATOM 5726 N N . VAL C 1 184 ? 84.615 52.062 97.245 1.00 20.04 181 VAL C N 1
ATOM 5727 C CA . VAL C 1 184 ? 83.512 52.997 97.528 1.00 21.30 181 VAL C CA 1
ATOM 5728 C C . VAL C 1 184 ? 83.054 52.849 98.972 1.00 21.94 181 VAL C C 1
ATOM 5729 O O . VAL C 1 184 ? 82.897 51.722 99.448 1.00 23.44 181 VAL C O 1
ATOM 5741 N N . LEU C 1 186 ? 79.709 54.159 101.017 1.00 21.80 183 LEU C N 1
ATOM 5742 C CA . LEU C 1 186 ? 78.410 54.793 100.984 1.00 21.29 183 LEU C CA 1
ATOM 5743 C C . LEU C 1 186 ? 78.258 55.561 102.288 1.00 22.08 183 LEU C C 1
ATOM 5744 O O . LEU C 1 186 ? 78.481 55.019 103.370 1.00 22.89 183 LEU C O 1
ATOM 5749 N N . ASN C 1 187 ? 77.896 56.824 102.202 1.00 22.23 184 ASN C N 1
ATOM 5750 C CA . ASN C 1 187 ? 77.945 57.679 103.365 1.00 22.25 184 ASN C CA 1
ATOM 5751 C C . ASN C 1 187 ? 76.537 58.208 103.598 1.00 21.79 184 ASN C C 1
ATOM 5752 O O . ASN C 1 187 ? 76.006 58.876 102.737 1.00 22.45 184 ASN C O 1
ATOM 5757 N N . ILE C 1 188 ? 75.925 57.850 104.711 1.00 20.63 185 ILE C N 1
ATOM 5758 C CA . ILE C 1 188 ? 74.634 58.393 105.084 1.00 20.62 185 ILE C CA 1
ATOM 5759 C C . ILE C 1 188 ? 74.792 59.184 106.400 1.00 21.48 185 ILE C C 1
ATOM 5760 O O . ILE C 1 188 ? 75.789 58.979 107.178 1.00 21.51 185 ILE C O 1
ATOM 5765 N N . SER C 1 189 ? 73.858 60.114 106.633 1.00 21.63 186 SER C N 1
ATOM 5766 C CA . SER C 1 189 ? 73.808 60.816 107.906 1.00 22.66 186 SER C CA 1
ATOM 5767 C C . SER C 1 189 ? 73.319 59.920 109.045 1.00 22.44 186 SER C C 1
ATOM 5768 O O . SER C 1 189 ? 72.651 58.906 108.847 1.00 20.85 186 SER C O 1
ATOM 5771 N N . LYS C 1 190 ? 73.616 60.343 110.255 1.00 24.35 187 LYS C N 1
ATOM 5772 C CA . LYS C 1 190 ? 73.143 59.656 111.452 1.00 25.29 187 LYS C CA 1
ATOM 5773 C C . LYS C 1 190 ? 71.633 59.700 111.499 1.00 25.93 187 LYS C C 1
ATOM 5774 O O . LYS C 1 190 ? 71.019 58.693 111.818 1.00 26.21 187 LYS C O 1
ATOM 5780 N N . ASP C 1 191 ? 71.008 60.822 111.118 1.00 27.68 188 ASP C N 1
ATOM 5781 C CA . ASP C 1 191 ? 69.535 60.895 111.115 1.00 29.21 188 ASP C CA 1
ATOM 5782 C C . ASP C 1 191 ? 68.911 59.963 110.098 1.00 28.20 188 ASP C C 1
ATOM 5783 O O . ASP C 1 191 ? 67.912 59.321 110.389 1.00 28.42 188 ASP C O 1
ATOM 5788 N N . GLU C 1 192 ? 69.505 59.863 108.916 1.00 26.82 189 GLU C N 1
ATOM 5789 C CA . GLU C 1 192 ? 69.037 58.894 107.927 1.00 26.27 189 GLU C CA 1
ATOM 5790 C C . GLU C 1 192 ? 69.123 57.473 108.452 1.00 24.74 189 GLU C C 1
ATOM 5791 O O . GLU C 1 192 ? 68.255 56.641 108.169 1.00 24.02 189 GLU C O 1
ATOM 5797 N N . GLN C 1 193 ? 70.173 57.174 109.195 1.00 23.50 190 GLN C N 1
ATOM 5798 C CA . GLN C 1 193 ? 70.276 55.824 109.757 1.00 23.58 190 GLN C CA 1
ATOM 5799 C C . GLN C 1 193 ? 69.048 55.565 110.700 1.00 24.42 190 GLN C C 1
ATOM 5800 O O . GLN C 1 193 ? 68.402 54.508 110.631 1.00 23.91 190 GLN C O 1
ATOM 5806 N N . LYS C 1 194 ? 68.708 56.553 111.546 1.00 24.59 191 LYS C N 1
ATOM 5807 C CA . LYS C 1 194 ? 67.591 56.395 112.450 1.00 25.41 191 LYS C CA 1
ATOM 5808 C C . LYS C 1 194 ? 66.307 56.118 111.667 1.00 25.68 191 LYS C C 1
ATOM 5809 O O . LYS C 1 194 ? 65.573 55.142 111.945 1.00 25.05 191 LYS C O 1
ATOM 5815 N N . LYS C 1 195 ? 66.095 56.921 110.630 1.00 25.28 192 LYS C N 1
ATOM 5816 C CA . LYS C 1 195 ? 64.926 56.808 109.807 1.00 26.48 192 LYS C CA 1
ATOM 5817 C C . LYS C 1 195 ? 64.801 55.394 109.237 1.00 25.70 192 LYS C C 1
ATOM 5818 O O . LYS C 1 195 ? 63.769 54.766 109.358 1.00 26.34 192 LYS C O 1
ATOM 5824 N N . ARG C 1 196 ? 65.887 54.863 108.698 1.00 24.77 193 ARG C N 1
ATOM 5825 C CA . ARG C 1 196 ? 65.855 53.549 108.110 1.00 23.82 193 ARG C CA 1
ATOM 5826 C C . ARG C 1 196 ? 65.673 52.409 109.116 1.00 23.84 193 ARG C C 1
ATOM 5827 O O . ARG C 1 196 ? 64.912 51.451 108.851 1.00 24.52 193 ARG C O 1
ATOM 5835 N N . LEU C 1 197 ? 66.304 52.514 110.276 1.00 22.64 194 LEU C N 1
ATOM 5836 C CA . LEU C 1 197 ? 65.999 51.568 111.371 1.00 22.20 194 LEU C CA 1
ATOM 5837 C C . LEU C 1 197 ? 64.530 51.597 111.748 1.00 22.32 194 LEU C C 1
ATOM 5838 O O . LEU C 1 197 ? 63.856 50.571 111.757 1.00 23.90 194 LEU C O 1
ATOM 5843 N N . ILE C 1 198 ? 63.995 52.776 112.006 1.00 22.39 195 ILE C N 1
ATOM 5844 C CA . ILE C 1 198 ? 62.599 52.882 112.378 1.00 22.42 195 ILE C CA 1
ATOM 5845 C C . ILE C 1 198 ? 61.702 52.309 111.297 1.00 22.37 195 ILE C C 1
ATOM 5846 O O . ILE C 1 198 ? 60.777 51.581 111.579 1.00 22.09 195 ILE C O 1
ATOM 5851 N N . ALA C 1 199 ? 62.016 52.590 110.049 1.00 22.83 196 ALA C N 1
ATOM 5852 C CA . ALA C 1 199 ? 61.289 51.985 108.926 1.00 23.07 196 ALA C CA 1
ATOM 5853 C C . ALA C 1 199 ? 61.365 50.466 108.985 1.00 23.78 196 ALA C C 1
ATOM 5854 O O . ALA C 1 199 ? 60.404 49.793 108.710 1.00 23.50 196 ALA C O 1
ATOM 5856 N N . ARG C 1 200 ? 62.509 49.913 109.363 1.00 24.90 197 ARG C N 1
ATOM 5857 C CA . ARG C 1 200 ? 62.563 48.502 109.530 1.00 25.74 197 ARG C CA 1
ATOM 5858 C C . ARG C 1 200 ? 61.603 48.033 110.609 1.00 26.95 197 ARG C C 1
ATOM 5859 O O . ARG C 1 200 ? 60.946 47.036 110.427 1.00 28.26 197 ARG C O 1
ATOM 5867 N N . LEU C 1 201 ? 61.557 48.717 111.739 1.00 27.39 198 LEU C N 1
ATOM 5868 C CA . LEU C 1 201 ? 60.581 48.384 112.769 1.00 27.97 198 LEU C CA 1
ATOM 5869 C C . LEU C 1 201 ? 59.123 48.635 112.345 1.00 29.34 198 LEU C C 1
ATOM 5870 O O . LEU C 1 201 ? 58.224 47.935 112.824 1.00 30.15 198 LEU C O 1
ATOM 5875 N N . ASP C 1 202 ? 58.853 49.603 111.455 1.00 29.35 199 ASP C N 1
ATOM 5876 C CA . ASP C 1 202 ? 57.447 49.891 111.092 1.00 30.34 199 ASP C CA 1
ATOM 5877 C C . ASP C 1 202 ? 56.893 49.023 109.939 1.00 30.55 199 ASP C C 1
ATOM 5878 O O . ASP C 1 202 ? 55.725 49.067 109.640 1.00 30.51 199 ASP C O 1
ATOM 5883 N N . ASP C 1 203 ? 57.739 48.213 109.330 1.00 30.13 200 ASP C N 1
ATOM 5884 C CA . ASP C 1 203 ? 57.349 47.397 108.229 1.00 30.26 200 ASP C CA 1
ATOM 5885 C C . ASP C 1 203 ? 57.531 45.943 108.648 1.00 31.04 200 ASP C C 1
ATOM 5886 O O . ASP C 1 203 ? 58.657 45.445 108.786 1.00 29.24 200 ASP C O 1
ATOM 5891 N N . PRO C 1 204 ? 56.408 45.254 108.885 1.00 32.99 201 PRO C N 1
ATOM 5892 C CA . PRO C 1 204 ? 56.497 43.867 109.385 1.00 33.51 201 PRO C CA 1
ATOM 5893 C C . PRO C 1 204 ? 57.286 42.980 108.442 1.00 33.28 201 PRO C C 1
ATOM 5894 O O . PRO C 1 204 ? 57.922 42.005 108.880 1.00 34.32 201 PRO C O 1
ATOM 5898 N N . SER C 1 205 ? 57.307 43.325 107.164 1.00 32.27 202 SER C N 1
ATOM 5899 C CA . SER C 1 205 ? 58.104 42.530 106.233 1.00 32.07 202 SER C CA 1
ATOM 5900 C C . SER C 1 205 ? 59.627 42.753 106.407 1.00 31.23 202 SER C C 1
ATOM 5901 O O . SER C 1 205 ? 60.405 42.081 105.763 1.00 31.70 202 SER C O 1
ATOM 5904 N N . LYS C 1 206 ? 60.038 43.704 107.240 1.00 31.95 203 LYS C N 1
ATOM 5905 C CA . LYS C 1 206 ? 61.457 43.965 107.505 1.00 31.80 203 LYS C CA 1
ATOM 5906 C C . LYS C 1 206 ? 61.927 43.546 108.917 1.00 31.03 203 LYS C C 1
ATOM 5907 O O . LYS C 1 206 ? 63.132 43.610 109.212 1.00 30.06 203 LYS C O 1
ATOM 5913 N N . HIS C 1 207 ? 61.004 43.076 109.759 1.00 30.07 204 HIS C N 1
ATOM 5914 C CA . HIS C 1 207 ? 61.345 42.750 111.139 1.00 29.69 204 HIS C CA 1
ATOM 5915 C C . HIS C 1 207 ? 62.499 41.750 111.240 1.00 30.20 204 HIS C C 1
ATOM 5916 O O . HIS C 1 207 ? 63.411 41.867 112.120 1.00 29.61 204 HIS C O 1
ATOM 5923 N N . TRP C 1 208 ? 62.481 40.813 110.290 1.00 30.61 205 TRP C N 1
ATOM 5924 C CA . TRP C 1 208 ? 63.461 39.758 110.221 1.00 31.33 205 TRP C CA 1
ATOM 5925 C C . TRP C 1 208 ? 64.846 40.317 110.065 1.00 31.04 205 TRP C C 1
ATOM 5926 O O . TRP C 1 208 ? 65.813 39.683 110.447 1.00 32.93 205 TRP C O 1
ATOM 5937 N N . LYS C 1 209 ? 64.918 41.507 109.522 1.00 29.57 206 LYS C N 1
ATOM 5938 C CA . LYS C 1 209 ? 66.150 42.108 109.098 1.00 30.25 206 LYS C CA 1
ATOM 5939 C C . LYS C 1 209 ? 66.751 42.972 110.198 1.00 29.20 206 LYS C C 1
ATOM 5940 O O . LYS C 1 209 ? 67.844 43.408 110.037 1.00 29.51 206 LYS C O 1
ATOM 5946 N N . TYR C 1 210 ? 65.988 43.318 111.254 1.00 28.02 207 TYR C N 1
ATOM 5947 C CA . TYR C 1 210 ? 66.409 44.333 112.226 1.00 26.32 207 TYR C CA 1
ATOM 5948 C C . TYR C 1 210 ? 67.461 43.741 113.176 1.00 26.28 207 TYR C C 1
ATOM 5949 O O . TYR C 1 210 ? 67.378 42.633 113.579 1.00 26.15 207 TYR C O 1
ATOM 5958 N N . SER C 1 211 ? 68.462 44.514 113.518 1.00 27.00 208 SER C N 1
ATOM 5959 C CA . SER C 1 211 ? 69.517 44.065 114.371 1.00 26.94 208 SER C CA 1
ATOM 5960 C C . SER C 1 211 ? 69.779 45.104 115.440 1.00 25.99 208 SER C C 1
ATOM 5961 O O . SER C 1 211 ? 70.021 46.248 115.107 1.00 25.62 208 SER C O 1
ATOM 5964 N N . ARG C 1 212 ? 69.696 44.681 116.710 1.00 25.61 209 ARG C N 1
ATOM 5965 C CA . ARG C 1 212 ? 70.091 45.479 117.888 1.00 25.16 209 ARG C CA 1
ATOM 5966 C C . ARG C 1 212 ? 71.524 45.996 117.731 1.00 25.04 209 ARG C C 1
ATOM 5967 O O . ARG C 1 212 ? 71.858 47.125 118.154 1.00 22.27 209 ARG C O 1
ATOM 5975 N N . GLY C 1 213 ? 72.329 45.185 117.056 1.00 25.33 210 GLY C N 1
ATOM 5976 C CA . GLY C 1 213 ? 73.671 45.585 116.702 1.00 25.82 210 GLY C CA 1
ATOM 5977 C C . GLY C 1 213 ? 73.716 46.972 116.103 1.00 25.95 210 GLY C C 1
ATOM 5978 O O . GLY C 1 213 ? 74.607 47.757 116.422 1.00 27.15 210 GLY C O 1
ATOM 5979 N N . ASP C 1 214 ? 72.785 47.309 115.241 1.00 25.59 211 ASP C N 1
ATOM 5980 C CA . ASP C 1 214 ? 72.889 48.586 114.529 1.00 26.12 211 ASP C CA 1
ATOM 5981 C C . ASP C 1 214 ? 72.642 49.801 115.436 1.00 26.80 211 ASP C C 1
ATOM 5982 O O . ASP C 1 214 ? 73.075 50.899 115.158 1.00 25.85 211 ASP C O 1
ATOM 5987 N N . LEU C 1 215 ? 71.918 49.593 116.509 1.00 29.42 212 LEU C N 1
ATOM 5988 C CA . LEU C 1 215 ? 71.672 50.615 117.508 1.00 30.90 212 LEU C CA 1
ATOM 5989 C C . LEU C 1 215 ? 72.943 50.863 118.296 1.00 32.68 212 LEU C C 1
ATOM 5990 O O . LEU C 1 215 ? 73.228 52.000 118.687 1.00 34.30 212 LEU C O 1
ATOM 5995 N N . ALA C 1 216 ? 73.739 49.816 118.501 1.00 33.71 213 ALA C N 1
ATOM 5996 C CA . ALA C 1 216 ? 75.104 49.970 119.021 1.00 34.52 213 ALA C CA 1
ATOM 5997 C C . ALA C 1 216 ? 75.957 50.764 118.030 1.00 34.81 213 ALA C C 1
ATOM 5998 O O . ALA C 1 216 ? 76.661 51.694 118.403 1.00 38.37 213 ALA C O 1
ATOM 6000 N N . GLU C 1 217 ? 75.926 50.424 116.757 1.00 33.52 214 GLU C N 1
ATOM 6001 C CA . GLU C 1 217 ? 76.569 51.279 115.787 1.00 32.52 214 GLU C CA 1
ATOM 6002 C C . GLU C 1 217 ? 76.198 52.759 116.101 1.00 31.88 214 GLU C C 1
ATOM 6003 O O . GLU C 1 217 ? 77.059 53.639 116.029 1.00 31.84 214 GLU C O 1
ATOM 6009 N N . ARG C 1 218 ? 74.963 53.056 116.497 1.00 30.78 215 ARG C N 1
ATOM 6010 C CA . ARG C 1 218 ? 74.618 54.490 116.674 1.00 30.90 215 ARG C CA 1
ATOM 6011 C C . ARG C 1 218 ? 75.445 55.164 117.740 1.00 30.01 215 ARG C C 1
ATOM 6012 O O . ARG C 1 218 ? 75.890 56.298 117.589 1.00 30.11 215 ARG C O 1
ATOM 6020 N N . ALA C 1 219 ? 75.590 54.455 118.836 1.00 29.15 216 ALA C N 1
ATOM 6021 C CA . ALA C 1 219 ? 76.284 54.970 120.004 1.00 28.99 216 ALA C CA 1
ATOM 6022 C C . ALA C 1 219 ? 77.698 55.379 119.647 1.00 27.66 216 ALA C C 1
ATOM 6023 O O . ALA C 1 219 ? 78.206 56.304 120.194 1.00 27.04 216 ALA C O 1
ATOM 6025 N N . TYR C 1 220 ? 78.307 54.622 118.735 1.00 27.12 217 TYR C N 1
ATOM 6026 C CA . TYR C 1 220 ? 79.692 54.775 118.348 1.00 26.57 217 TYR C CA 1
ATOM 6027 C C . TYR C 1 220 ? 79.817 55.390 116.950 1.00 26.40 217 TYR C C 1
ATOM 6028 O O . TYR C 1 220 ? 80.868 55.247 116.308 1.00 24.92 217 TYR C O 1
ATOM 6037 N N . TRP C 1 221 ? 78.769 56.104 116.502 1.00 26.51 218 TRP C N 1
ATOM 6038 C CA . TRP C 1 221 ? 78.698 56.646 115.120 1.00 26.55 218 TRP C CA 1
ATOM 6039 C C . TRP C 1 221 ? 79.833 57.544 114.789 1.00 27.07 218 TRP C C 1
ATOM 6040 O O . TRP C 1 221 ? 80.477 57.359 113.780 1.00 27.41 218 TRP C O 1
ATOM 6051 N N . ASP C 1 222 ? 80.078 58.530 115.630 1.00 29.26 219 ASP C N 1
ATOM 6052 C CA . ASP C 1 222 ? 81.183 59.448 115.385 1.00 30.87 219 ASP C CA 1
ATOM 6053 C C . ASP C 1 222 ? 82.513 58.677 115.384 1.00 29.71 219 ASP C C 1
ATOM 6054 O O . ASP C 1 222 ? 83.382 58.942 114.542 1.00 29.06 219 ASP C O 1
ATOM 6059 N N . ASP C 1 223 ? 82.657 57.680 116.262 1.00 28.95 220 ASP C N 1
ATOM 6060 C CA . ASP C 1 223 ? 83.886 56.901 116.290 1.00 28.71 220 ASP C CA 1
ATOM 6061 C C . ASP C 1 223 ? 84.113 56.133 114.987 1.00 26.68 220 ASP C C 1
ATOM 6062 O O . ASP C 1 223 ? 85.258 56.016 114.538 1.00 26.80 220 ASP C O 1
ATOM 6067 N N . TYR C 1 224 ? 83.036 55.640 114.367 1.00 24.59 221 TYR C N 1
ATOM 6068 C CA . TYR C 1 224 ? 83.121 54.985 113.053 1.00 23.75 221 TYR C CA 1
ATOM 6069 C C . TYR C 1 224 ? 83.474 56.001 111.968 1.00 23.83 221 TYR C C 1
ATOM 6070 O O . TYR C 1 224 ? 84.315 55.731 111.112 1.00 23.24 221 TYR C O 1
ATOM 6087 N N . ASP C 1 226 ? 85.212 58.670 112.359 1.00 27.23 223 ASP C N 1
ATOM 6088 C CA . ASP C 1 226 ? 86.649 58.977 112.513 1.00 28.45 223 ASP C CA 1
ATOM 6089 C C . ASP C 1 226 ? 87.523 57.837 111.994 1.00 25.75 223 ASP C C 1
ATOM 6090 O O . ASP C 1 226 ? 88.530 58.069 111.378 1.00 26.55 223 ASP C O 1
ATOM 6095 N N . ALA C 1 227 ? 87.130 56.602 112.227 1.00 23.67 224 ALA C N 1
ATOM 6096 C CA . ALA C 1 227 ? 87.940 55.469 111.806 1.00 21.87 224 ALA C CA 1
ATOM 6097 C C . ALA C 1 227 ? 87.956 55.479 110.262 1.00 20.54 224 ALA C C 1
ATOM 6098 O O . ALA C 1 227 ? 89.001 55.345 109.644 1.00 20.95 224 ALA C O 1
ATOM 6100 N N . TYR C 1 228 ? 86.818 55.719 109.630 1.00 19.78 225 TYR C N 1
ATOM 6101 C CA . TYR C 1 228 ? 86.802 55.781 108.197 1.00 19.90 225 TYR C CA 1
ATOM 6102 C C . TYR C 1 228 ? 87.669 56.941 107.684 1.00 21.51 225 TYR C C 1
ATOM 6103 O O . TYR C 1 228 ? 88.412 56.755 106.752 1.00 21.11 225 TYR C O 1
ATOM 6112 N N . SER C 1 229 ? 87.594 58.132 108.285 1.00 23.30 226 SER C N 1
ATOM 6113 C CA . SER C 1 229 ? 88.467 59.223 107.863 1.00 25.43 226 SER C CA 1
ATOM 6114 C C . SER C 1 229 ? 89.945 58.869 107.896 1.00 24.60 226 SER C C 1
ATOM 6115 O O . SER C 1 229 ? 90.701 59.276 107.008 1.00 25.07 226 SER C O 1
ATOM 6118 N N . VAL C 1 230 ? 90.386 58.230 108.969 1.00 23.03 227 VAL C N 1
ATOM 6119 C CA . VAL C 1 230 ? 91.805 57.906 109.097 1.00 23.37 227 VAL C CA 1
ATOM 6120 C C . VAL C 1 230 ? 92.109 56.924 107.998 1.00 22.36 227 VAL C C 1
ATOM 6121 O O . VAL C 1 230 ? 93.086 57.068 107.298 1.00 23.20 227 VAL C O 1
ATOM 6125 N N . ALA C 1 231 ? 91.215 55.970 107.794 1.00 20.87 228 ALA C N 1
ATOM 6126 C CA . ALA C 1 231 ? 91.394 55.012 106.757 1.00 20.54 228 ALA C CA 1
ATOM 6127 C C . ALA C 1 231 ? 91.580 55.700 105.374 1.00 21.42 228 ALA C C 1
ATOM 6128 O O . ALA C 1 231 ? 92.523 55.353 104.602 1.00 21.64 228 ALA C O 1
ATOM 6130 N N . PHE C 1 232 ? 90.704 56.643 105.060 1.00 21.60 229 PHE C N 1
ATOM 6131 C CA . PHE C 1 232 ? 90.814 57.341 103.802 1.00 23.53 229 PHE C CA 1
ATOM 6132 C C . PHE C 1 232 ? 92.148 58.123 103.715 1.00 25.69 229 PHE C C 1
ATOM 6133 O O . PHE C 1 232 ? 92.828 58.060 102.696 1.00 26.41 229 PHE C O 1
ATOM 6141 N N . GLU C 1 233 ? 92.527 58.848 104.759 1.00 27.49 230 GLU C N 1
ATOM 6142 C CA . GLU C 1 233 ? 93.818 59.558 104.740 1.00 30.97 230 GLU C CA 1
ATOM 6143 C C . GLU C 1 233 ? 94.988 58.596 104.423 1.00 30.34 230 GLU C C 1
ATOM 6144 O O . GLU C 1 233 ? 95.825 58.879 103.577 1.00 30.58 230 GLU C O 1
ATOM 6150 N N . LYS C 1 234 ? 94.990 57.436 105.076 1.00 28.46 231 LYS C N 1
ATOM 6151 C CA . LYS C 1 234 ? 96.095 56.518 105.020 1.00 28.35 231 LYS C CA 1
ATOM 6152 C C . LYS C 1 234 ? 96.119 55.554 103.799 1.00 25.74 231 LYS C C 1
ATOM 6153 O O . LYS C 1 234 ? 97.179 55.074 103.438 1.00 24.16 231 LYS C O 1
ATOM 6159 N N . THR C 1 235 ? 94.966 55.313 103.150 1.00 23.38 232 THR C N 1
ATOM 6160 C CA . THR C 1 235 ? 94.884 54.318 102.084 1.00 21.19 232 THR C CA 1
ATOM 6161 C C . THR C 1 235 ? 94.250 54.800 100.738 1.00 22.53 232 THR C C 1
ATOM 6162 O O . THR C 1 235 ? 94.143 54.021 99.819 1.00 23.12 232 THR C O 1
ATOM 6166 N N . SER C 1 236 ? 93.847 56.061 100.608 1.00 23.15 233 SER C N 1
ATOM 6167 C CA . SER C 1 236 ? 93.525 56.649 99.296 1.00 23.93 233 SER C CA 1
ATOM 6168 C C . SER C 1 236 ? 94.785 56.988 98.554 1.00 26.37 233 SER C C 1
ATOM 6169 O O . SER C 1 236 ? 95.439 58.029 98.809 1.00 27.70 233 SER C O 1
ATOM 6172 N N . THR C 1 237 ? 95.135 56.088 97.640 1.00 27.29 234 THR C N 1
ATOM 6173 C CA . THR C 1 237 ? 96.365 56.154 96.873 1.00 27.19 234 THR C CA 1
ATOM 6174 C C . THR C 1 237 ? 96.022 56.414 95.400 1.00 27.14 234 THR C C 1
ATOM 6175 O O . THR C 1 237 ? 94.885 56.272 94.974 1.00 26.33 234 THR C O 1
ATOM 6179 N N . GLU C 1 238 ? 97.020 56.775 94.631 1.00 28.40 235 GLU C N 1
ATOM 6180 C CA . GLU C 1 238 ? 96.846 56.989 93.215 1.00 29.54 235 GLU C CA 1
ATOM 6181 C C . GLU C 1 238 ? 96.368 55.749 92.474 1.00 27.81 235 GLU C C 1
ATOM 6182 O O . GLU C 1 238 ? 95.593 55.855 91.587 1.00 27.38 235 GLU C O 1
ATOM 6188 N N . ILE C 1 239 ? 96.812 54.581 92.871 1.00 26.69 236 ILE C N 1
ATOM 6189 C CA . ILE C 1 239 ? 96.429 53.356 92.180 1.00 26.29 236 ILE C CA 1
ATOM 6190 C C . ILE C 1 239 ? 95.127 52.779 92.687 1.00 24.13 236 ILE C C 1
ATOM 6191 O O . ILE C 1 239 ? 94.481 52.045 91.942 1.00 23.16 236 ILE C O 1
ATOM 6196 N N . ALA C 1 240 ? 94.735 53.150 93.913 1.00 22.04 237 ALA C N 1
ATOM 6197 C CA . ALA C 1 240 ? 93.514 52.667 94.538 1.00 20.72 237 ALA C CA 1
ATOM 6198 C C . ALA C 1 240 ? 92.834 53.817 95.374 1.00 21.30 237 ALA C C 1
ATOM 6199 O O . ALA C 1 240 ? 92.724 53.777 96.636 1.00 21.70 237 ALA C O 1
ATOM 6201 N N . PRO C 1 241 ? 92.384 54.857 94.681 1.00 20.70 238 PRO C N 1
ATOM 6202 C CA . PRO C 1 241 ? 91.768 55.950 95.400 1.00 20.62 238 PRO C CA 1
ATOM 6203 C C . PRO C 1 241 ? 90.483 55.517 96.089 1.00 20.14 238 PRO C C 1
ATOM 6204 O O . PRO C 1 241 ? 89.811 54.615 95.572 1.00 20.03 238 PRO C O 1
ATOM 6208 N N . TRP C 1 242 ? 90.135 56.162 97.224 1.00 20.00 239 TRP C N 1
ATOM 6209 C CA . TRP C 1 242 ? 88.771 56.072 97.776 1.00 19.66 239 TRP C CA 1
ATOM 6210 C C . TRP C 1 242 ? 87.808 57.050 97.136 1.00 19.80 239 TRP C C 1
ATOM 6211 O O . TRP C 1 242 ? 88.213 58.157 96.745 1.00 20.17 239 TRP C O 1
ATOM 6222 N N . HIS C 1 243 ? 86.562 56.617 97.001 1.00 19.60 240 HIS C N 1
ATOM 6223 C CA . HIS C 1 243 ? 85.442 57.466 96.657 1.00 19.74 240 HIS C CA 1
ATOM 6224 C C . HIS C 1 243 ? 84.385 57.375 97.762 1.00 19.62 240 HIS C C 1
ATOM 6225 O O . HIS C 1 243 ? 84.039 56.272 98.201 1.00 19.69 240 HIS C O 1
ATOM 6232 N N . VAL C 1 244 ? 83.834 58.522 98.165 1.00 19.65 241 VAL C N 1
ATOM 6233 C CA . VAL C 1 244 ? 82.830 58.566 99.165 1.00 19.50 241 VAL C CA 1
ATOM 6234 C C . VAL C 1 244 ? 81.564 59.009 98.496 1.00 19.74 241 VAL C C 1
ATOM 6235 O O . VAL C 1 244 ? 81.532 60.048 97.879 1.00 20.44 241 VAL C O 1
ATOM 6239 N N . VAL C 1 245 ? 80.523 58.202 98.606 1.00 19.59 242 VAL C N 1
ATOM 6240 C CA . VAL C 1 245 ? 79.307 58.413 97.855 1.00 20.15 242 VAL C CA 1
ATOM 6241 C C . VAL C 1 245 ? 78.182 58.835 98.761 1.00 20.79 242 VAL C C 1
ATOM 6242 O O . VAL C 1 245 ? 77.678 58.016 99.504 1.00 22.20 242 VAL C O 1
ATOM 6246 N N . PRO C 1 246 ? 77.733 60.090 98.670 1.00 22.07 243 PRO C N 1
ATOM 6247 C CA . PRO C 1 246 ? 76.511 60.411 99.394 1.00 22.12 243 PRO C CA 1
ATOM 6248 C C . PRO C 1 246 ? 75.432 59.403 99.101 1.00 21.95 243 PRO C C 1
ATOM 6249 O O . PRO C 1 246 ? 75.220 59.059 97.946 1.00 22.38 243 PRO C O 1
ATOM 6253 N N . ALA C 1 247 ? 74.762 58.906 100.124 1.00 21.58 244 ALA C N 1
ATOM 6254 C CA . ALA C 1 247 ? 73.862 57.769 99.926 1.00 20.98 244 ALA C CA 1
ATOM 6255 C C . ALA C 1 247 ? 72.551 57.932 100.648 1.00 21.69 244 ALA C C 1
ATOM 6256 O O . ALA C 1 247 ? 71.762 56.986 100.697 1.00 21.88 244 ALA C O 1
ATOM 6258 N N . ASN C 1 248 ? 72.241 59.116 101.170 1.00 22.52 245 ASN C N 1
ATOM 6259 C CA . ASN C 1 248 ? 70.895 59.292 101.714 1.00 23.71 245 ASN C CA 1
ATOM 6260 C C . ASN C 1 248 ? 69.851 59.115 100.583 1.00 25.43 245 ASN C C 1
ATOM 6261 O O . ASN C 1 248 ? 68.702 58.788 100.853 1.00 26.52 245 ASN C O 1
ATOM 6266 N N . LYS C 1 249 ? 70.227 59.409 99.337 1.00 26.26 246 LYS C N 1
ATOM 6267 C CA . LYS C 1 249 ? 69.344 59.175 98.218 1.00 27.95 246 LYS C CA 1
ATOM 6268 C C . LYS C 1 249 ? 69.799 57.908 97.537 1.00 28.06 246 LYS C C 1
ATOM 6269 O O . LYS C 1 249 ? 70.789 57.907 96.803 1.00 28.13 246 LYS C O 1
ATOM 6275 N N . LYS C 1 250 ? 69.074 56.825 97.777 1.00 28.31 247 LYS C N 1
ATOM 6276 C CA . LYS C 1 250 ? 69.523 55.550 97.312 1.00 28.51 247 LYS C CA 1
ATOM 6277 C C . LYS C 1 250 ? 69.742 55.577 95.787 1.00 27.83 247 LYS C C 1
ATOM 6278 O O . LYS C 1 250 ? 70.752 55.088 95.274 1.00 27.90 247 LYS C O 1
ATOM 6284 N N . TRP C 1 251 ? 68.801 56.191 95.078 1.00 27.48 248 TRP C N 1
ATOM 6285 C CA . TRP C 1 251 ? 68.831 56.280 93.637 1.00 26.04 248 TRP C CA 1
ATOM 6286 C C . TRP C 1 251 ? 70.122 56.867 93.155 1.00 25.54 248 TRP C C 1
ATOM 6287 O O . TRP C 1 251 ? 70.624 56.442 92.134 1.00 24.43 248 TRP C O 1
ATOM 6298 N N . TYR C 1 252 ? 70.664 57.850 93.879 1.00 25.63 249 TYR C N 1
ATOM 6299 C CA . TYR C 1 252 ? 71.935 58.477 93.478 1.00 24.90 249 TYR C CA 1
ATOM 6300 C C . TYR C 1 252 ? 73.119 57.553 93.799 1.00 24.24 249 TYR C C 1
ATOM 6301 O O . TYR C 1 252 ? 74.047 57.386 93.002 1.00 24.86 249 TYR C O 1
ATOM 6310 N N . ALA C 1 253 ? 73.097 56.942 94.961 1.00 22.93 250 ALA C N 1
ATOM 6311 C CA . ALA C 1 253 ? 74.187 56.019 95.306 1.00 22.07 250 ALA C CA 1
ATOM 6312 C C . ALA C 1 253 ? 74.273 54.933 94.215 1.00 22.04 250 ALA C C 1
ATOM 6313 O O . ALA C 1 253 ? 75.388 54.543 93.789 1.00 21.11 250 ALA C O 1
ATOM 6315 N N . ARG C 1 254 ? 73.116 54.472 93.736 1.00 22.27 251 ARG C N 1
ATOM 6316 C CA . ARG C 1 254 ? 73.109 53.386 92.748 1.00 22.61 251 ARG C CA 1
ATOM 6317 C C . ARG C 1 254 ? 73.750 53.864 91.472 1.00 22.21 251 ARG C C 1
ATOM 6318 O O . ARG C 1 254 ? 74.633 53.201 90.953 1.00 23.22 251 ARG C O 1
ATOM 6326 N N . ILE C 1 255 ? 73.364 55.032 90.979 1.00 21.78 252 ILE C N 1
ATOM 6327 C CA . ILE C 1 255 ? 73.972 55.515 89.730 1.00 21.55 252 ILE C CA 1
ATOM 6328 C C . ILE C 1 255 ? 75.415 55.950 89.883 1.00 21.53 252 ILE C C 1
ATOM 6329 O O . ILE C 1 255 ? 76.198 55.861 88.897 1.00 23.54 252 ILE C O 1
ATOM 6334 N N . ALA C 1 256 ? 75.802 56.424 91.067 1.00 21.09 253 ALA C N 1
ATOM 6335 C CA . ALA C 1 256 ? 77.218 56.765 91.307 1.00 20.87 253 ALA C CA 1
ATOM 6336 C C . ALA C 1 256 ? 78.132 55.532 91.314 1.00 21.20 253 ALA C C 1
ATOM 6337 O O . ALA C 1 256 ? 79.238 55.588 90.822 1.00 22.31 253 ALA C O 1
ATOM 6339 N N . VAL C 1 257 ? 77.684 54.431 91.908 1.00 21.60 254 VAL C N 1
ATOM 6340 C CA . VAL C 1 257 ? 78.517 53.264 92.069 1.00 21.21 254 VAL C CA 1
ATOM 6341 C C . VAL C 1 257 ? 78.682 52.683 90.680 1.00 22.58 254 VAL C C 1
ATOM 6342 O O . VAL C 1 257 ? 79.826 52.391 90.278 1.00 22.53 254 VAL C O 1
ATOM 6346 N N . GLN C 1 258 ? 77.589 52.533 89.928 1.00 23.23 255 GLN C N 1
ATOM 6347 C CA . GLN C 1 258 ? 77.753 51.937 88.603 1.00 24.99 255 GLN C CA 1
ATOM 6348 C C . GLN C 1 258 ? 78.594 52.771 87.705 1.00 23.98 255 GLN C C 1
ATOM 6349 O O . GLN C 1 258 ? 79.338 52.253 86.866 1.00 23.40 255 GLN C O 1
ATOM 6355 N N . GLN C 1 259 ? 78.462 54.063 87.855 1.00 23.63 256 GLN C N 1
ATOM 6356 C CA . GLN C 1 259 ? 79.221 54.937 86.964 1.00 24.71 256 GLN C CA 1
ATOM 6357 C C . GLN C 1 259 ? 80.695 54.819 87.256 1.00 24.08 256 GLN C C 1
ATOM 6358 O O . GLN C 1 259 ? 81.483 54.900 86.359 1.00 23.87 256 GLN C O 1
ATOM 6364 N N . LEU C 1 260 ? 81.061 54.628 88.519 1.00 24.81 257 LEU C N 1
ATOM 6365 C CA . LEU C 1 260 ? 82.465 54.445 88.873 1.00 25.34 257 LEU C CA 1
ATOM 6366 C C . LEU C 1 260 ? 83.000 53.202 88.185 1.00 25.94 257 LEU C C 1
ATOM 6367 O O . LEU C 1 260 ? 84.046 53.194 87.568 1.00 28.10 257 LEU C O 1
ATOM 6372 N N . LEU C 1 261 ? 82.226 52.162 88.286 1.00 26.21 258 LEU C N 1
ATOM 6373 C CA . LEU C 1 261 ? 82.493 50.896 87.681 1.00 27.00 258 LEU C CA 1
ATOM 6374 C C . LEU C 1 261 ? 82.548 50.983 86.131 1.00 26.97 258 LEU C C 1
ATOM 6375 O O . LEU C 1 261 ? 83.481 50.454 85.510 1.00 26.71 258 LEU C O 1
ATOM 6380 N N . LEU C 1 262 ? 81.600 51.702 85.516 1.00 26.97 259 LEU C N 1
ATOM 6381 C CA . LEU C 1 262 ? 81.619 51.887 84.059 1.00 26.74 259 LEU C CA 1
ATOM 6382 C C . LEU C 1 262 ? 82.849 52.617 83.630 1.00 27.58 259 LEU C C 1
ATOM 6383 O O . LEU C 1 262 ? 83.516 52.239 82.657 1.00 28.54 259 LEU C O 1
ATOM 6388 N N . ASP C 1 263 ? 83.176 53.661 84.355 1.00 28.13 260 ASP C N 1
ATOM 6389 C CA . ASP C 1 263 ? 84.327 54.418 84.011 1.00 28.92 260 ASP C CA 1
ATOM 6390 C C . ASP C 1 263 ? 85.617 53.606 84.195 1.00 28.74 260 ASP C C 1
ATOM 6391 O O . ASP C 1 263 ? 86.541 53.768 83.420 1.00 29.37 260 ASP C O 1
ATOM 6396 N N . ALA C 1 264 ? 85.685 52.715 85.176 1.00 27.65 261 ALA C N 1
ATOM 6397 C CA . ALA C 1 264 ? 86.913 52.010 85.416 1.00 26.84 261 ALA C CA 1
ATOM 6398 C C . ALA C 1 264 ? 87.074 50.943 84.314 1.00 27.03 261 ALA C C 1
ATOM 6399 O O . ALA C 1 264 ? 88.124 50.846 83.686 1.00 27.51 261 ALA C O 1
ATOM 6401 N N . LEU C 1 265 ? 86.015 50.180 84.045 1.00 26.90 262 LEU C N 1
ATOM 6402 C CA . LEU C 1 265 ? 86.022 49.240 82.928 1.00 26.65 262 LEU C CA 1
ATOM 6403 C C . LEU C 1 265 ? 86.373 49.931 81.607 1.00 28.09 262 LEU C C 1
ATOM 6404 O O . LEU C 1 265 ? 87.141 49.393 80.811 1.00 28.97 262 LEU C O 1
ATOM 6409 N N . GLY C 1 266 ? 85.788 51.105 81.387 1.00 29.00 263 GLY C N 1
ATOM 6410 C CA . GLY C 1 266 ? 85.961 51.881 80.179 1.00 30.37 263 GLY C CA 1
ATOM 6411 C C . GLY C 1 266 ? 87.409 52.224 79.955 1.00 32.32 263 GLY C C 1
ATOM 6412 O O . GLY C 1 266 ? 87.861 52.225 78.821 1.00 33.73 263 GLY C O 1
ATOM 6413 N N . GLY C 1 267 ? 88.145 52.455 81.045 1.00 33.55 264 GLY C N 1
ATOM 6414 C CA . GLY C 1 267 ? 89.577 52.761 80.996 1.00 34.74 264 GLY C CA 1
ATOM 6415 C C . GLY C 1 267 ? 90.482 51.574 80.683 1.00 35.52 264 GLY C C 1
ATOM 6416 O O . GLY C 1 267 ? 91.660 51.752 80.387 1.00 36.77 264 GLY C O 1
ATOM 6417 N N . LEU C 1 268 ? 89.951 50.362 80.742 1.00 35.60 265 LEU C N 1
ATOM 6418 C CA . LEU C 1 268 ? 90.732 49.191 80.412 1.00 35.92 265 LEU C CA 1
ATOM 6419 C C . LEU C 1 268 ? 90.784 48.987 78.874 1.00 37.97 265 LEU C C 1
ATOM 6420 O O . LEU C 1 268 ? 91.557 48.189 78.386 1.00 38.26 265 LEU C O 1
ATOM 6425 N N . GLN C 1 269 ? 89.967 49.717 78.113 1.00 39.54 266 GLN C N 1
ATOM 6426 C CA . GLN C 1 269 ? 90.039 49.672 76.656 1.00 41.31 266 GLN C CA 1
ATOM 6427 C C . GLN C 1 269 ? 89.783 48.239 76.185 1.00 40.64 266 GLN C C 1
ATOM 6428 O O . GLN C 1 269 ? 90.542 47.667 75.425 1.00 41.23 266 GLN C O 1
ATOM 6434 N N . LEU C 1 270 ? 88.694 47.673 76.650 1.00 39.42 267 LEU C N 1
ATOM 6435 C CA . LEU C 1 270 ? 88.297 46.330 76.268 1.00 38.68 267 LEU C CA 1
ATOM 6436 C C . LEU C 1 270 ? 87.686 46.279 74.875 1.00 39.27 267 LEU C C 1
ATOM 6437 O O . LEU C 1 270 ? 86.917 47.177 74.530 1.00 37.79 267 LEU C O 1
ATOM 6442 N N . ASP C 1 271 ? 87.902 45.186 74.153 1.00 40.17 268 ASP C N 1
ATOM 6443 C CA . ASP C 1 271 ? 87.109 44.803 73.005 1.00 41.72 268 ASP C CA 1
ATOM 6444 C C . ASP C 1 271 ? 86.818 43.337 72.959 1.00 41.68 268 ASP C C 1
ATOM 6445 O O . ASP C 1 271 ? 87.400 42.591 73.641 1.00 42.47 268 ASP C O 1
ATOM 6450 N N . TRP C 1 272 ? 85.905 42.937 72.107 1.00 41.98 269 TRP C N 1
ATOM 6451 C CA . TRP C 1 272 ? 85.654 41.542 71.801 1.00 42.34 269 TRP C CA 1
ATOM 6452 C C . TRP C 1 272 ? 86.876 40.928 71.138 1.00 43.12 269 TRP C C 1
ATOM 6453 O O . TRP C 1 272 ? 87.446 41.540 70.249 1.00 43.27 269 TRP C O 1
ATOM 6464 N N . PRO C 1 273 ? 87.303 39.743 71.586 1.00 43.62 270 PRO C N 1
ATOM 6465 C CA . PRO C 1 273 ? 88.391 39.055 70.957 1.00 45.12 270 PRO C CA 1
ATOM 6466 C C . PRO C 1 273 ? 88.117 38.683 69.521 1.00 46.72 270 PRO C C 1
ATOM 6467 O O . PRO C 1 273 ? 86.992 38.360 69.144 1.00 44.96 270 PRO C O 1
ATOM 6471 N N . LYS C 1 274 ? 89.186 38.689 68.750 1.00 49.54 271 LYS C N 1
ATOM 6472 C CA . LYS C 1 274 ? 89.114 38.325 67.362 1.00 52.56 271 LYS C CA 1
ATOM 6473 C C . LYS C 1 274 ? 89.270 36.818 67.279 1.00 53.07 271 LYS C C 1
ATOM 6474 O O . LYS C 1 274 ? 90.034 36.223 68.032 1.00 52.68 271 LYS C O 1
ATOM 6480 N N . ALA C 1 275 ? 88.495 36.201 66.390 1.00 54.69 272 ALA C N 1
ATOM 6481 C CA . ALA C 1 275 ? 88.582 34.753 66.142 1.00 55.87 272 ALA C CA 1
ATOM 6482 C C . ALA C 1 275 ? 89.938 34.429 65.546 1.00 57.52 272 ALA C C 1
ATOM 6483 O O . ALA C 1 275 ? 90.375 35.087 64.593 1.00 57.77 272 ALA C O 1
ATOM 6485 N N . ASP C 1 276 ? 90.599 33.418 66.105 1.00 59.13 273 ASP C N 1
ATOM 6486 C CA . ASP C 1 276 ? 91.892 32.935 65.579 1.00 60.89 273 ASP C CA 1
ATOM 6487 C C . ASP C 1 276 ? 91.666 31.713 64.678 1.00 60.95 273 ASP C C 1
ATOM 6488 O O . ASP C 1 276 ? 92.224 30.655 64.935 1.00 61.26 273 ASP C O 1
ATOM 6493 N N . PHE C 1 277 ? 90.825 31.877 63.651 1.00 70.76 274 PHE C N 1
ATOM 6494 C CA . PHE C 1 277 ? 90.470 30.816 62.702 1.00 69.88 274 PHE C CA 1
ATOM 6495 C C . PHE C 1 277 ? 89.600 31.373 61.573 1.00 66.70 274 PHE C C 1
ATOM 6496 O O . PHE C 1 277 ? 88.996 32.438 61.693 1.00 64.18 274 PHE C O 1
ATOM 6504 N N . ASP C 1 278 ? 89.513 30.614 60.486 1.00 66.82 275 ASP C N 1
ATOM 6505 C CA . ASP C 1 278 ? 88.767 31.035 59.295 1.00 64.69 275 ASP C CA 1
ATOM 6506 C C . ASP C 1 278 ? 87.267 30.961 59.586 1.00 60.57 275 ASP C C 1
ATOM 6507 O O . ASP C 1 278 ? 86.635 29.897 59.550 1.00 59.12 275 ASP C O 1
ATOM 6512 N N . VAL C 1 279 ? 86.722 32.126 59.895 1.00 58.06 276 VAL C N 1
ATOM 6513 C CA . VAL C 1 279 ? 85.306 32.252 60.146 1.00 55.46 276 VAL C CA 1
ATOM 6514 C C . VAL C 1 279 ? 84.504 31.700 58.965 1.00 54.58 276 VAL C C 1
ATOM 6515 O O . VAL C 1 279 ? 83.558 30.935 59.155 1.00 54.38 276 VAL C O 1
ATOM 6519 N N . ALA C 1 280 ? 84.902 32.050 57.749 1.00 54.25 277 ALA C N 1
ATOM 6520 C CA . ALA C 1 280 ? 84.121 31.677 56.572 1.00 53.01 277 ALA C CA 1
ATOM 6521 C C . ALA C 1 280 ? 84.091 30.166 56.356 1.00 52.50 277 ALA C C 1
ATOM 6522 O O . ALA C 1 280 ? 83.041 29.589 55.993 1.00 51.83 277 ALA C O 1
ATOM 6524 N N . ALA C 1 281 ? 85.228 29.528 56.610 1.00 52.62 278 ALA C N 1
ATOM 6525 C CA . ALA C 1 281 ? 85.347 28.074 56.432 1.00 53.29 278 ALA C CA 1
ATOM 6526 C C . ALA C 1 281 ? 84.466 27.372 57.465 1.00 51.56 278 ALA C C 1
ATOM 6527 O O . ALA C 1 281 ? 83.647 26.499 57.130 1.00 51.44 278 ALA C O 1
ATOM 6529 N N . GLU C 1 282 ? 84.611 27.773 58.715 1.00 50.42 279 GLU C N 1
ATOM 6530 C CA . GLU C 1 282 ? 83.797 27.184 59.768 1.00 49.18 279 GLU C CA 1
ATOM 6531 C C . GLU C 1 282 ? 82.307 27.361 59.450 1.00 47.27 279 GLU C C 1
ATOM 6532 O O . GLU C 1 282 ? 81.546 26.399 59.514 1.00 46.77 279 GLU C O 1
ATOM 6538 N N . ARG C 1 283 ? 81.896 28.562 59.048 1.00 46.38 280 ARG C N 1
ATOM 6539 C CA . ARG C 1 283 ? 80.477 28.799 58.716 1.00 45.53 280 ARG C CA 1
ATOM 6540 C C . ARG C 1 283 ? 79.965 27.785 57.674 1.00 47.60 280 ARG C C 1
ATOM 6541 O O . ARG C 1 283 ? 78.879 27.218 57.833 1.00 48.09 280 ARG C O 1
ATOM 6549 N N . ALA C 1 284 ? 80.756 27.564 56.617 1.00 49.88 281 ALA C N 1
ATOM 6550 C CA . ALA C 1 284 ? 80.428 26.600 55.554 1.00 51.34 281 ALA C CA 1
ATOM 6551 C C . ALA C 1 284 ? 80.300 25.210 56.112 1.00 51.49 281 ALA C C 1
ATOM 6552 O O . ALA C 1 284 ? 79.377 24.486 55.807 1.00 52.35 281 ALA C O 1
ATOM 6554 N N . LEU C 1 285 ? 81.260 24.852 56.939 1.00 52.04 282 LEU C N 1
ATOM 6555 C CA . LEU C 1 285 ? 81.266 23.578 57.644 1.00 52.31 282 LEU C CA 1
ATOM 6556 C C . LEU C 1 285 ? 79.989 23.440 58.505 1.00 51.30 282 LEU C C 1
ATOM 6557 O O . LEU C 1 285 ? 79.375 22.350 58.587 1.00 51.22 282 LEU C O 1
ATOM 6562 N N . VAL C 1 286 ? 79.564 24.539 59.130 1.00 50.53 283 VAL C N 1
ATOM 6563 C CA . VAL C 1 286 ? 78.343 24.476 59.951 1.00 49.71 283 VAL C CA 1
ATOM 6564 C C . VAL C 1 286 ? 77.134 24.332 59.041 1.00 50.68 283 VAL C C 1
ATOM 6565 O O . VAL C 1 286 ? 76.213 23.568 59.355 1.00 50.71 283 VAL C O 1
ATOM 6569 N N . VAL C 1 287 ? 77.150 25.028 57.913 1.00 51.85 284 VAL C N 1
ATOM 6570 C CA . VAL C 1 287 ? 76.023 24.998 57.008 1.00 54.15 284 VAL C CA 1
ATOM 6571 C C . VAL C 1 287 ? 75.756 23.578 56.512 1.00 56.27 284 VAL C C 1
ATOM 6572 O O . VAL C 1 287 ? 74.604 23.203 56.345 1.00 56.77 284 VAL C O 1
ATOM 6576 N N . GLU C 1 288 ? 76.817 22.791 56.325 1.00 58.13 285 GLU C N 1
ATOM 6577 C CA . GLU C 1 288 ? 76.734 21.408 55.783 1.00 60.84 285 GLU C CA 1
ATOM 6578 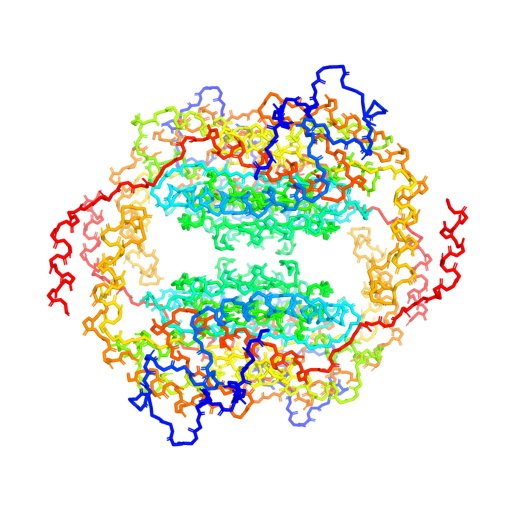C C . GLU C 1 288 ? 76.381 20.352 56.832 1.00 60.42 285 GLU C C 1
ATOM 6579 O O . GLU C 1 288 ? 75.913 19.274 56.460 1.00 61.17 285 GLU C O 1
ATOM 6585 N N . SER C 1 289 ? 76.659 20.636 58.114 1.00 59.47 286 SER C N 1
ATOM 6586 C CA . SER C 1 289 ? 76.088 19.867 59.254 1.00 59.09 286 SER C CA 1
ATOM 6587 C C . SER C 1 289 ? 74.558 20.066 59.357 1.00 59.18 286 SER C C 1
ATOM 6588 O O . SER C 1 289 ? 73.894 19.400 60.153 1.00 58.42 286 SER C O 1
ATOM 6590 N N . ALA D 1 9 ? 124.610 7.533 119.721 1.00 68.88 6 ALA D N 1
ATOM 6591 C CA . ALA D 1 9 ? 123.881 8.737 119.227 1.00 66.90 6 ALA D CA 1
ATOM 6592 C C . ALA D 1 9 ? 124.860 9.785 118.613 1.00 64.96 6 ALA D C 1
ATOM 6593 O O . ALA D 1 9 ? 125.164 10.793 119.280 1.00 65.87 6 ALA D O 1
ATOM 6595 N N . VAL D 1 10 ? 125.355 9.549 117.381 1.00 62.46 7 VAL D N 1
ATOM 6596 C CA . VAL D 1 10 ? 126.366 10.431 116.747 1.00 60.06 7 VAL D CA 1
ATOM 6597 C C . VAL D 1 10 ? 125.720 11.625 116.050 1.00 57.17 7 VAL D C 1
ATOM 6598 O O . VAL D 1 10 ? 124.986 11.483 115.065 1.00 56.55 7 VAL D O 1
ATOM 6602 N N . GLU D 1 11 ? 126.021 12.810 116.562 1.00 55.81 8 GLU D N 1
ATOM 6603 C CA . GLU D 1 11 ? 125.339 14.045 116.213 1.00 52.85 8 GLU D CA 1
ATOM 6604 C C . GLU D 1 11 ? 126.091 14.780 115.118 1.00 51.53 8 GLU D C 1
ATOM 6605 O O . GLU D 1 11 ? 127.169 14.389 114.722 1.00 52.01 8 GLU D O 1
ATOM 6611 N N . PHE D 1 12 ? 125.490 15.845 114.613 1.00 49.80 9 PHE D N 1
ATOM 6612 C CA . PHE D 1 12 ? 126.161 16.694 113.654 1.00 49.07 9 PHE D CA 1
ATOM 6613 C C . PHE D 1 12 ? 127.308 17.387 114.363 1.00 51.10 9 PHE D C 1
ATOM 6614 O O . PHE D 1 12 ? 127.128 17.896 115.470 1.00 51.47 9 PHE D O 1
ATOM 6622 N N . ALA D 1 13 ? 128.463 17.410 113.700 1.00 52.53 10 ALA D N 1
ATOM 6623 C CA . ALA D 1 13 ? 129.669 18.074 114.193 1.00 55.19 10 ALA D CA 1
ATOM 6624 C C . ALA D 1 13 ? 129.652 19.575 113.952 1.00 55.50 10 ALA D C 1
ATOM 6625 O O . ALA D 1 13 ? 130.133 20.345 114.777 1.00 57.16 10 ALA D O 1
ATOM 6627 N N . LYS D 1 14 ? 129.168 19.969 112.775 1.00 54.57 11 LYS D N 1
ATOM 6628 C CA . LYS D 1 14 ? 128.872 21.369 112.444 1.00 54.47 11 LYS D CA 1
ATOM 6629 C C . LYS D 1 14 ? 127.412 21.394 112.054 1.00 51.41 11 LYS D C 1
ATOM 6630 O O . LYS D 1 14 ? 126.915 20.430 111.468 1.00 50.51 11 LYS D O 1
ATOM 6636 N N . SER D 1 15 ? 126.681 22.446 112.405 1.00 50.64 12 SER D N 1
ATOM 6637 C CA . SER D 1 15 ? 125.237 22.436 112.104 1.00 47.80 12 SER D CA 1
ATOM 6638 C C . SER D 1 15 ? 124.962 22.699 110.587 1.00 45.24 12 SER D C 1
ATOM 6639 O O . SER D 1 15 ? 125.623 23.528 109.932 1.00 44.24 12 SER D O 1
ATOM 6642 N N . PRO D 1 16 ? 123.990 21.967 110.030 1.00 42.45 13 PRO D N 1
ATOM 6643 C CA . PRO D 1 16 ? 123.633 22.077 108.641 1.00 41.02 13 PRO D CA 1
ATOM 6644 C C . PRO D 1 16 ? 123.294 23.503 108.272 1.00 40.85 13 PRO D C 1
ATOM 6645 O O . PRO D 1 16 ? 123.438 23.877 107.120 1.00 40.83 13 PRO D O 1
ATOM 6649 N N . ALA D 1 17 ? 122.826 24.295 109.227 1.00 41.09 14 ALA D N 1
ATOM 6650 C CA . ALA D 1 17 ? 122.514 25.697 108.947 1.00 42.03 14 ALA D CA 1
ATOM 6651 C C . ALA D 1 17 ? 123.736 26.481 108.457 1.00 43.48 14 ALA D C 1
ATOM 6652 O O . ALA D 1 17 ? 123.593 27.431 107.706 1.00 43.53 14 ALA D O 1
ATOM 6654 N N . GLU D 1 18 ? 124.924 26.084 108.924 1.00 45.05 15 GLU D N 1
ATOM 6655 C CA . GLU D 1 18 ? 126.176 26.754 108.597 1.00 46.89 15 GLU D CA 1
ATOM 6656 C C . GLU D 1 18 ? 126.672 26.154 107.301 1.00 45.18 15 GLU D C 1
ATOM 6657 O O . GLU D 1 18 ? 126.836 26.831 106.288 1.00 46.17 15 GLU D O 1
ATOM 6663 N N . VAL D 1 19 ? 126.852 24.854 107.316 1.00 42.75 16 VAL D N 1
ATOM 6664 C CA . VAL D 1 19 ? 127.568 24.196 106.249 1.00 42.17 16 VAL D CA 1
ATOM 6665 C C . VAL D 1 19 ? 126.769 24.092 104.904 1.00 39.82 16 VAL D C 1
ATOM 6666 O O . VAL D 1 19 ? 127.359 24.139 103.823 1.00 39.91 16 VAL D O 1
ATOM 6670 N N . LEU D 1 20 ? 125.438 23.971 104.981 1.00 36.33 17 LEU D N 1
ATOM 6671 C CA . LEU D 1 20 ? 124.598 23.754 103.806 1.00 34.00 17 LEU D CA 1
ATOM 6672 C C . LEU D 1 20 ? 123.943 25.019 103.281 1.00 33.81 17 LEU D C 1
ATOM 6673 O O . LEU D 1 20 ? 123.184 24.976 102.291 1.00 31.10 17 LEU D O 1
ATOM 6678 N N . ARG D 1 21 ? 124.198 26.153 103.925 1.00 35.29 18 ARG D N 1
ATOM 6679 C CA . ARG D 1 21 ? 123.483 27.327 103.507 1.00 36.53 18 ARG D CA 1
ATOM 6680 C C . ARG D 1 21 ? 124.057 27.925 102.211 1.00 37.16 18 ARG D C 1
ATOM 6681 O O . ARG D 1 21 ? 125.207 27.700 101.834 1.00 37.32 18 ARG D O 1
ATOM 6689 N N . VAL D 1 22 ? 123.177 28.624 101.508 1.00 36.47 19 VAL D N 1
ATOM 6690 C CA . VAL D 1 22 ? 123.517 29.294 100.302 1.00 37.83 19 VAL D CA 1
ATOM 6691 C C . VAL D 1 22 ? 123.812 30.709 100.656 1.00 40.01 19 VAL D C 1
ATOM 6692 O O . VAL D 1 22 ? 122.906 31.500 100.837 1.00 39.31 19 VAL D O 1
ATOM 6696 N N . GLY D 1 23 ? 125.090 31.021 100.781 1.00 42.14 20 GLY D N 1
ATOM 6697 C CA . GLY D 1 23 ? 125.500 32.372 101.122 1.00 44.51 20 GLY D CA 1
ATOM 6698 C C . GLY D 1 23 ? 126.222 33.005 99.953 1.00 47.12 20 GLY D C 1
ATOM 6699 O O . GLY D 1 23 ? 126.112 32.536 98.810 1.00 46.91 20 GLY D O 1
ATOM 6700 N N . SER D 1 24 ? 126.972 34.075 100.210 1.00 50.01 21 SER D N 1
ATOM 6701 C CA . SER D 1 24 ? 127.711 34.689 99.107 1.00 52.33 21 SER D CA 1
ATOM 6702 C C . SER D 1 24 ? 128.861 33.788 98.609 1.00 52.45 21 SER D C 1
ATOM 6703 O O . SER D 1 24 ? 129.509 33.067 99.386 1.00 51.53 21 SER D O 1
ATOM 6706 N N . GLY D 1 25 ? 129.053 33.823 97.293 1.00 52.45 22 GLY D N 1
ATOM 6707 C CA . GLY D 1 25 ? 130.002 32.949 96.631 1.00 52.96 22 GLY D CA 1
ATOM 6708 C C . GLY D 1 25 ? 129.587 31.487 96.598 1.00 51.10 22 GLY D C 1
ATOM 6709 O O . GLY D 1 25 ? 130.431 30.604 96.449 1.00 51.60 22 GLY D O 1
ATOM 6710 N N . PHE D 1 26 ? 128.291 31.208 96.745 1.00 48.87 23 PHE D N 1
ATOM 6711 C CA . PHE D 1 26 ? 127.833 29.837 96.658 1.00 46.16 23 PHE D CA 1
ATOM 6712 C C . PHE D 1 26 ? 127.756 29.472 95.189 1.00 45.79 23 PHE D C 1
ATOM 6713 O O . PHE D 1 26 ? 127.182 30.185 94.369 1.00 45.11 23 PHE D O 1
ATOM 6721 N N . SER D 1 27 ? 128.387 28.356 94.873 1.00 45.43 24 SER D N 1
ATOM 6722 C CA . SER D 1 27 ? 128.221 27.710 93.590 1.00 45.15 24 SER D CA 1
ATOM 6723 C C . SER D 1 27 ? 127.553 26.329 93.753 1.00 42.80 24 SER D C 1
ATOM 6724 O O . SER D 1 27 ? 128.088 25.443 94.443 1.00 43.01 24 SER D O 1
ATOM 6727 N N . LEU D 1 28 ? 126.404 26.154 93.107 1.00 40.90 25 LEU D N 1
ATOM 6728 C CA . LEU D 1 28 ? 125.753 24.842 93.008 1.00 38.91 25 LEU D CA 1
ATOM 6729 C C . LEU D 1 28 ? 126.644 23.796 92.397 1.00 40.00 25 LEU D C 1
ATOM 6730 O O . LEU D 1 28 ? 126.686 22.682 92.899 1.00 40.02 25 LEU D O 1
ATOM 6735 N N . ALA D 1 29 ? 127.351 24.129 91.317 1.00 42.23 26 ALA D N 1
ATOM 6736 C CA . ALA D 1 29 ? 128.356 23.198 90.708 1.00 43.54 26 ALA D CA 1
ATOM 6737 C C . ALA D 1 29 ? 129.451 22.805 91.706 1.00 44.20 26 ALA D C 1
ATOM 6738 O O . ALA D 1 29 ? 130.069 21.748 91.572 1.00 44.62 26 ALA D O 1
ATOM 6740 N N . GLY D 1 30 ? 129.700 23.688 92.673 1.00 44.57 27 GLY D N 1
ATOM 6741 C CA . GLY D 1 30 ? 130.546 23.403 93.829 1.00 44.87 27 GLY D CA 1
ATOM 6742 C C . GLY D 1 30 ? 130.080 22.228 94.658 1.00 43.72 27 GLY D C 1
ATOM 6743 O O . GLY D 1 30 ? 130.883 21.398 95.074 1.00 44.62 27 GLY D O 1
ATOM 6744 N N . VAL D 1 31 ? 128.782 22.112 94.887 1.00 42.42 28 VAL D N 1
ATOM 6745 C CA . VAL D 1 31 ? 128.279 21.065 95.809 1.00 40.67 28 VAL D CA 1
ATOM 6746 C C . VAL D 1 31 ? 128.580 19.654 95.280 1.00 40.51 28 VAL D C 1
ATOM 6747 O O . VAL D 1 31 ? 128.436 19.407 94.089 1.00 40.81 28 VAL D O 1
ATOM 6751 N N . ASP D 1 32 ? 129.014 18.774 96.195 1.00 39.84 29 ASP D N 1
ATOM 6752 C CA . ASP D 1 32 ? 129.251 17.376 95.949 1.00 39.43 29 ASP D CA 1
ATOM 6753 C C . ASP D 1 32 ? 128.108 16.476 96.486 1.00 38.73 29 ASP D C 1
ATOM 6754 O O . ASP D 1 32 ? 128.007 16.225 97.702 1.00 38.90 29 ASP D O 1
ATOM 6759 N N . PRO D 1 33 ? 127.277 15.938 95.586 1.00 37.49 30 PRO D N 1
ATOM 6760 C CA . PRO D 1 33 ? 126.058 15.200 95.967 1.00 36.45 30 PRO D CA 1
ATOM 6761 C C . PRO D 1 33 ? 126.284 13.971 96.833 1.00 36.45 30 PRO D C 1
ATOM 6762 O O . PRO D 1 33 ? 125.389 13.523 97.548 1.00 34.50 30 PRO D O 1
ATOM 6766 N N . GLU D 1 34 ? 127.498 13.439 96.758 1.00 38.21 31 GLU D N 1
ATOM 6767 C CA . GLU D 1 34 ? 127.915 12.271 97.523 1.00 38.36 31 GLU D CA 1
ATOM 6768 C C . GLU D 1 34 ? 128.444 12.630 98.931 1.00 37.92 31 GLU D C 1
ATOM 6769 O O . GLU D 1 34 ? 128.569 11.773 99.781 1.00 37.89 31 GLU D O 1
ATOM 6775 N N . SER D 1 35 ? 128.699 13.909 99.200 1.00 37.64 32 SER D N 1
ATOM 6776 C CA . SER D 1 35 ? 129.179 14.330 100.526 1.00 37.88 32 SER D CA 1
ATOM 6777 C C . SER D 1 35 ? 128.112 14.297 101.601 1.00 36.52 32 SER D C 1
ATOM 6778 O O . SER D 1 35 ? 126.933 14.110 101.323 1.00 35.90 32 SER D O 1
ATOM 6781 N N . THR D 1 36 ? 128.552 14.470 102.836 1.00 36.62 33 THR D N 1
ATOM 6782 C CA . THR D 1 36 ? 127.672 14.478 103.985 1.00 36.32 33 THR D CA 1
ATOM 6783 C C . THR D 1 36 ? 128.159 15.585 104.851 1.00 36.61 33 THR D C 1
ATOM 6784 O O . THR D 1 36 ? 128.646 15.354 105.931 1.00 37.12 33 THR D O 1
ATOM 6788 N N . PRO D 1 37 ? 128.044 16.812 104.363 1.00 37.21 34 PRO D N 1
ATOM 6789 C CA . PRO D 1 37 ? 128.668 17.910 105.068 1.00 37.22 34 PRO D CA 1
ATOM 6790 C C . PRO D 1 37 ? 128.199 18.080 106.519 1.00 37.13 34 PRO D C 1
ATOM 6791 O O . PRO D 1 37 ? 127.003 17.978 106.841 1.00 34.57 34 PRO D O 1
ATOM 6795 N N . GLY D 1 38 ? 129.186 18.315 107.383 1.00 38.33 35 GLY D N 1
ATOM 6796 C CA . GLY D 1 38 ? 128.965 18.509 108.786 1.00 38.79 35 GLY D CA 1
ATOM 6797 C C . GLY D 1 38 ? 128.769 17.219 109.540 1.00 39.18 35 GLY D C 1
ATOM 6798 O O . GLY D 1 38 ? 128.546 17.260 110.747 1.00 40.01 35 GLY D O 1
ATOM 6799 N N . TYR D 1 39 ? 128.848 16.080 108.859 1.00 38.68 36 TYR D N 1
ATOM 6800 C CA . TYR D 1 39 ? 128.596 14.824 109.508 1.00 39.65 36 TYR D CA 1
ATOM 6801 C C . TYR D 1 39 ? 129.739 13.886 109.252 1.00 42.24 36 TYR D C 1
ATOM 6802 O O . TYR D 1 39 ? 130.195 13.768 108.116 1.00 43.15 36 TYR D O 1
ATOM 6811 N N . THR D 1 40 ? 130.185 13.228 110.322 1.00 44.21 37 THR D N 1
ATOM 6812 C CA . THR D 1 40 ? 131.328 12.322 110.310 1.00 46.30 37 THR D CA 1
ATOM 6813 C C . THR D 1 40 ? 130.930 10.865 110.640 1.00 46.77 37 THR D C 1
ATOM 6814 O O . THR D 1 40 ? 131.770 9.987 110.611 1.00 48.30 37 THR D O 1
ATOM 6818 N N . GLY D 1 41 ? 129.664 10.598 110.936 1.00 45.58 38 GLY D N 1
ATOM 6819 C CA . GLY D 1 41 ? 129.227 9.223 111.163 1.00 45.64 38 GLY D CA 1
ATOM 6820 C C . GLY D 1 41 ? 129.024 8.539 109.831 1.00 45.39 38 GLY D C 1
ATOM 6821 O O . GLY D 1 41 ? 129.258 9.134 108.770 1.00 43.74 38 GLY D O 1
ATOM 6822 N N . VAL D 1 42 ? 128.595 7.282 109.887 1.00 45.66 39 VAL D N 1
ATOM 6823 C CA . VAL D 1 42 ? 128.330 6.503 108.681 1.00 45.49 39 VAL D CA 1
ATOM 6824 C C . VAL D 1 42 ? 126.845 6.158 108.630 1.00 44.59 39 VAL D C 1
ATOM 6825 O O . VAL D 1 42 ? 126.141 6.385 109.596 1.00 44.95 39 VAL D O 1
ATOM 6829 N N . LYS D 1 43 ? 126.372 5.601 107.517 1.00 44.20 40 LYS D N 1
ATOM 6830 C CA . LYS D 1 43 ? 124.948 5.245 107.378 1.00 43.80 40 LYS D CA 1
ATOM 6831 C C . LYS D 1 43 ? 124.349 4.726 108.687 1.00 43.97 40 LYS D C 1
ATOM 6832 O O . LYS D 1 43 ? 123.325 5.233 109.128 1.00 43.13 40 LYS D O 1
ATOM 6838 N N . ALA D 1 44 ? 125.010 3.768 109.325 1.00 44.68 41 ALA D N 1
ATOM 6839 C CA . ALA D 1 44 ? 124.461 3.149 110.530 1.00 45.53 41 ALA D CA 1
ATOM 6840 C C . ALA D 1 44 ? 124.275 4.147 111.674 1.00 44.98 41 ALA D C 1
ATOM 6841 O O . ALA D 1 44 ? 123.309 4.014 112.456 1.00 44.75 41 ALA D O 1
ATOM 6843 N N . ASP D 1 45 ? 125.222 5.096 111.775 1.00 44.16 42 ASP D N 1
ATOM 6844 C CA . ASP D 1 45 ? 125.158 6.246 112.703 1.00 43.91 42 ASP D CA 1
ATOM 6845 C C . ASP D 1 45 ? 123.972 7.180 112.358 1.00 42.24 42 ASP D C 1
ATOM 6846 O O . ASP D 1 45 ? 123.307 7.723 113.243 1.00 41.26 42 ASP D O 1
ATOM 6851 N N . GLY D 1 46 ? 123.744 7.371 111.055 1.00 41.06 43 GLY D N 1
ATOM 6852 C CA . GLY D 1 46 ? 122.633 8.156 110.556 1.00 39.06 43 GLY D CA 1
ATOM 6853 C C . GLY D 1 46 ? 121.305 7.549 110.898 1.00 38.66 43 GLY D C 1
ATOM 6854 O O . GLY D 1 46 ? 120.389 8.258 111.311 1.00 37.17 43 GLY D O 1
ATOM 6855 N N . LYS D 1 47 ? 121.209 6.234 110.763 1.00 39.89 44 LYS D N 1
ATOM 6856 C CA . LYS D 1 47 ? 119.988 5.531 111.123 1.00 41.06 44 LYS D CA 1
ATOM 6857 C C . LYS D 1 47 ? 119.697 5.750 112.617 1.00 40.76 44 LYS D C 1
ATOM 6858 O O . LYS D 1 47 ? 118.554 6.008 113.012 1.00 40.93 44 LYS D O 1
ATOM 6864 N N . ALA D 1 48 ? 120.732 5.708 113.439 1.00 40.57 45 ALA D N 1
ATOM 6865 C CA . ALA D 1 48 ? 120.578 5.962 114.879 1.00 40.92 45 ALA D CA 1
ATOM 6866 C C . ALA D 1 48 ? 120.171 7.419 115.149 1.00 39.13 45 ALA D C 1
ATOM 6867 O O . ALA D 1 48 ? 119.237 7.671 115.904 1.00 39.69 45 ALA D O 1
ATOM 6869 N N . LEU D 1 49 ? 120.829 8.376 114.513 1.00 37.07 46 LEU D N 1
ATOM 6870 C CA . LEU D 1 49 ? 120.489 9.772 114.746 1.00 36.20 46 LEU D CA 1
ATOM 6871 C C . LEU D 1 49 ? 119.053 10.076 114.404 1.00 36.34 46 LEU D C 1
ATOM 6872 O O . LEU D 1 49 ? 118.408 10.925 115.041 1.00 36.17 46 LEU D O 1
ATOM 6877 N N . LEU D 1 50 ? 118.541 9.382 113.386 1.00 36.40 47 LEU D N 1
ATOM 6878 C CA . LEU D 1 50 ? 117.219 9.717 112.868 1.00 35.30 47 LEU D CA 1
ATOM 6879 C C . LEU D 1 50 ? 116.177 9.285 113.867 1.00 34.94 47 LEU D C 1
ATOM 6880 O O . LEU D 1 50 ? 115.201 9.965 114.047 1.00 34.53 47 LEU D O 1
ATOM 6885 N N . ALA D 1 51 ? 116.373 8.141 114.488 1.00 35.66 48 ALA D N 1
ATOM 6886 C CA . ALA D 1 51 ? 115.437 7.704 115.521 1.00 36.87 48 ALA D CA 1
ATOM 6887 C C . ALA D 1 51 ? 115.381 8.774 116.649 1.00 36.67 48 ALA D C 1
ATOM 6888 O O . ALA D 1 51 ? 114.292 9.157 117.073 1.00 37.14 48 ALA D O 1
ATOM 6890 N N . ALA D 1 52 ? 116.541 9.269 117.091 1.00 35.97 49 ALA D N 1
ATOM 6891 C CA . ALA D 1 52 ? 116.603 10.270 118.157 1.00 35.84 49 ALA D CA 1
ATOM 6892 C C . ALA D 1 52 ? 115.974 11.599 117.718 1.00 34.82 49 ALA D C 1
ATOM 6893 O O . ALA D 1 52 ? 115.252 12.250 118.491 1.00 36.48 49 ALA D O 1
ATOM 6895 N N . GLN D 1 53 ? 116.253 12.015 116.486 1.00 33.33 50 GLN D N 1
ATOM 6896 C CA . GLN D 1 53 ? 115.690 13.241 115.954 1.00 31.64 50 GLN D CA 1
ATOM 6897 C C . GLN D 1 53 ? 114.165 13.152 115.925 1.00 31.87 50 GLN D C 1
ATOM 6898 O O . GLN D 1 53 ? 113.477 14.104 116.283 1.00 32.48 50 GLN D O 1
ATOM 6904 N N . ASP D 1 54 ? 113.613 12.006 115.573 1.00 32.22 51 ASP D N 1
ATOM 6905 C CA . ASP D 1 54 ? 112.145 11.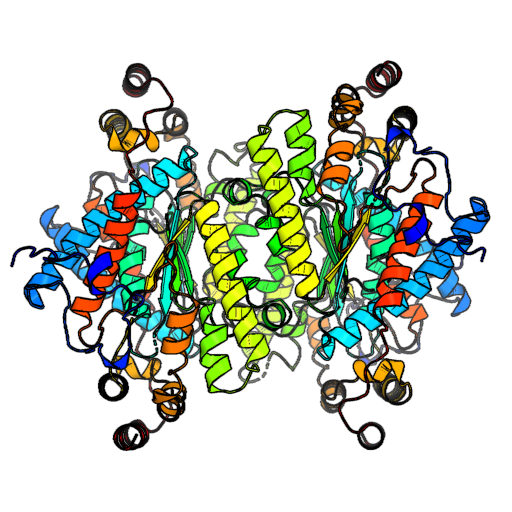855 115.604 1.00 32.97 51 ASP D CA 1
ATOM 6906 C C . ASP D 1 54 ? 111.469 12.207 116.942 1.00 34.07 51 ASP D C 1
ATOM 6907 O O . ASP D 1 54 ? 110.441 12.890 116.940 1.00 33.78 51 ASP D O 1
ATOM 6912 N N . ALA D 1 55 ? 112.040 11.737 118.057 1.00 34.92 52 ALA D N 1
ATOM 6913 C CA . ALA D 1 55 ? 111.506 12.053 119.380 1.00 35.99 52 ALA D CA 1
ATOM 6914 C C . ALA D 1 55 ? 111.641 13.560 119.671 1.00 35.07 52 ALA D C 1
ATOM 6915 O O . ALA D 1 55 ? 110.768 14.145 120.286 1.00 34.50 52 ALA D O 1
ATOM 6917 N N . ARG D 1 56 ? 112.748 14.166 119.247 1.00 34.79 53 ARG D N 1
ATOM 6918 C CA . ARG D 1 56 ? 112.989 15.603 119.506 1.00 34.76 53 ARG D CA 1
ATOM 6919 C C . ARG D 1 56 ? 112.025 16.457 118.736 1.00 33.25 53 ARG D C 1
ATOM 6920 O O . ARG D 1 56 ? 111.583 17.520 119.179 1.00 34.63 53 ARG D O 1
ATOM 6928 N N . LEU D 1 57 ? 111.736 15.993 117.544 1.00 31.95 54 LEU D N 1
ATOM 6929 C CA . LEU D 1 57 ? 110.880 16.693 116.674 1.00 30.40 54 LEU D CA 1
ATOM 6930 C C . LEU D 1 57 ? 109.473 16.575 117.201 1.00 29.29 54 LEU D C 1
ATOM 6931 O O . LEU D 1 57 ? 108.782 17.576 117.227 1.00 28.47 54 LEU D O 1
ATOM 6936 N N . ALA D 1 58 ? 109.059 15.382 117.645 1.00 28.68 55 ALA D N 1
ATOM 6937 C CA . ALA D 1 58 ? 107.696 15.223 118.200 1.00 28.79 55 ALA D CA 1
ATOM 6938 C C . ALA D 1 58 ? 107.519 16.226 119.348 1.00 28.80 55 ALA D C 1
ATOM 6939 O O . ALA D 1 58 ? 106.507 16.916 119.447 1.00 28.00 55 ALA D O 1
ATOM 6941 N N . GLU D 1 59 ? 108.558 16.372 120.156 1.00 29.29 56 GLU D N 1
ATOM 6942 C CA . GLU D 1 59 ? 108.449 17.172 121.342 1.00 30.65 56 GLU D CA 1
ATOM 6943 C C . GLU D 1 59 ? 108.337 18.633 120.980 1.00 29.20 56 GLU D C 1
ATOM 6944 O O . GLU D 1 59 ? 107.492 19.366 121.533 1.00 29.27 56 GLU D O 1
ATOM 6950 N N . LEU D 1 60 ? 109.232 19.074 120.109 1.00 27.97 57 LEU D N 1
ATOM 6951 C CA . LEU D 1 60 ? 109.279 20.476 119.744 1.00 27.31 57 LEU D CA 1
ATOM 6952 C C . LEU D 1 60 ? 108.047 20.872 118.961 1.00 26.26 57 LEU D C 1
ATOM 6953 O O . LEU D 1 60 ? 107.479 21.941 119.202 1.00 26.43 57 LEU D O 1
ATOM 6958 N N . GLN D 1 61 ? 107.602 20.027 118.035 1.00 25.09 58 GLN D N 1
ATOM 6959 C CA . GLN D 1 61 ? 106.377 20.368 117.319 1.00 24.47 58 GLN D CA 1
ATOM 6960 C C . GLN D 1 61 ? 105.213 20.504 118.271 1.00 25.60 58 GLN D C 1
ATOM 6961 O O . GLN D 1 61 ? 104.394 21.414 118.100 1.00 26.85 58 GLN D O 1
ATOM 6967 N N . GLU D 1 62 ? 105.125 19.627 119.267 1.00 26.40 59 GLU D N 1
ATOM 6968 C CA . GLU D 1 62 ? 103.990 19.647 120.165 1.00 28.01 59 GLU D CA 1
ATOM 6969 C C . GLU D 1 62 ? 103.987 20.911 120.954 1.00 27.64 59 GLU D C 1
ATOM 6970 O O . GLU D 1 62 ? 102.928 21.478 121.212 1.00 26.56 59 GLU D O 1
ATOM 6976 N N . LYS D 1 63 ? 105.178 21.371 121.314 1.00 27.90 60 LYS D N 1
ATOM 6977 C CA . LYS D 1 63 ? 105.313 22.663 122.032 1.00 29.24 60 LYS D CA 1
ATOM 6978 C C . LYS D 1 63 ? 104.818 23.790 121.177 1.00 28.13 60 LYS D C 1
ATOM 6979 O O . LYS D 1 63 ? 104.002 24.556 121.619 1.00 29.76 60 LYS D O 1
ATOM 6985 N N . LEU D 1 64 ? 105.262 23.855 119.922 1.00 27.03 61 LEU D N 1
ATOM 6986 C CA . LEU D 1 64 ? 104.822 24.918 119.033 1.00 25.68 61 LEU D CA 1
ATOM 6987 C C . LEU D 1 64 ? 103.324 24.968 118.986 1.00 25.93 61 LEU D C 1
ATOM 6988 O O . LEU D 1 64 ? 102.711 26.014 119.060 1.00 26.08 61 LEU D O 1
ATOM 6993 N N . PHE D 1 65 ? 102.723 23.812 118.869 1.00 26.78 62 PHE D N 1
ATOM 6994 C CA . PHE D 1 65 ? 101.283 23.721 118.767 1.00 27.77 62 PHE D CA 1
ATOM 6995 C C . PHE D 1 65 ? 100.619 24.270 120.026 1.00 29.44 62 PHE D C 1
ATOM 6996 O O . PHE D 1 65 ? 99.718 25.098 119.940 1.00 29.73 62 PHE D O 1
ATOM 7004 N N . ALA D 1 66 ? 101.079 23.792 121.181 1.00 30.56 63 ALA D N 1
ATOM 7005 C CA . ALA D 1 66 ? 100.537 24.189 122.499 1.00 32.72 63 ALA D CA 1
ATOM 7006 C C . ALA D 1 66 ? 100.660 25.688 122.682 1.00 33.20 63 ALA D C 1
ATOM 7007 O O . ALA D 1 66 ? 99.710 26.366 123.050 1.00 32.38 63 ALA D O 1
ATOM 7009 N N . GLU D 1 67 ? 101.834 26.204 122.361 1.00 34.99 64 GLU D N 1
ATOM 7010 C CA . GLU D 1 67 ? 102.060 27.643 122.416 1.00 36.32 64 GLU D CA 1
ATOM 7011 C C . GLU D 1 67 ? 101.104 28.390 121.529 1.00 35.59 64 GLU D C 1
ATOM 7012 O O . GLU D 1 67 ? 100.638 29.459 121.860 1.00 35.60 64 GLU D O 1
ATOM 7018 N N . GLY D 1 68 ? 100.803 27.822 120.386 1.00 35.51 65 GLY D N 1
ATOM 7019 C CA . GLY D 1 68 ? 99.817 28.451 119.515 1.00 35.87 65 GLY D CA 1
ATOM 7020 C C . GLY D 1 68 ? 98.385 28.396 120.029 1.00 36.44 65 GLY D C 1
ATOM 7021 O O . GLY D 1 68 ? 97.632 29.333 119.831 1.00 36.38 65 GLY D O 1
ATOM 7022 N N . LYS D 1 69 ? 97.993 27.282 120.637 1.00 37.49 66 LYS D N 1
ATOM 7023 C CA . LYS D 1 69 ? 96.691 27.179 121.312 1.00 39.71 66 LYS D CA 1
ATOM 7024 C C . LYS D 1 69 ? 96.521 28.266 122.406 1.00 39.91 66 LYS D C 1
ATOM 7025 O O . LYS D 1 69 ? 95.429 28.727 122.615 1.00 39.83 66 LYS D O 1
ATOM 7031 N N . PHE D 1 70 ? 97.616 28.679 123.053 1.00 39.90 67 PHE D N 1
ATOM 7032 C CA . PHE D 1 70 ? 97.635 29.782 124.040 1.00 40.44 67 PHE D CA 1
ATOM 7033 C C . PHE D 1 70 ? 98.084 31.160 123.470 1.00 39.66 67 PHE D C 1
ATOM 7034 O O . PHE D 1 70 ? 98.714 31.980 124.161 1.00 39.44 67 PHE D O 1
ATOM 7042 N N . GLY D 1 71 ? 97.791 31.392 122.191 1.00 38.15 68 GLY D N 1
ATOM 7043 C CA . GLY D 1 71 ? 97.960 32.715 121.579 1.00 37.44 68 GLY D CA 1
ATOM 7044 C C . GLY D 1 71 ? 99.281 33.106 120.929 1.00 36.14 68 GLY D C 1
ATOM 7045 O O . GLY D 1 71 ? 99.394 34.202 120.454 1.00 34.90 68 GLY D O 1
ATOM 7046 N N . ASN D 1 72 ? 100.275 32.229 120.909 1.00 35.65 69 ASN D N 1
ATOM 7047 C CA . ASN D 1 72 ? 101.573 32.558 120.317 1.00 35.40 69 ASN D CA 1
ATOM 7048 C C . ASN D 1 72 ? 101.463 32.513 118.820 1.00 34.47 69 ASN D C 1
ATOM 7049 O O . ASN D 1 72 ? 100.936 31.564 118.281 1.00 34.07 69 ASN D O 1
ATOM 7054 N N . PRO D 1 73 ? 101.936 33.555 118.143 1.00 34.64 70 PRO D N 1
ATOM 7055 C CA . PRO D 1 73 ? 101.796 33.660 116.711 1.00 34.39 70 PRO D CA 1
ATOM 7056 C C . PRO D 1 73 ? 102.828 32.857 115.896 1.00 33.27 70 PRO D C 1
ATOM 7057 O O . PRO D 1 73 ? 102.721 32.777 114.687 1.00 32.90 70 PRO D O 1
ATOM 7061 N N . LYS D 1 74 ? 103.762 32.199 116.551 1.00 33.02 71 LYS D N 1
ATOM 7062 C CA . LYS D 1 74 ? 104.804 31.555 115.813 1.00 32.73 71 LYS D CA 1
ATOM 7063 C C . LYS D 1 74 ? 104.347 30.286 115.122 1.00 32.00 71 LYS D C 1
ATOM 7064 O O . LYS D 1 74 ? 103.463 29.553 115.581 1.00 30.92 71 LYS D O 1
ATOM 7070 N N . ARG D 1 75 ? 104.995 30.049 113.990 1.00 31.34 72 ARG D N 1
ATOM 7071 C CA . ARG D 1 75 ? 104.749 28.864 113.212 1.00 30.32 72 ARG D CA 1
ATOM 7072 C C . ARG D 1 75 ? 105.951 28.612 112.350 1.00 28.74 72 ARG D C 1
ATOM 7073 O O . ARG D 1 75 ? 106.839 29.457 112.239 1.00 28.78 72 ARG D O 1
ATOM 7081 N N . LEU D 1 76 ? 105.948 27.467 111.682 1.00 26.44 73 LEU D N 1
ATOM 7082 C CA . LEU D 1 76 ? 107.067 27.096 110.816 1.00 24.17 73 LEU D CA 1
ATOM 7083 C C . LEU D 1 76 ? 106.618 26.596 109.420 1.00 21.96 73 LEU D C 1
ATOM 7084 O O . LEU D 1 76 ? 105.637 25.866 109.302 1.00 20.20 73 LEU D O 1
ATOM 7089 N N . LEU D 1 77 ? 107.363 26.966 108.382 1.00 20.87 74 LEU D N 1
ATOM 7090 C CA . LEU D 1 77 ? 107.092 26.519 106.992 1.00 20.05 74 LEU D CA 1
ATOM 7091 C C . LEU D 1 77 ? 108.325 25.828 106.397 1.00 20.01 74 LEU D C 1
ATOM 7092 O O . LEU D 1 77 ? 109.356 26.490 106.182 1.00 20.31 74 LEU D O 1
ATOM 7097 N N . LEU D 1 78 ? 108.242 24.500 106.175 1.00 19.73 75 LEU D N 1
ATOM 7098 C CA . LEU D 1 78 ? 109.331 23.729 105.532 1.00 19.45 75 LEU D CA 1
ATOM 7099 C C . LEU D 1 78 ? 109.001 23.632 104.050 1.00 19.22 75 LEU D C 1
ATOM 7100 O O . LEU D 1 78 ? 107.930 23.184 103.680 1.00 18.96 75 LEU D O 1
ATOM 7105 N N . ILE D 1 79 ? 109.896 24.131 103.211 1.00 19.46 76 ILE D N 1
ATOM 7106 C CA . ILE D 1 79 ? 109.759 24.094 101.751 1.00 19.39 76 ILE D CA 1
ATOM 7107 C C . ILE D 1 79 ? 110.827 23.163 101.215 1.00 19.51 76 ILE D C 1
ATOM 7108 O O . ILE D 1 79 ? 111.993 23.343 101.473 1.00 19.91 76 ILE D O 1
ATOM 7113 N N . LEU D 1 80 ? 110.405 22.140 100.492 1.00 21.48 77 LEU D N 1
ATOM 7114 C CA . LEU D 1 80 ? 111.266 21.140 99.863 1.00 22.32 77 LEU D CA 1
ATOM 7115 C C . LEU D 1 80 ? 111.158 21.226 98.332 1.00 22.85 77 LEU D C 1
ATOM 7116 O O . LEU D 1 80 ? 110.067 21.198 97.792 1.00 24.25 77 LEU D O 1
ATOM 7121 N N . GLN D 1 81 ? 112.287 21.368 97.655 1.00 22.71 78 GLN D N 1
ATOM 7122 C CA . GLN D 1 81 ? 112.385 21.321 96.212 1.00 22.28 78 GLN D CA 1
ATOM 7123 C C . GLN D 1 81 ? 113.408 20.269 95.874 1.00 22.22 78 GLN D C 1
ATOM 7124 O O . GLN D 1 81 ? 114.380 20.103 96.618 1.00 22.21 78 GLN D O 1
ATOM 7130 N N . ALA D 1 82 ? 113.172 19.504 94.801 1.00 22.08 79 ALA D N 1
ATOM 7131 C CA . ALA D 1 82 ? 114.177 18.576 94.291 1.00 22.97 79 ALA D CA 1
ATOM 7132 C C . ALA D 1 82 ? 113.711 18.049 92.968 1.00 24.60 79 ALA D C 1
ATOM 7133 O O . ALA D 1 82 ? 112.493 18.132 92.670 1.00 25.17 79 ALA D O 1
ATOM 7143 N N . ASP D 1 84 ? 112.732 14.946 90.518 1.00 24.41 81 ASP D N 1
ATOM 7144 C CA . ASP D 1 84 ? 112.126 13.657 90.753 1.00 25.22 81 ASP D CA 1
ATOM 7145 C C . ASP D 1 84 ? 113.205 12.606 90.961 1.00 24.76 81 ASP D C 1
ATOM 7146 O O . ASP D 1 84 ? 114.302 12.670 90.370 1.00 24.66 81 ASP D O 1
ATOM 7151 N N . THR D 1 85 ? 112.874 11.641 91.801 1.00 24.03 82 THR D N 1
ATOM 7152 C CA . THR D 1 85 ? 113.779 10.605 92.180 1.00 24.90 82 THR D CA 1
ATOM 7153 C C . THR D 1 85 ? 114.718 10.970 93.383 1.00 25.31 82 THR D C 1
ATOM 7154 O O . THR D 1 85 ? 115.328 10.104 94.012 1.00 26.28 82 THR D O 1
ATOM 7158 N N . ALA D 1 86 ? 114.814 12.248 93.716 1.00 25.17 83 ALA D N 1
ATOM 7159 C CA . ALA D 1 86 ? 115.787 12.705 94.717 1.00 25.58 83 ALA D CA 1
ATOM 7160 C C . ALA D 1 86 ? 115.356 12.374 96.150 1.00 25.30 83 ALA D C 1
ATOM 7161 O O . ALA D 1 86 ? 116.180 12.456 97.062 1.00 27.11 83 ALA D O 1
ATOM 7163 N N . GLY D 1 87 ? 114.094 11.997 96.354 1.00 24.06 84 GLY D N 1
ATOM 7164 C CA . GLY D 1 87 ? 113.665 11.417 97.644 1.00 23.71 84 GLY D CA 1
ATOM 7165 C C . GLY D 1 87 ? 112.857 12.398 98.480 1.00 23.31 84 GLY D C 1
ATOM 7166 O O . GLY D 1 87 ? 112.797 12.284 99.701 1.00 23.53 84 GLY D O 1
ATOM 7167 N N . LYS D 1 88 ? 112.262 13.390 97.815 1.00 22.39 85 LYS D N 1
ATOM 7168 C CA . LYS D 1 88 ? 111.555 14.448 98.483 1.00 21.53 85 LYS D CA 1
ATOM 7169 C C . LYS D 1 88 ? 110.303 13.910 99.186 1.00 21.67 85 LYS D C 1
ATOM 7170 O O . LYS D 1 88 ? 110.005 14.331 100.293 1.00 21.68 85 LYS D O 1
ATOM 7176 N N . GLY D 1 89 ? 109.605 12.944 98.567 1.00 21.05 86 GLY D N 1
ATOM 7177 C CA . GLY D 1 89 ? 108.366 12.448 99.089 1.00 20.15 86 GLY D CA 1
ATOM 7178 C C . GLY D 1 89 ? 108.633 11.596 100.312 1.00 20.65 86 GLY D C 1
ATOM 7179 O O . GLY D 1 89 ? 107.863 11.614 101.287 1.00 20.57 86 GLY D O 1
ATOM 7180 N N . GLY D 1 90 ? 109.714 10.829 100.248 1.00 21.03 87 GLY D N 1
ATOM 7181 C CA . GLY D 1 90 ? 110.062 9.933 101.326 1.00 21.47 87 GLY D CA 1
ATOM 7182 C C . GLY D 1 90 ? 110.398 10.812 102.523 1.00 21.46 87 GLY D C 1
ATOM 7183 O O . GLY D 1 90 ? 109.878 10.612 103.609 1.00 21.51 87 GLY D O 1
ATOM 7184 N N . ILE D 1 91 ? 111.222 11.823 102.305 1.00 21.12 88 ILE D N 1
ATOM 7185 C CA . ILE D 1 91 ? 111.545 12.722 103.380 1.00 21.89 88 ILE D CA 1
ATOM 7186 C C . ILE D 1 91 ? 110.305 13.466 103.921 1.00 22.20 88 ILE D C 1
ATOM 7187 O O . ILE D 1 91 ? 110.148 13.564 105.139 1.00 23.21 88 ILE D O 1
ATOM 7192 N N . VAL D 1 92 ? 109.443 13.995 103.056 1.00 21.56 89 VAL D N 1
ATOM 7193 C CA . VAL D 1 92 ? 108.226 14.595 103.566 1.00 21.85 89 VAL D CA 1
ATOM 7194 C C . VAL D 1 92 ? 107.476 13.572 104.407 1.00 23.67 89 VAL D C 1
ATOM 7195 O O . VAL D 1 92 ? 106.896 13.898 105.440 1.00 25.57 89 VAL D O 1
ATOM 7199 N N . SER D 1 93 ? 107.479 12.332 103.979 1.00 24.78 90 SER D N 1
ATOM 7200 C CA . SER D 1 93 ? 106.681 11.327 104.663 1.00 26.46 90 SER D CA 1
ATOM 7201 C C . SER D 1 93 ? 107.204 11.027 106.039 1.00 27.45 90 SER D C 1
ATOM 7202 O O . SER D 1 93 ? 106.437 10.815 106.989 1.00 27.65 90 SER D O 1
ATOM 7205 N N . HIS D 1 94 ? 108.517 11.030 106.152 1.00 28.31 91 HIS D N 1
ATOM 7206 C CA . HIS D 1 94 ? 109.141 10.654 107.406 1.00 29.64 91 HIS D CA 1
ATOM 7207 C C . HIS D 1 94 ? 108.973 11.742 108.450 1.00 28.93 91 HIS D C 1
ATOM 7208 O O . HIS D 1 94 ? 108.532 11.455 109.571 1.00 29.08 91 HIS D O 1
ATOM 7215 N N . VAL D 1 95 ? 109.348 12.962 108.064 1.00 27.32 92 VAL D N 1
ATOM 7216 C CA . VAL D 1 95 ? 109.238 14.148 108.893 1.00 26.58 92 VAL D CA 1
ATOM 7217 C C . VAL D 1 95 ? 107.818 14.365 109.356 1.00 26.14 92 VAL D C 1
ATOM 7218 O O . VAL D 1 95 ? 107.551 14.586 110.527 1.00 27.05 92 VAL D O 1
ATOM 7222 N N . VAL D 1 96 ? 106.885 14.299 108.440 1.00 25.43 93 VAL D N 1
ATOM 7223 C CA . VAL D 1 96 ? 105.504 14.458 108.827 1.00 25.25 93 VAL D CA 1
ATOM 7224 C C . VAL D 1 96 ? 105.028 13.342 109.765 1.00 26.83 93 VAL D C 1
ATOM 7225 O O . VAL D 1 96 ? 104.185 13.579 110.638 1.00 27.43 93 VAL D O 1
ATOM 7229 N N . GLY D 1 97 ? 105.581 12.151 109.622 1.00 27.82 94 GLY D N 1
ATOM 7230 C CA . GLY D 1 97 ? 105.227 11.044 110.538 1.00 29.56 94 GLY D CA 1
ATOM 7231 C C . GLY D 1 97 ? 105.835 11.087 111.948 1.00 30.33 94 GLY D C 1
ATOM 7232 O O . GLY D 1 97 ? 105.371 10.411 112.858 1.00 31.73 94 GLY D O 1
ATOM 7233 N N . ALA D 1 98 ? 106.900 11.847 112.134 1.00 30.42 95 ALA D N 1
ATOM 7234 C CA . ALA D 1 98 ? 107.414 12.043 113.445 1.00 31.36 95 ALA D CA 1
ATOM 7235 C C . ALA D 1 98 ? 106.553 13.057 114.189 1.00 32.20 95 ALA D C 1
ATOM 7236 O O . ALA D 1 98 ? 106.636 13.128 115.398 1.00 35.71 95 ALA D O 1
ATOM 7246 N N . ASP D 1 100 ? 102.722 15.135 115.086 1.00 30.87 97 ASP D N 1
ATOM 7247 C CA . ASP D 1 100 ? 101.325 14.821 115.237 1.00 31.61 97 ASP D CA 1
ATOM 7248 C C . ASP D 1 100 ? 100.592 15.424 114.073 1.00 30.27 97 ASP D C 1
ATOM 7249 O O . ASP D 1 100 ? 100.549 16.628 113.934 1.00 28.41 97 ASP D O 1
ATOM 7254 N N . PRO D 1 101 ? 99.930 14.595 113.277 1.00 31.31 98 PRO D N 1
ATOM 7255 C CA . PRO D 1 101 ? 99.267 15.108 112.085 1.00 31.29 98 PRO D CA 1
ATOM 7256 C C . PRO D 1 101 ? 98.333 16.257 112.338 1.00 30.48 98 PRO D C 1
ATOM 7257 O O . PRO D 1 101 ? 98.190 17.073 111.465 1.00 30.57 98 PRO D O 1
ATOM 7261 N N . GLN D 1 102 ? 97.722 16.354 113.506 1.00 30.88 99 GLN D N 1
ATOM 7262 C CA . GLN D 1 102 ? 96.890 17.536 113.814 1.00 30.89 99 GLN D CA 1
ATOM 7263 C C . GLN D 1 102 ? 97.677 18.884 113.989 1.00 29.22 99 GLN D C 1
ATOM 7264 O O . GLN D 1 102 ? 97.087 19.987 114.058 1.00 28.79 99 GLN D O 1
ATOM 7270 N N . GLY D 1 103 ? 99.000 18.806 114.066 1.00 26.67 100 GLY D N 1
ATOM 7271 C CA . GLY D 1 103 ? 99.812 20.007 114.074 1.00 25.53 100 GLY D CA 1
ATOM 7272 C C . GLY D 1 103 ? 100.556 20.316 112.774 1.00 24.54 100 GLY D C 1
ATOM 7273 O O . GLY D 1 103 ? 101.378 21.266 112.769 1.00 23.57 100 GLY D O 1
ATOM 7274 N N . VAL D 1 104 ? 100.232 19.571 111.700 1.00 23.53 101 VAL D N 1
ATOM 7275 C CA . VAL D 1 104 ? 100.845 19.698 110.403 1.00 24.07 101 VAL D CA 1
ATOM 7276 C C . VAL D 1 104 ? 99.850 20.037 109.305 1.00 24.76 101 VAL D C 1
ATOM 7277 O O . VAL D 1 104 ? 98.755 19.455 109.233 1.00 27.51 101 VAL D O 1
ATOM 7281 N N . GLN D 1 105 ? 100.215 21.014 108.482 1.00 28.29 102 GLN D N 1
ATOM 7282 C CA . GLN D 1 105 ? 99.493 21.365 107.278 1.00 28.51 102 GLN D CA 1
ATOM 7283 C C . GLN D 1 105 ? 100.426 21.008 106.094 1.00 26.35 102 GLN D C 1
ATOM 7284 O O . GLN D 1 105 ? 101.352 21.739 105.768 1.00 25.79 102 GLN D O 1
ATOM 7290 N N . LEU D 1 106 ? 100.246 19.834 105.515 1.00 24.30 103 LEU D N 1
ATOM 7291 C CA . LEU D 1 106 ? 101.102 19.444 104.399 1.00 22.58 103 LEU D CA 1
ATOM 7292 C C . LEU D 1 106 ? 100.432 19.821 103.081 1.00 21.27 103 LEU D C 1
ATOM 7293 O O . LEU D 1 106 ? 99.264 19.484 102.892 1.00 21.58 103 LEU D O 1
ATOM 7298 N N . THR D 1 107 ? 101.142 20.507 102.186 1.00 20.61 104 THR D N 1
ATOM 7299 C CA . THR D 1 107 ? 100.632 20.644 100.801 1.00 20.40 104 THR D CA 1
ATOM 7300 C C . THR D 1 107 ? 101.641 20.162 99.758 1.00 20.02 104 THR D C 1
ATOM 7301 O O . THR D 1 107 ? 102.785 20.561 99.797 1.00 19.74 104 THR D O 1
ATOM 7305 N N . ALA D 1 108 ? 101.197 19.282 98.854 1.00 20.19 105 ALA D N 1
ATOM 7306 C CA . ALA D 1 108 ? 102.063 18.829 97.760 1.00 20.08 105 ALA D CA 1
ATOM 7307 C C . ALA D 1 108 ? 101.533 19.480 96.518 1.00 20.08 105 ALA D C 1
ATOM 7308 O O . ALA D 1 108 ? 100.552 19.005 95.957 1.00 20.48 105 ALA D O 1
ATOM 7310 N N . PHE D 1 109 ? 102.179 20.556 96.084 1.00 19.76 106 PHE D N 1
ATOM 7311 C CA . PHE D 1 109 ? 101.651 21.332 94.974 1.00 21.04 106 PHE D CA 1
ATOM 7312 C C . PHE D 1 109 ? 101.880 20.582 93.684 1.00 22.13 106 PHE D C 1
ATOM 7313 O O . PHE D 1 109 ? 102.926 20.037 93.485 1.00 23.40 106 PHE D O 1
ATOM 7321 N N . LYS D 1 110 ? 100.873 20.534 92.842 1.00 23.27 107 LYS D N 1
ATOM 7322 C CA . LYS D 1 110 ? 100.974 19.846 91.606 1.00 25.33 107 LYS D CA 1
ATOM 7323 C C . LYS D 1 110 ? 100.784 20.866 90.489 1.00 25.74 107 LYS D C 1
ATOM 7324 O O . LYS D 1 110 ? 100.795 22.069 90.725 1.00 25.89 107 LYS D O 1
ATOM 7330 N N . ALA D 1 111 ? 100.613 20.387 89.266 1.00 26.45 108 ALA D N 1
ATOM 7331 C CA . ALA D 1 111 ? 100.377 21.242 88.111 1.00 26.13 108 ALA D CA 1
ATOM 7332 C C . ALA D 1 111 ? 99.150 22.091 88.397 1.00 25.58 108 ALA D C 1
ATOM 7333 O O . ALA D 1 111 ? 98.170 21.615 88.870 1.00 25.74 108 ALA D O 1
ATOM 7335 N N . PRO D 1 112 ? 99.210 23.360 88.090 1.00 26.11 109 PRO D N 1
ATOM 7336 C CA . PRO D 1 112 ? 98.122 24.287 88.275 1.00 26.28 109 PRO D CA 1
ATOM 7337 C C . PRO D 1 112 ? 96.832 23.884 87.615 1.00 27.49 109 PRO D C 1
ATOM 7338 O O . PRO D 1 112 ? 96.800 23.554 86.422 1.00 27.55 109 PRO D O 1
ATOM 7342 N N . THR D 1 113 ? 95.758 23.950 88.373 1.00 28.33 110 THR D N 1
ATOM 7343 C CA . THR D 1 113 ? 94.427 23.819 87.764 1.00 29.84 110 THR D CA 1
ATOM 7344 C C . THR D 1 113 ? 94.130 25.079 86.915 1.00 30.60 110 THR D C 1
ATOM 7345 O O . THR D 1 113 ? 94.931 26.036 86.893 1.00 29.19 110 THR D O 1
ATOM 7349 N N . ASP D 1 114 ? 93.028 25.054 86.167 1.00 32.81 111 ASP D N 1
ATOM 7350 C CA . ASP D 1 114 ? 92.674 26.206 85.298 1.00 34.48 111 ASP D CA 1
ATOM 7351 C C . ASP D 1 114 ? 92.302 27.433 86.114 1.00 32.93 111 ASP D C 1
ATOM 7352 O O . ASP D 1 114 ? 92.689 28.525 85.748 1.00 32.64 111 ASP D O 1
ATOM 7357 N N . GLU D 1 115 ? 91.564 27.239 87.210 1.00 32.90 112 GLU D N 1
ATOM 7358 C CA . GLU D 1 115 ? 91.306 28.306 88.206 1.00 33.06 112 GLU D CA 1
ATOM 7359 C C . GLU D 1 115 ? 92.621 28.940 88.646 1.00 31.67 112 GLU D C 1
ATOM 7360 O O . GLU D 1 115 ? 92.765 30.141 88.612 1.00 31.64 112 GLU D O 1
ATOM 7366 N N . GLU D 1 116 ? 93.581 28.091 89.003 1.00 30.41 113 GLU D N 1
ATOM 7367 C CA . GLU D 1 116 ? 94.892 28.520 89.444 1.00 29.23 113 GLU D CA 1
ATOM 7368 C C . GLU D 1 116 ? 95.701 29.202 88.370 1.00 28.91 113 GLU D C 1
ATOM 7369 O O . GLU D 1 116 ? 96.407 30.151 88.694 1.00 27.68 113 GLU D O 1
ATOM 7375 N N . LYS D 1 117 ? 95.612 28.743 87.109 1.00 30.27 114 LYS D N 1
ATOM 7376 C CA . LYS D 1 117 ? 96.362 29.423 86.026 1.00 31.28 114 LYS D CA 1
ATOM 7377 C C . LYS D 1 117 ? 95.832 30.840 85.779 1.00 30.61 114 LYS D C 1
ATOM 7378 O O . LYS D 1 117 ? 96.569 31.674 85.319 1.00 29.99 114 LYS D O 1
ATOM 7384 N N . SER D 1 118 ? 94.567 31.117 86.108 1.00 30.11 115 SER D N 1
ATOM 7385 C CA . SER D 1 118 ? 93.996 32.452 85.860 1.00 30.42 115 SER D CA 1
ATOM 7386 C C . SER D 1 118 ? 94.137 33.436 87.045 1.00 28.52 115 SER D C 1
ATOM 7387 O O . SER D 1 118 ? 93.570 34.513 87.042 1.00 27.87 115 SER D O 1
ATOM 7390 N N . HIS D 1 119 ? 94.870 33.028 88.064 1.00 27.70 116 HIS D N 1
ATOM 7391 C CA . HIS D 1 119 ? 95.316 33.909 89.135 1.00 27.40 116 HIS D CA 1
ATOM 7392 C C . HIS D 1 119 ? 96.834 34.055 89.062 1.00 26.66 116 HIS D C 1
ATOM 7393 O O . HIS D 1 119 ? 97.480 33.250 88.421 1.00 25.39 116 HIS D O 1
ATOM 7400 N N . ASP D 1 120 ? 97.378 35.035 89.795 1.00 26.27 117 ASP D N 1
ATOM 7401 C CA . ASP D 1 120 ? 98.819 35.167 89.997 1.00 25.98 117 ASP D CA 1
ATOM 7402 C C . ASP D 1 120 ? 99.404 33.910 90.672 1.00 24.93 117 ASP D C 1
ATOM 7403 O O . ASP D 1 120 ? 98.759 33.293 91.514 1.00 24.36 117 ASP D O 1
ATOM 7408 N N . PHE D 1 121 ? 100.605 33.522 90.281 1.00 23.65 118 PHE D N 1
ATOM 7409 C CA . PHE D 1 121 ? 101.192 32.317 90.811 1.00 23.90 118 PHE D CA 1
ATOM 7410 C C . PHE D 1 121 ? 101.231 32.133 92.364 1.00 24.20 118 PHE D C 1
ATOM 7411 O O . PHE D 1 121 ? 101.232 30.984 92.816 1.00 25.46 118 PHE D O 1
ATOM 7419 N N . LEU D 1 122 ? 101.264 33.212 93.154 1.00 23.68 119 LEU D N 1
ATOM 7420 C CA . LEU D 1 122 ? 101.392 33.104 94.589 1.00 22.39 119 LEU D CA 1
ATOM 7421 C C . LEU D 1 122 ? 100.060 32.881 95.235 1.00 22.14 119 LEU D C 1
ATOM 7422 O O . LEU D 1 122 ? 99.996 32.450 96.394 1.00 23.54 119 LEU D O 1
ATOM 7427 N N . TRP D 1 123 ? 98.989 33.086 94.485 1.00 21.45 120 TRP D N 1
ATOM 7428 C CA . TRP D 1 123 ? 97.653 32.983 95.011 1.00 21.35 120 TRP D CA 1
ATOM 7429 C C . TRP D 1 123 ? 97.401 31.645 95.672 1.00 22.01 120 TRP D C 1
ATOM 7430 O O . TRP D 1 123 ? 96.958 31.564 96.809 1.00 22.52 120 TRP D O 1
ATOM 7441 N N . ARG D 1 124 ? 97.671 30.585 94.945 1.00 22.32 121 ARG D N 1
ATOM 7442 C CA . ARG D 1 124 ? 97.382 29.257 95.441 1.00 22.72 121 ARG D CA 1
ATOM 7443 C C . ARG D 1 124 ? 98.349 28.879 96.570 1.00 22.66 121 ARG D C 1
ATOM 7444 O O . ARG D 1 124 ? 98.056 28.019 97.370 1.00 21.98 121 ARG D O 1
ATOM 7452 N N . ILE D 1 125 ? 99.504 29.521 96.600 1.00 22.37 122 ILE D N 1
ATOM 7453 C CA . ILE D 1 125 ? 100.473 29.271 97.651 1.00 22.63 122 ILE D CA 1
ATOM 7454 C C . ILE D 1 125 ? 100.033 30.027 98.913 1.00 23.74 122 ILE D C 1
ATOM 7455 O O . ILE D 1 125 ? 100.080 29.486 100.002 1.00 23.44 122 ILE D O 1
ATOM 7460 N N . GLU D 1 126 ? 99.615 31.276 98.774 1.00 25.05 123 GLU D N 1
ATOM 7461 C CA . GLU D 1 126 ? 99.205 32.001 99.953 1.00 27.08 123 GLU D CA 1
ATOM 7462 C C . GLU D 1 126 ? 98.102 31.262 100.694 1.00 26.96 123 GLU D C 1
ATOM 7463 O O . GLU D 1 126 ? 98.042 31.326 101.902 1.00 28.19 123 GLU D O 1
ATOM 7469 N N . LYS D 1 127 ? 97.231 30.545 99.986 1.00 25.65 124 LYS D N 1
ATOM 7470 C CA . LYS D 1 127 ? 96.097 29.882 100.637 1.00 25.59 124 LYS D CA 1
ATOM 7471 C C . LYS D 1 127 ? 96.540 28.843 101.604 1.00 24.66 124 LYS D C 1
ATOM 7472 O O . LYS D 1 127 ? 95.785 28.496 102.500 1.00 27.28 124 LYS D O 1
ATOM 7478 N N . GLN D 1 128 ? 97.719 28.284 101.405 1.00 23.00 125 GLN D N 1
ATOM 7479 C CA . GLN D 1 128 ? 98.158 27.078 102.137 1.00 22.31 125 GLN D CA 1
ATOM 7480 C C . GLN D 1 128 ? 99.235 27.364 103.220 1.00 20.99 125 GLN D C 1
ATOM 7481 O O . GLN D 1 128 ? 99.777 26.444 103.788 1.00 20.44 125 GLN D O 1
ATOM 7487 N N . VAL D 1 129 ? 99.591 28.629 103.452 1.00 20.45 126 VAL D N 1
ATOM 7488 C CA . VAL D 1 129 ? 100.611 28.901 104.431 1.00 20.20 126 VAL D CA 1
ATOM 7489 C C . VAL D 1 129 ? 100.082 28.470 105.782 1.00 20.45 126 VAL D C 1
ATOM 7490 O O . VAL D 1 129 ? 98.869 28.326 105.961 1.00 20.88 126 VAL D O 1
ATOM 7494 N N . PRO D 1 130 ? 100.974 28.189 106.730 1.00 20.30 127 PRO D N 1
ATOM 7495 C CA . PRO D 1 130 ? 100.420 27.584 107.961 1.00 20.59 127 PRO D CA 1
ATOM 7496 C C . PRO D 1 130 ? 99.879 28.582 108.903 1.00 20.96 127 PRO D C 1
ATOM 7497 O O . PRO D 1 130 ? 100.348 29.722 108.939 1.00 20.95 127 PRO D O 1
ATOM 7501 N N . ALA D 1 131 ? 98.929 28.113 109.705 1.00 21.60 128 ALA D N 1
ATOM 7502 C CA . ALA D 1 131 ? 98.363 28.911 110.781 1.00 22.71 128 ALA D CA 1
ATOM 7503 C C . ALA D 1 131 ? 99.324 28.880 111.934 1.00 23.43 128 ALA D C 1
ATOM 7504 O O . ALA D 1 131 ? 100.309 28.146 111.934 1.00 23.52 128 ALA D O 1
ATOM 7506 N N . ALA D 1 132 ? 99.023 29.725 112.906 1.00 24.98 129 ALA D N 1
ATOM 7507 C CA . ALA D 1 132 ? 99.705 29.789 114.205 1.00 25.27 129 ALA D CA 1
ATOM 7508 C C . ALA D 1 132 ? 99.811 28.441 114.893 1.00 24.77 129 ALA D C 1
ATOM 7509 O O . ALA D 1 132 ? 98.846 27.721 114.960 1.00 25.55 129 ALA D O 1
ATOM 7511 N N . GLY D 1 133 ? 100.998 28.092 115.376 1.00 25.29 130 GLY D N 1
ATOM 7512 C CA . GLY D 1 133 ? 101.220 26.820 116.068 1.00 25.13 130 GLY D CA 1
ATOM 7513 C C . GLY D 1 133 ? 101.324 25.601 115.159 1.00 25.73 130 GLY D C 1
ATOM 7514 O O . GLY D 1 133 ? 101.444 24.462 115.634 1.00 27.08 130 GLY D O 1
ATOM 7523 N N . VAL D 1 135 ? 103.179 23.468 111.811 1.00 20.79 132 VAL D N 1
ATOM 7524 C CA . VAL D 1 135 ? 104.328 23.254 110.940 1.00 20.43 132 VAL D CA 1
ATOM 7525 C C . VAL D 1 135 ? 103.738 23.029 109.542 1.00 20.27 132 VAL D C 1
ATOM 7526 O O . VAL D 1 135 ? 102.956 22.054 109.305 1.00 21.30 132 VAL D O 1
ATOM 7530 N N . GLY D 1 136 ? 103.981 23.969 108.640 1.00 20.05 133 GLY D N 1
ATOM 7531 C CA . GLY D 1 136 ? 103.512 23.805 107.287 1.00 19.95 133 GLY D CA 1
ATOM 7532 C C . GLY D 1 136 ? 104.624 23.133 106.508 1.00 19.83 133 GLY D C 1
ATOM 7533 O O . GLY D 1 136 ? 105.767 23.567 106.623 1.00 19.75 133 GLY D O 1
ATOM 7534 N N . VAL D 1 137 ? 104.320 22.098 105.736 1.00 19.95 134 VAL D N 1
ATOM 7535 C CA . VAL D 1 137 ? 105.309 21.455 104.841 1.00 19.95 134 VAL D CA 1
ATOM 7536 C C . VAL D 1 137 ? 104.889 21.612 103.382 1.00 19.94 134 VAL D C 1
ATOM 7537 O O . VAL D 1 137 ? 103.792 21.231 102.982 1.00 20.16 134 VAL D O 1
ATOM 7541 N N . PHE D 1 138 ? 105.747 22.194 102.583 1.00 19.80 135 PHE D N 1
ATOM 7542 C CA . PHE D 1 138 ? 105.483 22.351 101.172 1.00 19.84 135 PHE D CA 1
ATOM 7543 C C . PHE D 1 138 ? 106.320 21.345 100.369 1.00 20.42 135 PHE D C 1
ATOM 7544 O O . PHE D 1 138 ? 107.534 21.482 100.256 1.00 20.56 135 PHE D O 1
ATOM 7552 N N . ASP D 1 139 ? 105.660 20.354 99.771 1.00 21.85 136 ASP D N 1
ATOM 7553 C CA . ASP D 1 139 ? 106.303 19.471 98.812 1.00 22.43 136 ASP D CA 1
ATOM 7554 C C . ASP D 1 139 ? 106.114 20.116 97.446 1.00 22.95 136 ASP D C 1
ATOM 7555 O O . ASP D 1 139 ? 105.009 20.038 96.831 1.00 23.51 136 ASP D O 1
ATOM 7560 N N . ARG D 1 140 ? 107.206 20.708 96.950 1.00 22.04 137 ARG D N 1
ATOM 7561 C CA . ARG D 1 140 ? 107.162 21.719 95.900 1.00 22.65 137 ARG D CA 1
ATOM 7562 C C . ARG D 1 140 ? 106.416 22.904 96.473 1.00 22.32 137 ARG D C 1
ATOM 7563 O O . ARG D 1 140 ? 105.707 22.777 97.505 1.00 23.30 137 ARG D O 1
ATOM 7571 N N . SER D 1 141 ? 106.559 24.037 95.792 1.00 21.57 138 SER D N 1
ATOM 7572 C CA . SER D 1 141 ? 106.327 25.333 96.372 1.00 20.80 138 SER D CA 1
ATOM 7573 C C . SER D 1 141 ? 106.244 26.417 95.294 1.00 21.29 138 SER D C 1
ATOM 7574 O O . SER D 1 141 ? 106.245 26.125 94.108 1.00 20.41 138 SER D O 1
ATOM 7577 N N . GLN D 1 142 ? 106.213 27.690 95.729 1.00 21.09 139 GLN D N 1
ATOM 7578 C CA . GLN D 1 142 ? 106.282 28.829 94.812 1.00 20.20 139 GLN D CA 1
ATOM 7579 C C . GLN D 1 142 ? 107.485 28.767 93.859 1.00 19.98 139 GLN D C 1
ATOM 7580 O O . GLN D 1 142 ? 107.521 29.396 92.794 1.00 20.29 139 GLN D O 1
ATOM 7586 N N . TYR D 1 143 ? 108.484 28.000 94.231 1.00 20.05 140 TYR D N 1
ATOM 7587 C CA . TYR D 1 143 ? 109.659 27.929 93.412 1.00 20.38 140 TYR D CA 1
ATOM 7588 C C . TYR D 1 143 ? 109.498 27.208 92.087 1.00 20.67 140 TYR D C 1
ATOM 7589 O O . TYR D 1 143 ? 110.256 27.451 91.174 1.00 21.00 140 TYR D O 1
ATOM 7598 N N . GLU D 1 144 ? 108.494 26.360 91.963 1.00 20.65 141 GLU D N 1
ATOM 7599 C CA . GLU D 1 144 ? 108.230 25.689 90.714 1.00 21.04 141 GLU D CA 1
ATOM 7600 C C . GLU D 1 144 ? 107.995 26.723 89.649 1.00 21.19 141 GLU D C 1
ATOM 7601 O O . GLU D 1 144 ? 108.309 26.546 88.502 1.00 21.57 141 GLU D O 1
ATOM 7607 N N . ASP D 1 145 ? 107.438 27.841 90.060 1.00 22.59 142 ASP D N 1
ATOM 7608 C CA . ASP D 1 145 ? 106.995 28.868 89.138 1.00 23.38 142 ASP D CA 1
ATOM 7609 C C . ASP D 1 145 ? 108.142 29.715 88.700 1.00 23.24 142 ASP D C 1
ATOM 7610 O O . ASP D 1 145 ? 107.965 30.717 88.054 1.00 23.51 142 ASP D O 1
ATOM 7615 N N . VAL D 1 146 ? 109.341 29.285 89.027 1.00 23.68 143 VAL D N 1
ATOM 7616 C CA . VAL D 1 146 ? 110.517 29.964 88.577 1.00 24.24 143 VAL D CA 1
ATOM 7617 C C . VAL D 1 146 ? 111.477 28.920 87.984 1.00 26.37 143 VAL D C 1
ATOM 7618 O O . VAL D 1 146 ? 112.635 29.191 87.719 1.00 26.05 143 VAL D O 1
ATOM 7622 N N . LEU D 1 147 ? 110.957 27.723 87.733 1.00 28.52 144 LEU D N 1
ATOM 7623 C CA . LEU D 1 147 ? 111.687 26.679 87.018 1.00 31.03 144 LEU D CA 1
ATOM 7624 C C . LEU D 1 147 ? 111.123 26.520 85.612 1.00 32.92 144 LEU D C 1
ATOM 7625 O O . LEU D 1 147 ? 109.990 26.916 85.316 1.00 34.30 144 LEU D O 1
ATOM 7630 N N . ILE D 1 148 ? 111.889 25.883 84.755 1.00 36.04 145 ILE D N 1
ATOM 7631 C CA . ILE D 1 148 ? 111.694 25.955 83.276 1.00 38.10 145 ILE D CA 1
ATOM 7632 C C . ILE D 1 148 ? 110.304 25.487 82.769 1.00 39.49 145 ILE D C 1
ATOM 7633 O O . ILE D 1 148 ? 109.829 25.913 81.708 1.00 39.78 145 ILE D O 1
ATOM 7638 N N . HIS D 1 149 ? 109.644 24.632 83.532 1.00 40.86 146 HIS D N 1
ATOM 7639 C CA . HIS D 1 149 ? 108.383 24.011 83.058 1.00 44.10 146 HIS D CA 1
ATOM 7640 C C . HIS D 1 149 ? 107.140 24.883 83.335 1.00 45.22 146 HIS D C 1
ATOM 7641 O O . HIS D 1 149 ? 106.031 24.523 82.927 1.00 45.39 146 HIS D O 1
ATOM 7648 N N . ARG D 1 150 ? 107.311 26.003 84.041 1.00 45.92 147 ARG D N 1
ATOM 7649 C CA . ARG D 1 150 ? 106.193 26.965 84.183 1.00 47.34 147 ARG D CA 1
ATOM 7650 C C . ARG D 1 150 ? 106.461 28.271 83.461 1.00 47.65 147 ARG D C 1
ATOM 7651 O O . ARG D 1 150 ? 105.531 28.884 82.939 1.00 49.00 147 ARG D O 1
ATOM 7659 N N . VAL D 1 151 ? 107.715 28.708 83.461 1.00 47.91 148 VAL D N 1
ATOM 7660 C CA . VAL D 1 151 ? 108.069 30.053 82.960 1.00 48.49 148 VAL D CA 1
ATOM 7661 C C . VAL D 1 151 ? 109.569 30.178 82.687 1.00 48.19 148 VAL D C 1
ATOM 7662 O O . VAL D 1 151 ? 110.186 29.222 82.277 1.00 47.68 148 VAL D O 1
ATOM 7664 N N . TRP D 1 154 ? 112.201 33.942 77.153 1.00 66.92 151 TRP D N 1
ATOM 7665 C CA . TRP D 1 154 ? 112.196 35.354 76.718 1.00 68.87 151 TRP D CA 1
ATOM 7666 C C . TRP D 1 154 ? 110.884 36.158 76.853 1.00 68.69 151 TRP D C 1
ATOM 7667 O O . TRP D 1 154 ? 110.905 37.253 77.438 1.00 69.18 151 TRP D O 1
ATOM 7678 N N . ALA D 1 155 ? 109.777 35.667 76.271 1.00 67.60 152 ALA D N 1
ATOM 7679 C CA . ALA D 1 155 ? 108.428 36.230 76.559 1.00 67.43 152 ALA D CA 1
ATOM 7680 C C . ALA D 1 155 ? 108.067 36.138 78.084 1.00 66.28 152 ALA D C 1
ATOM 7681 O O . ALA D 1 155 ? 107.131 36.789 78.572 1.00 65.84 152 ALA D O 1
ATOM 7683 N N . ASP D 1 156 ? 108.847 35.335 78.814 1.00 65.06 153 ASP D N 1
ATOM 7684 C CA . ASP D 1 156 ? 108.746 35.210 80.251 1.00 63.70 153 ASP D CA 1
ATOM 7685 C C . ASP D 1 156 ? 109.874 35.941 81.028 1.00 63.68 153 ASP D C 1
ATOM 7686 O O . ASP D 1 156 ? 109.868 35.881 82.256 1.00 63.92 153 ASP D O 1
ATOM 7691 N N . ALA D 1 157 ? 110.805 36.639 80.366 1.00 63.42 154 ALA D N 1
ATOM 7692 C CA . ALA D 1 157 ? 111.981 37.197 81.073 1.00 63.21 154 ALA D CA 1
ATOM 7693 C C . ALA D 1 157 ? 111.612 38.244 82.148 1.00 62.82 154 ALA D C 1
ATOM 7694 O O . ALA D 1 157 ? 112.167 38.262 83.266 1.00 62.59 154 ALA D O 1
ATOM 7696 N N . ALA D 1 158 ? 110.689 39.131 81.776 1.00 62.00 155 ALA D N 1
ATOM 7697 C CA . ALA D 1 158 ? 110.278 40.241 82.623 1.00 60.43 155 ALA D CA 1
ATOM 7698 C C . ALA D 1 158 ? 109.559 39.672 83.850 1.00 57.15 155 ALA D C 1
ATOM 7699 O O . ALA D 1 158 ? 109.786 40.132 84.977 1.00 56.09 155 ALA D O 1
ATOM 7701 N N . GLU D 1 159 ? 108.695 38.681 83.600 1.00 54.12 156 GLU D N 1
ATOM 7702 C CA . GLU D 1 159 ? 107.930 37.998 84.637 1.00 51.73 156 GLU D CA 1
ATOM 7703 C C . GLU D 1 159 ? 108.897 37.222 85.562 1.00 49.99 156 GLU D C 1
ATOM 7704 O O . GLU D 1 159 ? 108.810 37.314 86.782 1.00 49.04 156 GLU D O 1
ATOM 7710 N N . LEU D 1 160 ? 109.851 36.507 84.987 1.00 48.74 157 LEU D N 1
ATOM 7711 C CA . LEU D 1 160 ? 110.781 35.762 85.799 1.00 47.69 157 LEU D CA 1
ATOM 7712 C C . LEU D 1 160 ? 111.348 36.700 86.865 1.00 47.04 157 LEU D C 1
ATOM 7713 O O . LEU D 1 160 ? 111.339 36.375 88.055 1.00 46.20 157 LEU D O 1
ATOM 7718 N N . GLU D 1 161 ? 111.795 37.875 86.451 1.00 47.09 158 GLU D N 1
ATOM 7719 C CA . GLU D 1 161 ? 112.419 38.803 87.382 1.00 46.95 158 GLU D CA 1
ATOM 7720 C C . GLU D 1 161 ? 111.425 39.277 88.440 1.00 44.51 158 GLU D C 1
ATOM 7721 O O . GLU D 1 161 ? 111.786 39.453 89.610 1.00 43.12 158 GLU D O 1
ATOM 7727 N N . ARG D 1 162 ? 110.180 39.462 88.002 1.00 42.58 159 ARG D N 1
ATOM 7728 C CA . ARG D 1 162 ? 109.103 39.876 88.875 1.00 41.18 159 ARG D CA 1
ATOM 7729 C C . ARG D 1 162 ? 108.848 38.799 89.905 1.00 38.16 159 ARG D C 1
ATOM 7730 O O . ARG D 1 162 ? 108.565 39.093 91.054 1.00 38.60 159 ARG D O 1
ATOM 7738 N N . ARG D 1 163 ? 108.944 37.559 89.486 1.00 34.23 160 ARG D N 1
ATOM 7739 C CA . ARG D 1 163 ? 108.561 36.446 90.321 1.00 32.40 160 ARG D CA 1
ATOM 7740 C C . ARG D 1 163 ? 109.543 36.288 91.434 1.00 30.13 160 ARG D C 1
ATOM 7741 O O . ARG D 1 163 ? 109.153 36.026 92.562 1.00 29.06 160 ARG D O 1
ATOM 7749 N N . TYR D 1 164 ? 110.812 36.501 91.137 1.00 29.14 161 TYR D N 1
ATOM 7750 C CA . TYR D 1 164 ? 111.801 36.444 92.201 1.00 29.28 161 TYR D CA 1
ATOM 7751 C C . TYR D 1 164 ? 111.510 37.527 93.267 1.00 28.76 161 TYR D C 1
ATOM 7752 O O . TYR D 1 164 ? 111.619 37.274 94.484 1.00 27.91 161 TYR D O 1
ATOM 7761 N N . ALA D 1 165 ? 111.117 38.713 92.803 1.00 28.40 162 ALA D N 1
ATOM 7762 C CA . ALA D 1 165 ? 110.908 39.859 93.708 1.00 28.41 162 ALA D CA 1
ATOM 7763 C C . ALA D 1 165 ? 109.682 39.584 94.542 1.00 26.88 162 ALA D C 1
ATOM 7764 O O . ALA D 1 165 ? 109.653 39.835 95.742 1.00 25.56 162 ALA D O 1
ATOM 7766 N N . ALA D 1 166 ? 108.704 38.985 93.880 1.00 26.37 163 ALA D N 1
ATOM 7767 C CA . ALA D 1 166 ? 107.410 38.674 94.494 1.00 25.49 163 ALA D CA 1
ATOM 7768 C C . ALA D 1 166 ? 107.547 37.613 95.587 1.00 24.06 163 ALA D C 1
ATOM 7769 O O . ALA D 1 166 ? 106.837 37.684 96.568 1.00 23.30 163 ALA D O 1
ATOM 7771 N N . ILE D 1 167 ? 108.434 36.626 95.360 1.00 23.24 164 ILE D N 1
ATOM 7772 C CA . ILE D 1 167 ? 108.729 35.550 96.300 1.00 22.14 164 ILE D CA 1
ATOM 7773 C C . ILE D 1 167 ? 109.463 36.099 97.538 1.00 23.65 164 ILE D C 1
ATOM 7774 O O . ILE D 1 167 ? 109.132 35.742 98.682 1.00 23.68 164 ILE D O 1
ATOM 7779 N N . ASN D 1 168 ? 110.465 36.959 97.329 1.00 24.77 165 ASN D N 1
ATOM 7780 C CA . ASN D 1 168 ? 111.165 37.558 98.479 1.00 25.67 165 ASN D CA 1
ATOM 7781 C C . ASN D 1 168 ? 110.198 38.388 99.345 1.00 25.72 165 ASN D C 1
ATOM 7782 O O . ASN D 1 168 ? 110.278 38.357 100.570 1.00 25.75 165 ASN D O 1
ATOM 7787 N N . ASP D 1 169 ? 109.317 39.146 98.692 1.00 25.42 166 ASP D N 1
ATOM 7788 C CA . ASP D 1 169 ? 108.392 40.001 99.407 1.00 26.14 166 ASP D CA 1
ATOM 7789 C C . ASP D 1 169 ? 107.409 39.110 100.143 1.00 24.89 166 ASP D C 1
ATOM 7790 O O . ASP D 1 169 ? 107.003 39.431 101.265 1.00 26.31 166 ASP D O 1
ATOM 7795 N N . PHE D 1 170 ? 107.084 37.968 99.549 1.00 22.23 167 PHE D N 1
ATOM 7796 C CA . PHE D 1 170 ? 106.161 37.021 100.120 1.00 21.78 167 PHE D CA 1
ATOM 7797 C C . PHE D 1 170 ? 106.747 36.325 101.367 1.00 21.67 167 PHE D C 1
ATOM 7798 O O . PHE D 1 170 ? 106.086 36.189 102.408 1.00 21.50 167 PHE D O 1
ATOM 7806 N N . GLU D 1 171 ? 107.987 35.908 101.283 1.00 21.15 168 GLU D N 1
ATOM 7807 C CA . GLU D 1 171 ? 108.621 35.238 102.432 1.00 20.73 168 GLU D CA 1
ATOM 7808 C C . GLU D 1 171 ? 108.846 36.259 103.584 1.00 21.75 168 GLU D C 1
ATOM 7809 O O . GLU D 1 171 ? 108.824 35.934 104.778 1.00 22.16 168 GLU D O 1
ATOM 7815 N N . SER D 1 172 ? 109.012 37.510 103.198 1.00 22.52 169 SER D N 1
ATOM 7816 C CA . SER D 1 172 ? 109.198 38.604 104.134 1.00 23.31 169 SER D CA 1
ATOM 7817 C C . SER D 1 172 ? 107.917 38.868 104.886 1.00 23.26 169 SER D C 1
ATOM 7818 O O . SER D 1 172 ? 107.932 39.010 106.072 1.00 22.90 169 SER D O 1
ATOM 7821 N N . ARG D 1 173 ? 106.816 38.912 104.171 1.00 23.87 170 ARG D N 1
ATOM 7822 C CA . ARG D 1 173 ? 105.511 39.102 104.787 1.00 25.81 170 ARG D CA 1
ATOM 7823 C C . ARG D 1 173 ? 105.189 37.960 105.764 1.00 26.03 170 ARG D C 1
ATOM 7824 O O . ARG D 1 173 ? 104.717 38.221 106.886 1.00 27.69 170 ARG D O 1
ATOM 7832 N N . LEU D 1 174 ? 105.419 36.712 105.348 1.00 25.23 171 LEU D N 1
ATOM 7833 C CA . LEU D 1 174 ? 105.112 35.572 106.204 1.00 25.16 171 LEU D CA 1
ATOM 7834 C C . LEU D 1 174 ? 106.003 35.599 107.456 1.00 25.87 171 LEU D C 1
ATOM 7835 O O . LEU D 1 174 ? 105.584 35.179 108.542 1.00 26.44 171 LEU D O 1
ATOM 7840 N N . THR D 1 175 ? 107.234 36.061 107.300 1.00 26.24 172 THR D N 1
ATOM 7841 C CA . THR D 1 175 ? 108.182 36.020 108.418 1.00 27.34 172 THR D CA 1
ATOM 7842 C C . THR D 1 175 ? 107.818 37.081 109.414 1.00 28.95 172 THR D C 1
ATOM 7843 O O . THR D 1 175 ? 107.851 36.855 110.596 1.00 28.67 172 THR D O 1
ATOM 7847 N N . GLU D 1 176 ? 107.423 38.228 108.896 1.00 30.54 173 GLU D N 1
ATOM 7848 C CA . GLU D 1 176 ? 106.885 39.284 109.702 1.00 32.58 173 GLU D CA 1
ATOM 7849 C C . GLU D 1 176 ? 105.675 38.786 110.465 1.00 31.62 173 GLU D C 1
ATOM 7850 O O . GLU D 1 176 ? 105.505 39.109 111.587 1.00 32.31 173 GLU D O 1
ATOM 7856 N N . GLN D 1 177 ? 104.858 37.939 109.863 1.00 31.28 174 GLN D N 1
ATOM 7857 C CA . GLN D 1 177 ? 103.679 37.382 110.533 1.00 30.67 174 GLN D CA 1
ATOM 7858 C C . GLN D 1 177 ? 103.974 36.265 111.595 1.00 30.23 174 GLN D C 1
ATOM 7859 O O . GLN D 1 177 ? 103.080 35.807 112.272 1.00 30.89 174 GLN D O 1
ATOM 7865 N N . GLY D 1 178 ? 105.210 35.831 111.751 1.00 28.66 175 GLY D N 1
ATOM 7866 C CA . GLY D 1 178 ? 105.511 34.803 112.728 1.00 29.23 175 GLY D CA 1
ATOM 7867 C C . GLY D 1 178 ? 106.022 33.460 112.212 1.00 28.64 175 GLY D C 1
ATOM 7868 O O . GLY D 1 178 ? 106.156 32.482 112.991 1.00 30.15 175 GLY D O 1
ATOM 7869 N N . THR D 1 179 ? 106.324 33.403 110.922 1.00 26.92 176 THR D N 1
ATOM 7870 C CA . THR D 1 179 ? 106.649 32.145 110.275 1.00 25.84 176 THR D CA 1
ATOM 7871 C C . THR D 1 179 ? 108.150 32.082 110.103 1.00 25.72 176 THR D C 1
ATOM 7872 O O . THR D 1 179 ? 108.731 32.964 109.460 1.00 26.94 176 THR D O 1
ATOM 7876 N N . THR D 1 180 ? 108.790 31.087 110.703 1.00 25.02 177 THR D N 1
ATOM 7877 C CA . THR D 1 180 ? 110.145 30.716 110.315 1.00 24.21 177 THR D CA 1
ATOM 7878 C C . THR D 1 180 ? 110.103 29.830 109.092 1.00 22.60 177 THR D C 1
ATOM 7879 O O . THR D 1 180 ? 109.495 28.760 109.136 1.00 21.50 177 THR D O 1
ATOM 7883 N N . ILE D 1 181 ? 110.750 30.290 108.017 1.00 21.37 178 ILE D N 1
ATOM 7884 C CA . ILE D 1 181 ? 110.782 29.602 106.728 1.00 20.13 178 ILE D CA 1
ATOM 7885 C C . ILE D 1 181 ? 112.089 28.855 106.590 1.00 19.90 178 ILE D C 1
ATOM 7886 O O . ILE D 1 181 ? 113.137 29.423 106.552 1.00 19.86 178 ILE D O 1
ATOM 7891 N N . VAL D 1 182 ? 112.001 27.545 106.502 1.00 20.34 179 VAL D N 1
ATOM 7892 C CA . VAL D 1 182 ? 113.159 26.665 106.301 1.00 19.81 179 VAL D CA 1
ATOM 7893 C C . VAL D 1 182 ? 113.115 26.121 104.875 1.00 19.56 179 VAL D C 1
ATOM 7894 O O . VAL D 1 182 ? 112.209 25.339 104.577 1.00 20.52 179 VAL D O 1
ATOM 7898 N N . LYS D 1 183 ? 114.040 26.537 104.007 1.00 19.19 180 LYS D N 1
ATOM 7899 C CA . LYS D 1 183 ? 114.036 26.183 102.577 1.00 19.00 180 LYS D CA 1
ATOM 7900 C C . LYS D 1 183 ? 115.145 25.202 102.233 1.00 19.39 180 LYS D C 1
ATOM 7901 O O . LYS D 1 183 ? 116.316 25.456 102.466 1.00 19.85 180 LYS D O 1
ATOM 7907 N N . VAL D 1 184 ? 114.758 24.077 101.660 1.00 19.32 181 VAL D N 1
ATOM 7908 C CA . VAL D 1 184 ? 115.677 22.985 101.395 1.00 20.20 181 VAL D CA 1
ATOM 7909 C C . VAL D 1 184 ? 115.585 22.539 99.898 1.00 22.09 181 VAL D C 1
ATOM 7910 O O . VAL D 1 184 ? 114.485 22.368 99.354 1.00 21.22 181 VAL D O 1
ATOM 7922 N N . LEU D 1 186 ? 117.058 19.366 97.703 1.00 22.56 183 LEU D N 1
ATOM 7923 C CA . LEU D 1 186 ? 117.831 18.135 97.761 1.00 22.30 183 LEU D CA 1
ATOM 7924 C C . LEU D 1 186 ? 118.610 18.047 96.420 1.00 22.21 183 LEU D C 1
ATOM 7925 O O . LEU D 1 186 ? 118.019 18.276 95.356 1.00 22.28 183 LEU D O 1
ATOM 7930 N N . ASN D 1 187 ? 119.917 17.772 96.492 1.00 21.07 184 ASN D N 1
ATOM 7931 C CA . ASN D 1 187 ? 120.778 17.759 95.325 1.00 21.01 184 ASN D CA 1
ATOM 7932 C C . ASN D 1 187 ? 121.359 16.385 95.056 1.00 20.49 184 ASN D C 1
ATOM 7933 O O . ASN D 1 187 ? 122.027 15.803 95.894 1.00 19.92 184 ASN D O 1
ATOM 7938 N N . ILE D 1 188 ? 121.027 15.850 93.888 1.00 20.27 185 ILE D N 1
ATOM 7939 C CA . ILE D 1 188 ? 121.500 14.566 93.479 1.00 20.11 185 ILE D CA 1
ATOM 7940 C C . ILE D 1 188 ? 122.217 14.792 92.159 1.00 21.49 185 ILE D C 1
ATOM 7941 O O . ILE D 1 188 ? 121.924 15.724 91.441 1.00 21.28 185 ILE D O 1
ATOM 7946 N N . SER D 1 189 ? 123.176 13.928 91.855 1.00 22.67 186 SER D N 1
ATOM 7947 C CA . SER D 1 189 ? 123.870 13.986 90.596 1.00 23.13 186 SER D CA 1
ATOM 7948 C C . SER D 1 189 ? 123.013 13.446 89.488 1.00 23.96 186 SER D C 1
ATOM 7949 O O . SER D 1 189 ? 122.152 12.598 89.706 1.00 22.49 186 SER D O 1
ATOM 7952 N N . LYS D 1 190 ? 123.288 13.914 88.283 1.00 26.42 187 LYS D N 1
ATOM 7953 C CA . LYS D 1 190 ? 122.600 13.429 87.099 1.00 28.17 187 LYS D CA 1
ATOM 7954 C C . LYS D 1 190 ? 122.785 11.922 86.938 1.00 28.99 187 LYS D C 1
ATOM 7955 O O . LYS D 1 190 ? 121.851 11.244 86.506 1.00 28.24 187 LYS D O 1
ATOM 7961 N N . ASP D 1 191 ? 123.941 11.364 87.329 1.00 30.57 188 ASP D N 1
ATOM 7962 C CA . ASP D 1 191 ? 124.118 9.919 87.216 1.00 31.94 188 ASP D CA 1
ATOM 7963 C C . ASP D 1 191 ? 123.314 9.188 88.239 1.00 31.21 188 ASP D C 1
ATOM 7964 O O . ASP D 1 191 ? 122.832 8.094 87.954 1.00 31.13 188 ASP D O 1
ATOM 7969 N N . GLU D 1 192 ? 123.164 9.765 89.439 1.00 30.77 189 GLU D N 1
ATOM 7970 C CA . GLU D 1 192 ? 122.325 9.140 90.486 1.00 29.06 189 GLU D CA 1
ATOM 7971 C C . GLU D 1 192 ? 120.885 9.063 90.071 1.00 27.34 189 GLU D C 1
ATOM 7972 O O . GLU D 1 192 ? 120.209 8.084 90.371 1.00 26.84 189 GLU D O 1
ATOM 7978 N N . GLN D 1 193 ? 120.401 10.094 89.400 1.00 26.88 190 GLN D N 1
ATOM 7979 C CA . GLN D 1 193 ? 119.016 10.112 88.900 1.00 26.75 190 GLN D CA 1
ATOM 7980 C C . GLN D 1 193 ? 118.755 8.959 87.907 1.00 26.91 190 GLN D C 1
ATOM 7981 O O . GLN D 1 193 ? 117.730 8.256 87.971 1.00 26.75 190 GLN D O 1
ATOM 7987 N N . LYS D 1 194 ? 119.689 8.775 86.991 1.00 27.37 191 LYS D N 1
ATOM 7988 C CA . LYS D 1 194 ? 119.630 7.660 86.036 1.00 28.36 191 LYS D CA 1
ATOM 7989 C C . LYS D 1 194 ? 119.602 6.311 86.761 1.00 28.10 191 LYS D C 1
ATOM 7990 O O . LYS D 1 194 ? 118.816 5.418 86.441 1.00 27.65 191 LYS D O 1
ATOM 7996 N N . LYS D 1 195 ? 120.441 6.189 87.765 1.00 28.07 192 LYS D N 1
ATOM 7997 C CA . LYS D 1 195 ? 120.497 4.999 88.547 1.00 29.47 192 LYS D CA 1
ATOM 7998 C C . LYS D 1 195 ? 119.178 4.768 89.289 1.00 28.59 192 LYS D C 1
ATOM 7999 O O . LYS D 1 195 ? 118.684 3.626 89.351 1.00 29.69 192 LYS D O 1
ATOM 8005 N N . ARG D 1 196 ? 118.536 5.819 89.782 1.00 26.58 193 ARG D N 1
ATOM 8006 C CA . ARG D 1 196 ? 117.263 5.590 90.449 1.00 25.39 193 ARG D CA 1
ATOM 8007 C C . ARG D 1 196 ? 116.104 5.285 89.449 1.00 25.10 193 ARG D C 1
ATOM 8008 O O . ARG D 1 196 ? 115.239 4.445 89.735 1.00 23.91 193 ARG D O 1
ATOM 8016 N N . LEU D 1 197 ? 116.113 5.892 88.267 1.00 24.13 194 LEU D N 1
ATOM 8017 C CA . LEU D 1 197 ? 115.158 5.474 87.242 1.00 24.51 194 LEU D CA 1
ATOM 8018 C C . LEU D 1 197 ? 115.314 4.026 86.897 1.00 24.55 194 LEU D C 1
ATOM 8019 O O . LEU D 1 197 ? 114.364 3.275 86.901 1.00 24.93 194 LEU D O 1
ATOM 8024 N N . ILE D 1 198 ? 116.533 3.595 86.646 1.00 25.96 195 ILE D N 1
ATOM 8025 C CA . ILE D 1 198 ? 116.736 2.174 86.293 1.00 26.04 195 ILE D CA 1
ATOM 8026 C C . ILE D 1 198 ? 116.250 1.262 87.415 1.00 25.63 195 ILE D C 1
ATOM 8027 O O . ILE D 1 198 ? 115.545 0.294 87.173 1.00 26.21 195 ILE D O 1
ATOM 8032 N N . ALA D 1 199 ? 116.586 1.609 88.642 1.00 26.39 196 ALA D N 1
ATOM 8033 C CA . ALA D 1 199 ? 116.080 0.891 89.827 1.00 25.76 196 ALA D CA 1
ATOM 8034 C C . ALA D 1 199 ? 114.597 0.814 89.748 1.00 24.87 196 ALA D C 1
ATOM 8035 O O . ALA D 1 199 ? 114.047 -0.193 90.070 1.00 26.37 196 ALA D O 1
ATOM 8037 N N . ARG D 1 200 ? 113.922 1.851 89.309 1.00 24.83 197 ARG D N 1
ATOM 8038 C CA . ARG D 1 200 ? 112.473 1.746 89.321 1.00 25.72 197 ARG D CA 1
ATOM 8039 C C . ARG D 1 200 ? 111.987 0.778 88.253 1.00 26.52 197 ARG D C 1
ATOM 8040 O O . ARG D 1 200 ? 110.970 0.112 88.440 1.00 26.24 197 ARG D O 1
ATOM 8048 N N . LEU D 1 201 ? 112.681 0.749 87.115 1.00 27.03 198 LEU D N 1
ATOM 8049 C CA . LEU D 1 201 ? 112.316 -0.207 86.042 1.00 27.45 198 LEU D CA 1
ATOM 8050 C C . LEU D 1 201 ? 112.748 -1.600 86.371 1.00 28.46 198 LEU D C 1
ATOM 8051 O O . LEU D 1 201 ? 112.119 -2.544 85.930 1.00 28.02 198 LEU D O 1
ATOM 8056 N N . ASP D 1 202 ? 113.779 -1.738 87.192 1.00 29.59 199 ASP D N 1
ATOM 8057 C CA . ASP D 1 202 ? 114.267 -3.065 87.488 1.00 31.52 199 ASP D CA 1
ATOM 8058 C C . ASP D 1 202 ? 113.502 -3.805 88.585 1.00 32.76 199 ASP D C 1
ATOM 8059 O O . ASP D 1 202 ? 113.751 -4.955 88.799 1.00 34.90 199 ASP D O 1
ATOM 8064 N N . ASP D 1 203 ? 112.555 -3.160 89.252 1.00 33.15 200 ASP D N 1
ATOM 8065 C CA . ASP D 1 203 ? 111.922 -3.687 90.453 1.00 33.66 200 ASP D CA 1
ATOM 8066 C C . ASP D 1 203 ? 110.418 -3.650 90.206 1.00 33.26 200 ASP D C 1
ATOM 8067 O O . ASP D 1 203 ? 109.816 -2.589 90.090 1.00 32.89 200 ASP D O 1
ATOM 8072 N N . PRO D 1 204 ? 109.795 -4.809 90.107 1.00 33.76 201 PRO D N 1
ATOM 8073 C CA . PRO D 1 204 ? 108.367 -4.806 89.703 1.00 34.17 201 PRO D CA 1
ATOM 8074 C C . PRO D 1 204 ? 107.420 -4.006 90.611 1.00 33.97 201 PRO D C 1
ATOM 8075 O O . PRO D 1 204 ? 106.398 -3.491 90.167 1.00 33.48 201 PRO D O 1
ATOM 8079 N N . SER D 1 205 ? 107.801 -3.894 91.872 1.00 32.68 202 SER D N 1
ATOM 8080 C CA . SER D 1 205 ? 107.073 -3.122 92.842 1.00 33.00 202 SER D CA 1
ATOM 8081 C C . SER D 1 205 ? 107.213 -1.592 92.696 1.00 32.41 202 SER D C 1
ATOM 8082 O O . SER D 1 205 ? 106.534 -0.836 93.396 1.00 31.39 202 SER D O 1
ATOM 8085 N N . LYS D 1 206 ? 108.136 -1.139 91.845 1.00 32.12 203 LYS D N 1
ATOM 8086 C CA . LYS D 1 206 ? 108.303 0.294 91.565 1.00 32.08 203 LYS D CA 1
ATOM 8087 C C . LYS D 1 206 ? 107.781 0.729 90.181 1.00 30.08 203 LYS D C 1
ATOM 8088 O O . LYS D 1 206 ? 107.727 1.904 89.898 1.00 29.37 203 LYS D O 1
ATOM 8094 N N . HIS D 1 207 ? 107.384 -0.206 89.325 1.00 29.72 204 HIS D N 1
ATOM 8095 C CA . HIS D 1 207 ? 106.887 0.150 87.977 1.00 28.20 204 HIS D CA 1
ATOM 8096 C C . HIS D 1 207 ? 105.763 1.168 88.046 1.00 28.43 204 HIS D C 1
ATOM 8097 O O . HIS D 1 207 ? 105.699 2.088 87.225 1.00 29.52 204 HIS D O 1
ATOM 8104 N N . TRP D 1 208 ? 104.873 1.021 89.010 1.00 27.78 205 TRP D N 1
ATOM 8105 C CA . TRP D 1 208 ? 103.719 1.928 89.083 1.00 28.64 205 TRP D CA 1
ATOM 8106 C C . TRP D 1 208 ? 104.145 3.367 89.234 1.00 28.35 205 TRP D C 1
ATOM 8107 O O . TRP D 1 208 ? 103.393 4.257 88.970 1.00 29.66 205 TRP D O 1
ATOM 8118 N N . LYS D 1 209 ? 105.348 3.560 89.711 1.00 27.87 206 LYS D N 1
ATOM 8119 C CA . LYS D 1 209 ? 105.891 4.858 90.038 1.00 28.30 206 LYS D CA 1
ATOM 8120 C C . LYS D 1 209 ? 106.695 5.509 88.912 1.00 27.11 206 LYS D C 1
ATOM 8121 O O . LYS D 1 209 ? 107.081 6.671 89.061 1.00 26.39 206 LYS D O 1
ATOM 8127 N N . TYR D 1 210 ? 107.023 4.764 87.842 1.00 25.58 207 TYR D N 1
ATOM 8128 C CA . TYR D 1 210 ? 107.918 5.289 86.800 1.00 24.68 207 TYR D CA 1
ATOM 8129 C C . TYR D 1 210 ? 107.156 6.275 85.951 1.00 24.85 207 TYR D C 1
ATOM 8130 O O . TYR D 1 210 ? 106.020 6.035 85.561 1.00 24.21 207 TYR D O 1
ATOM 8139 N N . SER D 1 211 ? 107.800 7.387 85.650 1.00 25.13 208 SER D N 1
ATOM 8140 C CA . SER D 1 211 ? 107.235 8.372 84.776 1.00 25.41 208 SER D CA 1
ATOM 8141 C C . SER D 1 211 ? 108.192 8.815 83.657 1.00 24.88 208 SER D C 1
ATOM 8142 O O . SER D 1 211 ? 109.352 9.190 83.906 1.00 25.42 208 SER D O 1
ATOM 8145 N N . ARG D 1 212 ? 107.698 8.768 82.424 1.00 24.99 209 ARG D N 1
ATOM 8146 C CA . ARG D 1 212 ? 108.442 9.164 81.247 1.00 24.99 209 ARG D CA 1
ATOM 8147 C C . ARG D 1 212 ? 108.794 10.602 81.384 1.00 24.84 209 ARG D C 1
ATOM 8148 O O . ARG D 1 212 ? 109.775 11.039 80.842 1.00 24.83 209 ARG D O 1
ATOM 8156 N N . GLY D 1 213 ? 107.994 11.357 82.108 1.00 25.10 210 GLY D N 1
ATOM 8157 C CA . GLY D 1 213 ? 108.350 12.744 82.405 1.00 25.40 210 GLY D CA 1
ATOM 8158 C C . GLY D 1 213 ? 109.721 12.935 83.038 1.00 25.76 210 GLY D C 1
ATOM 8159 O O . GLY D 1 213 ? 110.409 13.913 82.767 1.00 25.37 210 GLY D O 1
ATOM 8160 N N . ASP D 1 214 ? 110.152 11.988 83.853 1.00 26.78 211 ASP D N 1
ATOM 8161 C CA . ASP D 1 214 ? 111.492 12.056 84.413 1.00 28.42 211 ASP D CA 1
ATOM 8162 C C . ASP D 1 214 ? 112.633 11.903 83.379 1.00 29.65 211 ASP D C 1
ATOM 8163 O O . ASP D 1 214 ? 113.741 12.444 83.582 1.00 29.42 211 ASP D O 1
ATOM 8168 N N . LEU D 1 215 ? 112.390 11.160 82.282 1.00 30.92 212 LEU D N 1
ATOM 8169 C CA . LEU D 1 215 ? 113.301 11.191 81.147 1.00 31.77 212 LEU D CA 1
ATOM 8170 C C . LEU D 1 215 ? 113.389 12.579 80.512 1.00 31.76 212 LEU D C 1
ATOM 8171 O O . LEU D 1 215 ? 114.472 13.016 80.201 1.00 32.68 212 LEU D O 1
ATOM 8176 N N . ALA D 1 216 ? 112.285 13.299 80.354 1.00 31.87 213 ALA D N 1
ATOM 8177 C CA . ALA D 1 216 ? 112.382 14.763 80.022 1.00 31.64 213 ALA D CA 1
ATOM 8178 C C . ALA D 1 216 ? 113.158 15.564 81.115 1.00 32.13 213 ALA D C 1
ATOM 8179 O O . ALA D 1 216 ? 114.068 16.402 80.833 1.00 32.62 213 ALA D O 1
ATOM 8181 N N . GLU D 1 217 ? 112.869 15.311 82.388 1.00 32.55 214 GLU D N 1
ATOM 8182 C CA . GLU D 1 217 ? 113.639 16.056 83.389 1.00 32.85 214 GLU D CA 1
ATOM 8183 C C . GLU D 1 217 ? 115.129 15.867 83.008 1.00 32.24 214 GLU D C 1
ATOM 8184 O O . GLU D 1 217 ? 115.954 16.801 83.094 1.00 32.01 214 GLU D O 1
ATOM 8190 N N . ARG D 1 218 ? 115.451 14.674 82.529 1.00 31.06 215 ARG D N 1
ATOM 8191 C CA . ARG D 1 218 ? 116.832 14.364 82.234 1.00 30.90 215 ARG D CA 1
ATOM 8192 C C . ARG D 1 218 ? 117.434 15.142 81.051 1.00 29.64 215 ARG D C 1
ATOM 8193 O O . ARG D 1 218 ? 118.528 15.701 81.126 1.00 30.33 215 ARG D O 1
ATOM 8201 N N . ALA D 1 219 ? 116.722 15.233 79.958 1.00 28.07 216 ALA D N 1
ATOM 8202 C CA . ALA D 1 219 ? 117.245 16.000 78.824 1.00 27.26 216 ALA D CA 1
ATOM 8203 C C . ALA D 1 219 ? 117.427 17.470 79.182 1.00 26.55 216 ALA D C 1
ATOM 8204 O O . ALA D 1 219 ? 118.315 18.127 78.649 1.00 27.19 216 ALA D O 1
ATOM 8206 N N . TYR D 1 220 ? 116.607 18.001 80.102 1.00 24.90 217 TYR D N 1
ATOM 8207 C CA . TYR D 1 220 ? 116.754 19.399 80.492 1.00 23.66 217 TYR D CA 1
ATOM 8208 C C . TYR D 1 220 ? 117.484 19.600 81.823 1.00 23.17 217 TYR D C 1
ATOM 8209 O O . TYR D 1 220 ? 117.324 20.642 82.455 1.00 22.24 217 TYR D O 1
ATOM 8218 N N . TRP D 1 221 ? 118.297 18.626 82.239 1.00 23.62 218 TRP D N 1
ATOM 8219 C CA . TRP D 1 221 ? 118.897 18.649 83.584 1.00 24.01 218 TRP D CA 1
ATOM 8220 C C . TRP D 1 221 ? 119.571 19.969 83.841 1.00 24.81 218 TRP D C 1
ATOM 8221 O O . TRP D 1 221 ? 119.254 20.636 84.807 1.00 23.84 218 TRP D O 1
ATOM 8232 N N . ASP D 1 222 ? 120.477 20.345 82.937 1.00 25.93 219 ASP D N 1
ATOM 8233 C CA . ASP D 1 222 ? 121.344 21.516 83.110 1.00 26.79 219 ASP D CA 1
ATOM 8234 C C . ASP D 1 222 ? 120.501 22.763 83.220 1.00 26.22 219 ASP D C 1
ATOM 8235 O O . ASP D 1 222 ? 120.831 23.703 83.955 1.00 25.90 219 ASP D O 1
ATOM 8240 N N . ASP D 1 223 ? 119.405 22.784 82.488 1.00 26.23 220 ASP D N 1
ATOM 8241 C CA . ASP D 1 223 ? 118.538 23.932 82.541 1.00 26.85 220 ASP D CA 1
ATOM 8242 C C . ASP D 1 223 ? 117.858 23.981 83.920 1.00 27.95 220 ASP D C 1
ATOM 8243 O O . ASP D 1 223 ? 117.752 25.037 84.514 1.00 29.21 220 ASP D O 1
ATOM 8248 N N . TYR D 1 224 ? 117.394 22.857 84.443 1.00 28.35 221 TYR D N 1
ATOM 8249 C CA . TYR D 1 224 ? 116.850 22.902 85.781 1.00 29.94 221 TYR D CA 1
ATOM 8250 C C . TYR D 1 224 ? 117.931 23.371 86.737 1.00 31.03 221 TYR D C 1
ATOM 8251 O O . TYR D 1 224 ? 117.659 24.245 87.568 1.00 32.53 221 TYR D O 1
ATOM 8268 N N . ASP D 1 226 ? 120.515 25.245 86.290 1.00 33.75 223 ASP D N 1
ATOM 8269 C CA . ASP D 1 226 ? 120.689 26.685 86.098 1.00 34.47 223 ASP D CA 1
ATOM 8270 C C . ASP D 1 226 ? 119.530 27.513 86.669 1.00 32.51 223 ASP D C 1
ATOM 8271 O O . ASP D 1 226 ? 119.767 28.599 87.264 1.00 31.44 223 ASP D O 1
ATOM 8276 N N . ALA D 1 227 ? 118.300 27.031 86.489 1.00 30.44 224 ALA D N 1
ATOM 8277 C CA . ALA D 1 227 ? 117.160 27.744 87.043 1.00 29.69 224 ALA D CA 1
ATOM 8278 C C . ALA D 1 227 ? 117.257 27.676 88.562 1.00 28.95 224 ALA D C 1
ATOM 8279 O O . ALA D 1 227 ? 116.832 28.581 89.211 1.00 28.09 224 ALA D O 1
ATOM 8281 N N . TYR D 1 228 ? 117.845 26.618 89.126 1.00 29.21 225 TYR D N 1
ATOM 8282 C CA . TYR D 1 228 ? 117.985 26.552 90.589 1.00 29.32 225 TYR D CA 1
ATOM 8283 C C . TYR D 1 228 ? 119.094 27.509 91.087 1.00 30.47 225 TYR D C 1
ATOM 8284 O O . TYR D 1 228 ? 118.928 28.154 92.125 1.00 32.55 225 TYR D O 1
ATOM 8293 N N . SER D 1 229 ? 120.192 27.623 90.370 1.00 30.63 226 SER D N 1
ATOM 8294 C CA . SER D 1 229 ? 121.204 28.602 90.716 1.00 31.88 226 SER D CA 1
ATOM 8295 C C . SER D 1 229 ? 120.700 30.036 90.737 1.00 31.65 226 SER D C 1
ATOM 8296 O O . SER D 1 229 ? 120.992 30.741 91.676 1.00 32.98 226 SER D O 1
ATOM 8299 N N . VAL D 1 230 ? 119.990 30.489 89.700 1.00 31.28 227 VAL D N 1
ATOM 8300 C CA . VAL D 1 230 ? 119.509 31.885 89.645 1.00 30.17 227 VAL D CA 1
ATOM 8301 C C . VAL D 1 230 ? 118.597 32.039 90.831 1.00 28.87 227 VAL D C 1
ATOM 8302 O O . VAL D 1 230 ? 118.752 32.961 91.610 1.00 26.79 227 VAL D O 1
ATOM 8306 N N . ALA D 1 231 ? 117.722 31.052 91.033 1.00 28.63 228 ALA D N 1
ATOM 8307 C CA . ALA D 1 231 ? 116.763 31.139 92.138 1.00 28.50 228 ALA D CA 1
ATOM 8308 C C . ALA D 1 231 ? 117.490 31.329 93.487 1.00 28.59 228 ALA D C 1
ATOM 8309 O O . ALA D 1 231 ? 117.130 32.229 94.274 1.00 28.15 228 ALA D O 1
ATOM 8311 N N . PHE D 1 232 ? 118.537 30.542 93.715 1.00 28.89 229 PHE D N 1
ATOM 8312 C CA . PHE D 1 232 ? 119.277 30.667 94.939 1.00 29.94 229 PHE D CA 1
ATOM 8313 C C . PHE D 1 232 ? 119.964 32.024 95.049 1.00 31.36 229 PHE D C 1
ATOM 8314 O O . PHE D 1 232 ? 120.009 32.602 96.124 1.00 31.81 229 PHE D O 1
ATOM 8322 N N . GLU D 1 233 ? 120.503 32.533 93.950 1.00 32.68 230 GLU D N 1
ATOM 8323 C CA . GLU D 1 233 ? 121.172 33.833 93.964 1.00 34.55 230 GLU D CA 1
ATOM 8324 C C . GLU D 1 233 ? 120.193 34.932 94.353 1.00 32.63 230 GLU D C 1
ATOM 8325 O O . GLU D 1 233 ? 120.547 35.847 95.087 1.00 32.16 230 GLU D O 1
ATOM 8331 N N . LYS D 1 234 ? 118.976 34.820 93.842 1.00 30.38 231 LYS D N 1
ATOM 8332 C CA . LYS D 1 234 ? 117.988 35.863 93.939 1.00 30.28 231 LYS D CA 1
ATOM 8333 C C . LYS D 1 234 ? 117.124 35.837 95.207 1.00 28.70 231 LYS D C 1
ATOM 8334 O O . LYS D 1 234 ? 116.485 36.841 95.521 1.00 29.18 231 LYS D O 1
ATOM 8340 N N . THR D 1 235 ? 117.059 34.707 95.912 1.00 26.64 232 THR D N 1
ATOM 8341 C CA . THR D 1 235 ? 116.059 34.559 96.970 1.00 24.75 232 THR D CA 1
ATOM 8342 C C . THR D 1 235 ? 116.594 33.917 98.245 1.00 25.36 232 THR D C 1
ATOM 8343 O O . THR D 1 235 ? 115.839 33.618 99.128 1.00 25.92 232 THR D O 1
ATOM 8347 N N . SER D 1 236 ? 117.890 33.682 98.327 1.00 26.32 233 SER D N 1
ATOM 8348 C CA . SER D 1 236 ? 118.509 33.277 99.567 1.00 26.91 233 SER D CA 1
ATOM 8349 C C . SER D 1 236 ? 118.750 34.469 100.427 1.00 28.22 233 SER D C 1
ATOM 8350 O O . SER D 1 236 ? 119.811 35.047 100.363 1.00 29.80 233 SER D O 1
ATOM 8353 N N . THR D 1 237 ? 117.782 34.789 101.275 1.00 28.92 234 THR D N 1
ATOM 8354 C CA . THR D 1 237 ? 117.809 35.997 102.106 1.00 30.13 234 THR D CA 1
ATOM 8355 C C . THR D 1 237 ? 118.223 35.710 103.524 1.00 31.29 234 THR D C 1
ATOM 8356 O O . THR D 1 237 ? 118.287 34.596 103.954 1.00 30.06 234 THR D O 1
ATOM 8360 N N . GLU D 1 238 ? 118.497 36.764 104.255 1.00 34.52 235 GLU D N 1
ATOM 8361 C CA . GLU D 1 238 ? 118.840 36.625 105.655 1.00 36.50 235 GLU D CA 1
ATOM 8362 C C . GLU D 1 238 ? 117.682 35.976 106.429 1.00 34.19 235 GLU D C 1
ATOM 8363 O O . GLU D 1 238 ? 117.883 35.064 107.259 1.00 33.58 235 GLU D O 1
ATOM 8369 N N . ILE D 1 239 ? 116.466 36.406 106.138 1.00 32.27 236 ILE D N 1
ATOM 8370 C CA . ILE D 1 239 ? 115.345 35.880 106.885 1.00 31.48 236 ILE D CA 1
ATOM 8371 C C . ILE D 1 239 ? 114.881 34.491 106.399 1.00 29.36 236 ILE D C 1
ATOM 8372 O O . ILE D 1 239 ? 114.135 33.836 107.072 1.00 27.83 236 ILE D O 1
ATOM 8377 N N . ALA D 1 240 ? 115.306 34.092 105.207 1.00 28.43 237 ALA D N 1
ATOM 8378 C CA . ALA D 1 240 ? 114.791 32.890 104.551 1.00 27.25 237 ALA D CA 1
ATOM 8379 C C . ALA D 1 240 ? 115.856 32.388 103.592 1.00 26.98 237 ALA D C 1
ATOM 8380 O O . ALA D 1 240 ? 115.785 32.578 102.375 1.00 27.40 237 ALA D O 1
ATOM 8382 N N . PRO D 1 241 ? 116.891 31.778 104.156 1.00 26.61 238 PRO D N 1
ATOM 8383 C CA . PRO D 1 241 ? 117.978 31.318 103.345 1.00 25.87 238 PRO D CA 1
ATOM 8384 C C . PRO D 1 241 ? 117.713 29.971 102.793 1.00 24.85 238 PRO D C 1
ATOM 8385 O O . PRO D 1 241 ? 116.893 29.227 103.342 1.00 23.97 238 PRO D O 1
ATOM 8389 N N . TRP D 1 242 ? 118.417 29.685 101.689 1.00 24.83 239 TRP D N 1
ATOM 8390 C CA . TRP D 1 242 ? 118.364 28.392 101.000 1.00 23.75 239 TRP D CA 1
ATOM 8391 C C . TRP D 1 242 ? 119.387 27.479 101.623 1.00 23.79 239 TRP D C 1
ATOM 8392 O O . TRP D 1 242 ? 120.448 27.922 102.007 1.00 24.04 239 TRP D O 1
ATOM 8403 N N . HIS D 1 243 ? 119.020 26.219 101.784 1.00 23.69 240 HIS D N 1
ATOM 8404 C CA . HIS D 1 243 ? 119.970 25.176 102.070 1.00 24.06 240 HIS D CA 1
ATOM 8405 C C . HIS D 1 243 ? 119.930 24.185 100.930 1.00 24.01 240 HIS D C 1
ATOM 8406 O O . HIS D 1 243 ? 118.841 23.858 100.400 1.00 24.15 240 HIS D O 1
ATOM 8413 N N . VAL D 1 244 ? 121.117 23.757 100.501 1.00 23.60 241 VAL D N 1
ATOM 8414 C CA . VAL D 1 244 ? 121.231 22.762 99.453 1.00 22.20 241 VAL D CA 1
ATOM 8415 C C . VAL D 1 244 ? 121.812 21.522 100.091 1.00 22.15 241 VAL D C 1
ATOM 8416 O O . VAL D 1 244 ? 122.913 21.572 100.607 1.00 20.89 241 VAL D O 1
ATOM 8420 N N . VAL D 1 245 ? 121.040 20.427 100.066 1.00 21.44 242 VAL D N 1
ATOM 8421 C CA . VAL D 1 245 ? 121.396 19.233 100.785 1.00 21.39 242 VAL D CA 1
ATOM 8422 C C . VAL D 1 245 ? 121.862 18.132 99.849 1.00 22.56 242 VAL D C 1
ATOM 8423 O O . VAL D 1 245 ? 121.064 17.548 99.130 1.00 23.78 242 VAL D O 1
ATOM 8427 N N . PRO D 1 246 ? 123.146 17.791 99.874 1.00 23.71 243 PRO D N 1
ATOM 8428 C CA . PRO D 1 246 ? 123.615 16.635 99.127 1.00 23.93 243 PRO D CA 1
ATOM 8429 C C . PRO D 1 246 ? 122.762 15.430 99.416 1.00 23.47 243 PRO D C 1
ATOM 8430 O O . PRO D 1 246 ? 122.561 15.134 100.554 1.00 23.36 243 PRO D O 1
ATOM 8434 N N . ALA D 1 247 ? 122.244 14.761 98.400 1.00 23.30 244 ALA D N 1
ATOM 8435 C CA . ALA D 1 247 ? 121.182 13.755 98.607 1.00 22.92 244 ALA D CA 1
ATOM 8436 C C . ALA D 1 247 ? 121.381 12.399 97.929 1.00 23.03 244 ALA D C 1
ATOM 8437 O O . ALA D 1 247 ? 120.531 11.486 98.120 1.00 22.66 244 ALA D O 1
ATOM 8439 N N . ASN D 1 248 ? 122.472 12.230 97.183 1.00 23.37 245 ASN D N 1
ATOM 8440 C CA . ASN D 1 248 ? 122.813 10.900 96.697 1.00 25.30 245 ASN D CA 1
ATOM 8441 C C . ASN D 1 248 ? 122.814 9.881 97.821 1.00 25.78 245 ASN D C 1
ATOM 8442 O O . ASN D 1 248 ? 122.568 8.727 97.567 1.00 26.11 245 ASN D O 1
ATOM 8447 N N . LYS D 1 249 ? 123.096 10.300 99.047 1.00 27.21 246 LYS D N 1
ATOM 8448 C CA . LYS D 1 249 ? 122.828 9.435 100.203 1.00 29.14 246 LYS D CA 1
ATOM 8449 C C . LYS D 1 249 ? 121.493 9.726 100.897 1.00 29.27 246 LYS D C 1
ATOM 8450 O O . LYS D 1 249 ? 121.367 10.646 101.678 1.00 30.14 246 LYS D O 1
ATOM 8456 N N . LYS D 1 250 ? 120.475 8.957 100.551 1.00 30.11 247 LYS D N 1
ATOM 8457 C CA . LYS D 1 250 ? 119.192 9.040 101.184 1.00 29.93 247 LYS D CA 1
ATOM 8458 C C . LYS D 1 250 ? 119.334 9.289 102.685 1.00 28.95 247 LYS D C 1
ATOM 8459 O O . LYS D 1 250 ? 118.773 10.252 103.225 1.00 27.35 247 LYS D O 1
ATOM 8465 N N . TRP D 1 251 ? 120.111 8.440 103.352 1.00 29.69 248 TRP D N 1
ATOM 8466 C CA . TRP D 1 251 ? 120.256 8.481 104.833 1.00 29.64 248 TRP D CA 1
ATOM 8467 C C . TRP D 1 251 ? 120.802 9.803 105.341 1.00 28.54 248 TRP D C 1
ATOM 8468 O O . TRP D 1 251 ? 120.383 10.263 106.359 1.00 29.10 248 TRP D O 1
ATOM 8479 N N . TYR D 1 252 ? 121.730 10.424 104.637 1.00 28.45 249 TYR D N 1
ATOM 8480 C CA . TYR D 1 252 ? 122.237 11.717 105.089 1.00 28.22 249 TYR D CA 1
ATOM 8481 C C . TYR D 1 252 ? 121.253 12.826 104.818 1.00 27.78 249 TYR D C 1
ATOM 8482 O O . TYR D 1 252 ? 121.086 13.747 105.638 1.00 27.18 249 TYR D O 1
ATOM 8491 N N . ALA D 1 253 ? 120.630 12.778 103.638 1.00 27.90 250 ALA D N 1
ATOM 8492 C CA . ALA D 1 253 ? 119.608 13.792 103.272 1.00 27.53 250 ALA D CA 1
ATOM 8493 C C . ALA D 1 253 ? 118.499 13.868 104.356 1.00 28.11 250 ALA D C 1
ATOM 8494 O O . ALA D 1 253 ? 118.092 14.957 104.747 1.00 28.58 250 ALA D O 1
ATOM 8496 N N . ARG D 1 254 ? 118.077 12.712 104.870 1.00 28.61 251 ARG D N 1
ATOM 8497 C CA . ARG D 1 254 ? 117.090 12.630 105.937 1.00 28.97 251 ARG D CA 1
ATOM 8498 C C . ARG D 1 254 ? 117.578 13.268 107.230 1.00 28.14 251 ARG D C 1
ATOM 8499 O O . ARG D 1 254 ? 116.909 14.112 107.794 1.00 27.97 251 ARG D O 1
ATOM 8507 N N . ILE D 1 255 ? 118.709 12.838 107.761 1.00 27.49 252 ILE D N 1
ATOM 8508 C CA . ILE D 1 255 ? 119.159 13.512 108.988 1.00 26.91 252 ILE D CA 1
ATOM 8509 C C . ILE D 1 255 ? 119.428 15.007 108.789 1.00 25.64 252 ILE D C 1
ATOM 8510 O O . ILE D 1 255 ? 119.258 15.799 109.744 1.00 24.80 252 ILE D O 1
ATOM 8515 N N . ALA D 1 256 ? 119.851 15.406 107.592 1.00 23.97 253 ALA D N 1
ATOM 8516 C CA . ALA D 1 256 ? 120.186 16.837 107.376 1.00 23.42 253 ALA D CA 1
ATOM 8517 C C . ALA D 1 256 ? 118.898 17.742 107.431 1.00 23.23 253 ALA D C 1
ATOM 8518 O O . ALA D 1 256 ? 118.877 18.819 108.039 1.00 22.41 253 ALA D O 1
ATOM 8520 N N . VAL D 1 257 ? 117.818 17.268 106.814 1.00 23.68 254 VAL D N 1
ATOM 8521 C CA . VAL D 1 257 ? 116.577 18.006 106.753 1.00 23.04 254 VAL D CA 1
ATOM 8522 C C . VAL D 1 257 ? 115.951 18.051 108.142 1.00 25.50 254 VAL D C 1
ATOM 8523 O O . VAL D 1 257 ? 115.445 19.097 108.555 1.00 24.94 254 VAL D O 1
ATOM 8527 N N . GLN D 1 258 ? 115.998 16.942 108.874 1.00 27.15 255 GLN D N 1
ATOM 8528 C CA . GLN D 1 258 ? 115.430 16.944 110.209 1.00 29.04 255 GLN D CA 1
ATOM 8529 C C . GLN D 1 258 ? 116.233 17.815 111.124 1.00 28.83 255 GLN D C 1
ATOM 8530 O O . GLN D 1 258 ? 115.686 18.448 112.033 1.00 29.71 255 GLN D O 1
ATOM 8536 N N . GLN D 1 259 ? 117.535 17.876 110.905 1.00 28.33 256 GLN D N 1
ATOM 8537 C CA . GLN D 1 259 ? 118.363 18.679 111.798 1.00 27.37 256 GLN D CA 1
ATOM 8538 C C . GLN D 1 259 ? 118.119 20.149 111.495 1.00 26.76 256 GLN D C 1
ATOM 8539 O O . GLN D 1 259 ? 118.033 20.947 112.405 1.00 26.85 256 GLN D O 1
ATOM 8545 N N . LEU D 1 260 ? 117.954 20.514 110.231 1.00 26.44 257 LEU D N 1
ATOM 8546 C CA . LEU D 1 260 ? 117.644 21.907 109.915 1.00 26.44 257 LEU D CA 1
ATOM 8547 C C . LEU D 1 260 ? 116.375 22.343 110.602 1.00 25.78 257 LEU D C 1
ATOM 8548 O O . LEU D 1 260 ? 116.262 23.455 111.107 1.00 27.72 257 LEU D O 1
ATOM 8553 N N . LEU D 1 261 ? 115.432 21.445 110.650 1.00 25.01 258 LEU D N 1
ATOM 8554 C CA . LEU D 1 261 ? 114.109 21.720 111.154 1.00 24.60 258 LEU D CA 1
ATOM 8555 C C . LEU D 1 261 ? 114.160 21.740 112.666 1.00 23.91 258 LEU D C 1
ATOM 8556 O O . LEU D 1 261 ? 113.582 22.592 113.287 1.00 25.75 258 LEU D O 1
ATOM 8561 N N . LEU D 1 262 ? 114.852 20.798 113.271 1.00 24.88 259 LEU D N 1
ATOM 8562 C CA . LEU D 1 262 ? 115.108 20.816 114.700 1.00 24.76 259 LEU D CA 1
ATOM 8563 C C . LEU D 1 262 ? 115.729 22.121 115.154 1.00 25.82 259 LEU D C 1
ATOM 8564 O O . LEU D 1 262 ? 115.229 22.747 116.086 1.00 25.71 259 LEU D O 1
ATOM 8569 N N . ASP D 1 263 ? 116.819 22.529 114.512 1.00 28.03 260 ASP D N 1
ATOM 8570 C CA . ASP D 1 263 ? 117.528 23.748 114.897 1.00 30.71 260 ASP D CA 1
ATOM 8571 C C . ASP D 1 263 ? 116.678 25.001 114.707 1.00 31.28 260 ASP D C 1
ATOM 8572 O O . ASP D 1 263 ? 116.819 25.967 115.427 1.00 32.79 260 ASP D O 1
ATOM 8577 N N . ALA D 1 264 ? 115.823 25.012 113.690 1.00 31.35 261 ALA D N 1
ATOM 8578 C CA . ALA D 1 264 ? 114.925 26.158 113.486 1.00 31.38 261 ALA D CA 1
ATOM 8579 C C . ALA D 1 264 ? 113.897 26.227 114.607 1.00 30.62 261 ALA D C 1
ATOM 8580 O O . ALA D 1 264 ? 113.610 27.290 115.128 1.00 31.29 261 ALA D O 1
ATOM 8582 N N . LEU D 1 265 ? 113.325 25.085 114.965 1.00 29.95 262 LEU D N 1
ATOM 8583 C CA . LEU D 1 265 ? 112.410 25.035 116.108 1.00 29.82 262 LEU D CA 1
ATOM 8584 C C . LEU D 1 265 ? 113.120 25.381 117.433 1.00 30.52 262 LEU D C 1
ATOM 8585 O O . LEU D 1 265 ? 112.602 26.126 118.225 1.00 31.39 262 LEU D O 1
ATOM 8590 N N . GLY D 1 266 ? 114.321 24.882 117.647 1.00 31.79 263 GLY D N 1
ATOM 8591 C CA . GLY D 1 266 ? 115.084 25.227 118.832 1.00 33.26 263 GLY D CA 1
ATOM 8592 C C . GLY D 1 266 ? 115.371 26.709 118.923 1.00 35.23 263 GLY D C 1
ATOM 8593 O O . GLY D 1 266 ? 115.543 27.250 120.021 1.00 36.76 263 GLY D O 1
ATOM 8594 N N . GLY D 1 267 ? 115.385 27.389 117.783 1.00 35.97 264 GLY D N 1
ATOM 8595 C CA . GLY D 1 267 ? 115.604 28.851 117.760 1.00 38.96 264 GLY D CA 1
ATOM 8596 C C . GLY D 1 267 ? 114.447 29.762 118.212 1.00 39.51 264 GLY D C 1
ATOM 8597 O O . GLY D 1 267 ? 114.657 30.961 118.446 1.00 41.14 264 GLY D O 1
ATOM 8598 N N . LEU D 1 268 ? 113.238 29.189 118.323 1.00 38.12 265 LEU D N 1
ATOM 8599 C CA . LEU D 1 268 ? 112.008 29.913 118.689 1.00 38.32 265 LEU D CA 1
ATOM 8600 C C . LEU D 1 268 ? 111.775 29.936 120.204 1.00 39.18 265 LEU D C 1
ATOM 8601 O O . LEU D 1 268 ? 110.751 30.435 120.681 1.00 37.87 265 LEU D O 1
ATOM 8606 N N . GLN D 1 269 ? 112.712 29.357 120.951 1.00 41.34 266 GLN D N 1
ATOM 8607 C CA . GLN D 1 269 ? 112.671 29.358 122.417 1.00 43.52 266 GLN D CA 1
ATOM 8608 C C . GLN D 1 269 ? 111.277 29.019 122.900 1.00 41.16 266 GLN D C 1
ATOM 8609 O O . GLN D 1 269 ? 110.575 29.849 123.500 1.00 42.03 266 GLN D O 1
ATOM 8615 N N . LEU D 1 270 ? 110.896 27.780 122.599 1.00 38.29 267 LEU D N 1
ATOM 8616 C CA . LEU D 1 270 ? 109.586 27.260 122.877 1.00 36.39 267 LEU D CA 1
ATOM 8617 C C . LEU D 1 270 ? 109.613 26.554 124.212 1.00 37.66 267 LEU D C 1
ATOM 8618 O O . LEU D 1 270 ? 110.598 25.958 124.603 1.00 38.69 267 LEU D O 1
ATOM 8623 N N . ASP D 1 271 ? 108.486 26.590 124.886 1.00 38.66 268 ASP D N 1
ATOM 8624 C CA . ASP D 1 271 ? 108.304 25.868 126.114 1.00 40.27 268 ASP D CA 1
ATOM 8625 C C . ASP D 1 271 ? 106.812 25.635 126.345 1.00 38.62 268 ASP D C 1
ATOM 8626 O O . ASP D 1 271 ? 105.988 26.353 125.807 1.00 37.47 268 ASP D O 1
ATOM 8631 N N . TRP D 1 272 ? 106.490 24.630 127.156 1.00 39.35 269 TRP D N 1
ATOM 8632 C CA . TRP D 1 272 ? 105.105 24.300 127.515 1.00 38.95 269 TRP D CA 1
ATOM 8633 C C . TRP D 1 272 ? 104.384 25.445 128.184 1.00 39.48 269 TRP D C 1
ATOM 8634 O O . TRP D 1 272 ? 104.906 26.031 129.092 1.00 40.00 269 TRP D O 1
ATOM 8645 N N . PRO D 1 273 ? 103.179 25.779 127.724 1.00 40.47 270 PRO D N 1
ATOM 8646 C CA . PRO D 1 273 ? 102.420 26.865 128.360 1.00 42.08 270 PRO D CA 1
ATOM 8647 C C . PRO D 1 273 ? 102.074 26.594 129.828 1.00 44.34 270 PRO D C 1
ATOM 8648 O O . PRO D 1 273 ? 101.755 25.490 130.191 1.00 43.41 270 PRO D O 1
ATOM 8652 N N . LYS D 1 274 ? 102.124 27.617 130.662 1.00 47.63 271 LYS D N 1
ATOM 8653 C CA . LYS D 1 274 ? 101.710 27.448 132.062 1.00 51.06 271 LYS D CA 1
ATOM 8654 C C . LYS D 1 274 ? 100.169 27.450 132.154 1.00 51.67 271 LYS D C 1
ATOM 8655 O O . LYS D 1 274 ? 99.474 28.010 131.304 1.00 51.53 271 LYS D O 1
ATOM 8661 N N . ALA D 1 275 ? 99.630 26.806 133.174 1.00 53.90 272 ALA D N 1
ATOM 8662 C CA . ALA D 1 275 ? 98.181 26.762 133.337 1.00 55.44 272 ALA D CA 1
ATOM 8663 C C . ALA D 1 275 ? 97.642 28.139 133.723 1.00 56.99 272 ALA D C 1
ATOM 8664 O O . ALA D 1 275 ? 98.188 28.797 134.623 1.00 57.47 272 ALA D O 1
ATOM 8666 N N . ASP D 1 276 ? 96.572 28.569 133.052 1.00 58.61 273 ASP D N 1
ATOM 8667 C CA . ASP D 1 276 ? 95.841 29.800 133.459 1.00 61.07 273 ASP D CA 1
ATOM 8668 C C . ASP D 1 276 ? 94.669 29.450 134.392 1.00 62.27 273 ASP D C 1
ATOM 8669 O O . ASP D 1 276 ? 93.546 29.910 134.178 1.00 63.56 273 ASP D O 1
ATOM 8674 N N . PHE D 1 277 ? 94.951 28.624 135.408 1.00 62.38 274 PHE D N 1
ATOM 8675 C CA . PHE D 1 277 ? 93.971 28.206 136.407 1.00 63.32 274 PHE D CA 1
ATOM 8676 C C . PHE D 1 277 ? 94.672 27.638 137.643 1.00 63.75 274 PHE D C 1
ATOM 8677 O O . PHE D 1 277 ? 95.895 27.541 137.674 1.00 62.67 274 PHE D O 1
ATOM 8685 N N . ASP D 1 278 ? 93.885 27.293 138.667 1.00 63.99 275 ASP D N 1
ATOM 8686 C CA . ASP D 1 278 ? 94.402 26.711 139.919 1.00 63.22 275 ASP D CA 1
ATOM 8687 C C . ASP D 1 278 ? 94.479 25.169 139.793 1.00 58.38 275 ASP D C 1
ATOM 8688 O O . ASP D 1 278 ? 93.483 24.461 139.930 1.00 57.07 275 ASP D O 1
ATOM 8693 N N . VAL D 1 279 ? 95.678 24.672 139.531 1.00 55.91 276 VAL D N 1
ATOM 8694 C CA . VAL D 1 279 ? 95.880 23.246 139.266 1.00 53.30 276 VAL D CA 1
ATOM 8695 C C . VAL D 1 279 ? 95.504 22.435 140.490 1.00 53.13 276 VAL D C 1
ATOM 8696 O O . VAL D 1 279 ? 94.659 21.534 140.413 1.00 51.88 276 VAL D O 1
ATOM 8700 N N . ALA D 1 280 ? 96.130 22.784 141.616 1.00 55.04 277 ALA D N 1
ATOM 8701 C CA . ALA D 1 280 ? 95.784 22.234 142.934 1.00 56.53 277 ALA D CA 1
ATOM 8702 C C . ALA D 1 280 ? 94.269 22.054 143.125 1.00 56.34 277 ALA D C 1
ATOM 8703 O O . ALA D 1 280 ? 93.815 20.972 143.452 1.00 55.83 277 ALA D O 1
ATOM 8705 N N . ALA D 1 281 ? 93.492 23.106 142.906 1.00 57.24 278 ALA D N 1
ATOM 8706 C CA . ALA D 1 281 ? 92.075 23.041 143.207 1.00 58.70 278 ALA D CA 1
ATOM 8707 C C . ALA D 1 281 ? 91.444 22.070 142.249 1.00 54.72 278 ALA D C 1
ATOM 8708 O O . ALA D 1 281 ? 90.752 21.151 142.656 1.00 55.28 278 ALA D O 1
ATOM 8710 N N . GLU D 1 282 ? 91.711 22.257 140.963 1.00 52.28 279 GLU D N 1
ATOM 8711 C CA . GLU D 1 282 ? 91.145 21.402 139.916 1.00 49.10 279 GLU D CA 1
ATOM 8712 C C . GLU D 1 282 ? 91.453 19.951 140.188 1.00 46.37 279 GLU D C 1
ATOM 8713 O O . GLU D 1 282 ? 90.591 19.101 140.076 1.00 46.03 279 GLU D O 1
ATOM 8719 N N . ARG D 1 283 ? 92.673 19.658 140.589 1.00 45.33 280 ARG D N 1
ATOM 8720 C CA . ARG D 1 283 ? 92.993 18.272 140.889 1.00 45.21 280 ARG D CA 1
ATOM 8721 C C . ARG D 1 283 ? 91.989 17.713 141.863 1.00 46.87 280 ARG D C 1
ATOM 8722 O O . ARG D 1 283 ? 91.452 16.641 141.650 1.00 46.62 280 ARG D O 1
ATOM 8730 N N . ALA D 1 284 ? 91.746 18.454 142.937 1.00 50.09 281 ALA D N 1
ATOM 8731 C CA . ALA D 1 284 ? 90.844 18.008 143.982 1.00 53.22 281 ALA D CA 1
ATOM 8732 C C . ALA D 1 284 ? 89.429 17.775 143.427 1.00 53.39 281 ALA D C 1
ATOM 8733 O O . ALA D 1 284 ? 88.770 16.792 143.805 1.00 54.39 281 ALA D O 1
ATOM 8735 N N . LEU D 1 285 ? 88.965 18.649 142.529 1.00 53.06 282 LEU D N 1
ATOM 8736 C CA . LEU D 1 285 ? 87.629 18.471 141.945 1.00 53.93 282 LEU D CA 1
ATOM 8737 C C . LEU D 1 285 ? 87.612 17.212 141.098 1.00 51.59 282 LEU D C 1
ATOM 8738 O O . LEU D 1 285 ? 86.624 16.494 141.097 1.00 51.83 282 LEU D O 1
ATOM 8743 N N . VAL D 1 286 ? 88.709 16.954 140.367 1.00 49.89 283 VAL D N 1
ATOM 8744 C CA . VAL D 1 286 ? 88.818 15.714 139.563 1.00 48.90 283 VAL D CA 1
ATOM 8745 C C . VAL D 1 286 ? 88.764 14.494 140.493 1.00 50.23 283 VAL D C 1
ATOM 8746 O O . VAL D 1 286 ? 88.015 13.554 140.224 1.00 50.12 283 VAL D O 1
ATOM 8750 N N . VAL D 1 287 ? 89.512 14.544 141.600 1.00 51.88 284 VAL D N 1
ATOM 8751 C CA . VAL D 1 287 ? 89.530 13.442 142.590 1.00 54.76 284 VAL D CA 1
ATOM 8752 C C . VAL D 1 287 ? 88.132 13.100 143.164 1.00 57.59 284 VAL D C 1
ATOM 8753 O O . VAL D 1 287 ? 87.805 11.920 143.390 1.00 57.70 284 VAL D O 1
ATOM 8757 N N . GLU D 1 288 ? 87.306 14.131 143.333 1.00 59.85 285 GLU D N 1
ATOM 8758 C CA . GLU D 1 288 ? 85.938 13.955 143.836 1.00 64.16 285 GLU D CA 1
ATOM 8759 C C . GLU D 1 288 ? 84.890 13.653 142.734 1.00 63.57 285 GLU D C 1
ATOM 8760 O O . GLU D 1 288 ? 83.731 13.434 143.060 1.00 66.10 285 GLU D O 1
ATOM 8766 N N . SER D 1 289 ? 85.293 13.634 141.459 1.00 61.60 286 SER D N 1
ATOM 8767 C CA . SER D 1 289 ? 84.359 13.430 140.299 1.00 62.46 286 SER D CA 1
ATOM 8768 C C . SER D 1 289 ? 83.702 12.020 140.209 1.00 63.93 286 SER D C 1
ATOM 8769 O O . SER D 1 289 ? 84.367 10.972 140.141 1.00 63.44 286 SER D O 1
#

InterPro domains:
  IPR016898 Polyphosphate phosphotransferase [PIRSF028756] (40-271)
  IPR022300 Polyphosphate:nucleotide phosphotransferase, PPK2 [TIGR03709] (19-279)
  IPR022488 Polyphosphate kinase-2-related [PF03976] (40-262)
  IPR027417 P-loop containing nucleoside triphosphate hydrolase [G3DSA:3.40.50.300] (1-286)
  IPR027417 P-loop containing nucleoside triphosphate hydrolase [SSF52540] (82-264)

Radius of gyration: 31.98 Å; Cα contacts (8 Å, |Δi|>4): 1726; chains: 4; bounding box: 85×84×88 Å

Foldseek 3Di:
DAADDFQDALVPPQFADPPDDPVPDDLPDLPRGDDDLVNLVRNLVVLLQLLLVLLVLQQLVQVVPDFAEEEEEDDDVLLQPVPLVVSSCVSDVVQEQEDEDDPDDPVCVPDDLCPVQVVRDDGRRYYYYNHGSLVCQQVCQLVVVDDPVVSLVSLVVVQVVLVVCVVSRYQYEAETDEDLVLLVVRLVVLVVDPVRVVPRDVVSVVCSVSVVSSCSVRVSQVRHADPRYTYGYGSRSPVSSSSSSSSSSVSVSSVVVPGDRDDDPDDDVVVVVVVVVD/DFAFQAALCVVQFDDDDDDPVPDDLPDQHSGDDDLVVLVVVLVVLLVLLLVLLVLQQLCQVVPDFAEEEEEEDDVLLCLVVLVVSNCVSDVVSEQEDEDDDDDPVCVPDDLCPVQVVRDDGGRYYYYNHGLLVCLQVCQLVVVDDPVVSLVSLVVVQVVLVVVVVSHYQYEAEEDDDLVLSVVSLVVLVVDPVNVVVRDVVSVVCSVSVVVSVSVRVSQVSHQDPRYTHGYFSRSPVSSSNSSSSSSVSVSSVVVVGDRDDDPDDDVVVVVVVVVD/DFDFQDALCVFQFQDDPDDPVPDDLPDQPRGDDDLVVLVVVLVVLLLLLLVLLVLQQLVQVVPDQAEEEEEEDDVLLCLVVLVVSSCVSDVVSEQEDEDDDDDPVCVPDPVCPVQVVRDDGRRYYYYNHGLLVCLFDPNDPPVPPVVVNLVSLVVVQVVLVVVVVSHYQYHYEEDEDLVLSVVSLVVLVVDVVNVVVHDPVVVVCSVCVVVSVSVVVSQVSNQDPRHIYGYHSRSPVSSSNSNSSSSVSVSSVVVVGDRDDDPDDPVVVVVVVVVD/DFDFQDALCPFFFQDPPDDPVPDDLPDQPRGDDDLVVLVVLLVVLLLLLLVLLVLQQLVQVVPDQAEEEEEDDDVVLCLVVLVVSSCVSDVVQEQEDEDDPDDPVCVPDPLCVVVVVRDDGGRYYYYNHGLLVCLADVNAVVRPVVNVVSLVVVQVVLVVVVVRHYQYEAEEDEDLVLLVVSLVVLVVDVVNVVPHDVVSVVCNVCVVRSCSVVVSQVRRQDPRHIYGYYSRSPVSSSNSNSSSSVSVSSVVVVTDRDDDPDDPVVVVVVVVVD

Solvent-accessible surface area: 46127 Å² total